Protein AF-A0A523Y0A6-F1 (afdb_monomer_lite)

pLDDT: mean 90.82, std 13.55, range [29.77, 98.88]

Radius of gyration: 47.92 Å; chains: 1; bounding box: 113×91×140 Å

Secondary structure (DSSP, 8-state):
----------------------------PPPPPPPEEEEEEES--SS-HHHHHHHHHHHHHTTTSEEEEEEEPPPTTS-GGG----GGG-SEEEE---SSPPPHHHHHHHHHHHHHT-EEEEEGGGGGS-TT-HHHHHHHS-B-STT--GGG--EEEEETTEEEEE-----S-EE-S-EEEEEEES-SSSTTTTTS-SEEEEEEE--EES-BS--TTEEEEEEEE--GGGT--SSEEEEEEEEEETTEEEEEE------SSSS-HHHHBHHHHHHHHHHHHHHHHS---PPPPTT--B---SS--GGG--B-S---SS-HHHHHHHHTT--TTS-THHHHHHHHHHHHT-SSHHHHHHHHHHHHHHHTTT--HHHHHHHHHHHHHH--TTTHHHHHHHHTSTTTHHHHHHHHTTS-SHHHHHHHHHHHHH--HHHHHHHHHHHHHTT-GGGHHHHHHHTT-SSHHHHHHHHHHHHHH--HHHHHHHHHHHTT--HHHHHHHHHHHHHHHHHHHHTT-HHHHHHHHHHHHTS---HHHHHHHHHHHHHHTGGGHHHHHHHHHHSS-GGGHHHHHHTHHHH--TTTTHHHHTTTTTS-HHHHHHHHHHHTT---HHHHHHHHHHTT-SSHHHHHHHHHHHHHH--TTHHHHHHHHHHH--HHHHHHHHHHHHH---SSHHHHHHHHHHH---HHHHHHHHHHHHHTT-GGGHHHHHHHHHHS-HHHHHHHHHHHHHH--GGGHHHHHHHHHH---HHHHHHHHHHHHHHHTT-SSGGGTTHHHHHHHHH---HHHHHHHHHHHHHH-

Sequence (805 aa):
MMKQKIKIIFILMLTFGLLSGMAFRIMTAAPASTALKALVVTGQNNHDWETSSPILKQILEDTGLFEVDIASTPPRGGDMESFNPDFASYQLVVLDYNGDAWSAQTQKAFKDYVKEGGGVVVYHAANNAFPGWRDYNDIIGLGGWGNRNETSGPYVFWKDSKMVRDLSPGIGGHHGYQHDFLVINRDTTHPITRGLPRKWMHAKDELYSLLRGPAKNLHILATAYSDPRQGGTGRDEPILFTVKYGKGRIFHTVLGHAGEEIPSPAMECVGFIVTFQRGAEWTASSKVTQKIPGDFPATNRDVSTPSDVRRRQGFRPPSLKMILKEAAAYEYGQDDEILSRLRDYIQSYIDTPESRLYCEEQLLSLLNSNATLAAKMSACRHLRVLGSRMSVPVLEKMLIQKHTSDMARFALEKISGVSADRAFIKGLAISSGNVRIGIISSLGQRKVQDSVAALGKLIHDSNSATAVAAAAALGQIANPEAFGILSKALTRTQGLLQIQVAASLLKCAEQFHTQKNLKMAADVYKKLLNTKISLTTRQAAMKGMIIAAGNDARKMILDVLKSKDKKMHIPAISMVRDTFDGSTIQSVCALLPELPATSKIQLLPVLSHYKEQAVLQMVINVTKSKEEMVRIAALHALKKLGDASCVNLLAQCAARTDGTEREAARNSLWGLKGGDIDQAIIINLIRNPDPDLQYELIQSIGERRIYGAKSLLFDRAQYSNPKNRLMAIRALKIIAAPSDLPRLLSLLLASKSEVEQNEIGNTVSAVAGRISQQNFRAYSVKIMLESVKEVKGRCALYRVLGKIG

Structure (mmCIF, N/CA/C/O backbone):
data_AF-A0A523Y0A6-F1
#
_entry.id   AF-A0A523Y0A6-F1
#
loop_
_atom_site.group_PDB
_atom_site.id
_atom_site.type_symbol
_atom_site.label_atom_id
_atom_site.label_alt_id
_atom_site.label_comp_id
_atom_site.label_asym_id
_atom_site.label_entity_id
_atom_site.label_seq_id
_atom_site.pdbx_PDB_ins_code
_atom_site.Cartn_x
_atom_site.Cartn_y
_atom_site.Cartn_z
_atom_site.occupancy
_atom_site.B_iso_or_equiv
_atom_site.auth_seq_id
_atom_site.auth_comp_id
_atom_site.auth_asym_id
_atom_site.auth_atom_id
_atom_site.pdbx_PDB_model_num
ATOM 1 N N . MET A 1 1 ? -57.461 -36.944 55.745 1.00 37.53 1 MET A N 1
ATOM 2 C CA . MET A 1 1 ? -56.601 -38.147 55.761 1.00 37.53 1 MET A CA 1
ATOM 3 C C . MET A 1 1 ? -55.161 -37.673 55.698 1.00 37.53 1 MET A C 1
ATOM 5 O O . MET A 1 1 ? -54.786 -37.054 54.724 1.00 37.53 1 MET A O 1
ATOM 9 N N . MET A 1 2 ? -54.480 -37.616 56.838 1.00 38.53 2 MET A N 1
ATOM 10 C CA . MET A 1 2 ? -53.677 -38.714 57.393 1.00 38.53 2 MET A CA 1
ATOM 11 C C . MET A 1 2 ? -52.225 -38.470 56.950 1.00 38.53 2 MET A C 1
ATOM 13 O O . MET A 1 2 ? -51.954 -38.477 55.765 1.00 38.53 2 MET A O 1
ATOM 17 N N . LYS A 1 3 ? -51.246 -38.200 57.801 1.00 35.50 3 LYS A N 1
ATOM 18 C CA . LYS A 1 3 ? -51.135 -38.161 59.261 1.00 35.50 3 LYS A CA 1
ATOM 19 C C . LYS A 1 3 ? -49.768 -37.472 59.483 1.00 35.50 3 LYS A C 1
ATOM 21 O O . LYS A 1 3 ? -48.824 -37.799 58.786 1.00 35.50 3 LYS A O 1
ATOM 26 N N . GLN A 1 4 ? -49.696 -36.453 60.340 1.00 38.44 4 GLN A N 1
ATOM 27 C CA . GLN A 1 4 ? -49.025 -36.557 61.650 1.00 38.44 4 GLN A CA 1
ATOM 28 C C . GLN A 1 4 ? -47.514 -36.287 61.594 1.00 38.44 4 GLN A C 1
ATOM 30 O O . GLN A 1 4 ? -46.858 -36.639 60.637 1.00 38.44 4 GLN A O 1
ATOM 35 N N . LYS A 1 5 ? -46.853 -35.733 62.600 1.00 38.00 5 LYS A N 1
ATOM 36 C CA . LYS A 1 5 ? -47.205 -35.136 63.893 1.00 38.00 5 LYS A CA 1
ATOM 37 C C . LYS A 1 5 ? -45.863 -34.542 64.359 1.00 38.00 5 LYS A C 1
ATOM 39 O O . LYS A 1 5 ? -44.820 -35.126 64.108 1.00 38.00 5 LYS A O 1
ATOM 44 N N . ILE A 1 6 ? -45.833 -33.305 64.843 1.00 34.97 6 ILE A N 1
ATOM 45 C CA . ILE A 1 6 ? -46.009 -33.011 66.274 1.00 34.97 6 ILE A CA 1
ATOM 46 C C . ILE A 1 6 ? -44.871 -33.686 67.058 1.00 34.97 6 ILE A C 1
ATOM 48 O O . ILE A 1 6 ? -44.834 -34.900 67.175 1.00 34.97 6 ILE A O 1
ATOM 52 N N . LYS A 1 7 ? -43.855 -32.919 67.455 1.00 29.77 7 LYS A N 1
ATOM 53 C CA . LYS A 1 7 ? -43.899 -31.898 68.520 1.00 29.77 7 LYS A CA 1
ATOM 54 C C . LYS A 1 7 ? -43.480 -32.541 69.841 1.00 29.77 7 LYS A C 1
ATOM 56 O O . LYS A 1 7 ? -44.149 -33.452 70.310 1.00 29.77 7 LYS A O 1
ATOM 61 N N . ILE A 1 8 ? -42.545 -31.821 70.458 1.00 33.09 8 ILE A N 1
ATOM 62 C CA . ILE A 1 8 ? -42.552 -31.434 71.869 1.00 33.09 8 ILE A CA 1
ATOM 63 C C . ILE A 1 8 ? -42.144 -32.558 72.825 1.00 33.09 8 ILE A C 1
ATOM 65 O O . ILE A 1 8 ? -42.509 -33.715 72.671 1.00 33.09 8 ILE A O 1
ATOM 69 N N . ILE A 1 9 ? -41.480 -32.094 73.881 1.00 34.94 9 ILE A N 1
ATOM 70 C CA . ILE A 1 9 ? -41.741 -32.392 75.298 1.00 34.94 9 ILE A CA 1
ATOM 71 C C . ILE A 1 9 ? -40.423 -32.823 75.942 1.00 34.94 9 ILE A C 1
ATOM 73 O O . ILE A 1 9 ? -39.876 -33.839 75.554 1.00 34.94 9 ILE A O 1
ATOM 77 N N . PHE A 1 10 ? -39.822 -32.106 76.895 1.00 32.84 10 PHE A N 1
ATOM 78 C CA . PHE A 1 10 ? -40.269 -31.004 77.762 1.00 32.84 10 PHE A CA 1
ATOM 79 C C . PHE A 1 10 ? -39.019 -30.452 78.497 1.00 32.84 10 PHE A C 1
ATOM 81 O O . PHE A 1 10 ? -38.093 -31.215 78.738 1.00 32.84 10 PHE A O 1
ATOM 88 N N . ILE A 1 11 ? -38.911 -29.130 78.700 1.00 36.72 11 ILE A N 1
ATOM 89 C CA . ILE A 1 11 ? -39.030 -28.414 80.004 1.00 36.72 11 ILE A CA 1
ATOM 90 C C . ILE A 1 11 ? -37.848 -28.693 80.959 1.00 36.72 11 ILE A C 1
ATOM 92 O O . ILE A 1 11 ? -37.609 -29.829 81.334 1.00 36.72 11 ILE A O 1
ATOM 96 N N . LEU A 1 12 ? -37.029 -27.701 81.327 1.00 31.12 12 LEU A N 1
ATOM 97 C CA . LEU A 1 12 ? -37.231 -26.632 82.337 1.00 31.12 12 LEU A CA 1
ATOM 98 C C . LEU A 1 12 ? -36.077 -25.607 82.155 1.00 31.12 12 LEU A C 1
ATOM 100 O O . LEU A 1 12 ? -35.008 -26.018 81.729 1.00 31.12 12 LEU A O 1
ATOM 104 N N . MET A 1 13 ? -36.074 -24.328 82.534 1.00 30.73 13 MET A N 1
ATOM 105 C CA . MET A 1 13 ? -37.022 -23.310 83.006 1.00 30.73 13 MET A CA 1
ATOM 106 C C . MET A 1 13 ? -36.154 -22.058 83.300 1.00 30.73 13 MET A C 1
ATOM 108 O O . MET A 1 13 ? -35.070 -22.236 83.842 1.00 30.73 13 MET A O 1
ATOM 112 N N . LEU A 1 14 ? -36.700 -20.852 83.048 1.00 36.31 14 LEU A N 1
ATOM 113 C CA . LEU A 1 14 ? -36.481 -19.572 83.777 1.00 36.31 14 LEU A CA 1
ATOM 114 C C . LEU A 1 14 ? -35.052 -18.957 83.794 1.00 36.31 14 LEU A C 1
ATOM 116 O O . LEU A 1 14 ? -34.073 -19.651 83.994 1.00 36.31 14 LEU A O 1
ATOM 120 N N . THR A 1 15 ? -34.818 -17.655 83.593 1.00 34.50 15 THR A N 1
ATOM 121 C CA . THR A 1 15 ? -35.536 -16.439 84.036 1.00 34.50 15 THR A CA 1
ATOM 122 C C . THR A 1 15 ? -35.055 -15.200 83.239 1.00 34.50 15 THR A C 1
ATOM 124 O O . THR A 1 15 ? -33.909 -15.176 82.814 1.00 34.50 15 THR A O 1
ATOM 127 N N . PHE A 1 16 ? -35.934 -14.186 83.098 1.00 35.03 16 PHE A N 1
ATOM 128 C CA . PHE A 1 16 ? -35.715 -12.711 83.149 1.00 35.03 16 PHE A CA 1
ATOM 129 C C . PHE A 1 16 ? -34.377 -12.107 82.646 1.00 35.03 16 PHE A C 1
ATOM 131 O O . PHE A 1 16 ? -33.314 -12.511 83.075 1.00 35.03 16 PHE A O 1
ATOM 138 N N . GLY A 1 17 ? -34.304 -11.019 81.876 1.00 32.47 17 GLY A N 1
ATOM 139 C CA . GLY A 1 17 ? -35.235 -9.935 81.571 1.00 32.47 17 GLY A CA 1
ATOM 140 C C . GLY A 1 17 ? -34.445 -8.729 81.009 1.00 32.47 17 GLY A C 1
ATOM 141 O O . GLY A 1 17 ? -33.225 -8.705 81.099 1.00 32.47 17 GLY A O 1
ATOM 142 N N . LEU A 1 18 ? -35.169 -7.768 80.419 1.00 33.47 18 LEU A N 1
ATOM 143 C CA . LEU A 1 18 ? -34.846 -6.336 80.231 1.00 33.47 18 LEU A CA 1
ATOM 144 C C . LEU A 1 18 ? -33.392 -5.895 79.930 1.00 33.47 18 LEU A C 1
ATOM 146 O O . LEU A 1 18 ? -32.555 -5.894 80.819 1.00 33.47 18 LEU A O 1
ATOM 150 N N . LEU A 1 19 ? -33.165 -5.321 78.739 1.00 33.00 19 LEU A N 1
ATOM 151 C CA . LEU A 1 19 ? -32.817 -3.898 78.501 1.00 33.00 19 LEU A CA 1
ATOM 152 C C . LEU A 1 19 ? -32.123 -3.692 77.143 1.00 33.00 19 LEU A C 1
ATOM 154 O O . LEU A 1 19 ? -31.299 -4.474 76.683 1.00 33.00 19 LEU A O 1
ATOM 158 N N . SER A 1 20 ? -32.496 -2.588 76.507 1.00 40.62 20 SER A N 1
ATOM 159 C CA . SER A 1 20 ? -31.920 -1.996 75.303 1.00 40.62 20 SER A CA 1
ATOM 160 C C . SER A 1 20 ? -30.479 -1.499 75.489 1.00 40.62 20 SER A C 1
ATOM 162 O O . SER A 1 20 ? -30.187 -0.901 76.520 1.00 40.62 20 SER A O 1
ATOM 164 N N . GLY A 1 21 ? -29.669 -1.544 74.421 1.00 35.53 21 GLY A N 1
ATOM 165 C CA . GLY A 1 21 ? -28.660 -0.506 74.149 1.00 35.53 21 GLY A CA 1
ATOM 166 C C . GLY A 1 21 ? -27.183 -0.930 74.114 1.00 35.53 21 GLY A C 1
ATOM 167 O O . GLY A 1 21 ? -26.562 -1.089 75.149 1.00 35.53 21 GLY A O 1
ATOM 168 N N . MET A 1 22 ? -26.633 -0.945 72.890 1.00 44.41 22 MET A N 1
ATOM 169 C CA . MET A 1 22 ? -25.235 -0.680 72.484 1.00 44.41 22 MET A CA 1
ATOM 170 C C . MET A 1 22 ? -24.045 -1.582 72.909 1.00 44.41 22 MET A C 1
ATOM 172 O O . MET A 1 22 ? -23.791 -1.824 74.078 1.00 44.41 22 MET A O 1
ATOM 176 N N . ALA A 1 23 ? -23.216 -1.858 71.879 1.00 38.69 23 ALA A N 1
ATOM 177 C CA . ALA A 1 23 ? -21.787 -2.236 71.859 1.00 38.69 23 ALA A CA 1
ATOM 178 C C . ALA A 1 23 ? -21.482 -3.730 72.164 1.00 38.69 23 ALA A C 1
ATOM 180 O O . ALA A 1 23 ? -21.806 -4.240 73.220 1.00 38.69 23 ALA A O 1
ATOM 181 N N . PHE A 1 24 ? -20.917 -4.554 71.272 1.00 33.97 24 PHE A N 1
ATOM 182 C CA . PHE A 1 24 ? -19.628 -4.440 70.585 1.00 33.97 24 PHE A CA 1
ATOM 183 C C . PHE A 1 24 ? -19.586 -5.551 69.515 1.00 33.97 24 PHE A C 1
ATOM 185 O O . PHE A 1 24 ? -19.888 -6.710 69.804 1.00 33.97 24 PHE A O 1
ATOM 192 N N . ARG A 1 25 ? -19.217 -5.226 68.272 1.00 41.34 25 ARG A N 1
ATOM 193 C CA . ARG A 1 25 ? -18.895 -6.239 67.259 1.00 41.34 25 ARG A CA 1
ATOM 194 C C . ARG A 1 25 ? -17.514 -6.801 67.579 1.00 41.34 25 ARG A C 1
ATOM 196 O O . ARG A 1 25 ? -16.532 -6.081 67.438 1.00 41.34 25 ARG A O 1
ATOM 203 N N . ILE A 1 26 ? -17.429 -8.083 67.914 1.00 36.00 26 ILE A N 1
ATOM 204 C CA . ILE A 1 26 ? -16.193 -8.845 67.728 1.00 36.00 26 ILE A CA 1
ATOM 205 C C . ILE A 1 26 ? -16.371 -9.615 66.421 1.00 36.00 26 ILE A C 1
ATOM 207 O O . ILE A 1 26 ? -17.007 -10.664 66.376 1.00 36.00 26 ILE A O 1
ATOM 211 N N . MET A 1 27 ? -15.862 -9.037 65.330 1.00 35.66 27 MET A N 1
ATOM 212 C CA . MET A 1 27 ? -15.571 -9.802 64.121 1.00 35.66 27 MET A CA 1
ATOM 213 C C . MET A 1 27 ? -14.399 -10.720 64.462 1.00 35.66 27 MET A C 1
ATOM 215 O O . MET A 1 27 ? -13.266 -10.261 64.582 1.00 35.66 27 MET A O 1
ATOM 219 N N . THR A 1 28 ? -14.665 -12.007 64.651 1.00 38.12 28 THR A N 1
ATOM 220 C CA . THR A 1 28 ? -13.611 -13.017 64.662 1.00 38.12 28 THR A CA 1
ATOM 221 C C . THR A 1 28 ? -13.090 -13.157 63.234 1.00 38.12 28 THR A C 1
ATOM 223 O O . THR A 1 28 ? -13.763 -13.683 62.349 1.00 38.12 28 THR A O 1
ATOM 226 N N . ALA A 1 29 ? -11.895 -12.620 62.985 1.00 37.53 29 ALA A N 1
ATOM 227 C CA . ALA A 1 29 ? -11.142 -12.928 61.781 1.00 37.53 29 ALA A CA 1
ATOM 228 C C . ALA A 1 29 ? -10.855 -14.437 61.773 1.00 37.53 29 ALA A C 1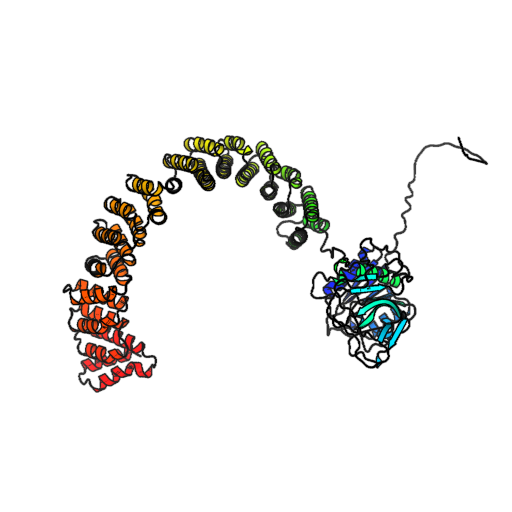
ATOM 230 O O . ALA A 1 29 ? -10.250 -14.965 62.707 1.00 37.53 29 ALA A O 1
ATOM 231 N N . ALA A 1 30 ? -11.317 -15.136 60.736 1.00 35.59 30 ALA A N 1
ATOM 232 C CA . ALA A 1 30 ? -10.871 -16.496 60.471 1.00 35.59 30 ALA A CA 1
ATOM 233 C C . ALA A 1 30 ? -9.347 -16.472 60.228 1.00 35.59 30 ALA A C 1
ATOM 235 O O . ALA A 1 30 ? -8.872 -15.574 59.527 1.00 35.59 30 ALA A O 1
ATOM 236 N N . PRO A 1 31 ? -8.568 -17.410 60.793 1.00 39.12 31 PRO A N 1
ATOM 237 C CA . PRO A 1 31 ? -7.131 -17.451 60.566 1.00 39.12 31 PRO A CA 1
ATOM 238 C C . PRO A 1 31 ? -6.854 -17.717 59.081 1.00 39.12 31 PRO A C 1
ATOM 240 O O . PRO A 1 31 ? -7.418 -18.640 58.492 1.00 39.12 31 PRO A O 1
ATOM 243 N N . ALA A 1 32 ? -5.995 -16.894 58.478 1.00 39.50 32 ALA A N 1
ATOM 244 C CA . ALA A 1 32 ? -5.501 -17.099 57.124 1.00 39.50 32 ALA A CA 1
ATOM 245 C C . ALA A 1 32 ? -4.775 -18.452 57.052 1.00 39.50 32 ALA A C 1
ATOM 247 O O . ALA A 1 32 ? -3.843 -18.692 57.820 1.00 39.50 32 ALA A O 1
ATOM 248 N N . SER A 1 33 ? -5.195 -19.349 56.156 1.00 48.16 33 SER A N 1
ATOM 249 C CA . SER A 1 33 ? -4.418 -20.558 55.884 1.00 48.16 33 SER A CA 1
ATOM 250 C C . SER A 1 33 ? -3.093 -20.143 55.247 1.00 48.16 33 SER A C 1
ATOM 252 O O . SER A 1 33 ? -3.095 -19.508 54.194 1.00 48.16 33 SER A O 1
ATOM 254 N N . THR A 1 34 ? -1.970 -20.482 55.872 1.00 66.12 34 THR A N 1
ATOM 255 C CA . THR A 1 34 ? -0.636 -20.248 55.309 1.00 66.12 34 THR A CA 1
ATOM 256 C C . THR A 1 34 ? -0.471 -21.079 54.035 1.00 66.12 34 THR A C 1
ATOM 258 O O . THR A 1 34 ? -0.623 -22.301 54.092 1.00 66.12 34 THR A O 1
ATOM 261 N N . ALA A 1 35 ? -0.201 -20.428 52.901 1.00 83.31 35 ALA A N 1
ATOM 262 C CA . ALA A 1 35 ? 0.050 -21.095 51.624 1.00 83.31 35 ALA A CA 1
ATOM 263 C C . ALA A 1 35 ? 1.262 -22.045 51.714 1.00 83.31 35 ALA A C 1
ATOM 265 O O . ALA A 1 35 ? 2.196 -21.803 52.480 1.00 83.31 35 ALA A O 1
ATOM 266 N N . LEU A 1 36 ? 1.239 -23.135 50.943 1.00 94.69 36 LEU A N 1
ATOM 267 C CA . LEU A 1 36 ? 2.360 -24.065 50.798 1.00 94.69 36 LEU A CA 1
ATOM 268 C C . LEU A 1 36 ? 3.455 -23.404 49.959 1.00 94.69 36 LEU A C 1
ATOM 270 O O . LEU A 1 36 ? 3.197 -22.970 48.839 1.00 94.69 36 LEU A O 1
ATOM 274 N N . LYS A 1 37 ? 4.687 -23.371 50.458 1.00 97.69 37 LYS A N 1
ATOM 275 C CA . LYS A 1 37 ? 5.819 -22.824 49.710 1.00 97.69 37 LYS A CA 1
ATOM 276 C C . LYS A 1 37 ? 6.392 -23.863 48.760 1.00 97.69 37 LYS A C 1
ATOM 278 O O . LYS A 1 37 ? 6.746 -24.968 49.189 1.00 97.69 37 LYS A O 1
ATOM 283 N N . ALA A 1 38 ? 6.510 -23.500 47.489 1.00 98.50 38 ALA A N 1
ATOM 284 C CA . ALA A 1 38 ? 7.135 -24.318 46.461 1.00 98.50 38 ALA A CA 1
ATOM 285 C C . ALA A 1 38 ? 8.300 -23.585 45.788 1.00 98.50 38 ALA A C 1
ATOM 287 O O . ALA A 1 38 ? 8.263 -22.369 45.640 1.00 98.50 38 ALA A O 1
ATOM 288 N N . LEU A 1 39 ? 9.308 -24.333 45.351 1.00 98.62 39 LEU A N 1
ATOM 289 C CA . LEU A 1 39 ? 10.436 -23.820 44.582 1.00 98.62 39 LEU A CA 1
ATOM 290 C C . LEU A 1 39 ? 10.519 -24.542 43.239 1.00 98.62 39 LEU A C 1
ATOM 292 O O . LEU A 1 39 ? 10.653 -25.764 43.217 1.00 98.62 39 LEU A O 1
ATOM 296 N N . VAL A 1 40 ? 10.486 -23.810 42.129 1.00 98.69 40 VAL A N 1
ATOM 297 C CA . VAL A 1 40 ? 10.832 -24.340 40.804 1.00 98.69 40 VAL A CA 1
ATOM 298 C C . VAL A 1 40 ? 12.326 -24.139 40.581 1.00 98.69 40 VAL A C 1
ATOM 300 O O . VAL A 1 40 ? 12.809 -23.008 40.585 1.00 98.69 40 VAL A O 1
ATOM 303 N N . VAL A 1 41 ? 13.062 -25.231 40.391 1.00 98.50 41 VAL A N 1
ATOM 304 C CA . VAL A 1 41 ? 14.492 -25.203 40.062 1.00 98.50 41 VAL A CA 1
ATOM 305 C C . VAL A 1 41 ? 14.667 -25.328 38.556 1.00 98.50 41 VAL A C 1
ATOM 307 O O . VAL A 1 41 ? 14.220 -26.317 37.975 1.00 98.50 41 VAL A O 1
ATOM 310 N N . THR A 1 42 ? 15.328 -24.343 37.948 1.00 97.69 42 THR A N 1
ATOM 311 C CA . THR A 1 42 ? 15.444 -24.188 36.490 1.00 97.69 42 THR A CA 1
ATOM 312 C C . THR A 1 42 ? 16.765 -23.517 36.087 1.00 97.69 42 THR A C 1
ATOM 314 O O . THR A 1 42 ? 17.682 -23.435 36.898 1.00 97.69 42 THR A O 1
ATOM 317 N N . GLY A 1 43 ? 16.892 -23.039 34.848 1.00 92.25 43 GLY A N 1
ATOM 318 C CA . GLY A 1 43 ? 18.023 -22.243 34.351 1.00 92.25 43 GLY A CA 1
ATOM 319 C C . GLY A 1 43 ? 18.875 -22.952 33.300 1.00 92.25 43 GLY A C 1
ATOM 320 O O . GLY A 1 43 ? 19.635 -22.301 32.587 1.00 92.25 43 GLY A O 1
ATOM 321 N N . GLN A 1 44 ? 18.740 -24.276 33.176 1.00 95.31 44 GLN A N 1
ATOM 322 C CA . GLN A 1 44 ? 19.303 -25.056 32.075 1.00 95.31 44 GLN A CA 1
ATOM 323 C C . GLN A 1 44 ? 18.447 -26.299 31.807 1.00 95.31 44 GLN A C 1
ATOM 325 O O . GLN A 1 44 ? 18.289 -27.166 32.675 1.00 95.31 44 GLN A O 1
ATOM 330 N N . ASN A 1 45 ? 17.953 -26.427 30.580 1.00 93.94 45 ASN A N 1
ATOM 331 C CA . ASN A 1 45 ? 17.200 -27.593 30.133 1.00 93.94 45 ASN A CA 1
ATOM 332 C C . ASN A 1 45 ? 17.405 -27.805 28.622 1.00 93.94 45 ASN A C 1
ATOM 334 O O . ASN A 1 45 ? 17.777 -26.875 27.907 1.00 93.94 45 ASN A O 1
ATOM 338 N N . ASN A 1 46 ? 17.209 -29.027 28.130 1.00 90.69 46 ASN A N 1
ATOM 339 C CA . ASN A 1 46 ? 17.167 -29.324 26.693 1.00 90.69 46 ASN A CA 1
ATOM 340 C C . ASN A 1 46 ? 15.796 -29.015 26.053 1.00 90.69 46 ASN A C 1
ATOM 342 O O . ASN A 1 46 ? 15.650 -29.190 24.847 1.00 90.69 46 ASN A O 1
ATOM 346 N N . HIS A 1 47 ? 14.829 -28.566 26.854 1.00 91.44 47 HIS A N 1
ATOM 347 C CA . HIS A 1 47 ? 13.539 -28.010 26.439 1.00 91.44 47 HIS A CA 1
ATOM 348 C C . HIS A 1 47 ? 13.463 -26.512 26.773 1.00 91.44 47 HIS A C 1
ATOM 350 O O . HIS A 1 47 ? 14.335 -25.994 27.474 1.00 91.44 47 HIS A O 1
ATOM 356 N N . ASP A 1 48 ? 12.425 -25.830 26.282 1.00 89.00 48 ASP A N 1
ATOM 357 C CA . ASP A 1 48 ? 12.186 -24.397 26.514 1.00 89.00 48 ASP A CA 1
ATOM 358 C C . ASP A 1 48 ? 11.754 -24.137 27.970 1.00 89.00 48 ASP A C 1
ATOM 360 O O . ASP A 1 48 ? 10.566 -24.040 28.299 1.00 89.00 48 ASP A O 1
ATOM 364 N N . TRP A 1 49 ? 12.747 -24.078 28.860 1.00 89.56 49 TRP A N 1
ATOM 365 C CA . TRP A 1 49 ? 12.548 -23.875 30.293 1.00 89.56 49 TRP A CA 1
ATOM 366 C C . TRP A 1 49 ? 12.133 -22.444 30.624 1.00 89.56 49 TRP A C 1
ATOM 368 O O . TRP A 1 49 ? 11.419 -22.228 31.608 1.00 89.56 49 TRP A O 1
ATOM 378 N N . GLU A 1 50 ? 12.526 -21.473 29.795 1.00 87.56 50 GLU A N 1
ATOM 379 C CA . GLU A 1 50 ? 12.047 -20.099 29.882 1.00 87.56 50 GLU A CA 1
ATOM 380 C C . GLU A 1 50 ? 10.521 -20.033 29.728 1.00 87.56 50 GLU A C 1
ATOM 382 O O . GLU A 1 50 ? 9.872 -19.225 30.400 1.00 87.56 50 GLU A O 1
ATOM 387 N N . THR A 1 51 ? 9.938 -20.926 28.922 1.00 83.75 51 THR A N 1
ATOM 388 C CA . THR A 1 51 ? 8.486 -21.096 28.810 1.00 83.75 51 THR A CA 1
ATOM 389 C C . THR A 1 51 ? 7.909 -21.996 29.906 1.00 83.75 51 THR A C 1
ATOM 391 O O . THR A 1 51 ? 6.904 -21.627 30.525 1.00 83.75 51 THR A O 1
ATOM 394 N N . SER A 1 52 ? 8.494 -23.168 30.186 1.00 89.38 52 SER A N 1
ATOM 395 C CA . SER A 1 52 ? 7.869 -24.102 31.134 1.00 89.38 52 SER A CA 1
ATOM 396 C C . SER A 1 52 ? 7.886 -23.614 32.574 1.00 89.38 52 SER A C 1
ATOM 398 O O . SER A 1 52 ? 6.872 -23.738 33.261 1.00 89.38 52 SER A O 1
ATOM 400 N N . SER A 1 53 ? 8.979 -23.014 33.045 1.00 91.94 53 SER A N 1
ATOM 401 C CA . SER A 1 53 ? 9.123 -22.641 34.456 1.00 91.94 53 SER A CA 1
ATOM 402 C C . SER A 1 53 ? 8.058 -21.636 34.938 1.00 91.94 53 SER A C 1
ATOM 404 O O . SER A 1 53 ? 7.420 -21.902 35.967 1.00 91.94 53 SER A O 1
ATOM 406 N N . PRO A 1 54 ? 7.756 -20.537 34.211 1.00 87.94 54 PRO A N 1
ATOM 407 C CA . PRO A 1 54 ? 6.638 -19.655 34.553 1.00 87.94 54 PRO A CA 1
ATOM 408 C C . PRO A 1 54 ? 5.270 -20.348 34.504 1.00 87.94 54 PRO A C 1
ATOM 410 O O . PRO A 1 54 ? 4.411 -20.071 35.342 1.00 87.94 54 PRO A O 1
ATOM 413 N N . ILE A 1 55 ? 5.056 -21.271 33.559 1.00 88.19 55 ILE A N 1
ATOM 414 C CA . ILE A 1 55 ? 3.787 -22.003 33.435 1.00 88.19 55 ILE A CA 1
ATOM 415 C C . ILE A 1 55 ? 3.593 -22.961 34.612 1.00 88.19 55 ILE A C 1
ATOM 417 O O . ILE A 1 55 ? 2.501 -23.014 35.176 1.00 88.19 55 ILE A O 1
ATOM 421 N N . LEU A 1 56 ? 4.634 -23.685 35.027 1.00 94.69 56 LEU A N 1
ATOM 422 C CA . LEU A 1 56 ? 4.581 -24.577 36.188 1.00 94.69 56 LEU A CA 1
ATOM 423 C C . LEU A 1 56 ? 4.261 -23.796 37.467 1.00 94.69 56 LEU A C 1
ATOM 425 O O . LEU A 1 56 ? 3.381 -24.210 38.225 1.00 94.69 56 LEU A O 1
ATOM 429 N N . LYS A 1 57 ? 4.906 -22.636 37.666 1.00 93.94 57 LYS A N 1
ATOM 430 C CA . LYS A 1 57 ? 4.571 -21.698 38.748 1.00 93.94 57 LYS A CA 1
ATOM 431 C C . LYS A 1 57 ? 3.096 -21.308 38.699 1.00 93.94 57 LYS A C 1
ATOM 433 O O . LYS A 1 57 ? 2.385 -21.505 39.683 1.00 93.94 57 LYS A O 1
ATOM 438 N N . GLN A 1 58 ? 2.613 -20.853 37.546 1.00 85.44 58 GLN A N 1
ATOM 439 C CA . GLN A 1 58 ? 1.222 -20.437 37.383 1.00 85.44 58 GLN A CA 1
ATOM 440 C C . GLN A 1 58 ? 0.234 -21.573 37.676 1.00 85.44 58 GLN A C 1
ATOM 442 O O . GLN A 1 58 ? -0.746 -21.366 38.387 1.00 85.44 58 GLN A O 1
ATOM 447 N N . ILE A 1 59 ? 0.490 -22.781 37.162 1.00 92.31 59 ILE A N 1
ATOM 448 C CA . ILE A 1 59 ? -0.368 -23.948 37.388 1.00 92.31 59 ILE A CA 1
ATOM 449 C C . ILE A 1 59 ? -0.523 -24.221 38.891 1.00 92.31 59 ILE A C 1
ATOM 451 O O . ILE A 1 59 ? -1.630 -24.532 39.336 1.00 92.31 59 ILE A O 1
ATOM 455 N N . LEU A 1 60 ? 0.548 -24.099 39.679 1.00 95.56 60 LEU A N 1
ATOM 456 C CA . LEU A 1 60 ? 0.478 -24.279 41.130 1.00 95.56 60 LEU A CA 1
ATOM 457 C C . LEU A 1 60 ? -0.230 -23.112 41.825 1.00 95.56 60 LEU A C 1
ATOM 459 O O . LEU A 1 60 ? -1.099 -23.353 42.663 1.00 95.56 60 LEU A O 1
ATOM 463 N N . GLU A 1 61 ? 0.080 -21.866 41.473 1.00 91.19 61 GLU A N 1
ATOM 464 C CA . GLU A 1 61 ? -0.527 -20.679 42.098 1.00 91.19 61 GLU A CA 1
ATOM 465 C C . GLU A 1 61 ? -2.029 -20.558 41.806 1.00 91.19 61 GLU A C 1
ATOM 467 O O . GLU A 1 61 ? -2.797 -20.146 42.674 1.00 91.19 61 GLU A O 1
ATOM 472 N N . ASP A 1 62 ? -2.488 -21.016 40.638 1.00 83.62 62 ASP A N 1
ATOM 473 C CA . ASP A 1 62 ? -3.910 -21.046 40.261 1.00 83.62 62 ASP A CA 1
ATOM 474 C C . ASP A 1 62 ? -4.777 -21.900 41.191 1.00 83.62 62 ASP A C 1
ATOM 476 O O . ASP A 1 62 ? -5.998 -21.735 41.240 1.00 83.62 62 ASP A O 1
ATOM 480 N N . THR A 1 63 ? -4.166 -22.818 41.939 1.00 85.00 63 THR A N 1
ATOM 481 C CA . THR A 1 63 ? -4.882 -23.594 42.957 1.00 85.00 63 THR A CA 1
ATOM 482 C C . THR A 1 63 ? -5.284 -22.736 44.160 1.00 85.00 63 THR A C 1
ATOM 484 O O . THR A 1 63 ? -6.166 -23.128 44.923 1.00 85.00 63 THR A O 1
ATOM 487 N N . GLY A 1 64 ? -4.620 -21.591 44.361 1.00 83.75 64 GLY A N 1
ATOM 488 C CA . GLY A 1 64 ? -4.684 -20.794 45.585 1.00 83.75 64 GLY A CA 1
ATOM 489 C C . GLY A 1 64 ? -4.019 -21.458 46.798 1.00 83.75 64 GLY A C 1
ATOM 490 O O . GLY A 1 64 ? -4.122 -20.927 47.901 1.00 83.75 64 GLY A O 1
ATOM 491 N N . LEU A 1 65 ? -3.367 -22.616 46.623 1.00 90.94 65 LEU A N 1
ATOM 492 C CA . LEU A 1 65 ? -2.722 -23.375 47.700 1.00 90.94 65 LEU A CA 1
ATOM 493 C C . LEU A 1 65 ? -1.230 -23.075 47.830 1.00 90.94 65 LEU A C 1
ATOM 495 O O . LEU A 1 65 ? -0.675 -23.314 48.901 1.00 90.94 65 LEU A O 1
ATOM 499 N N . PHE A 1 66 ? -0.592 -22.604 46.757 1.00 96.00 66 PHE A N 1
ATOM 500 C CA . PHE A 1 66 ? 0.855 -22.450 46.678 1.00 96.00 66 PHE A CA 1
ATOM 501 C C . PHE A 1 66 ? 1.290 -20.992 46.554 1.00 96.00 66 PHE A C 1
ATOM 503 O O . PHE A 1 66 ? 0.662 -20.204 45.852 1.00 96.00 66 PHE A O 1
ATOM 510 N N . GLU A 1 67 ? 2.411 -20.683 47.195 1.00 95.25 67 GLU A N 1
ATOM 511 C CA . GLU A 1 67 ? 3.285 -19.550 46.887 1.00 95.25 67 GLU A CA 1
ATOM 512 C C . GLU A 1 67 ? 4.555 -20.143 46.266 1.00 95.25 67 GLU A C 1
ATOM 514 O O . GLU A 1 67 ? 5.161 -21.040 46.861 1.00 95.25 67 GLU A O 1
ATOM 519 N N . VAL A 1 68 ? 4.914 -19.726 45.049 1.00 96.75 68 VAL A N 1
ATOM 520 C CA . VAL A 1 68 ? 5.960 -20.409 44.276 1.00 96.75 68 VAL A CA 1
ATOM 521 C C . VAL A 1 68 ? 7.121 -19.473 43.970 1.00 96.75 68 VAL A C 1
ATOM 523 O O . VAL A 1 68 ? 6.943 -18.473 43.284 1.00 96.75 68 VAL A O 1
ATOM 526 N N . ASP A 1 69 ? 8.328 -19.836 44.372 1.00 97.50 69 ASP A N 1
ATOM 527 C CA . ASP A 1 69 ? 9.551 -19.150 43.963 1.00 97.50 69 ASP A CA 1
ATOM 528 C C . ASP A 1 69 ? 10.218 -19.874 42.786 1.00 97.50 69 ASP A C 1
ATOM 530 O O . ASP A 1 69 ? 9.997 -21.067 42.560 1.00 97.50 69 ASP A O 1
ATOM 534 N N . ILE A 1 70 ? 11.038 -19.154 42.018 1.00 96.62 70 ILE A N 1
ATOM 535 C CA . ILE A 1 70 ? 11.858 -19.721 40.940 1.00 96.62 70 ILE A CA 1
ATOM 536 C C . ILE A 1 70 ? 13.329 -19.503 41.292 1.00 96.62 70 ILE A C 1
ATOM 538 O O . ILE A 1 70 ? 13.755 -18.370 41.510 1.00 96.62 70 ILE A O 1
ATOM 542 N N . ALA A 1 71 ? 14.106 -20.585 41.316 1.00 96.38 71 ALA A N 1
ATOM 543 C CA . ALA A 1 71 ? 15.557 -20.551 41.431 1.00 96.38 71 ALA A CA 1
ATOM 544 C C . ALA A 1 71 ? 16.185 -20.995 40.108 1.00 96.38 71 ALA A C 1
ATOM 546 O O . ALA A 1 71 ? 16.169 -22.179 39.766 1.00 96.38 71 ALA A O 1
ATOM 547 N N . SER A 1 72 ? 16.762 -20.036 39.387 1.00 96.12 72 SER A N 1
ATOM 548 C CA . SER A 1 72 ? 17.500 -20.293 38.151 1.00 96.12 72 SER A CA 1
ATOM 549 C C . SER A 1 72 ? 18.983 -20.498 38.444 1.00 96.12 72 SER A C 1
ATOM 551 O O . SER A 1 72 ? 19.604 -19.696 39.144 1.00 96.12 72 SER A O 1
ATOM 553 N N . THR A 1 73 ? 19.566 -21.559 37.894 1.00 96.44 73 THR A N 1
ATOM 554 C CA . THR A 1 73 ? 21.017 -21.754 37.884 1.00 96.44 73 THR A CA 1
ATOM 555 C C . THR A 1 73 ? 21.701 -20.720 36.984 1.00 96.44 73 THR A C 1
ATOM 557 O O . THR A 1 73 ? 21.059 -20.151 36.096 1.00 96.44 73 THR A O 1
ATOM 560 N N . PRO A 1 74 ? 23.024 -20.532 37.117 1.00 95.38 74 PRO A N 1
ATOM 561 C CA . PRO A 1 74 ? 23.824 -19.905 36.073 1.00 95.38 74 PRO A CA 1
ATOM 562 C C . PRO A 1 74 ? 23.640 -20.597 34.709 1.00 95.38 74 PRO A C 1
ATOM 564 O O . PRO A 1 74 ? 23.267 -21.778 34.665 1.00 95.38 74 PRO A O 1
ATOM 567 N N . PRO A 1 75 ? 23.928 -19.899 33.594 1.00 93.38 75 PRO A N 1
ATOM 568 C CA . PRO A 1 75 ? 23.931 -20.495 32.260 1.00 93.38 75 PRO A CA 1
ATOM 569 C C . PRO A 1 75 ? 24.888 -21.688 32.156 1.00 93.38 75 PRO A C 1
ATOM 571 O O . PRO A 1 75 ? 25.802 -21.835 32.968 1.00 93.38 75 PRO A O 1
ATOM 574 N N . ARG A 1 76 ? 24.708 -22.515 31.120 1.00 93.69 76 ARG A N 1
ATOM 575 C CA . ARG A 1 76 ? 25.569 -23.680 30.867 1.00 93.69 76 ARG A CA 1
ATOM 576 C C . ARG A 1 76 ? 27.051 -23.282 30.797 1.00 93.69 76 ARG A C 1
ATOM 578 O O . ARG A 1 76 ? 27.409 -22.344 30.088 1.00 93.69 76 ARG A O 1
ATOM 585 N N . GLY A 1 77 ? 27.902 -24.012 31.512 1.00 93.56 77 GLY A N 1
ATOM 586 C CA . GLY A 1 77 ? 29.326 -23.728 31.702 1.00 93.56 77 GLY A CA 1
ATOM 587 C C . GLY A 1 77 ? 29.630 -22.664 32.766 1.00 93.56 77 GLY A C 1
ATOM 588 O O . GLY A 1 77 ? 30.794 -22.315 32.947 1.00 93.56 77 GLY A O 1
ATOM 589 N N . GLY A 1 78 ? 28.609 -22.128 33.441 1.00 92.56 78 GLY A N 1
ATOM 590 C CA . GLY A 1 78 ? 28.743 -21.140 34.509 1.00 92.56 78 GLY A CA 1
ATOM 591 C C . GLY A 1 78 ? 29.161 -21.735 35.857 1.00 92.56 78 GLY A C 1
ATOM 592 O O . GLY A 1 78 ? 29.228 -22.949 36.043 1.00 92.56 78 GLY A O 1
ATOM 593 N N . ASP A 1 79 ? 29.432 -20.854 36.822 1.00 94.38 79 ASP A N 1
ATOM 594 C CA . ASP A 1 79 ? 29.874 -21.242 38.164 1.00 94.38 79 ASP A CA 1
ATOM 595 C C . ASP A 1 79 ? 28.727 -21.803 39.022 1.00 94.38 79 ASP A C 1
ATOM 597 O O . ASP A 1 79 ? 28.014 -21.068 39.712 1.00 94.38 79 ASP A O 1
ATOM 601 N N . MET A 1 80 ? 28.567 -23.127 39.002 1.00 96.00 80 MET A N 1
ATOM 602 C CA . MET A 1 80 ? 27.534 -23.837 39.760 1.00 96.00 80 MET A CA 1
ATOM 603 C C . MET A 1 80 ? 27.737 -23.804 41.282 1.00 96.00 80 MET A C 1
ATOM 605 O O . MET A 1 80 ? 26.798 -24.130 42.008 1.00 96.00 80 MET A O 1
ATOM 609 N N . GLU A 1 81 ? 28.897 -23.365 41.788 1.00 95.12 81 GLU A N 1
ATOM 610 C CA . GLU A 1 81 ? 29.093 -23.132 43.227 1.00 95.12 81 GLU A CA 1
ATOM 611 C C . GLU A 1 81 ? 28.273 -21.940 43.730 1.00 95.12 81 GLU A C 1
ATOM 613 O O . GLU A 1 81 ? 27.962 -21.867 44.915 1.00 95.12 81 GLU A O 1
ATOM 618 N N . SER A 1 82 ? 27.857 -21.026 42.845 1.00 92.62 82 SER A N 1
ATOM 619 C CA . SER A 1 82 ? 26.979 -19.901 43.199 1.00 92.62 82 SER A CA 1
ATOM 620 C C . SER A 1 82 ? 25.508 -20.304 43.396 1.00 92.62 82 SER A C 1
ATOM 622 O O . SER A 1 82 ? 24.740 -19.574 44.028 1.00 92.62 82 SER A O 1
ATOM 624 N N . PHE A 1 83 ? 25.099 -21.477 42.902 1.00 97.38 83 PHE A N 1
ATOM 625 C CA . PHE A 1 83 ? 23.720 -21.952 42.974 1.00 97.38 83 PHE A CA 1
ATOM 626 C C . PHE A 1 83 ? 23.463 -22.760 44.254 1.00 97.38 83 PHE A C 1
ATOM 628 O O . PHE A 1 83 ? 23.607 -23.982 44.263 1.00 97.38 83 PHE A O 1
ATOM 635 N N . ASN A 1 84 ? 23.046 -22.079 45.329 1.00 95.31 84 ASN A N 1
ATOM 636 C CA . ASN A 1 84 ? 22.772 -22.680 46.645 1.00 95.31 84 ASN A CA 1
ATOM 637 C C . ASN A 1 84 ? 21.370 -22.315 47.178 1.00 95.31 84 ASN A C 1
ATOM 639 O O . ASN A 1 84 ? 21.259 -21.553 48.142 1.00 95.31 84 ASN A O 1
ATOM 643 N N . PRO A 1 85 ? 20.280 -22.808 46.564 1.00 96.25 85 PRO A N 1
ATOM 644 C CA . PRO A 1 85 ? 18.933 -22.567 47.078 1.00 96.25 85 PRO A CA 1
ATOM 645 C C . PRO A 1 85 ? 18.719 -23.220 48.456 1.00 96.25 85 PRO A C 1
ATOM 647 O O . PRO A 1 85 ? 19.129 -24.358 48.697 1.00 96.25 85 PRO A O 1
ATOM 650 N N . ASP A 1 86 ? 18.014 -22.526 49.352 1.00 96.50 86 ASP A N 1
ATOM 651 C CA . ASP A 1 86 ? 17.594 -23.079 50.644 1.00 96.50 86 ASP A CA 1
ATOM 652 C C . ASP A 1 86 ? 16.353 -23.970 50.483 1.00 96.50 86 ASP A C 1
ATOM 654 O O . ASP A 1 86 ? 15.215 -23.545 50.686 1.00 96.50 86 ASP A O 1
ATOM 658 N N . PHE A 1 87 ? 16.570 -25.231 50.103 1.00 98.19 87 PHE A N 1
ATOM 659 C CA . PHE A 1 87 ? 15.484 -26.195 49.909 1.00 98.19 87 PHE A CA 1
ATOM 660 C C . PHE A 1 87 ? 14.625 -26.407 51.166 1.00 98.19 87 PHE A C 1
ATOM 662 O O . PHE A 1 87 ? 13.429 -26.669 51.048 1.00 98.19 87 PHE A O 1
ATOM 669 N N . ALA A 1 88 ? 15.200 -26.273 52.367 1.00 95.81 88 ALA A N 1
ATOM 670 C CA . ALA A 1 88 ? 14.501 -26.540 53.624 1.00 95.81 88 ALA A CA 1
ATOM 671 C C . ALA A 1 88 ? 13.358 -25.546 53.904 1.00 95.81 88 ALA A C 1
ATOM 673 O O . ALA A 1 88 ? 12.426 -25.879 54.637 1.00 95.81 88 ALA A O 1
ATOM 674 N N . SER A 1 89 ? 13.391 -24.365 53.279 1.00 96.62 89 SER A N 1
ATOM 675 C CA . SER A 1 89 ? 12.330 -23.356 53.364 1.00 96.62 89 SER A CA 1
ATOM 676 C C . SER A 1 89 ? 11.047 -23.719 52.597 1.00 96.62 89 SER A C 1
ATOM 678 O O . SER A 1 89 ? 10.021 -23.054 52.772 1.00 96.62 89 SER A O 1
ATOM 680 N N . TYR A 1 90 ? 11.060 -24.781 51.783 1.00 98.12 90 TYR A N 1
ATOM 681 C CA . TYR A 1 90 ? 9.955 -25.139 50.891 1.00 98.12 90 TYR A CA 1
ATOM 682 C C . TYR A 1 90 ? 9.347 -26.501 51.225 1.00 98.12 90 TYR A C 1
ATOM 684 O O . TYR A 1 90 ? 10.040 -27.485 51.471 1.00 98.12 90 TYR A O 1
ATOM 692 N N . GLN A 1 91 ? 8.020 -26.608 51.160 1.00 98.25 91 GLN A N 1
ATOM 693 C CA . GLN A 1 91 ? 7.333 -27.899 51.288 1.00 98.25 91 GLN A CA 1
ATOM 694 C C . GLN A 1 91 ? 7.417 -28.720 49.994 1.00 98.25 91 GLN A C 1
ATOM 696 O O . GLN A 1 91 ? 7.242 -29.940 50.026 1.00 98.25 91 GLN A O 1
ATOM 701 N N . LEU A 1 92 ? 7.687 -28.060 48.867 1.00 98.69 92 LEU A N 1
ATOM 702 C CA . LEU A 1 92 ? 7.783 -28.674 47.551 1.00 98.69 92 LEU A CA 1
ATOM 703 C C . LEU A 1 92 ? 8.946 -28.090 46.745 1.00 98.69 92 LEU A C 1
ATOM 705 O O . LEU A 1 92 ? 9.075 -26.877 46.634 1.00 98.69 92 LEU A O 1
ATOM 709 N N . VAL A 1 93 ? 9.716 -28.954 46.093 1.00 98.81 93 VAL A N 1
ATOM 710 C CA . VAL A 1 93 ? 10.647 -28.584 45.024 1.00 98.81 93 VAL A CA 1
ATOM 711 C C . VAL A 1 93 ? 10.175 -29.219 43.716 1.00 98.81 93 VAL A C 1
ATOM 713 O O . VAL A 1 93 ? 9.996 -30.432 43.633 1.00 98.81 93 VAL A O 1
ATOM 716 N N . VAL A 1 94 ? 9.964 -28.407 42.686 1.00 98.88 94 VAL A N 1
ATOM 717 C CA . VAL A 1 94 ? 9.672 -28.849 41.318 1.00 98.88 94 VAL A CA 1
ATOM 718 C C . VAL A 1 94 ? 10.955 -28.741 40.506 1.00 98.88 94 VAL A C 1
ATOM 720 O O . VAL A 1 94 ? 11.571 -27.679 40.458 1.00 98.88 94 VAL A O 1
ATOM 723 N N . LEU A 1 95 ? 11.366 -29.835 39.874 1.00 98.75 95 LEU A N 1
ATOM 724 C CA . LEU A 1 95 ? 12.562 -29.869 39.039 1.00 98.75 95 LEU A CA 1
ATOM 725 C C . LEU A 1 95 ? 12.189 -29.662 37.574 1.00 98.75 95 LEU A C 1
ATOM 727 O O . LEU A 1 95 ? 11.521 -30.517 37.000 1.00 98.75 95 LEU A O 1
ATOM 731 N N . ASP A 1 96 ? 12.677 -28.575 36.985 1.00 97.94 96 ASP A N 1
ATOM 732 C CA . ASP A 1 96 ? 12.623 -28.255 35.555 1.00 97.94 96 ASP A CA 1
ATOM 733 C C . ASP A 1 96 ? 14.059 -28.042 35.033 1.00 97.94 96 ASP A C 1
ATOM 735 O O . ASP A 1 96 ? 14.429 -26.980 34.538 1.00 97.94 96 ASP A O 1
ATOM 739 N N . TYR A 1 97 ? 14.922 -29.042 35.258 1.00 97.62 97 TYR A N 1
ATOM 740 C CA . TYR A 1 97 ? 16.368 -28.911 35.067 1.00 97.62 97 TYR A CA 1
ATOM 741 C C . TYR A 1 97 ? 17.026 -30.212 34.610 1.00 97.62 97 TYR A C 1
ATOM 743 O O . TYR A 1 97 ? 16.834 -31.252 35.242 1.00 97.62 97 TYR A O 1
ATOM 751 N N . ASN A 1 98 ? 17.881 -30.143 33.585 1.00 95.88 98 ASN A N 1
ATOM 752 C CA . ASN A 1 98 ? 18.779 -31.244 33.205 1.00 95.88 98 ASN A CA 1
ATOM 753 C C . ASN A 1 98 ? 20.131 -30.801 32.622 1.00 95.88 98 ASN A C 1
ATOM 755 O O . ASN A 1 98 ? 20.737 -31.516 31.821 1.00 95.88 98 ASN A O 1
ATOM 759 N N . GLY A 1 99 ? 20.602 -29.628 33.042 1.00 95.00 99 GLY A N 1
ATOM 760 C CA . GLY A 1 99 ? 21.905 -29.092 32.665 1.00 95.00 99 GLY A CA 1
ATOM 761 C C . GLY A 1 99 ? 23.080 -29.619 33.493 1.00 95.00 99 GLY A C 1
ATOM 762 O O . GLY A 1 99 ? 23.133 -30.788 33.885 1.00 95.00 99 GLY A O 1
ATOM 763 N N . ASP A 1 100 ? 24.046 -28.732 33.715 1.00 96.94 100 ASP A N 1
ATOM 764 C CA . ASP A 1 100 ? 25.307 -29.002 34.404 1.00 96.94 100 ASP A CA 1
ATOM 765 C C . ASP A 1 100 ? 25.136 -29.579 35.816 1.00 96.94 100 ASP A C 1
ATOM 767 O O . ASP A 1 100 ? 24.170 -29.319 36.533 1.00 96.94 100 ASP A O 1
ATOM 771 N N . ALA A 1 101 ? 26.126 -30.360 36.255 1.00 96.44 101 ALA A N 1
ATOM 772 C CA . ALA A 1 101 ? 26.138 -30.913 37.603 1.00 96.44 101 ALA A CA 1
ATOM 773 C C . ALA A 1 101 ? 26.096 -29.800 38.664 1.00 96.44 101 ALA A C 1
ATOM 775 O O . ALA A 1 101 ? 26.896 -28.868 38.639 1.00 96.44 101 ALA A O 1
ATOM 776 N N . TRP A 1 102 ? 25.190 -29.930 39.635 1.00 97.94 102 TRP A N 1
ATOM 777 C CA . TRP A 1 102 ? 25.182 -29.064 40.815 1.00 97.94 102 TRP A CA 1
ATOM 778 C C . TRP A 1 102 ? 26.433 -29.292 41.669 1.00 97.94 102 TRP A C 1
ATOM 780 O O . TRP A 1 102 ? 26.982 -30.400 41.676 1.00 97.94 102 TRP A O 1
ATOM 790 N N . SER A 1 103 ? 26.845 -28.278 42.435 1.00 97.50 103 SER A N 1
ATOM 791 C CA . SER A 1 103 ? 27.957 -28.398 43.385 1.00 97.50 103 SER A CA 1
ATOM 792 C C . SER A 1 103 ? 27.722 -29.523 44.398 1.00 97.50 103 SER A C 1
ATOM 794 O O . SER A 1 103 ? 26.582 -29.894 44.703 1.00 97.50 103 SER A O 1
ATOM 796 N N . ALA A 1 104 ? 28.797 -30.064 44.976 1.00 97.06 104 ALA A N 1
ATOM 797 C CA . ALA A 1 104 ? 28.687 -31.107 46.000 1.00 97.06 104 ALA A CA 1
ATOM 798 C C . ALA A 1 104 ? 27.854 -30.644 47.214 1.00 97.06 104 ALA A C 1
ATOM 800 O O . ALA A 1 104 ? 27.126 -31.442 47.814 1.00 97.06 104 ALA A O 1
ATOM 801 N N . GLN A 1 105 ? 27.923 -29.349 47.544 1.00 97.19 105 GLN A N 1
ATOM 802 C CA . GLN A 1 105 ? 27.119 -28.728 48.593 1.00 97.19 105 GLN A CA 1
ATOM 803 C C . GLN A 1 105 ? 25.626 -28.752 48.247 1.00 97.19 105 GLN A C 1
ATOM 805 O O . GLN A 1 105 ? 24.829 -29.249 49.048 1.00 97.19 105 GLN A O 1
ATOM 810 N N . THR A 1 106 ? 25.245 -28.296 47.053 1.00 98.25 106 THR A N 1
ATOM 811 C CA . THR A 1 106 ? 23.842 -28.267 46.611 1.00 98.25 106 THR A CA 1
ATOM 812 C C . THR A 1 106 ? 23.276 -29.672 46.443 1.00 98.25 106 THR A C 1
ATOM 814 O O . THR A 1 106 ? 22.148 -29.936 46.863 1.00 98.25 106 THR A O 1
ATOM 817 N N . GLN A 1 107 ? 24.076 -30.617 45.937 1.00 98.31 107 GLN A N 1
ATOM 818 C CA . GLN A 1 107 ? 23.698 -32.029 45.883 1.00 98.31 107 GLN A CA 1
ATOM 819 C C . GLN A 1 107 ? 23.390 -32.590 47.278 1.00 98.31 107 GLN A C 1
ATOM 821 O O . GLN A 1 107 ? 22.362 -33.243 47.486 1.00 98.31 107 GLN A O 1
ATOM 826 N N . LYS A 1 108 ? 24.260 -32.318 48.260 1.00 97.75 108 LYS A N 1
ATOM 827 C CA . LYS A 1 108 ? 24.053 -32.751 49.645 1.00 97.75 108 LYS A CA 1
ATOM 828 C C . LYS A 1 108 ? 22.803 -32.107 50.252 1.00 97.75 108 LYS A C 1
ATOM 830 O O . LYS A 1 108 ? 21.995 -32.830 50.830 1.00 97.75 108 LYS A O 1
ATOM 835 N N . ALA A 1 109 ? 22.623 -30.796 50.092 1.00 98.31 109 ALA A N 1
ATOM 836 C CA . ALA A 1 109 ? 21.469 -30.066 50.616 1.00 98.31 109 ALA A CA 1
ATOM 837 C C . ALA A 1 109 ? 20.146 -30.596 50.041 1.00 98.31 109 ALA A C 1
ATOM 839 O O . ALA A 1 109 ? 19.216 -30.873 50.797 1.00 98.31 109 ALA A O 1
ATOM 840 N N . PHE A 1 110 ? 20.084 -30.821 48.723 1.00 98.69 110 PHE A N 1
ATOM 841 C CA . PHE A 1 110 ? 18.911 -31.402 48.072 1.00 98.69 110 PHE A CA 1
ATOM 842 C C . PHE A 1 110 ? 18.624 -32.818 48.582 1.00 98.69 110 PHE A C 1
ATOM 844 O O . PHE A 1 110 ? 17.495 -33.136 48.947 1.00 98.69 110 PHE A O 1
ATOM 851 N N . LYS A 1 111 ? 19.646 -33.677 48.668 1.00 98.31 111 LYS A N 1
ATOM 852 C CA . LYS A 1 111 ? 19.475 -35.038 49.189 1.00 98.31 111 LYS A CA 1
ATOM 853 C C . LYS A 1 111 ? 18.942 -35.048 50.619 1.00 98.31 111 LYS A C 1
ATOM 855 O O . LYS A 1 111 ? 18.030 -35.821 50.918 1.00 98.31 111 LYS A O 1
ATOM 860 N N . ASP A 1 112 ? 19.533 -34.240 51.495 1.00 98.31 112 ASP A N 1
ATOM 861 C CA . ASP A 1 112 ? 19.148 -34.173 52.904 1.00 98.31 112 ASP A CA 1
ATOM 862 C C . ASP A 1 112 ? 17.711 -33.644 53.040 1.00 98.31 112 ASP A C 1
ATOM 864 O O . ASP A 1 112 ? 16.916 -34.230 53.776 1.00 98.31 112 ASP A O 1
ATOM 868 N N . TYR A 1 113 ? 17.337 -32.636 52.241 1.00 98.56 113 TYR A N 1
ATOM 869 C CA . TYR A 1 113 ? 15.965 -32.137 52.128 1.00 98.56 113 TYR A CA 1
ATOM 870 C C . TYR A 1 113 ? 14.960 -33.255 51.817 1.00 98.56 113 TYR A C 1
ATOM 872 O O . TYR A 1 113 ? 14.006 -33.459 52.572 1.00 98.56 113 TYR A O 1
ATOM 880 N N . VAL A 1 114 ? 15.185 -34.030 50.748 1.00 98.38 114 VAL A N 1
ATOM 881 C CA . VAL A 1 114 ? 14.267 -35.120 50.373 1.00 98.38 114 VAL A CA 1
ATOM 882 C C . VAL A 1 114 ? 14.246 -36.202 51.451 1.00 98.38 114 VAL A C 1
ATOM 884 O O . VAL A 1 114 ? 13.179 -36.670 51.850 1.00 98.38 114 VAL A O 1
ATOM 887 N N . LYS A 1 115 ? 15.417 -36.584 51.973 1.00 97.75 115 LYS A N 1
ATOM 888 C CA . LYS A 1 115 ? 15.531 -37.628 52.997 1.00 97.75 115 LYS A CA 1
ATOM 889 C C . LYS A 1 115 ? 14.742 -37.282 54.263 1.00 97.75 115 LYS A C 1
ATOM 891 O O . LYS A 1 115 ? 14.118 -38.183 54.830 1.00 97.75 115 LYS A O 1
ATOM 896 N N . GLU A 1 116 ? 14.723 -36.014 54.671 1.00 97.38 116 GLU A N 1
ATOM 897 C CA . GLU A 1 116 ? 14.021 -35.552 55.876 1.00 97.38 116 GLU A CA 1
ATOM 898 C C . GLU A 1 116 ? 12.532 -35.236 55.681 1.00 97.38 116 GLU A C 1
ATOM 900 O O . GLU A 1 116 ? 11.834 -34.976 56.661 1.00 97.38 116 GLU A O 1
ATOM 905 N N . GLY A 1 117 ? 11.996 -35.372 54.466 1.00 96.31 117 GLY A N 1
ATOM 906 C CA . GLY A 1 117 ? 10.554 -35.260 54.213 1.00 96.31 117 GLY A CA 1
ATOM 907 C C . GLY A 1 117 ? 10.161 -34.206 53.188 1.00 96.31 117 GLY A C 1
ATOM 908 O O . GLY A 1 117 ? 8.966 -34.052 52.930 1.00 96.31 117 GLY A O 1
ATOM 909 N N . GLY A 1 118 ? 11.140 -33.522 52.597 1.00 97.69 118 GLY A N 1
ATOM 910 C CA . GLY A 1 118 ? 10.943 -32.617 51.478 1.00 97.69 118 GLY A CA 1
ATOM 911 C C . GLY A 1 118 ? 10.232 -33.295 50.310 1.00 97.69 118 GLY A C 1
ATOM 912 O O . GLY A 1 118 ? 10.514 -34.449 49.967 1.00 97.69 118 GLY A O 1
ATOM 913 N N . GLY A 1 119 ? 9.269 -32.590 49.725 1.00 98.50 119 GLY A N 1
ATOM 914 C CA . GLY A 1 119 ? 8.512 -33.072 48.584 1.00 98.50 119 GLY A CA 1
ATOM 915 C C . GLY A 1 119 ? 9.203 -32.731 47.267 1.00 98.50 119 GLY A C 1
ATOM 916 O O . GLY A 1 119 ? 9.656 -31.604 47.098 1.00 98.50 119 GLY A O 1
ATOM 917 N N . VAL A 1 120 ? 9.246 -33.666 46.313 1.00 98.81 120 VAL A N 1
ATOM 918 C CA . VAL A 1 120 ? 9.808 -33.413 44.974 1.00 98.81 120 VAL A CA 1
ATOM 919 C C . VAL A 1 120 ? 8.836 -33.775 43.860 1.00 98.81 120 VAL A C 1
ATOM 921 O O . VAL A 1 120 ? 8.311 -34.887 43.818 1.00 98.81 120 VAL A O 1
ATOM 924 N N . VAL A 1 121 ? 8.651 -32.862 42.909 1.00 98.88 121 VAL A N 1
ATOM 925 C CA . VAL A 1 121 ? 8.059 -33.184 41.609 1.00 98.88 121 VAL A CA 1
ATOM 926 C C . VAL A 1 121 ? 9.160 -33.231 40.559 1.00 98.88 121 VAL A C 1
ATOM 928 O O . VAL A 1 121 ? 9.859 -32.245 40.338 1.00 98.88 121 VAL A O 1
ATOM 931 N N . VAL A 1 122 ? 9.306 -34.385 39.912 1.00 98.75 122 VAL A N 1
ATOM 932 C CA . VAL A 1 122 ? 10.184 -34.569 38.751 1.00 98.75 122 VAL A CA 1
ATOM 933 C C . VAL A 1 122 ? 9.334 -34.321 37.514 1.00 98.75 122 VAL A C 1
ATOM 935 O O . VAL A 1 122 ? 8.436 -35.115 37.216 1.00 98.75 122 VAL A O 1
ATOM 938 N N . TYR A 1 123 ? 9.571 -33.194 36.847 1.00 98.50 123 TYR A N 1
ATOM 939 C CA . TYR A 1 123 ? 8.810 -32.792 35.674 1.00 98.50 123 TYR A CA 1
ATOM 940 C C . TYR A 1 123 ? 9.563 -33.144 34.391 1.00 98.50 123 TYR A C 1
ATOM 942 O O . TYR A 1 123 ? 10.700 -32.723 34.184 1.00 98.50 123 TYR A O 1
ATOM 950 N N . HIS A 1 124 ? 8.899 -33.928 33.541 1.00 97.00 124 HIS A N 1
ATOM 951 C CA . HIS A 1 124 ? 9.291 -34.234 32.172 1.00 97.00 124 HIS A CA 1
ATOM 952 C C . HIS A 1 124 ? 10.787 -34.578 32.052 1.00 97.00 124 HIS A C 1
ATOM 954 O O . HIS A 1 124 ? 11.234 -35.596 32.584 1.00 97.00 124 HIS A O 1
ATOM 960 N N . ALA A 1 125 ? 11.578 -33.721 31.407 1.00 95.94 125 ALA A N 1
ATOM 961 C CA . ALA A 1 125 ? 12.986 -33.956 31.113 1.00 95.94 125 ALA A CA 1
ATOM 962 C C . ALA A 1 125 ? 13.938 -33.821 32.311 1.00 95.94 125 ALA A C 1
ATOM 964 O O . ALA A 1 125 ? 15.130 -34.106 32.171 1.00 95.94 125 ALA A O 1
ATOM 965 N N . ALA A 1 126 ? 13.451 -33.444 33.497 1.00 97.88 126 ALA A N 1
ATOM 966 C CA . ALA A 1 126 ? 14.271 -33.454 34.707 1.00 97.88 126 ALA A CA 1
ATOM 967 C C . ALA A 1 126 ? 14.818 -34.857 35.019 1.00 97.88 126 ALA A C 1
ATOM 969 O O . ALA A 1 126 ? 15.917 -35.004 35.545 1.00 97.88 126 ALA A O 1
ATOM 970 N N . ASN A 1 127 ? 14.117 -35.914 34.604 1.00 96.38 127 ASN A N 1
ATOM 971 C CA . ASN A 1 127 ? 14.586 -37.291 34.758 1.00 96.38 127 ASN A CA 1
ATOM 972 C C . ASN A 1 127 ? 15.823 -37.651 33.901 1.00 96.38 127 ASN A C 1
ATOM 974 O O . ASN A 1 127 ? 16.398 -38.732 34.074 1.00 96.38 127 ASN A O 1
ATOM 978 N N . ASN A 1 128 ? 16.270 -36.743 33.028 1.00 96.62 128 ASN A N 1
ATOM 979 C CA . ASN A 1 128 ? 17.492 -36.880 32.237 1.00 96.62 128 ASN A CA 1
ATOM 980 C C . ASN A 1 128 ? 18.730 -36.477 33.043 1.00 96.62 128 ASN A C 1
ATOM 982 O O . ASN A 1 128 ? 19.831 -36.965 32.770 1.00 96.62 128 ASN A O 1
ATOM 986 N N . ALA A 1 129 ? 18.554 -35.622 34.053 1.00 96.31 129 ALA A N 1
ATOM 987 C CA . ALA A 1 129 ? 19.642 -35.020 34.804 1.00 96.31 129 ALA A CA 1
ATOM 988 C C . ALA A 1 129 ? 20.493 -36.062 35.546 1.00 96.31 129 ALA A C 1
ATOM 990 O O . ALA A 1 129 ? 20.017 -37.121 35.962 1.00 96.31 129 ALA A O 1
ATOM 991 N N . PHE A 1 130 ? 21.771 -35.733 35.726 1.00 96.50 130 PHE A N 1
ATOM 992 C CA . PHE A 1 130 ? 22.696 -36.390 36.657 1.00 96.50 130 PHE A CA 1
ATOM 993 C C . PHE A 1 130 ? 22.755 -37.934 36.574 1.00 96.50 130 PHE A C 1
ATOM 995 O O . PHE A 1 130 ? 22.567 -38.617 37.587 1.00 96.50 130 PHE A O 1
ATOM 1002 N N . PRO A 1 131 ? 23.073 -38.535 35.409 1.00 94.75 131 PRO A N 1
ATOM 1003 C CA . PRO A 1 131 ? 23.151 -39.996 35.272 1.00 94.75 131 PRO A CA 1
ATOM 1004 C C . PRO A 1 131 ? 24.163 -40.649 36.229 1.00 94.75 131 PRO A C 1
ATOM 1006 O O . PRO A 1 131 ? 23.934 -41.763 36.689 1.00 94.75 131 PRO A O 1
ATOM 1009 N N . GLY A 1 132 ? 25.243 -39.946 36.589 1.00 94.31 132 GLY A N 1
ATOM 1010 C CA . GLY A 1 132 ? 26.252 -40.431 37.539 1.00 94.31 132 GLY A CA 1
ATOM 1011 C C . GLY A 1 132 ? 25.897 -40.258 39.023 1.00 94.31 132 GLY A C 1
ATOM 1012 O O . GLY A 1 132 ? 26.581 -40.815 39.880 1.00 94.31 132 GLY A O 1
ATOM 1013 N N . TRP A 1 133 ? 24.845 -39.505 39.365 1.00 97.06 133 TRP A N 1
ATOM 1014 C CA . TRP A 1 133 ? 24.507 -39.222 40.760 1.00 97.06 133 TRP A CA 1
ATOM 1015 C C . TRP A 1 133 ? 23.528 -40.263 41.311 1.00 97.06 133 TRP A C 1
ATOM 1017 O O . TRP A 1 133 ? 22.320 -40.215 41.078 1.00 97.06 133 TRP A O 1
ATOM 1027 N N . ARG A 1 134 ? 24.056 -41.234 42.062 1.00 95.06 134 ARG A N 1
ATOM 1028 C CA . ARG A 1 134 ? 23.280 -42.378 42.568 1.00 95.06 134 ARG A CA 1
ATOM 1029 C C . ARG A 1 134 ? 22.051 -41.981 43.391 1.00 95.06 134 ARG A C 1
ATOM 1031 O O . ARG A 1 134 ? 20.978 -42.518 43.138 1.00 95.06 134 ARG A O 1
ATOM 1038 N N . ASP A 1 135 ? 22.199 -41.050 44.336 1.00 96.88 135 ASP A N 1
ATOM 1039 C CA . ASP A 1 135 ? 21.083 -40.618 45.190 1.00 96.88 135 ASP A CA 1
ATOM 1040 C C . ASP A 1 135 ? 19.965 -39.973 44.351 1.00 96.88 135 ASP A C 1
ATOM 1042 O O . ASP A 1 135 ? 18.793 -40.276 44.556 1.00 96.88 135 ASP A O 1
ATOM 1046 N N . TYR A 1 136 ? 20.312 -39.157 43.348 1.00 98.06 136 TYR A N 1
ATOM 1047 C CA . TYR A 1 136 ? 19.330 -38.571 42.433 1.00 98.06 136 TYR A CA 1
ATOM 1048 C C . TYR A 1 136 ? 18.566 -39.638 41.641 1.00 98.06 136 TYR A C 1
ATOM 1050 O O . TYR A 1 136 ? 17.342 -39.586 41.551 1.00 98.06 136 TYR A O 1
ATOM 1058 N N . ASN A 1 137 ? 19.264 -40.655 41.127 1.00 97.88 137 ASN A N 1
ATOM 1059 C CA . ASN A 1 137 ? 18.624 -41.754 40.398 1.00 97.88 137 ASN A CA 1
ATOM 1060 C C . ASN A 1 137 ? 17.721 -42.615 41.309 1.00 97.88 137 ASN A C 1
ATOM 1062 O O . ASN A 1 137 ? 16.682 -43.094 40.856 1.00 97.88 137 ASN A O 1
ATOM 1066 N N . ASP A 1 138 ? 18.063 -42.771 42.594 1.00 97.69 138 ASP A N 1
ATOM 1067 C CA . ASP A 1 138 ? 17.177 -43.394 43.589 1.00 97.69 138 ASP A CA 1
ATOM 1068 C C . ASP A 1 138 ? 15.943 -42.509 43.899 1.00 97.69 138 ASP A C 1
ATOM 1070 O O . ASP A 1 138 ? 14.858 -43.049 44.114 1.00 97.69 138 ASP A O 1
ATOM 1074 N N . ILE A 1 139 ? 16.075 -41.173 43.877 1.00 98.25 139 ILE A N 1
ATOM 1075 C CA . ILE A 1 139 ? 14.977 -40.206 44.087 1.00 98.25 139 ILE A CA 1
ATOM 1076 C C . ILE A 1 139 ? 13.992 -40.200 42.907 1.00 98.25 139 ILE A C 1
ATOM 1078 O O . ILE A 1 139 ? 12.785 -40.306 43.125 1.00 98.25 139 ILE A O 1
ATOM 1082 N N . ILE A 1 140 ? 14.474 -40.096 41.661 1.00 98.00 140 ILE A N 1
ATOM 1083 C CA . ILE A 1 140 ? 13.599 -40.035 40.472 1.00 98.00 140 ILE A CA 1
ATOM 1084 C C . ILE A 1 140 ? 13.021 -41.406 40.090 1.00 98.00 140 ILE A C 1
ATOM 1086 O O . ILE A 1 140 ? 12.011 -41.478 39.387 1.00 98.00 140 ILE A O 1
ATOM 1090 N N . GLY A 1 141 ? 13.659 -42.494 40.539 1.00 97.75 141 GLY A N 1
ATOM 1091 C CA . GLY A 1 141 ? 13.274 -43.889 40.311 1.00 97.75 141 GLY A CA 1
ATOM 1092 C C . GLY A 1 141 ? 13.600 -44.416 38.912 1.00 97.75 141 GLY A C 1
ATOM 1093 O O . GLY A 1 141 ? 14.234 -45.467 38.795 1.00 97.75 141 GLY A O 1
ATOM 1094 N N . LEU A 1 142 ? 13.175 -43.701 37.869 1.00 98.00 142 LEU A N 1
ATOM 1095 C CA . LEU A 1 142 ? 13.441 -43.997 36.458 1.00 98.00 142 LEU A CA 1
ATOM 1096 C C . LEU A 1 142 ? 13.971 -42.739 35.768 1.00 98.00 142 LEU A C 1
ATOM 1098 O O . LEU A 1 142 ? 13.470 -41.650 36.029 1.00 98.00 142 LEU A O 1
ATOM 1102 N N . GLY A 1 143 ? 14.949 -42.894 34.880 1.00 97.19 143 GLY A N 1
ATOM 1103 C CA . GLY A 1 143 ? 15.490 -41.812 34.062 1.00 97.19 143 GLY A CA 1
ATOM 1104 C C . GLY A 1 143 ? 15.753 -42.254 32.626 1.00 97.19 143 GLY A C 1
ATOM 1105 O O . GLY A 1 143 ? 15.735 -43.447 32.306 1.00 97.19 143 GLY A O 1
ATOM 1106 N N . GLY A 1 144 ? 15.996 -41.281 31.756 1.00 95.62 144 GLY A N 1
ATOM 1107 C CA . GLY A 1 144 ? 16.329 -41.497 30.349 1.00 95.62 144 GLY A CA 1
ATOM 1108 C C . GLY A 1 144 ? 17.603 -40.757 29.951 1.00 95.62 144 GLY A C 1
ATOM 1109 O O . GLY A 1 144 ? 18.126 -39.957 30.723 1.00 95.62 144 GLY A O 1
ATOM 1110 N N . TRP A 1 145 ? 18.110 -41.031 28.750 1.00 96.00 145 TRP A N 1
ATOM 1111 C CA . TRP A 1 145 ? 19.294 -40.408 28.152 1.00 96.00 145 TRP A CA 1
ATOM 1112 C C . TRP A 1 145 ? 20.527 -40.408 29.079 1.00 96.00 145 TRP A C 1
ATOM 1114 O O . TRP A 1 145 ? 20.614 -41.176 30.041 1.00 96.00 145 TRP A O 1
ATOM 1124 N N . GLY A 1 146 ? 21.548 -39.608 28.751 1.00 90.75 146 GLY A N 1
ATOM 1125 C CA . GLY A 1 146 ? 22.755 -39.476 29.576 1.00 90.75 146 GLY A CA 1
ATOM 1126 C C . GLY A 1 146 ? 23.593 -40.757 29.674 1.00 90.75 146 GLY A C 1
ATOM 1127 O O . GLY A 1 146 ? 24.214 -40.997 30.704 1.00 90.75 146 GLY A O 1
ATOM 1128 N N . ASN A 1 147 ? 23.586 -41.591 28.626 1.00 93.00 147 ASN A N 1
ATOM 1129 C CA . ASN A 1 147 ? 24.269 -42.894 28.567 1.00 93.00 147 ASN A CA 1
ATOM 1130 C C . ASN A 1 147 ? 23.823 -43.909 29.635 1.00 93.00 147 ASN A C 1
ATOM 1132 O O . ASN A 1 147 ? 24.568 -44.836 29.959 1.00 93.00 147 ASN A O 1
ATOM 1136 N N . ARG A 1 148 ? 22.602 -43.773 30.169 1.00 95.44 148 ARG A N 1
ATOM 1137 C CA . ARG A 1 148 ? 22.000 -44.803 31.026 1.00 95.44 148 ARG A CA 1
ATOM 1138 C C . ARG A 1 148 ? 21.859 -46.120 30.259 1.00 95.44 148 ARG A C 1
ATOM 1140 O O . ARG A 1 148 ? 21.463 -46.130 29.095 1.00 95.44 148 ARG A O 1
ATOM 1147 N N . ASN A 1 149 ? 22.161 -47.228 30.928 1.00 95.00 149 ASN A N 1
ATOM 1148 C CA . ASN A 1 149 ? 22.102 -48.587 30.382 1.00 95.00 149 ASN A CA 1
ATOM 1149 C C . ASN A 1 149 ? 21.745 -49.596 31.491 1.00 95.00 149 ASN A C 1
ATOM 1151 O O . ASN A 1 149 ? 21.266 -49.198 32.552 1.00 95.00 149 ASN A O 1
ATOM 1155 N N . GLU A 1 150 ? 21.942 -50.898 31.279 1.00 94.62 150 GLU A N 1
ATOM 1156 C CA . GLU A 1 150 ? 21.569 -51.951 32.235 1.00 94.62 150 GLU A CA 1
ATOM 1157 C C . GLU A 1 150 ? 22.212 -51.842 33.608 1.00 94.62 150 GLU A C 1
ATOM 1159 O O . GLU A 1 150 ? 21.604 -52.246 34.600 1.00 94.62 150 GLU A O 1
ATOM 1164 N N . THR A 1 151 ? 23.358 -51.177 33.701 1.00 94.25 151 THR A N 1
ATOM 1165 C CA . THR A 1 151 ? 23.992 -50.867 34.986 1.00 94.25 151 THR A CA 1
ATOM 1166 C C . THR A 1 151 ? 23.226 -49.811 35.790 1.00 94.25 151 THR A C 1
ATOM 1168 O O . THR A 1 151 ? 23.335 -49.769 37.014 1.00 94.25 151 THR A O 1
ATOM 1171 N N . SER A 1 152 ? 22.406 -48.984 35.133 1.00 95.19 152 SER A N 1
ATOM 1172 C CA . SER A 1 152 ? 21.545 -47.984 35.776 1.00 95.19 152 SER A CA 1
ATOM 1173 C C . SER A 1 152 ? 20.297 -48.604 36.420 1.00 95.19 152 SER A C 1
ATOM 1175 O O . SER A 1 152 ? 19.687 -47.980 37.287 1.00 95.19 152 SER A O 1
ATOM 1177 N N . GLY A 1 153 ? 19.922 -49.826 36.023 1.00 95.81 153 GLY A N 1
ATOM 1178 C CA . GLY A 1 153 ? 18.791 -50.579 36.570 1.00 95.81 153 GLY A CA 1
ATOM 1179 C C . GLY A 1 153 ? 17.825 -51.120 35.505 1.00 95.81 153 GLY A C 1
ATOM 1180 O O . GLY A 1 153 ? 18.042 -50.930 34.302 1.00 95.81 153 GLY A O 1
ATOM 1181 N N . PRO A 1 154 ? 16.764 -51.837 35.918 1.00 97.25 154 PRO A N 1
ATOM 1182 C CA . PRO A 1 154 ? 15.820 -52.452 34.991 1.00 97.25 154 PRO A CA 1
ATOM 1183 C C . PRO A 1 154 ? 14.986 -51.415 34.229 1.00 97.25 154 PRO A C 1
ATOM 1185 O O . PRO A 1 154 ? 14.715 -50.322 34.733 1.00 97.25 154 PRO A O 1
ATOM 1188 N N . TYR A 1 155 ? 14.496 -51.804 33.054 1.00 97.81 155 TYR A N 1
ATOM 1189 C CA . TYR A 1 155 ? 13.292 -51.201 32.491 1.00 97.81 155 TYR A CA 1
ATOM 1190 C C . TYR A 1 155 ? 12.094 -51.537 33.369 1.00 97.81 155 TYR A C 1
ATOM 1192 O O . TYR A 1 155 ? 11.997 -52.643 33.914 1.00 97.81 155 TYR A O 1
ATOM 1200 N N . VAL A 1 156 ? 11.156 -50.603 33.462 1.00 96.88 156 VAL A N 1
ATOM 1201 C CA . VAL A 1 156 ? 9.886 -50.815 34.151 1.00 96.88 156 VAL A CA 1
ATOM 1202 C C . VAL A 1 156 ? 8.756 -50.500 33.190 1.00 96.88 156 VAL A C 1
ATOM 1204 O O . VAL A 1 156 ? 8.665 -49.384 32.702 1.00 96.88 156 VAL A O 1
ATOM 1207 N N . PHE A 1 157 ? 7.885 -51.474 32.947 1.00 96.69 157 PHE A N 1
ATOM 1208 C CA . PHE A 1 157 ? 6.702 -51.312 32.102 1.00 96.69 157 PHE A CA 1
ATOM 1209 C C . PHE A 1 157 ? 5.544 -52.153 32.635 1.00 96.69 157 PHE A C 1
ATOM 1211 O O . PHE A 1 157 ? 5.704 -52.958 33.557 1.00 96.69 157 PHE A O 1
ATOM 1218 N N . TRP A 1 158 ? 4.355 -51.954 32.083 1.00 96.88 158 TRP A N 1
ATOM 1219 C CA . TRP A 1 158 ? 3.155 -52.675 32.482 1.00 96.88 158 TRP A CA 1
ATOM 1220 C C . TRP A 1 158 ? 2.816 -53.773 31.477 1.00 96.88 158 TRP A C 1
ATOM 1222 O O . TRP A 1 158 ? 2.835 -53.560 30.267 1.00 96.88 158 TRP A O 1
ATOM 1232 N N . LYS A 1 159 ? 2.511 -54.971 31.973 1.00 95.62 159 LYS A N 1
ATOM 1233 C CA . LYS A 1 159 ? 2.083 -56.105 31.147 1.00 95.62 159 LYS A CA 1
ATOM 1234 C C . LYS A 1 159 ? 1.245 -57.058 31.990 1.00 95.62 159 LYS A C 1
ATOM 1236 O O . LYS A 1 159 ? 1.549 -57.263 33.161 1.00 95.62 159 LYS A O 1
ATOM 1241 N N . ASP A 1 160 ? 0.183 -57.620 31.416 1.00 92.56 160 ASP A N 1
ATOM 1242 C CA . ASP A 1 160 ? -0.682 -58.612 32.075 1.00 92.56 160 ASP A CA 1
ATOM 1243 C C . ASP A 1 160 ? -1.184 -58.156 33.462 1.00 92.56 160 ASP A C 1
ATOM 1245 O O . ASP A 1 160 ? -1.176 -58.905 34.437 1.00 92.56 160 ASP A O 1
ATOM 1249 N N . SER A 1 161 ? -1.606 -56.888 33.555 1.00 89.81 161 SER A N 1
ATOM 1250 C CA . SER A 1 161 ? -2.116 -56.251 34.784 1.00 89.81 161 SER A CA 1
ATOM 1251 C C . SER A 1 161 ? -1.122 -56.150 35.950 1.00 89.81 161 SER A C 1
ATOM 1253 O O . SER A 1 161 ? -1.541 -55.954 37.091 1.00 89.81 161 SER A O 1
ATOM 1255 N N . LYS A 1 162 ? 0.185 -56.223 35.680 1.00 94.06 162 LYS A N 1
ATOM 1256 C CA . LYS A 1 162 ? 1.241 -56.035 36.681 1.00 94.06 162 LYS A CA 1
ATOM 1257 C C . LYS A 1 162 ? 2.405 -55.205 36.143 1.00 94.06 162 LYS A C 1
ATOM 1259 O O . LYS A 1 162 ? 2.630 -55.105 34.938 1.00 94.06 162 LYS A O 1
ATOM 1264 N N . MET A 1 163 ? 3.176 -54.641 37.068 1.00 94.69 163 MET A N 1
ATOM 1265 C CA . MET A 1 163 ? 4.482 -54.056 36.779 1.00 94.69 163 MET A CA 1
ATOM 1266 C C . MET A 1 163 ? 5.487 -55.172 36.463 1.00 94.69 163 MET A C 1
ATOM 1268 O O . MET A 1 163 ? 5.600 -56.143 37.213 1.00 94.69 163 MET A O 1
ATOM 1272 N N . VAL A 1 164 ? 6.242 -55.009 35.382 1.00 96.50 164 VAL A N 1
ATOM 1273 C CA . VAL A 1 164 ? 7.355 -55.874 34.982 1.00 96.50 164 VAL A CA 1
ATOM 1274 C C . VAL A 1 164 ? 8.665 -55.115 35.156 1.00 96.50 164 VAL A C 1
ATOM 1276 O O . VAL A 1 164 ? 8.742 -53.927 34.851 1.00 96.50 164 VAL A O 1
ATOM 1279 N N . ARG A 1 165 ? 9.689 -55.818 35.651 1.00 96.38 165 ARG A N 1
ATOM 1280 C CA . ARG A 1 165 ? 11.079 -55.355 35.690 1.00 96.38 165 ARG A CA 1
ATOM 1281 C C . ARG A 1 165 ? 11.892 -56.197 34.724 1.00 96.38 165 ARG A C 1
ATOM 1283 O O . ARG A 1 165 ? 11.902 -57.418 34.853 1.00 96.38 165 ARG A O 1
ATOM 1290 N N . ASP A 1 166 ? 12.562 -55.545 33.790 1.00 96.25 166 ASP A N 1
ATOM 1291 C CA . ASP A 1 166 ? 13.346 -56.203 32.749 1.00 96.25 166 ASP A CA 1
ATOM 1292 C C . ASP A 1 166 ? 14.798 -55.719 32.814 1.00 96.25 166 ASP A C 1
ATOM 1294 O O . ASP A 1 166 ? 15.078 -54.528 32.700 1.00 96.25 166 ASP A O 1
ATOM 1298 N N . LEU A 1 167 ? 15.713 -56.657 33.061 1.00 95.50 167 LEU A N 1
ATOM 1299 C CA . LEU A 1 167 ? 17.149 -56.410 33.216 1.00 95.50 167 LEU A CA 1
ATOM 1300 C C . LEU A 1 167 ? 17.922 -56.551 31.898 1.00 95.50 167 LEU A C 1
ATOM 1302 O O . LEU A 1 167 ? 19.151 -56.541 31.919 1.00 95.50 167 LEU A O 1
ATOM 1306 N N . SER A 1 168 ? 17.230 -56.706 30.767 1.00 95.94 168 SER A N 1
ATOM 1307 C CA . SER A 1 168 ? 17.889 -56.818 29.471 1.00 95.94 168 SER A CA 1
ATOM 1308 C C . SER A 1 168 ? 18.803 -55.610 29.176 1.00 95.94 168 SER A C 1
ATOM 1310 O O . SER A 1 168 ? 18.506 -54.471 29.582 1.00 95.94 168 SER A O 1
ATOM 1312 N N . PRO A 1 169 ? 19.941 -55.853 28.491 1.00 96.56 169 PRO A N 1
ATOM 1313 C CA . PRO A 1 169 ? 20.822 -54.791 28.023 1.00 96.56 169 PRO A CA 1
ATOM 1314 C C . PRO A 1 169 ? 20.113 -53.817 27.085 1.00 96.56 169 PRO A C 1
ATOM 1316 O O . PRO A 1 169 ? 19.237 -54.217 26.317 1.00 96.56 169 PRO A O 1
ATOM 1319 N N . GLY A 1 170 ? 20.524 -52.549 27.115 1.00 95.00 170 GLY A N 1
ATOM 1320 C CA . GLY A 1 170 ? 20.026 -51.557 26.160 1.00 95.00 170 GLY A CA 1
ATOM 1321 C C . GLY A 1 170 ? 20.117 -50.109 26.632 1.00 95.00 170 GLY A C 1
ATOM 1322 O O . GLY A 1 170 ? 20.539 -49.813 27.749 1.00 95.00 170 GLY A O 1
ATOM 1323 N N . ILE A 1 171 ? 19.690 -49.187 25.771 1.00 95.75 171 ILE A N 1
ATOM 1324 C CA . ILE A 1 171 ? 19.699 -47.745 26.050 1.00 95.75 171 ILE A CA 1
ATOM 1325 C C . ILE A 1 171 ? 18.692 -47.361 27.142 1.00 95.75 171 ILE A C 1
ATOM 1327 O O . ILE A 1 171 ? 17.702 -48.056 27.355 1.00 95.75 171 ILE A O 1
ATOM 1331 N N . GLY A 1 172 ? 18.924 -46.247 27.828 1.00 95.31 172 GLY A N 1
ATOM 1332 C CA . GLY A 1 172 ? 17.942 -45.607 28.698 1.00 95.31 172 GLY A CA 1
ATOM 1333 C C . GLY A 1 172 ? 17.297 -44.416 28.001 1.00 95.31 172 GLY A C 1
ATOM 1334 O O . GLY A 1 172 ? 18.005 -43.513 27.568 1.00 95.31 172 GLY A O 1
ATOM 1335 N N . GLY A 1 173 ? 15.968 -44.389 27.954 1.00 95.81 173 GLY A N 1
ATOM 1336 C CA . GLY A 1 173 ? 15.178 -43.311 27.358 1.00 95.81 173 GLY A CA 1
ATOM 1337 C C . GLY A 1 173 ? 15.057 -43.400 25.837 1.00 95.81 173 GLY A C 1
ATOM 1338 O O . GLY A 1 173 ? 16.030 -43.610 25.118 1.00 95.81 173 GLY A O 1
ATOM 1339 N N . HIS A 1 174 ? 13.828 -43.243 25.363 1.00 95.50 174 HIS A N 1
ATOM 1340 C CA . HIS A 1 174 ? 13.437 -43.159 23.961 1.00 95.50 174 HIS A CA 1
ATOM 1341 C C . HIS A 1 174 ? 12.053 -42.511 23.888 1.00 95.50 174 HIS A C 1
ATOM 1343 O O . HIS A 1 174 ? 11.234 -42.712 24.785 1.00 95.50 174 HIS A O 1
ATOM 1349 N N . HIS A 1 175 ? 11.741 -41.802 22.815 1.00 95.38 175 HIS A N 1
ATOM 1350 C CA . HIS A 1 175 ? 10.359 -41.471 22.476 1.00 95.38 175 HIS A CA 1
ATOM 1351 C C . HIS A 1 175 ? 10.180 -41.521 20.959 1.00 95.38 175 HIS A C 1
ATOM 1353 O O . HIS A 1 175 ? 11.120 -41.317 20.189 1.00 95.38 175 HIS A O 1
ATOM 1359 N N . GLY A 1 176 ? 8.955 -41.818 20.536 1.00 92.06 176 GLY A N 1
ATOM 1360 C CA . GLY A 1 176 ? 8.551 -41.750 19.137 1.00 92.06 176 GLY A CA 1
ATOM 1361 C C . GLY A 1 176 ? 8.264 -40.317 18.675 1.00 92.06 176 GLY A C 1
ATOM 1362 O O . GLY A 1 176 ? 8.692 -39.344 19.301 1.00 92.06 176 GLY A O 1
ATOM 1363 N N . TYR A 1 177 ? 7.491 -40.179 17.598 1.00 92.75 177 TYR A N 1
ATOM 1364 C CA . TYR A 1 177 ? 6.943 -38.885 17.185 1.00 92.75 177 TYR A CA 1
ATOM 1365 C C . TYR A 1 177 ? 6.000 -38.330 18.253 1.00 92.75 177 TYR A C 1
ATOM 1367 O O . TYR A 1 177 ? 5.304 -39.089 18.929 1.00 92.75 177 TYR A O 1
ATOM 1375 N N . GLN A 1 178 ? 5.925 -37.006 18.371 1.00 94.38 178 GLN A N 1
ATOM 1376 C CA . GLN A 1 178 ? 4.953 -36.362 19.251 1.00 94.38 178 GLN A CA 1
ATOM 1377 C C . GLN A 1 178 ? 3.527 -36.591 18.731 1.00 94.38 178 GLN A C 1
ATOM 1379 O O . GLN A 1 178 ? 3.233 -36.321 17.565 1.00 94.38 178 GLN A O 1
ATOM 1384 N N . HIS A 1 179 ? 2.635 -37.090 19.585 1.00 94.19 179 HIS A N 1
ATOM 1385 C CA . HIS A 1 179 ? 1.245 -37.404 19.231 1.00 94.19 179 HIS A CA 1
ATOM 1386 C C . HIS A 1 179 ? 0.341 -37.361 20.467 1.00 94.19 179 HIS A C 1
ATOM 1388 O O . HIS A 1 179 ? 0.827 -37.428 21.593 1.00 94.19 179 HIS A O 1
ATOM 1394 N N . ASP A 1 180 ? -0.974 -37.237 20.273 1.00 95.06 180 ASP A N 1
ATOM 1395 C CA . ASP A 1 180 ? -1.941 -37.417 21.361 1.00 95.06 180 ASP A CA 1
ATOM 1396 C C . ASP A 1 180 ? -2.015 -38.901 21.736 1.00 95.06 180 ASP A C 1
ATOM 1398 O O . ASP A 1 180 ? -2.130 -39.769 20.858 1.00 95.06 180 ASP A O 1
ATOM 1402 N N . PHE A 1 181 ? -2.021 -39.220 23.027 1.00 96.25 181 PHE A N 1
ATOM 1403 C CA . PHE A 1 181 ? -2.060 -40.610 23.478 1.00 96.25 181 PHE A CA 1
ATOM 1404 C C . PHE A 1 181 ? -3.012 -40.847 24.645 1.00 96.25 181 PHE A C 1
ATOM 1406 O O . PHE A 1 181 ? -3.321 -39.970 25.454 1.00 96.25 181 PHE A O 1
ATOM 1413 N N . LEU A 1 182 ? -3.507 -42.083 24.697 1.00 96.75 182 LEU A N 1
ATOM 1414 C CA . LEU A 1 182 ? -4.426 -42.552 25.720 1.00 96.75 182 LEU A CA 1
ATOM 1415 C C . LEU A 1 182 ? -3.645 -42.900 26.988 1.00 96.75 182 LEU A C 1
ATOM 1417 O O . LEU A 1 182 ? -2.813 -43.809 26.984 1.00 96.75 182 LEU A O 1
ATOM 1421 N N . VAL A 1 183 ? -3.961 -42.219 28.085 1.00 98.00 183 VAL A N 1
ATOM 1422 C CA . VAL A 1 183 ? -3.429 -42.523 29.412 1.00 98.00 183 VAL A CA 1
ATOM 1423 C C . VAL A 1 183 ? -4.415 -43.408 30.167 1.00 98.00 183 VAL A C 1
ATOM 1425 O O . VAL A 1 183 ? -5.614 -43.130 30.242 1.00 98.00 183 VAL A O 1
ATOM 1428 N N . ILE A 1 184 ? -3.900 -44.485 30.760 1.00 97.44 184 ILE A N 1
ATOM 1429 C CA . ILE A 1 184 ? -4.657 -45.454 31.550 1.00 97.44 184 ILE A CA 1
ATOM 1430 C C . ILE A 1 184 ? -4.209 -45.356 33.008 1.00 97.44 184 ILE A C 1
ATOM 1432 O O . ILE A 1 184 ? -3.107 -45.776 33.360 1.00 97.44 184 ILE A O 1
ATOM 1436 N N . ASN A 1 185 ? -5.090 -44.862 33.878 1.00 97.06 185 ASN A N 1
ATOM 1437 C CA . ASN A 1 185 ? -4.862 -44.835 35.324 1.00 97.06 185 ASN A CA 1
ATOM 1438 C C . ASN A 1 185 ? -4.904 -46.268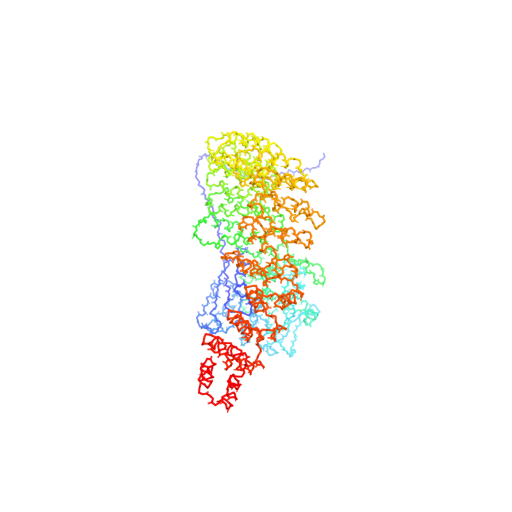 35.866 1.00 97.06 185 ASN A C 1
ATOM 1440 O O . ASN A 1 185 ? -5.983 -46.848 35.973 1.00 97.06 185 ASN A O 1
ATOM 1444 N N . ARG A 1 186 ? -3.751 -46.858 36.198 1.00 96.69 186 ARG A N 1
ATOM 1445 C CA . ARG A 1 186 ? -3.623 -48.235 36.706 1.00 96.69 186 ARG A CA 1
ATOM 1446 C C . ARG A 1 186 ? -4.073 -48.353 38.158 1.00 96.69 186 ARG A C 1
ATOM 1448 O O . ARG A 1 186 ? -4.796 -49.301 38.465 1.00 96.69 186 ARG A O 1
ATOM 1455 N N . ASP A 1 187 ? -3.755 -47.356 38.979 1.00 96.38 187 ASP A N 1
ATOM 1456 C CA . ASP A 1 187 ? -4.270 -47.193 40.340 1.00 96.38 187 ASP A CA 1
ATOM 1457 C C . ASP A 1 187 ? -5.230 -45.999 40.389 1.00 96.38 187 ASP A C 1
ATOM 1459 O O . ASP A 1 187 ? -4.831 -44.861 40.151 1.00 96.38 187 ASP A O 1
ATOM 1463 N N . THR A 1 188 ? -6.504 -46.248 40.694 1.00 92.25 188 THR A N 1
ATOM 1464 C CA . THR A 1 188 ? -7.549 -45.217 40.835 1.00 92.25 188 THR A CA 1
ATOM 1465 C C . THR A 1 188 ? -7.879 -44.900 42.298 1.00 92.25 188 THR A C 1
ATOM 1467 O O . THR A 1 188 ? -8.831 -44.170 42.571 1.00 92.25 188 THR A O 1
ATOM 1470 N N . THR A 1 189 ? -7.137 -45.472 43.249 1.00 95.62 189 THR A N 1
ATOM 1471 C CA . THR A 1 189 ? -7.346 -45.317 44.698 1.00 95.62 189 THR A CA 1
ATOM 1472 C C . THR A 1 189 ? -6.365 -44.334 45.333 1.00 95.62 189 THR A C 1
ATOM 1474 O O . THR A 1 189 ? -6.716 -43.677 46.318 1.00 95.62 189 THR A O 1
ATOM 1477 N N . HIS A 1 190 ? -5.171 -44.173 44.749 1.00 97.81 190 HIS A N 1
ATOM 1478 C CA . HIS A 1 190 ? -4.166 -43.214 45.208 1.00 97.81 190 HIS A CA 1
ATOM 1479 C C . HIS A 1 190 ? -4.724 -41.776 45.254 1.00 97.81 190 HIS A C 1
ATOM 1481 O O . HIS A 1 190 ? -5.434 -41.380 44.329 1.00 97.81 190 HIS A O 1
ATOM 1487 N N . PRO A 1 191 ? -4.393 -40.933 46.257 1.00 97.81 191 PRO A N 1
ATOM 1488 C CA . PRO A 1 191 ? -4.944 -39.576 46.372 1.00 97.81 191 PRO A CA 1
ATOM 1489 C C . PRO A 1 191 ? -4.828 -38.706 45.109 1.00 97.81 191 PRO A C 1
ATOM 1491 O O . PRO A 1 191 ? -5.740 -37.928 44.826 1.00 97.81 191 PRO A O 1
ATOM 1494 N N . ILE A 1 192 ? -3.747 -38.864 44.335 1.00 98.31 192 ILE A N 1
ATOM 1495 C CA . ILE A 1 192 ? -3.513 -38.137 43.071 1.00 98.31 192 ILE A CA 1
ATOM 1496 C C . ILE A 1 192 ? -4.533 -38.533 41.992 1.00 98.31 192 ILE A C 1
ATOM 1498 O O . ILE A 1 192 ? -5.066 -37.668 41.306 1.00 98.31 192 ILE A O 1
ATOM 1502 N N . THR A 1 193 ? -4.839 -39.823 41.850 1.00 96.88 193 THR A N 1
ATOM 1503 C CA . THR A 1 193 ? -5.703 -40.354 40.781 1.00 96.88 193 THR A CA 1
ATOM 1504 C C . THR A 1 193 ? -7.132 -40.634 41.235 1.00 96.88 193 THR A C 1
ATOM 1506 O O . THR A 1 193 ? -8.006 -40.887 40.409 1.00 96.88 193 THR A O 1
ATOM 1509 N N . ARG A 1 194 ? -7.413 -40.556 42.540 1.00 92.38 194 ARG A N 1
ATOM 1510 C CA . ARG A 1 194 ? -8.734 -40.830 43.108 1.00 92.38 194 ARG A CA 1
ATOM 1511 C C . ARG A 1 194 ? -9.806 -39.957 42.464 1.00 92.38 194 ARG A C 1
ATOM 1513 O O . ARG A 1 194 ? -9.702 -38.730 42.467 1.00 92.38 194 ARG A O 1
ATOM 1520 N N . GLY A 1 195 ? -10.838 -40.600 41.928 1.00 83.50 195 GLY A N 1
ATOM 1521 C CA . GLY A 1 195 ? -11.946 -39.946 41.230 1.00 83.50 195 GLY A CA 1
ATOM 1522 C C . GLY A 1 195 ? -11.662 -39.556 39.775 1.00 83.50 195 GLY A C 1
ATOM 1523 O O . GLY A 1 195 ? -12.601 -39.166 39.090 1.00 83.50 195 GLY A O 1
ATOM 1524 N N . LEU A 1 196 ? -10.420 -39.667 39.283 1.00 89.12 196 LEU A N 1
ATOM 1525 C CA . LEU A 1 196 ? -10.138 -39.514 37.852 1.00 89.12 196 LEU A CA 1
ATOM 1526 C C . LEU A 1 196 ? -10.723 -40.707 37.073 1.00 89.12 196 LEU A C 1
ATOM 1528 O O . LEU A 1 196 ? -10.785 -41.818 37.610 1.00 89.12 196 LEU A O 1
ATOM 1532 N N . PRO A 1 197 ? -11.121 -40.521 35.802 1.00 84.25 197 PRO A N 1
ATOM 1533 C CA . PRO A 1 197 ? -11.570 -41.623 34.954 1.00 84.25 197 PRO A CA 1
ATOM 1534 C C . PRO A 1 197 ? -10.458 -42.663 34.758 1.00 84.25 197 PRO A C 1
ATOM 1536 O O . PRO A 1 197 ? -9.268 -42.351 34.815 1.00 84.25 197 PRO A O 1
ATOM 1539 N N . ARG A 1 198 ? -10.836 -43.916 34.471 1.00 91.81 198 ARG A N 1
ATOM 1540 C CA . ARG A 1 198 ? -9.873 -44.998 34.190 1.00 91.81 198 ARG A CA 1
ATOM 1541 C C . ARG A 1 198 ? -8.989 -44.691 32.976 1.00 91.81 198 ARG A C 1
ATOM 1543 O O . ARG A 1 198 ? -7.830 -45.095 32.965 1.00 91.81 198 ARG A O 1
ATOM 1550 N N . LYS A 1 199 ? -9.543 -44.007 31.975 1.00 94.00 199 LYS A N 1
ATOM 1551 C CA . LYS A 1 199 ? -8.882 -43.648 30.721 1.00 94.00 199 LYS A CA 1
ATOM 1552 C C . LYS A 1 199 ? -9.134 -42.183 30.400 1.00 94.00 199 LYS A C 1
ATOM 1554 O O . LYS A 1 199 ? -10.239 -41.681 30.625 1.00 94.00 199 LYS A O 1
ATOM 1559 N N . TRP A 1 200 ? -8.121 -41.513 29.879 1.00 95.06 200 TRP A N 1
ATOM 1560 C CA . TRP A 1 200 ? -8.218 -40.122 29.465 1.00 95.06 200 TRP A CA 1
ATOM 1561 C C . TRP A 1 200 ? -7.194 -39.794 28.385 1.00 95.06 200 TRP A C 1
ATOM 1563 O O . TRP A 1 200 ? -6.178 -40.475 28.261 1.00 95.06 200 TRP A O 1
ATOM 1573 N N . MET A 1 201 ? -7.487 -38.776 27.581 1.00 96.50 201 MET A N 1
ATOM 1574 C CA . MET A 1 201 ? -6.614 -38.353 26.491 1.00 96.50 201 MET A CA 1
ATOM 1575 C C . MET A 1 201 ? -5.631 -37.287 26.952 1.00 96.50 201 MET A C 1
ATOM 1577 O O . MET A 1 201 ? -6.040 -36.236 27.450 1.00 96.50 201 MET A O 1
ATOM 1581 N N . HIS A 1 202 ? -4.345 -37.545 26.733 1.00 97.12 202 HIS A N 1
ATOM 1582 C CA . HIS A 1 202 ? -3.307 -36.533 26.837 1.00 97.12 202 HIS A CA 1
ATOM 1583 C C . HIS A 1 202 ? -3.065 -35.886 25.473 1.00 97.12 202 HIS A C 1
ATOM 1585 O O . HIS A 1 202 ? -3.196 -36.545 24.439 1.00 97.12 202 HIS A O 1
ATOM 1591 N N . ALA A 1 203 ? -2.773 -34.588 25.488 1.00 94.31 203 ALA A N 1
ATOM 1592 C CA . ALA A 1 203 ? -2.504 -33.829 24.273 1.00 94.31 203 ALA A CA 1
ATOM 1593 C C . ALA A 1 203 ? -1.163 -34.234 23.644 1.00 94.31 203 ALA A C 1
ATOM 1595 O O . ALA A 1 203 ? -0.366 -34.926 24.274 1.00 94.31 203 ALA A O 1
ATOM 1596 N N . LYS A 1 204 ? -0.916 -33.767 22.418 1.00 94.56 204 LYS A N 1
ATOM 1597 C CA . LYS A 1 204 ? 0.334 -33.975 21.685 1.00 94.56 204 LYS A CA 1
ATOM 1598 C C . LYS A 1 204 ? 1.565 -33.708 22.557 1.00 94.56 204 LYS A C 1
ATOM 1600 O O . LYS A 1 204 ? 1.793 -32.572 22.964 1.00 94.56 204 LYS A O 1
ATOM 1605 N N . ASP A 1 205 ? 2.333 -34.762 22.816 1.00 95.75 205 ASP A N 1
ATOM 1606 C CA . ASP A 1 205 ? 3.479 -34.777 23.733 1.00 95.75 205 ASP A CA 1
ATOM 1607 C C . ASP A 1 205 ? 4.467 -35.896 23.336 1.00 95.75 205 ASP A C 1
ATOM 1609 O O . ASP A 1 205 ? 4.185 -36.707 22.447 1.00 95.75 205 ASP A O 1
ATOM 1613 N N . GLU A 1 206 ? 5.614 -35.961 24.005 1.00 94.56 206 GLU A N 1
ATOM 1614 C CA . GLU A 1 206 ? 6.616 -37.017 23.882 1.00 94.56 206 GLU A CA 1
ATOM 1615 C C . GLU A 1 206 ? 6.282 -38.186 24.818 1.00 94.56 206 GLU A C 1
ATOM 1617 O O . GLU A 1 206 ? 6.520 -38.147 26.025 1.00 94.56 206 GLU A O 1
ATOM 1622 N N . LEU A 1 207 ? 5.743 -39.276 24.261 1.00 96.50 207 LEU A N 1
ATOM 1623 C CA . LEU A 1 207 ? 5.516 -40.506 25.024 1.00 96.50 207 LEU A CA 1
ATOM 1624 C C . LEU A 1 207 ? 6.863 -41.189 25.308 1.00 96.50 207 LEU A C 1
ATOM 1626 O O . LEU A 1 207 ? 7.396 -41.921 24.469 1.00 96.50 207 LEU A O 1
ATOM 1630 N N . TYR A 1 208 ? 7.401 -40.944 26.503 1.00 97.25 208 TYR A N 1
ATOM 1631 C CA . TYR A 1 208 ? 8.656 -41.538 26.960 1.00 97.25 208 TYR A CA 1
ATOM 1632 C C . TYR A 1 208 ? 8.537 -43.056 27.130 1.00 97.25 208 TYR A C 1
ATOM 1634 O O . TYR A 1 208 ? 7.565 -43.588 27.661 1.00 97.25 208 TYR A O 1
ATOM 1642 N N . SER A 1 209 ? 9.579 -43.754 26.703 1.00 96.50 209 SER A N 1
ATOM 1643 C CA . SER A 1 209 ? 9.699 -45.207 26.690 1.00 96.50 209 SER A CA 1
ATOM 1644 C C . SER A 1 209 ? 11.134 -45.619 27.007 1.00 96.50 209 SER A C 1
ATOM 1646 O O . SER A 1 209 ? 12.045 -44.789 26.989 1.00 96.50 209 SER A O 1
ATOM 1648 N N . LEU A 1 210 ? 11.347 -46.894 27.347 1.00 96.50 210 LEU A N 1
ATOM 1649 C CA . LEU A 1 210 ? 12.670 -47.418 27.731 1.00 96.50 210 LEU A CA 1
ATOM 1650 C C . LEU A 1 210 ? 13.346 -46.633 28.873 1.00 96.50 210 LEU A C 1
ATOM 1652 O O . LEU A 1 210 ? 14.572 -46.655 29.007 1.00 96.50 210 LEU A O 1
ATOM 1656 N N . LEU A 1 211 ? 12.573 -45.937 29.715 1.00 97.44 211 LEU A N 1
ATOM 1657 C CA . LEU A 1 211 ? 13.114 -45.329 30.926 1.00 97.44 211 LEU A CA 1
ATOM 1658 C C . LEU A 1 211 ? 13.613 -46.436 31.853 1.00 97.44 211 LEU A C 1
ATOM 1660 O O . LEU A 1 211 ? 12.971 -47.479 32.019 1.00 97.44 211 LEU A O 1
ATOM 1664 N N . ARG A 1 212 ? 14.768 -46.203 32.469 1.00 95.62 212 ARG A N 1
ATOM 1665 C CA . ARG A 1 212 ? 15.392 -47.172 33.365 1.00 95.62 212 ARG A CA 1
ATOM 1666 C C . ARG A 1 212 ? 16.058 -46.493 34.543 1.00 95.62 212 ARG A C 1
ATOM 1668 O O . ARG A 1 212 ? 16.475 -45.341 34.474 1.00 95.62 212 ARG A O 1
ATOM 1675 N N . GLY A 1 213 ? 16.147 -47.212 35.646 1.00 95.06 213 GLY A N 1
ATOM 1676 C CA . GLY A 1 213 ? 16.732 -46.695 36.872 1.00 95.06 213 GLY A CA 1
ATOM 1677 C C . GLY A 1 213 ? 16.625 -47.710 38.000 1.00 95.06 213 GLY A C 1
ATOM 1678 O O . GLY A 1 213 ? 16.108 -48.812 37.790 1.00 95.06 213 GLY A O 1
ATOM 1679 N N . PRO A 1 214 ? 17.067 -47.357 39.217 1.00 95.56 214 PRO A N 1
ATOM 1680 C CA . PRO A 1 214 ? 17.003 -48.256 40.364 1.00 95.56 214 PRO A CA 1
ATOM 1681 C C . PRO A 1 214 ? 15.585 -48.769 40.646 1.00 95.56 214 PRO A C 1
ATOM 1683 O O . PRO A 1 214 ? 15.414 -49.876 41.166 1.00 95.56 214 PRO A O 1
ATOM 1686 N N . ALA A 1 215 ? 14.566 -47.962 40.315 1.00 93.75 215 ALA A N 1
ATOM 1687 C CA . ALA A 1 215 ? 13.148 -48.272 40.467 1.00 93.75 215 ALA A CA 1
ATOM 1688 C C . ALA A 1 215 ? 12.787 -48.801 41.869 1.00 93.75 215 ALA A C 1
ATOM 1690 O O . ALA A 1 215 ? 11.928 -49.674 42.016 1.00 93.75 215 ALA A O 1
ATOM 1691 N N . LYS A 1 216 ? 13.466 -48.337 42.922 1.00 92.56 216 LYS A N 1
ATOM 1692 C CA . LYS A 1 216 ? 13.192 -48.753 44.305 1.00 92.56 216 LYS A CA 1
ATOM 1693 C C . LYS A 1 216 ? 11.981 -47.992 44.831 1.00 92.56 216 LYS A C 1
ATOM 1695 O O . LYS A 1 216 ? 11.877 -46.793 44.616 1.00 92.56 216 LYS A O 1
ATOM 1700 N N . ASN A 1 217 ? 11.075 -48.681 45.527 1.00 92.56 217 ASN A N 1
ATOM 1701 C CA . ASN A 1 217 ? 9.876 -48.076 46.128 1.00 92.56 217 ASN A CA 1
ATOM 1702 C C . ASN A 1 217 ? 9.027 -47.245 45.144 1.00 92.56 217 ASN A C 1
ATOM 1704 O O . ASN A 1 217 ? 8.403 -46.258 45.537 1.00 92.56 217 ASN A O 1
ATOM 1708 N N . LEU A 1 218 ? 9.035 -47.641 43.868 1.00 96.44 218 LEU A N 1
ATOM 1709 C CA . LEU A 1 218 ? 8.274 -47.010 42.800 1.00 96.44 218 LEU A CA 1
ATOM 1710 C C . LEU A 1 218 ? 6.871 -47.616 42.729 1.00 96.44 218 LEU A C 1
ATOM 1712 O O . LEU A 1 218 ? 6.719 -48.837 42.751 1.00 96.44 218 LEU A O 1
ATOM 1716 N N . HIS A 1 219 ? 5.860 -46.762 42.589 1.00 97.38 219 HIS A N 1
ATOM 1717 C CA . HIS A 1 219 ? 4.462 -47.154 42.415 1.00 97.38 219 HIS A CA 1
ATOM 1718 C C . HIS A 1 219 ? 3.875 -46.502 41.161 1.00 97.38 219 HIS A C 1
ATOM 1720 O O . HIS A 1 219 ? 3.819 -45.275 41.077 1.00 97.38 219 HIS A O 1
ATOM 1726 N N . ILE A 1 220 ? 3.457 -47.313 40.183 1.00 98.38 220 ILE A N 1
ATOM 1727 C CA . ILE A 1 220 ? 2.872 -46.825 38.923 1.00 98.38 220 ILE A CA 1
ATOM 1728 C C . ILE A 1 220 ? 1.427 -46.406 39.163 1.00 98.38 220 ILE A C 1
ATOM 1730 O O . ILE A 1 220 ? 0.594 -47.221 39.554 1.00 98.38 220 ILE A O 1
ATOM 1734 N N . LEU A 1 221 ? 1.126 -45.148 38.849 1.00 98.50 221 LEU A N 1
ATOM 1735 C CA . LEU A 1 221 ? -0.226 -44.605 38.900 1.00 98.50 221 LEU A CA 1
ATOM 1736 C C . LEU A 1 221 ? -0.918 -44.701 37.542 1.00 98.50 221 LEU A C 1
ATOM 1738 O O . LEU A 1 221 ? -2.088 -45.077 37.483 1.00 98.50 221 LEU A O 1
ATOM 1742 N N . ALA A 1 222 ? -0.205 -44.399 36.454 1.00 98.50 222 ALA A N 1
ATOM 1743 C CA . ALA A 1 222 ? -0.748 -44.428 35.099 1.00 98.50 222 ALA A CA 1
ATOM 1744 C C . ALA A 1 222 ? 0.294 -44.837 34.050 1.00 98.50 222 ALA A C 1
ATOM 1746 O O . ALA A 1 222 ? 1.489 -44.585 34.222 1.00 98.50 222 ALA A O 1
ATOM 1747 N N . THR A 1 223 ? -0.175 -45.441 32.957 1.00 98.44 223 THR A N 1
ATOM 1748 C CA . THR A 1 223 ? 0.644 -45.820 31.792 1.00 98.44 223 THR A CA 1
ATOM 1749 C C . THR A 1 223 ? 0.035 -45.330 30.485 1.00 98.44 223 THR A C 1
ATOM 1751 O O . THR A 1 223 ? -1.154 -45.015 30.446 1.00 98.44 223 THR A O 1
ATOM 1754 N N . ALA A 1 224 ? 0.820 -45.341 29.411 1.00 97.56 224 ALA A N 1
ATOM 1755 C CA . ALA A 1 224 ? 0.339 -45.180 28.042 1.00 97.56 224 ALA A CA 1
ATOM 1756 C C . ALA A 1 224 ? 1.002 -46.214 27.125 1.00 97.56 224 ALA A C 1
ATOM 1758 O O . ALA A 1 224 ? 2.160 -46.582 27.325 1.00 97.56 224 ALA A O 1
ATOM 1759 N N . TYR A 1 225 ? 0.262 -46.694 26.127 1.00 96.81 225 TYR A N 1
ATOM 1760 C CA . TYR A 1 225 ? 0.781 -47.662 25.165 1.00 96.81 225 TYR A CA 1
ATOM 1761 C C . TYR A 1 225 ? 1.668 -46.965 24.126 1.00 96.81 225 TYR A C 1
ATOM 1763 O O . TYR A 1 225 ? 1.194 -46.131 23.355 1.00 96.81 225 TYR A O 1
ATOM 1771 N N . SER A 1 226 ? 2.950 -47.323 24.102 1.00 96.06 226 SER A N 1
ATOM 1772 C CA . SER A 1 226 ? 3.951 -46.809 23.168 1.00 96.06 226 SER A CA 1
ATOM 1773 C C . SER A 1 226 ? 3.800 -47.504 21.810 1.00 96.06 226 SER A C 1
ATOM 1775 O O . SER A 1 226 ? 4.392 -48.552 21.561 1.00 96.06 226 SER A O 1
ATOM 1777 N N . ASP A 1 227 ? 2.950 -46.960 20.938 1.00 93.94 227 ASP A N 1
ATOM 1778 C CA . ASP A 1 227 ? 2.586 -47.580 19.658 1.00 93.94 227 ASP A CA 1
ATOM 1779 C C . ASP A 1 227 ? 3.782 -47.651 18.680 1.00 93.94 227 ASP A C 1
ATOM 1781 O O . ASP A 1 227 ? 4.326 -46.604 18.312 1.00 93.94 227 ASP A O 1
ATOM 1785 N N . PRO A 1 228 ? 4.167 -48.842 18.174 1.00 95.19 228 PRO A N 1
ATOM 1786 C CA . PRO A 1 228 ? 5.231 -48.975 17.176 1.00 95.19 228 PRO A CA 1
ATOM 1787 C C . PRO A 1 228 ? 5.008 -48.146 15.905 1.00 95.19 228 PRO A C 1
ATOM 1789 O O . PRO A 1 228 ? 5.973 -47.715 15.280 1.00 95.19 228 PRO A O 1
ATOM 1792 N N . ARG A 1 229 ? 3.751 -47.856 15.536 1.00 93.38 229 ARG A N 1
ATOM 1793 C CA . ARG A 1 229 ? 3.417 -46.996 14.383 1.00 93.38 229 ARG A CA 1
ATOM 1794 C C . ARG A 1 229 ? 3.841 -45.541 14.580 1.00 93.38 229 ARG A C 1
ATOM 1796 O O . ARG A 1 229 ? 4.036 -44.838 13.597 1.00 93.38 229 ARG A O 1
ATOM 1803 N N . GLN A 1 230 ? 3.985 -45.108 15.830 1.00 92.31 23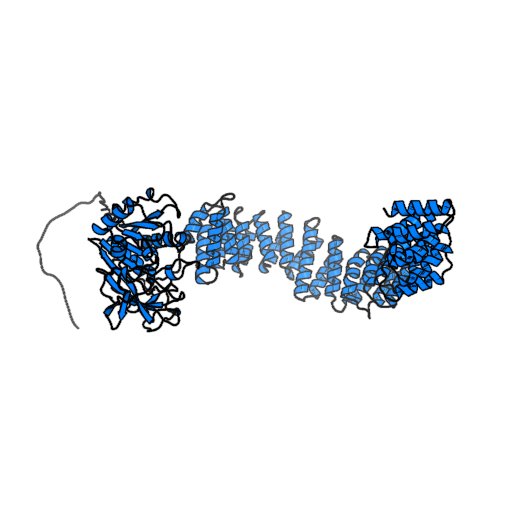0 GLN A N 1
ATOM 1804 C CA . GLN A 1 230 ? 4.493 -43.788 16.201 1.00 92.31 230 GLN A CA 1
ATOM 1805 C C . GLN A 1 230 ? 5.992 -43.823 16.537 1.00 92.31 230 GLN A C 1
ATOM 1807 O O . GLN A 1 230 ? 6.524 -42.841 17.042 1.00 92.31 230 GLN A O 1
ATOM 1812 N N . GLY A 1 231 ? 6.684 -44.942 16.283 1.00 94.62 231 GLY A N 1
ATOM 1813 C CA . GLY A 1 231 ? 8.081 -45.149 16.680 1.00 94.62 231 GLY A CA 1
ATOM 1814 C C . GLY A 1 231 ? 8.258 -45.626 18.128 1.00 94.62 231 GLY A C 1
ATOM 1815 O O . GLY A 1 231 ? 9.342 -45.473 18.687 1.00 94.62 231 GLY A O 1
ATOM 1816 N N . GLY A 1 232 ? 7.202 -46.163 18.747 1.00 94.69 232 GLY A N 1
ATOM 1817 C CA . GLY A 1 232 ? 7.194 -46.671 20.119 1.00 94.69 232 GLY A CA 1
ATOM 1818 C C . GLY A 1 232 ? 7.656 -48.126 20.288 1.00 94.69 232 GLY A C 1
ATOM 1819 O O . GLY A 1 232 ? 7.961 -48.832 19.329 1.00 94.69 232 GLY A O 1
ATOM 1820 N N . THR A 1 233 ? 7.690 -48.591 21.538 1.00 95.69 233 THR A N 1
ATOM 1821 C CA . THR A 1 233 ? 8.253 -49.897 21.944 1.00 95.69 233 THR A CA 1
ATOM 1822 C C . THR A 1 233 ? 7.277 -51.074 21.864 1.00 95.69 233 THR A C 1
ATOM 1824 O O . THR A 1 233 ? 7.687 -52.225 22.026 1.00 95.69 233 THR A O 1
ATOM 1827 N N . GLY A 1 234 ? 5.982 -50.817 21.672 1.00 95.62 234 GLY A N 1
ATOM 1828 C CA . GLY A 1 234 ? 4.917 -51.815 21.803 1.00 95.62 234 GLY A CA 1
ATOM 1829 C C . GLY A 1 234 ? 4.606 -52.204 23.252 1.00 95.62 234 GLY A C 1
ATOM 1830 O O . GLY A 1 234 ? 4.063 -53.283 23.491 1.00 95.62 234 GLY A O 1
ATOM 1831 N N . ARG A 1 235 ? 4.973 -51.365 24.231 1.00 96.06 235 ARG A N 1
ATOM 1832 C CA . ARG A 1 235 ? 4.769 -51.603 25.671 1.00 96.06 235 ARG A CA 1
ATOM 1833 C C . ARG A 1 235 ? 3.854 -50.542 26.279 1.00 96.06 235 ARG A C 1
ATOM 1835 O O . ARG A 1 235 ? 3.787 -49.419 25.790 1.00 96.06 235 ARG A O 1
ATOM 1842 N N . ASP A 1 236 ? 3.180 -50.883 27.375 1.00 97.38 236 ASP A N 1
ATOM 1843 C CA . ASP A 1 236 ? 2.567 -49.888 28.258 1.00 97.38 236 ASP A CA 1
ATOM 1844 C C . ASP A 1 236 ? 3.648 -49.273 29.157 1.00 97.38 236 ASP A C 1
ATOM 1846 O O . ASP A 1 236 ? 4.078 -49.882 30.142 1.00 97.38 236 ASP A O 1
ATOM 1850 N N . GLU A 1 237 ? 4.084 -48.066 28.820 1.00 98.06 237 GLU A N 1
ATOM 1851 C CA . GLU A 1 237 ? 5.168 -47.365 29.507 1.00 98.06 237 GLU A CA 1
ATOM 1852 C C . GLU A 1 237 ? 4.624 -46.543 30.694 1.00 98.06 237 GLU A C 1
ATOM 1854 O O . GLU A 1 237 ? 3.508 -46.012 30.615 1.00 98.06 237 GLU A O 1
ATOM 1859 N N . PRO A 1 238 ? 5.353 -46.431 31.822 1.00 97.94 238 PRO A N 1
ATOM 1860 C CA . PRO A 1 238 ? 4.949 -45.605 32.957 1.00 97.94 238 PRO A CA 1
ATOM 1861 C C . PRO A 1 238 ? 4.937 -44.117 32.606 1.00 97.94 238 PRO A C 1
ATOM 1863 O O . PRO A 1 238 ? 5.940 -43.579 32.148 1.00 97.94 238 PRO A O 1
ATOM 1866 N N . ILE A 1 239 ? 3.824 -43.442 32.897 1.00 97.81 239 ILE A N 1
ATOM 1867 C CA . ILE A 1 239 ? 3.648 -42.013 32.599 1.00 97.81 239 ILE A CA 1
ATOM 1868 C C . ILE A 1 239 ? 3.556 -41.176 33.875 1.00 97.81 239 ILE A C 1
ATOM 1870 O O . ILE A 1 239 ? 4.165 -40.112 33.974 1.00 97.81 239 ILE A O 1
ATOM 1874 N N . LEU A 1 240 ? 2.819 -41.680 34.869 1.00 98.62 240 LEU A N 1
ATOM 1875 C CA . LEU A 1 240 ? 2.691 -41.076 36.193 1.00 98.62 240 LEU A CA 1
ATOM 1876 C C . LEU A 1 240 ? 3.048 -42.120 37.244 1.00 98.62 240 LEU A C 1
ATOM 1878 O O . LEU A 1 240 ? 2.471 -43.213 37.258 1.00 98.62 240 LEU A O 1
ATOM 1882 N N . PHE A 1 241 ? 3.959 -41.792 38.150 1.00 98.69 241 PHE A N 1
ATOM 1883 C CA . PHE A 1 241 ? 4.334 -42.685 39.241 1.00 98.69 241 PHE A CA 1
ATOM 1884 C C . PHE A 1 241 ? 4.871 -41.913 40.441 1.00 98.69 241 PHE A C 1
ATOM 1886 O O . PHE A 1 241 ? 5.219 -40.737 40.354 1.00 98.69 241 PHE A O 1
ATOM 1893 N N . THR A 1 242 ? 4.914 -42.581 41.587 1.00 98.62 242 THR A N 1
ATOM 1894 C CA . THR A 1 242 ? 5.500 -42.024 42.809 1.00 98.62 242 THR A CA 1
ATOM 1895 C C . THR A 1 242 ? 6.691 -42.841 43.257 1.00 98.62 242 THR A C 1
ATOM 1897 O O . THR A 1 242 ? 6.693 -44.062 43.091 1.00 98.62 242 THR A O 1
ATOM 1900 N N . VAL A 1 243 ? 7.652 -42.184 43.894 1.00 98.38 243 VAL A N 1
ATOM 1901 C CA . VAL A 1 243 ? 8.809 -42.823 44.529 1.00 98.38 243 VAL A CA 1
ATOM 1902 C C . VAL A 1 243 ? 8.858 -42.391 45.993 1.00 98.38 243 VAL A C 1
ATOM 1904 O O . VAL A 1 243 ? 8.466 -41.275 46.342 1.00 98.38 243 VAL A O 1
ATOM 1907 N N . LYS A 1 244 ? 9.302 -43.291 46.874 1.00 96.75 244 LYS A N 1
ATOM 1908 C CA . LYS A 1 244 ? 9.612 -42.964 48.272 1.00 96.75 244 LYS A CA 1
ATOM 1909 C C . LYS A 1 244 ? 11.114 -43.034 48.503 1.00 96.75 244 LYS A C 1
ATOM 1911 O O . LYS A 1 244 ? 11.721 -44.085 48.284 1.00 96.75 244 LYS A O 1
ATOM 1916 N N . TYR A 1 245 ? 11.675 -41.946 49.021 1.00 97.12 245 TYR A N 1
ATOM 1917 C CA . TYR A 1 245 ? 13.086 -41.839 49.378 1.00 97.12 245 TYR A CA 1
ATOM 1918 C C . TYR A 1 245 ? 13.224 -41.193 50.760 1.00 97.12 245 TYR A C 1
ATOM 1920 O O . TYR A 1 245 ? 12.811 -40.054 50.965 1.00 97.12 245 TYR A O 1
ATOM 1928 N N . GLY A 1 246 ? 13.772 -41.929 51.732 1.00 95.94 246 GLY A N 1
ATOM 1929 C CA . GLY A 1 246 ? 13.738 -41.504 53.135 1.00 95.94 246 GLY A CA 1
ATOM 1930 C C . GLY A 1 246 ? 12.299 -41.248 53.602 1.00 95.94 246 GLY A C 1
ATOM 1931 O O . GLY A 1 246 ? 11.431 -42.106 53.435 1.00 95.94 246 GLY A O 1
ATOM 1932 N N . LYS A 1 247 ? 12.045 -40.066 54.172 1.00 96.62 247 LYS A N 1
ATOM 1933 C CA . LYS A 1 247 ? 10.701 -39.581 54.536 1.00 96.62 247 LYS A CA 1
ATOM 1934 C C . LYS A 1 247 ? 10.019 -38.799 53.401 1.00 96.62 247 LYS A C 1
ATOM 1936 O O . LYS A 1 247 ? 8.835 -38.477 53.520 1.00 96.62 247 LYS A O 1
ATOM 1941 N N . GLY A 1 248 ? 10.751 -38.476 52.333 1.00 97.00 248 GLY A N 1
ATOM 1942 C CA . GLY A 1 248 ? 10.285 -37.676 51.206 1.00 97.00 248 GLY A CA 1
ATOM 1943 C C . GLY A 1 248 ? 9.275 -38.402 50.326 1.00 97.00 248 GLY A C 1
ATOM 1944 O O . GLY A 1 248 ? 9.301 -39.629 50.164 1.00 97.00 248 GLY A O 1
ATOM 1945 N N . ARG A 1 249 ? 8.373 -37.614 49.739 1.00 98.19 249 ARG A N 1
ATOM 1946 C CA . ARG A 1 249 ? 7.416 -38.056 48.720 1.00 98.19 249 ARG A CA 1
ATOM 1947 C C . ARG A 1 249 ? 7.845 -37.484 47.382 1.00 98.19 249 ARG A C 1
ATOM 1949 O O . ARG A 1 249 ? 8.129 -36.295 47.293 1.00 98.19 249 ARG A O 1
ATOM 1956 N N . ILE A 1 250 ? 7.880 -38.330 46.361 1.00 98.75 250 ILE A N 1
ATOM 1957 C CA . ILE A 1 250 ? 8.242 -37.919 45.013 1.00 98.75 250 ILE A CA 1
ATOM 1958 C C . ILE A 1 250 ? 7.089 -38.247 44.080 1.00 98.75 250 ILE A C 1
ATOM 1960 O O . ILE A 1 250 ? 6.600 -39.380 44.080 1.00 98.75 250 ILE A O 1
ATOM 1964 N N . PHE A 1 251 ? 6.675 -37.269 43.282 1.00 98.81 251 PHE A N 1
ATOM 1965 C CA . PHE A 1 251 ? 5.781 -37.464 42.149 1.00 98.81 251 PHE A CA 1
ATOM 1966 C C . PHE A 1 251 ? 6.557 -37.241 40.853 1.00 98.81 251 PHE A C 1
ATOM 1968 O O . PHE A 1 251 ? 7.188 -36.207 40.665 1.00 98.81 251 PHE A O 1
ATOM 1975 N N . HIS A 1 252 ? 6.514 -38.223 39.964 1.00 98.75 252 HIS A N 1
ATOM 1976 C CA . HIS A 1 252 ? 7.176 -38.171 38.673 1.00 98.75 252 HIS A CA 1
ATOM 1977 C C . HIS A 1 252 ? 6.109 -38.142 37.584 1.00 98.75 252 HIS A C 1
ATOM 1979 O O . HIS A 1 252 ? 5.276 -39.050 37.492 1.00 98.75 252 HIS A O 1
ATOM 1985 N N . THR A 1 253 ? 6.152 -37.097 36.762 1.00 98.44 253 THR A N 1
ATOM 1986 C CA . THR A 1 253 ? 5.344 -36.981 35.550 1.00 98.44 253 THR A CA 1
ATOM 1987 C C . THR A 1 253 ? 6.266 -36.877 34.349 1.00 98.44 253 THR A C 1
ATOM 1989 O O . THR A 1 253 ? 7.098 -35.980 34.293 1.00 98.44 253 THR A O 1
ATOM 1992 N N . VAL A 1 254 ? 6.116 -37.782 33.382 1.00 97.19 254 VAL A N 1
ATOM 1993 C CA . VAL A 1 254 ? 6.814 -37.660 32.088 1.00 97.19 254 VAL A CA 1
ATOM 1994 C C . VAL A 1 254 ? 6.052 -36.760 31.116 1.00 97.19 254 VAL A C 1
ATOM 1996 O O . VAL A 1 254 ? 6.513 -36.542 30.009 1.00 97.19 254 VAL A O 1
ATOM 1999 N N . LEU A 1 255 ? 4.877 -36.262 31.504 1.00 97.81 255 LEU A N 1
ATOM 2000 C CA . LEU A 1 255 ? 4.045 -35.386 30.683 1.00 97.81 255 LEU A CA 1
ATOM 2001 C C . LEU A 1 255 ? 4.492 -33.929 30.773 1.00 97.81 255 LEU A C 1
ATOM 2003 O O . LEU A 1 255 ? 5.017 -33.506 31.805 1.00 97.81 255 LEU A O 1
ATOM 2007 N N . GLY A 1 256 ? 4.135 -33.168 29.744 1.00 94.62 256 GLY A N 1
ATOM 2008 C CA . GLY A 1 256 ? 4.241 -31.720 29.696 1.00 94.62 256 GLY A CA 1
ATOM 2009 C C . GLY A 1 256 ? 5.411 -31.224 28.859 1.00 94.62 256 GLY A C 1
ATOM 2010 O O . GLY A 1 256 ? 6.048 -30.277 29.279 1.00 94.62 256 GLY A O 1
ATOM 2011 N N . HIS A 1 257 ? 5.720 -31.811 27.701 1.00 95.31 257 HIS A N 1
ATOM 2012 C CA . HIS A 1 257 ? 6.787 -31.290 26.838 1.00 95.31 257 HIS A CA 1
ATOM 2013 C C . HIS A 1 257 ? 6.655 -29.785 26.555 1.00 95.31 257 HIS A C 1
ATOM 2015 O O . HIS A 1 257 ? 5.588 -29.306 26.172 1.00 95.31 257 HIS A O 1
ATOM 2021 N N . ALA A 1 258 ? 7.748 -29.038 26.703 1.00 88.69 258 ALA A N 1
ATOM 2022 C CA . ALA A 1 258 ? 7.842 -27.618 26.365 1.00 88.69 258 ALA A CA 1
ATOM 2023 C C . ALA A 1 258 ? 8.763 -27.449 25.149 1.00 88.69 258 ALA A C 1
ATOM 2025 O O . ALA A 1 258 ? 9.983 -27.353 25.278 1.00 88.69 258 ALA A O 1
ATOM 2026 N N . GLY A 1 259 ? 8.168 -27.519 23.960 1.00 75.75 259 GLY A N 1
ATOM 2027 C CA . GLY A 1 259 ? 8.881 -27.478 22.683 1.00 75.75 259 GLY A CA 1
ATOM 2028 C C . GLY A 1 259 ? 8.658 -26.186 21.906 1.00 75.75 259 GLY A C 1
ATOM 2029 O O . GLY A 1 259 ? 8.069 -25.235 22.405 1.00 75.75 259 GLY A O 1
ATOM 2030 N N . GLU A 1 260 ? 9.076 -26.191 20.641 1.00 66.19 260 GLU A N 1
ATOM 2031 C CA . GLU A 1 260 ? 8.982 -25.034 19.736 1.00 66.19 260 GLU A CA 1
ATOM 2032 C C . GLU A 1 260 ? 7.538 -24.614 19.397 1.00 66.19 260 GLU A C 1
ATOM 2034 O O . GLU A 1 260 ? 7.301 -23.494 18.943 1.00 66.19 260 GLU A O 1
ATOM 2039 N N . GLU A 1 261 ? 6.551 -25.498 19.585 1.00 69.38 261 GLU A N 1
ATOM 2040 C CA . GLU A 1 261 ? 5.147 -25.152 19.366 1.00 69.38 261 GLU A CA 1
ATOM 2041 C C . GLU A 1 261 ? 4.618 -24.311 20.529 1.00 69.38 261 GLU A C 1
ATOM 2043 O O . GLU A 1 261 ? 4.482 -24.796 21.652 1.00 69.38 261 GLU A O 1
ATOM 2048 N N . ILE A 1 262 ? 4.275 -23.055 20.236 1.00 61.00 262 ILE A N 1
ATOM 2049 C CA . ILE A 1 262 ? 3.665 -22.134 21.194 1.00 61.00 262 ILE A CA 1
ATOM 2050 C C . ILE A 1 262 ? 2.217 -21.840 20.765 1.00 61.00 262 ILE A C 1
ATOM 2052 O O . ILE A 1 262 ? 1.997 -21.371 19.644 1.00 61.00 262 ILE A O 1
ATOM 2056 N N . PRO A 1 263 ? 1.224 -22.046 21.649 1.00 64.75 263 PRO A N 1
ATOM 2057 C CA . PRO A 1 263 ? 1.358 -22.628 22.986 1.00 64.75 263 PRO A CA 1
ATOM 2058 C C . PRO A 1 263 ? 1.579 -24.152 22.938 1.00 64.75 263 PRO A C 1
ATOM 2060 O O . PRO A 1 263 ? 1.002 -24.828 22.086 1.00 64.75 263 PRO A O 1
ATOM 2063 N N . SER A 1 264 ? 2.374 -24.694 23.874 1.00 84.38 264 SER A N 1
ATOM 2064 C CA . SER A 1 264 ? 2.692 -26.130 23.890 1.00 84.38 264 SER A CA 1
ATOM 2065 C C . SER A 1 264 ? 1.455 -26.974 24.236 1.00 84.38 264 SER A C 1
ATOM 2067 O O . SER A 1 264 ? 0.962 -26.893 25.371 1.00 84.38 264 SER A O 1
ATOM 2069 N N . PRO A 1 265 ? 0.964 -27.840 23.323 1.00 90.25 265 PRO A N 1
ATOM 2070 C CA . PRO A 1 265 ? -0.249 -28.623 23.555 1.00 90.25 265 PRO A CA 1
ATOM 2071 C C . PRO A 1 265 ? -0.186 -29.500 24.812 1.00 90.25 265 PRO A C 1
ATOM 2073 O O . PRO A 1 265 ? -1.191 -29.633 25.516 1.00 90.25 265 PRO A O 1
ATOM 2076 N N . ALA A 1 266 ? 0.986 -30.068 25.111 1.00 93.56 266 ALA A N 1
ATOM 2077 C CA . ALA A 1 266 ? 1.222 -30.918 26.273 1.00 93.56 266 ALA A CA 1
ATOM 2078 C C . ALA A 1 266 ? 1.030 -30.162 27.595 1.00 93.56 266 ALA A C 1
ATOM 2080 O O . ALA A 1 266 ? 0.321 -30.640 28.486 1.00 93.56 266 ALA A O 1
ATOM 2081 N N . MET A 1 267 ? 1.614 -28.964 27.700 1.00 91.38 267 MET A N 1
ATOM 2082 C CA . MET A 1 267 ? 1.509 -28.113 28.890 1.00 91.38 267 MET A CA 1
ATOM 2083 C C . MET A 1 267 ? 0.099 -27.546 29.082 1.00 91.38 267 MET A C 1
ATOM 2085 O O . MET A 1 267 ? -0.326 -27.293 30.209 1.00 91.38 267 MET A O 1
ATOM 2089 N N . GLU A 1 268 ? -0.652 -27.377 27.993 1.00 89.12 268 GLU A N 1
ATOM 2090 C CA . GLU A 1 268 ? -2.046 -26.946 28.044 1.00 89.12 268 GLU A CA 1
ATOM 2091 C C . GLU A 1 268 ? -3.016 -28.076 28.397 1.00 89.12 268 GLU A C 1
ATOM 2093 O O . GLU A 1 268 ? -4.176 -27.802 28.698 1.00 89.12 268 GLU A O 1
ATOM 2098 N N . CYS A 1 269 ? -2.615 -29.347 28.343 1.00 93.44 269 CYS A N 1
ATOM 2099 C CA . CYS A 1 269 ? -3.546 -30.444 28.573 1.00 93.44 269 CYS A CA 1
ATOM 2100 C C . CYS A 1 269 ? -4.165 -30.360 29.979 1.00 93.44 269 CYS A C 1
ATOM 2102 O O . CYS A 1 269 ? -3.460 -30.375 30.988 1.00 93.44 269 CYS A O 1
ATOM 2104 N N . VAL A 1 270 ? -5.502 -30.347 30.062 1.00 88.31 270 VAL A N 1
ATOM 2105 C CA . VAL A 1 270 ? -6.232 -30.358 31.344 1.00 88.31 270 VAL A CA 1
ATOM 2106 C C . VAL A 1 270 ? -5.830 -31.582 32.170 1.00 88.31 270 VAL A C 1
ATOM 2108 O O . VAL A 1 270 ? -5.694 -31.487 33.387 1.00 88.31 270 VAL A O 1
ATOM 2111 N N . GLY A 1 271 ? -5.585 -32.722 31.516 1.00 94.62 271 GLY A N 1
ATOM 2112 C CA . GLY A 1 271 ? -5.103 -33.937 32.169 1.00 94.62 271 GLY A CA 1
ATOM 2113 C C . GLY A 1 271 ? -3.739 -33.754 32.843 1.00 94.62 271 GLY A C 1
ATOM 2114 O O . GLY A 1 271 ? -3.592 -34.094 34.021 1.00 94.62 271 GLY A O 1
ATOM 2115 N N . PHE A 1 272 ? -2.771 -33.155 32.143 1.00 97.00 272 PHE A N 1
ATOM 2116 C CA . PHE A 1 272 ? -1.467 -32.806 32.717 1.00 97.00 272 PHE A CA 1
ATOM 2117 C C . PHE A 1 272 ? -1.607 -31.817 33.871 1.00 97.00 272 PHE A C 1
ATOM 2119 O O . PHE A 1 272 ? -1.153 -32.110 34.970 1.00 97.00 272 PHE A O 1
ATOM 2126 N N . ILE A 1 273 ? -2.304 -30.700 33.666 1.00 95.31 273 ILE A N 1
ATOM 2127 C CA . ILE A 1 273 ? -2.477 -29.652 34.681 1.00 95.31 273 ILE A CA 1
ATOM 2128 C C . ILE A 1 273 ? -3.072 -30.238 35.965 1.00 95.31 273 ILE A C 1
ATOM 2130 O O . ILE A 1 273 ? -2.506 -30.079 37.044 1.00 95.31 273 ILE A O 1
ATOM 2134 N N . VAL A 1 274 ? -4.172 -30.985 35.855 1.00 94.44 274 VAL A N 1
ATOM 2135 C CA . VAL A 1 274 ? -4.852 -31.576 37.014 1.00 94.44 274 VAL A CA 1
ATOM 2136 C C . VAL A 1 274 ? -3.963 -32.594 37.724 1.00 94.44 274 VAL A C 1
ATOM 2138 O O . VAL A 1 274 ? -3.911 -32.618 38.953 1.00 94.44 274 VAL A O 1
ATOM 2141 N N . THR A 1 275 ? -3.261 -33.456 36.985 1.00 98.25 275 THR A N 1
ATOM 2142 C CA . THR A 1 275 ? -2.395 -34.470 37.607 1.00 98.25 275 THR A CA 1
ATOM 2143 C C . THR A 1 275 ? -1.135 -33.858 38.215 1.00 98.25 275 THR A C 1
ATOM 2145 O O . THR A 1 275 ? -0.738 -34.278 39.301 1.00 98.25 275 THR A O 1
ATOM 2148 N N . PHE A 1 276 ? -0.576 -32.816 37.601 1.00 98.38 276 PHE A N 1
ATOM 2149 C CA . PHE A 1 276 ? 0.544 -32.044 38.128 1.00 98.38 276 PHE A CA 1
ATOM 2150 C C . PHE A 1 276 ? 0.169 -31.320 39.422 1.00 98.38 276 PHE A C 1
ATOM 2152 O O . PHE A 1 276 ? 0.839 -31.514 40.436 1.00 98.38 276 PHE A O 1
ATOM 2159 N N . GLN A 1 277 ? -0.942 -30.576 39.450 1.00 97.69 277 GLN A N 1
ATOM 2160 C CA . GLN A 1 277 ? -1.357 -29.871 40.663 1.00 97.69 277 GLN A CA 1
ATOM 2161 C C . GLN A 1 277 ? -1.680 -30.839 41.809 1.00 97.69 277 GLN A C 1
ATOM 2163 O O . GLN A 1 277 ? -1.287 -30.608 42.955 1.00 97.69 277 GLN A O 1
ATOM 2168 N N . ARG A 1 278 ? -2.388 -31.942 41.527 1.00 98.19 278 ARG A N 1
ATOM 2169 C CA . ARG A 1 278 ? -2.722 -32.956 42.542 1.00 98.19 278 ARG A CA 1
ATOM 2170 C C . ARG A 1 278 ? -1.476 -33.695 43.030 1.00 98.19 278 ARG A C 1
ATOM 2172 O O . ARG A 1 278 ? -1.376 -34.007 44.216 1.00 98.19 278 ARG A O 1
ATOM 2179 N N . GLY A 1 279 ? -0.527 -33.963 42.134 1.00 98.38 279 GLY A N 1
ATOM 2180 C CA . GLY A 1 279 ? 0.771 -34.544 42.462 1.00 98.38 279 GLY A CA 1
ATOM 2181 C C . GLY A 1 279 ? 1.617 -33.633 43.344 1.00 98.38 279 GLY A C 1
ATOM 2182 O O . GLY A 1 279 ? 2.150 -34.090 44.355 1.00 98.38 279 GLY A O 1
ATOM 2183 N N . ALA A 1 280 ? 1.670 -32.342 43.022 1.00 98.62 280 ALA A N 1
ATOM 2184 C CA . ALA A 1 280 ? 2.342 -31.315 43.808 1.00 98.62 280 ALA A CA 1
ATOM 2185 C C . ALA A 1 280 ? 1.744 -31.181 45.217 1.00 98.62 280 ALA A C 1
ATOM 2187 O O . ALA A 1 280 ? 2.474 -31.246 46.205 1.00 98.62 280 ALA A O 1
ATOM 2188 N N . GLU A 1 281 ? 0.416 -31.078 45.336 1.00 98.31 281 GLU A N 1
ATOM 2189 C CA . GLU A 1 281 ? -0.270 -30.973 46.632 1.00 98.31 281 GLU A CA 1
ATOM 2190 C C . GLU A 1 281 ? -0.048 -32.213 47.504 1.00 98.31 281 GLU A C 1
ATOM 2192 O O . GLU A 1 281 ? 0.278 -32.091 48.690 1.00 98.31 281 GLU A O 1
ATOM 2197 N N . TRP A 1 282 ? -0.156 -33.410 46.919 1.00 98.50 282 TRP A N 1
ATOM 2198 C CA . TRP A 1 282 ? 0.105 -34.660 47.633 1.00 98.50 282 TRP A CA 1
ATOM 2199 C C . TRP A 1 282 ? 1.552 -34.744 48.113 1.00 98.50 282 TRP A C 1
ATOM 2201 O O . TRP A 1 282 ? 1.833 -35.159 49.241 1.00 98.50 282 TRP A O 1
ATOM 2211 N N . THR A 1 283 ? 2.478 -34.322 47.266 1.00 98.19 283 THR A N 1
ATOM 2212 C CA . THR A 1 283 ? 3.899 -34.331 47.579 1.00 98.19 283 THR A CA 1
ATOM 2213 C C . THR A 1 283 ? 4.195 -33.382 48.744 1.00 98.19 283 THR A C 1
ATOM 2215 O O . THR A 1 283 ? 4.738 -33.820 49.762 1.00 98.19 283 THR A O 1
ATOM 2218 N N . ALA A 1 284 ? 3.695 -32.147 48.673 1.00 97.50 284 ALA A N 1
ATOM 2219 C CA . ALA A 1 284 ? 3.878 -31.116 49.691 1.00 97.50 284 ALA A CA 1
ATOM 2220 C C . ALA A 1 284 ? 3.181 -31.430 51.028 1.00 97.50 284 ALA A C 1
ATOM 2222 O O . ALA A 1 284 ? 3.731 -31.175 52.096 1.00 97.50 284 ALA A O 1
ATOM 2223 N N . SER A 1 285 ? 1.968 -31.997 50.993 1.00 95.38 285 SER A N 1
ATOM 2224 C CA . SER A 1 285 ? 1.070 -32.023 52.163 1.00 95.38 285 SER A CA 1
ATOM 2225 C C . SER A 1 285 ? 0.533 -33.400 52.557 1.00 95.38 285 SER A C 1
ATOM 2227 O O . SER A 1 285 ? -0.155 -33.515 53.572 1.00 95.38 285 SER A O 1
ATOM 2229 N N . SER A 1 286 ? 0.800 -34.447 51.767 1.00 94.12 286 SER A N 1
ATOM 2230 C CA . SER A 1 286 ? 0.166 -35.782 51.811 1.00 94.12 286 SER A CA 1
ATOM 2231 C C . SER A 1 286 ? -1.336 -35.821 51.489 1.00 94.12 286 SER A C 1
ATOM 2233 O O . SER A 1 286 ? -1.929 -36.902 51.435 1.00 94.12 286 SER A O 1
ATOM 2235 N N . LYS A 1 287 ? -1.960 -34.666 51.234 1.00 93.38 287 LYS A N 1
ATOM 2236 C CA . LYS A 1 287 ? -3.387 -34.527 50.933 1.00 93.38 287 LYS A CA 1
ATOM 2237 C C . LYS A 1 287 ? -3.593 -34.098 49.486 1.00 93.38 287 LYS A C 1
ATOM 2239 O O . LYS A 1 287 ? -2.701 -33.559 48.848 1.00 93.38 287 LYS A O 1
ATOM 2244 N N . VAL A 1 288 ? -4.796 -34.360 48.987 1.00 95.88 288 VAL A N 1
ATOM 2245 C CA . VAL A 1 288 ? -5.284 -33.804 47.726 1.00 95.88 288 VAL A CA 1
ATOM 2246 C C . VAL A 1 288 ? -6.691 -33.290 47.969 1.00 95.88 288 VAL A C 1
ATOM 2248 O O . VAL A 1 288 ? -7.607 -34.084 48.205 1.00 95.88 288 VAL A O 1
ATOM 2251 N N . THR A 1 289 ? -6.838 -31.972 47.977 1.00 91.12 289 THR A N 1
ATOM 2252 C CA . THR A 1 289 ? -8.098 -31.259 48.224 1.00 91.12 289 THR A CA 1
ATOM 2253 C C . THR A 1 289 ? -8.701 -30.697 46.943 1.00 91.12 289 THR A C 1
ATOM 2255 O O . THR A 1 289 ? -9.897 -30.401 46.895 1.00 91.12 289 THR A O 1
ATOM 2258 N N . GLN A 1 290 ? -7.895 -30.605 45.887 1.00 82.75 290 GLN A N 1
ATOM 2259 C CA . GLN A 1 290 ? -8.321 -30.110 44.589 1.00 82.75 290 GLN A CA 1
ATOM 2260 C C . GLN A 1 290 ? -9.427 -30.962 43.969 1.00 82.75 290 GLN A C 1
ATOM 2262 O O . GLN A 1 290 ? -9.395 -32.197 43.977 1.00 82.75 290 GLN A O 1
ATOM 2267 N N . LYS A 1 291 ? -10.415 -30.270 43.399 1.00 77.94 291 LYS A N 1
ATOM 2268 C CA . LYS A 1 291 ? -11.522 -30.886 42.670 1.00 77.94 291 LYS A CA 1
ATOM 2269 C C . LYS A 1 291 ? -11.106 -31.180 41.235 1.00 77.94 291 LYS A C 1
ATOM 2271 O O . LYS A 1 291 ? -10.303 -30.464 40.647 1.00 77.94 291 LYS A O 1
ATOM 2276 N N . ILE A 1 292 ? -11.704 -32.217 40.665 1.00 76.25 292 ILE A N 1
ATOM 2277 C CA . ILE A 1 292 ? -11.528 -32.552 39.253 1.00 76.25 292 ILE A CA 1
ATOM 2278 C C . ILE A 1 292 ? -12.416 -31.600 38.448 1.00 76.25 292 ILE A C 1
ATOM 2280 O O . ILE A 1 292 ? -13.613 -31.517 38.744 1.00 76.25 292 ILE A O 1
ATOM 2284 N N . PRO A 1 293 ? -11.867 -30.861 37.475 1.00 68.94 293 PRO A N 1
ATOM 2285 C CA . PRO A 1 293 ? -12.662 -29.952 36.671 1.00 68.94 293 PRO A CA 1
ATOM 2286 C C . PRO A 1 293 ? -13.577 -30.739 35.719 1.00 68.94 293 PRO A C 1
ATOM 2288 O O . PRO A 1 293 ? -13.282 -31.871 35.330 1.00 68.94 293 PRO A O 1
ATOM 2291 N N . GLY A 1 294 ? -14.723 -30.149 35.367 1.00 54.19 294 GLY A N 1
ATOM 2292 C CA . GLY A 1 294 ? -15.747 -30.817 34.551 1.00 54.19 294 GLY A CA 1
ATOM 2293 C C . GLY A 1 294 ? -15.311 -31.112 33.112 1.00 54.19 294 GLY A C 1
ATOM 2294 O O . GLY A 1 294 ? -15.921 -31.943 32.448 1.00 54.19 294 GLY A O 1
ATOM 2295 N N . ASP A 1 295 ? -14.251 -30.457 32.645 1.00 65.75 295 ASP A N 1
ATOM 2296 C CA . ASP A 1 295 ? -13.639 -30.621 31.329 1.00 65.75 295 ASP A CA 1
ATOM 2297 C C . ASP A 1 295 ? -12.407 -31.542 31.349 1.00 65.75 295 ASP A C 1
ATOM 2299 O O . ASP A 1 295 ? -11.628 -31.539 30.398 1.00 65.75 295 ASP A O 1
ATOM 2303 N N . PHE A 1 296 ? -12.212 -32.353 32.396 1.00 77.31 296 PHE A N 1
ATOM 2304 C CA . PHE A 1 296 ? -11.171 -33.382 32.382 1.00 77.31 296 PHE A CA 1
ATOM 2305 C C . PHE A 1 296 ? -11.347 -34.299 31.147 1.00 77.31 296 PHE A C 1
ATOM 2307 O O . PHE A 1 296 ? -12.479 -34.711 30.874 1.00 77.31 296 PHE A O 1
ATOM 2314 N N . PRO A 1 297 ? -10.275 -34.646 30.400 1.00 83.00 297 PRO A N 1
ATOM 2315 C CA . PRO A 1 297 ? -10.354 -35.326 29.098 1.00 83.00 297 PRO A CA 1
ATOM 2316 C C . PRO A 1 297 ? -10.680 -36.825 29.207 1.00 83.00 297 PRO A C 1
ATOM 2318 O O . PRO A 1 297 ? -9.970 -37.683 28.685 1.00 83.00 297 PRO A O 1
ATOM 2321 N N . ALA A 1 298 ? -11.746 -37.166 29.928 1.00 78.69 298 ALA A N 1
ATOM 2322 C CA . ALA A 1 298 ? -12.224 -38.527 30.103 1.00 78.69 298 ALA A CA 1
ATOM 2323 C C . ALA A 1 298 ? -12.656 -39.136 28.763 1.00 78.69 298 ALA A C 1
ATOM 2325 O O . ALA A 1 298 ? -13.360 -38.501 27.979 1.00 78.69 298 ALA A O 1
ATOM 2326 N N . THR A 1 299 ? -12.306 -40.401 28.537 1.00 77.88 299 THR A N 1
ATOM 2327 C CA . THR A 1 299 ? -12.805 -41.170 27.392 1.00 77.88 299 THR A CA 1
ATOM 2328 C C . THR A 1 299 ? -13.091 -42.611 27.802 1.00 77.88 299 THR A C 1
ATOM 2330 O O . THR A 1 299 ? -12.483 -43.144 28.731 1.00 77.88 299 THR A O 1
ATOM 2333 N N . ASN A 1 300 ? -14.045 -43.252 27.131 1.00 80.06 300 ASN A N 1
ATOM 2334 C CA . ASN A 1 300 ? -14.331 -44.681 27.284 1.00 80.06 300 ASN A CA 1
ATOM 2335 C C . ASN A 1 300 ? -13.705 -45.529 26.165 1.00 80.06 300 ASN A C 1
ATOM 2337 O O . ASN A 1 300 ? -13.804 -46.755 26.213 1.00 80.06 300 ASN A O 1
ATOM 2341 N N . ARG A 1 301 ? -13.066 -44.891 25.180 1.00 81.69 301 ARG A N 1
ATOM 2342 C CA . ARG A 1 301 ? -12.496 -45.548 24.004 1.00 81.69 301 ARG A CA 1
ATOM 2343 C C . ARG A 1 301 ? -11.165 -46.229 24.333 1.00 81.69 301 ARG A C 1
ATOM 2345 O O . ARG A 1 301 ? -10.453 -45.832 25.253 1.00 81.69 301 ARG A O 1
ATOM 2352 N N . ASP A 1 302 ? -10.850 -47.276 23.575 1.00 84.00 302 ASP A N 1
ATOM 2353 C CA . ASP A 1 302 ? -9.621 -48.076 23.713 1.00 84.00 302 ASP A CA 1
ATOM 2354 C C . ASP A 1 302 ? -8.464 -47.591 22.834 1.00 84.00 302 ASP A C 1
ATOM 2356 O O . ASP A 1 302 ? -7.352 -48.102 22.925 1.00 84.00 302 ASP A O 1
ATOM 2360 N N . VAL A 1 303 ? -8.719 -46.603 21.980 1.00 81.44 303 VAL A N 1
ATOM 2361 C CA . VAL A 1 303 ? -7.751 -46.059 21.027 1.00 81.44 303 VAL A CA 1
ATOM 2362 C C . VAL A 1 303 ? -7.586 -44.563 21.246 1.00 81.44 303 VAL A C 1
ATOM 2364 O O . VAL A 1 303 ? -8.516 -43.900 21.706 1.00 81.44 303 VAL A O 1
ATOM 2367 N N . SER A 1 304 ? -6.409 -44.035 20.899 1.00 81.94 304 SER A N 1
ATOM 2368 C CA . SER A 1 304 ? -6.168 -42.591 20.908 1.00 81.94 304 SER A CA 1
ATOM 2369 C C . SER A 1 304 ? -7.170 -41.893 19.985 1.00 81.94 304 SER A C 1
ATOM 2371 O O . SER A 1 304 ? -7.262 -42.210 18.797 1.00 81.94 304 SER A O 1
ATOM 2373 N N . THR A 1 305 ? -7.939 -40.956 20.538 1.00 83.00 305 THR A N 1
ATOM 2374 C CA . THR A 1 305 ? -8.887 -40.130 19.786 1.00 83.00 305 THR A CA 1
ATOM 2375 C C . THR A 1 305 ? -8.633 -38.655 20.083 1.00 83.00 305 THR A C 1
ATOM 2377 O O . THR A 1 305 ? -9.133 -38.156 21.095 1.00 83.00 305 THR A O 1
ATOM 2380 N N . PRO A 1 306 ? -7.895 -37.938 19.212 1.00 82.25 306 PRO A N 1
ATOM 2381 C CA . PRO A 1 306 ? -7.513 -36.537 19.425 1.00 82.25 306 PRO A CA 1
ATOM 2382 C C . PRO A 1 306 ? -8.677 -35.588 19.756 1.00 82.25 306 PRO A C 1
ATOM 2384 O O . PRO A 1 306 ? -8.505 -34.628 20.498 1.00 82.25 306 PRO A O 1
ATOM 2387 N N . SER A 1 307 ? -9.898 -35.878 19.289 1.00 79.62 307 SER A N 1
ATOM 2388 C CA . SER A 1 307 ? -11.108 -35.097 19.610 1.00 79.62 307 SER A CA 1
ATOM 2389 C C . SER A 1 307 ? -11.463 -35.052 21.101 1.00 79.62 307 SER A C 1
ATOM 2391 O O . SER A 1 307 ? -12.207 -34.174 21.544 1.00 79.62 307 SER A O 1
ATOM 2393 N N . ASP A 1 308 ? -10.987 -36.021 21.881 1.00 79.31 308 ASP A N 1
ATOM 2394 C CA . ASP A 1 308 ? -11.294 -36.145 23.307 1.00 79.31 308 ASP A CA 1
ATOM 2395 C C . ASP A 1 308 ? -10.250 -35.418 24.172 1.00 79.31 308 ASP A C 1
ATOM 2397 O O . ASP A 1 308 ? -10.455 -35.249 25.374 1.00 79.31 308 ASP A O 1
ATOM 2401 N N . VAL A 1 309 ? -9.168 -34.919 23.562 1.00 86.62 309 VAL A N 1
ATOM 2402 C CA . VAL A 1 309 ? -8.201 -34.050 24.232 1.00 86.62 309 VAL A CA 1
ATOM 2403 C C . VAL A 1 309 ? -8.910 -32.784 24.702 1.00 86.62 309 VAL A C 1
ATOM 2405 O O . VAL A 1 309 ? -9.719 -32.169 24.000 1.00 86.62 309 VAL A O 1
ATOM 2408 N N . ARG A 1 310 ? -8.609 -32.392 25.935 1.00 80.75 310 ARG A N 1
ATOM 2409 C CA . ARG A 1 310 ? -9.062 -31.139 26.529 1.00 80.75 310 ARG A CA 1
ATOM 2410 C C . ARG A 1 310 ? -7.826 -30.372 26.922 1.00 80.75 310 ARG A C 1
ATOM 2412 O O . ARG A 1 310 ? -6.990 -30.864 27.678 1.00 80.75 310 ARG A O 1
ATOM 2419 N N . ARG A 1 311 ? -7.707 -29.180 26.363 1.00 85.81 311 ARG A N 1
ATOM 2420 C CA . ARG A 1 311 ? -6.658 -28.233 26.697 1.00 85.81 311 ARG A CA 1
ATOM 2421 C C . ARG A 1 311 ? -7.295 -27.106 27.481 1.00 85.81 311 ARG A C 1
ATOM 2423 O O . ARG A 1 311 ? -8.357 -26.615 27.092 1.00 85.81 311 ARG A O 1
ATOM 2430 N N . ARG A 1 312 ? -6.668 -26.731 28.592 1.00 68.25 312 ARG A N 1
ATOM 2431 C CA . ARG A 1 312 ? -6.990 -25.525 29.332 1.00 68.25 312 ARG A CA 1
ATOM 2432 C C . ARG A 1 312 ? -6.752 -24.373 28.371 1.00 68.25 312 ARG A C 1
ATOM 2434 O O . ARG A 1 312 ? -5.622 -23.966 28.135 1.00 68.25 312 ARG A O 1
ATOM 2441 N N . GLN A 1 313 ? -7.839 -23.863 27.814 1.00 50.41 313 GLN A N 1
ATOM 2442 C CA . GLN A 1 313 ? -7.825 -22.645 27.023 1.00 50.41 313 GLN A CA 1
ATOM 2443 C C . GLN A 1 313 ? -7.331 -21.511 27.934 1.00 50.41 313 GLN A C 1
ATOM 2445 O O . GLN A 1 313 ? -8.024 -21.114 28.875 1.00 50.41 313 GLN A O 1
ATOM 2450 N N . GLY A 1 314 ? -6.111 -21.030 27.693 1.00 48.31 314 GLY A N 1
ATOM 2451 C CA . GLY A 1 314 ? -5.530 -19.905 28.418 1.00 48.31 314 GLY A CA 1
ATOM 2452 C C . GLY A 1 314 ? -4.378 -20.246 29.368 1.00 48.31 314 GLY A C 1
ATOM 2453 O O . GLY A 1 314 ? -4.495 -20.010 30.573 1.00 48.31 314 GLY A O 1
ATOM 2454 N N . PHE A 1 315 ? -3.211 -20.590 28.806 1.00 38.62 315 PHE A N 1
ATOM 2455 C CA . PHE A 1 315 ? -2.036 -19.755 29.090 1.00 38.62 315 PHE A CA 1
ATOM 2456 C C . PHE A 1 315 ? -2.490 -18.294 28.955 1.00 38.62 315 PHE A C 1
ATOM 2458 O O . PHE A 1 315 ? -3.040 -17.922 27.917 1.00 38.62 315 PHE A O 1
ATOM 2465 N N . ARG A 1 316 ? -2.407 -17.500 30.027 1.00 47.59 316 ARG A N 1
ATOM 2466 C CA . ARG A 1 316 ? -2.825 -16.095 30.002 1.00 47.59 316 ARG A CA 1
ATOM 2467 C C . ARG A 1 316 ? -1.583 -15.206 29.973 1.00 47.59 316 ARG A C 1
ATOM 2469 O O . ARG A 1 316 ? -1.115 -14.820 31.042 1.00 47.59 316 ARG A O 1
ATOM 2476 N N . PRO A 1 317 ? -1.160 -14.714 28.792 1.00 45.88 317 PRO A N 1
ATOM 2477 C CA . PRO A 1 317 ? -0.861 -13.291 28.727 1.00 45.88 317 PRO A CA 1
ATOM 2478 C C . PRO A 1 317 ? -2.006 -12.546 29.445 1.00 45.88 317 PRO A C 1
ATOM 2480 O O . PRO A 1 317 ? -3.157 -12.997 29.378 1.00 45.88 317 PRO A O 1
ATOM 2483 N N . PRO A 1 318 ? -1.704 -11.483 30.205 1.00 47.03 318 PRO A N 1
ATOM 2484 C CA . PRO A 1 318 ? -2.605 -10.861 31.175 1.00 47.03 318 PRO A CA 1
ATOM 2485 C C . PRO A 1 318 ? -4.046 -10.792 30.661 1.00 47.03 318 PRO A C 1
ATOM 2487 O O . PRO A 1 318 ? -4.277 -10.472 29.498 1.00 47.03 318 PRO A O 1
ATOM 2490 N N . SER A 1 319 ? -5.033 -11.142 31.499 1.00 59.72 319 SER A N 1
ATOM 2491 C CA . SER A 1 319 ? -6.439 -11.162 31.051 1.00 59.72 319 SER A CA 1
ATOM 2492 C C . SER A 1 319 ? -6.809 -9.833 30.390 1.00 59.72 319 SER A C 1
ATOM 2494 O O . SER A 1 319 ? -6.295 -8.798 30.811 1.00 59.72 319 SER A O 1
ATOM 2496 N N . LEU A 1 320 ? -7.735 -9.819 29.422 1.00 70.44 320 LEU A N 1
ATOM 2497 C CA . LEU A 1 320 ? -8.163 -8.557 28.803 1.00 70.44 320 LEU A CA 1
ATOM 2498 C C . LEU A 1 320 ? -8.522 -7.501 29.857 1.00 70.44 320 LEU A C 1
ATOM 2500 O O . LEU A 1 320 ? -8.150 -6.347 29.724 1.00 70.44 320 LEU A O 1
ATOM 2504 N N . LYS A 1 321 ? -9.150 -7.906 30.966 1.00 75.50 321 LYS A N 1
ATOM 2505 C CA . LYS A 1 321 ? -9.458 -7.022 32.094 1.00 75.50 321 LYS A CA 1
ATOM 2506 C C . LYS A 1 321 ? -8.210 -6.449 32.786 1.00 75.50 321 LYS A C 1
ATOM 2508 O O . LYS A 1 321 ? -8.234 -5.295 33.197 1.00 75.50 321 LYS A O 1
ATOM 2513 N N . MET A 1 322 ? -7.135 -7.225 32.927 1.00 68.56 322 MET A N 1
ATOM 2514 C CA . MET A 1 322 ? -5.851 -6.760 33.475 1.00 68.56 322 MET A CA 1
ATOM 2515 C C . MET A 1 322 ? -5.104 -5.869 32.486 1.00 68.56 322 MET A C 1
ATOM 2517 O O . MET A 1 322 ? -4.703 -4.775 32.869 1.00 68.56 322 MET A O 1
ATOM 2521 N N . ILE A 1 323 ? -5.017 -6.276 31.213 1.00 73.12 323 ILE A N 1
ATOM 2522 C CA . ILE A 1 323 ? -4.450 -5.439 30.148 1.00 73.12 323 ILE A CA 1
ATOM 2523 C C . ILE A 1 323 ? -5.186 -4.101 30.100 1.00 73.12 323 ILE A C 1
ATOM 2525 O O . ILE A 1 323 ? -4.554 -3.058 30.064 1.00 73.12 323 ILE A O 1
ATOM 2529 N N . LEU A 1 324 ? -6.520 -4.106 30.162 1.00 85.31 324 LEU A N 1
ATOM 2530 C CA . LEU A 1 324 ? -7.319 -2.883 30.163 1.00 85.31 324 LEU A CA 1
ATOM 2531 C C . LEU A 1 324 ? -7.158 -2.069 31.449 1.00 85.31 324 LEU A C 1
ATOM 2533 O O . LEU A 1 324 ? -7.203 -0.846 31.383 1.00 85.31 324 LEU A O 1
ATOM 2537 N N . LYS A 1 325 ? -6.955 -2.707 32.607 1.00 85.81 325 LYS A N 1
ATOM 2538 C CA . LYS A 1 325 ? -6.673 -2.004 33.868 1.00 85.81 325 LYS A CA 1
ATOM 2539 C C . LYS A 1 325 ? -5.341 -1.255 33.798 1.00 85.81 325 LYS A C 1
ATOM 2541 O O . LYS A 1 325 ? -5.280 -0.114 34.238 1.00 85.81 325 LYS A O 1
ATOM 2546 N N . GLU A 1 326 ? -4.308 -1.881 33.245 1.00 83.69 326 GLU A N 1
ATOM 2547 C CA . GLU A 1 326 ? -3.002 -1.253 33.010 1.00 83.69 326 GLU A CA 1
ATOM 2548 C C . GLU A 1 326 ? -3.104 -0.175 31.922 1.00 83.69 326 GLU A C 1
ATOM 2550 O O . GLU A 1 326 ? -2.712 0.971 32.136 1.00 83.69 326 GLU A O 1
ATOM 2555 N N . ALA A 1 327 ? -3.739 -0.502 30.793 1.00 89.50 327 ALA A N 1
ATOM 2556 C CA . ALA A 1 327 ? -3.948 0.424 29.687 1.00 89.50 327 ALA A CA 1
ATOM 2557 C C . ALA A 1 327 ? -4.792 1.639 30.090 1.00 89.50 327 ALA A C 1
ATOM 2559 O O . ALA A 1 327 ? -4.654 2.683 29.469 1.00 89.50 327 ALA A O 1
ATOM 2560 N N . ALA A 1 328 ? -5.647 1.550 31.117 1.00 95.25 328 ALA A N 1
ATOM 2561 C CA . ALA A 1 328 ? -6.488 2.662 31.561 1.00 95.25 328 ALA A CA 1
ATOM 2562 C C . ALA A 1 328 ? -5.691 3.911 31.964 1.00 95.25 328 ALA A C 1
ATOM 2564 O O . ALA A 1 328 ? -6.220 5.015 31.842 1.00 95.25 328 ALA A O 1
ATOM 2565 N N . ALA A 1 329 ? -4.450 3.736 32.429 1.00 94.31 329 ALA A N 1
ATOM 2566 C CA . ALA A 1 329 ? -3.553 4.818 32.827 1.00 94.31 329 ALA A CA 1
ATOM 2567 C C . ALA A 1 329 ? -2.565 5.240 31.723 1.00 94.31 329 ALA A C 1
ATOM 2569 O O . ALA A 1 329 ? -1.768 6.146 31.951 1.00 94.31 329 ALA A O 1
ATOM 2570 N N . TYR A 1 330 ? -2.600 4.594 30.551 1.00 94.31 330 TYR A N 1
ATOM 2571 C CA . TYR A 1 330 ? -1.650 4.848 29.467 1.00 94.31 330 TYR A CA 1
ATOM 2572 C C . TYR A 1 330 ? -1.781 6.278 28.931 1.00 94.31 330 TYR A C 1
ATOM 2574 O O . TYR A 1 330 ? -2.884 6.716 28.615 1.00 94.31 330 TYR A O 1
ATOM 2582 N N . GLU A 1 331 ? -0.673 6.987 28.753 1.00 94.81 331 GLU A N 1
ATOM 2583 C CA . GLU A 1 331 ? -0.621 8.313 28.125 1.00 94.81 331 GLU A CA 1
ATOM 2584 C C . GLU A 1 331 ? 0.303 8.310 26.903 1.00 94.81 331 GLU A C 1
ATOM 2586 O O . GLU A 1 331 ? 1.229 7.506 26.800 1.00 94.81 331 GLU A O 1
ATOM 2591 N N . TYR A 1 332 ? 0.069 9.231 25.963 1.00 89.44 332 TYR A N 1
ATOM 2592 C CA . TYR A 1 332 ? 0.912 9.342 24.770 1.00 89.44 332 TYR A CA 1
ATOM 2593 C C . TYR A 1 332 ? 2.380 9.597 25.138 1.00 89.44 332 TYR A C 1
ATOM 2595 O O . TYR A 1 332 ? 2.681 10.473 25.947 1.00 89.44 332 TYR A O 1
ATOM 2603 N N . GLY A 1 333 ? 3.290 8.869 24.485 1.00 83.81 333 GLY A N 1
ATOM 2604 C CA . GLY A 1 333 ? 4.734 8.972 24.714 1.00 83.81 333 GLY A CA 1
ATOM 2605 C C . GLY A 1 333 ? 5.285 7.996 25.757 1.00 83.81 333 GLY A C 1
ATOM 2606 O O . GLY A 1 333 ? 6.497 7.964 25.951 1.00 83.81 333 GLY A O 1
ATOM 2607 N N . GLN A 1 334 ? 4.428 7.199 26.406 1.00 87.88 334 GLN A N 1
ATOM 2608 C CA . GLN A 1 334 ? 4.846 6.002 27.143 1.00 87.88 334 GLN A CA 1
ATOM 2609 C C . GLN A 1 334 ? 5.145 4.841 26.183 1.00 87.88 334 GLN A C 1
ATOM 2611 O O . GLN A 1 334 ? 4.806 4.908 25.004 1.00 87.88 334 GLN A O 1
ATOM 2616 N N . ASP A 1 335 ? 5.770 3.779 26.696 1.00 79.00 335 ASP A N 1
ATOM 2617 C CA . ASP A 1 335 ? 6.006 2.552 25.933 1.00 79.00 335 ASP A CA 1
ATOM 2618 C C . ASP A 1 335 ? 4.677 1.934 25.451 1.00 79.00 335 ASP A C 1
ATOM 2620 O O . ASP A 1 335 ? 3.728 1.746 26.221 1.00 79.00 335 ASP A O 1
ATOM 2624 N N . ASP A 1 336 ? 4.622 1.613 24.160 1.00 81.88 336 ASP A N 1
ATOM 2625 C CA . ASP A 1 336 ? 3.458 1.053 23.478 1.00 81.88 336 ASP A CA 1
ATOM 2626 C C . ASP A 1 336 ? 3.294 -0.461 23.711 1.00 81.88 336 ASP A C 1
ATOM 2628 O O . ASP A 1 336 ? 2.365 -1.069 23.165 1.00 81.88 336 ASP A O 1
ATOM 2632 N N . GLU A 1 337 ? 4.146 -1.091 24.528 1.00 75.62 337 GLU A N 1
ATOM 2633 C CA . GLU A 1 337 ? 4.050 -2.510 24.890 1.00 75.62 337 GLU A CA 1
ATOM 2634 C C . GLU A 1 337 ? 2.643 -2.882 25.388 1.00 75.62 337 GLU A C 1
ATOM 2636 O O . GLU A 1 337 ? 2.050 -3.863 24.930 1.00 75.62 337 GLU A O 1
ATOM 2641 N N . ILE A 1 338 ? 2.043 -2.058 26.258 1.00 80.81 338 ILE A N 1
ATOM 2642 C CA . ILE A 1 338 ? 0.700 -2.324 26.793 1.00 80.81 338 ILE A CA 1
ATOM 2643 C C . ILE A 1 338 ? -0.386 -2.272 25.708 1.00 80.81 338 ILE A C 1
ATOM 2645 O O . ILE A 1 338 ? -1.343 -3.053 25.733 1.00 80.81 338 ILE A O 1
ATOM 2649 N N . LEU A 1 339 ? -0.230 -1.391 24.715 1.00 84.56 339 LEU A N 1
ATOM 2650 C CA . LEU A 1 339 ? -1.145 -1.307 23.578 1.00 84.56 339 LEU A CA 1
ATOM 2651 C C . LEU A 1 339 ? -0.942 -2.477 22.610 1.00 84.56 339 LEU A C 1
ATOM 2653 O O . LEU A 1 339 ? -1.916 -2.978 22.045 1.00 84.56 339 LEU A O 1
ATOM 2657 N N . SER A 1 340 ? 0.300 -2.936 22.445 1.00 71.88 340 SER A N 1
ATOM 2658 C CA . SER A 1 340 ? 0.620 -4.130 21.662 1.00 71.88 340 SER A CA 1
ATOM 2659 C C . SER A 1 340 ? 0.004 -5.376 22.285 1.00 71.88 340 SER A C 1
ATOM 2661 O O . SER A 1 340 ? -0.735 -6.081 21.606 1.00 71.88 340 SER A O 1
ATOM 2663 N N . ARG A 1 341 ? 0.150 -5.555 23.603 1.00 73.31 341 ARG A N 1
ATOM 2664 C CA . ARG A 1 341 ? -0.509 -6.629 24.362 1.00 73.31 341 ARG A CA 1
ATOM 2665 C C . ARG A 1 341 ? -2.032 -6.610 24.192 1.00 73.31 341 ARG A C 1
ATOM 2667 O O . ARG A 1 341 ? -2.636 -7.659 23.978 1.00 73.31 341 ARG A O 1
ATOM 2674 N N . LEU A 1 342 ? -2.665 -5.432 24.247 1.00 79.44 342 LEU A N 1
ATOM 2675 C CA . LEU A 1 342 ? -4.110 -5.288 24.012 1.00 79.44 342 LEU A CA 1
ATOM 2676 C C . LEU A 1 342 ? -4.515 -5.716 22.598 1.00 79.44 342 LEU A C 1
ATOM 2678 O O . LEU A 1 342 ? -5.494 -6.448 22.428 1.00 79.44 342 LEU A O 1
ATOM 2682 N N . ARG A 1 343 ? -3.765 -5.271 21.588 1.00 81.38 343 ARG A N 1
ATOM 2683 C CA . ARG A 1 343 ? -4.010 -5.618 20.187 1.00 81.38 343 ARG A CA 1
ATOM 2684 C C . ARG A 1 343 ? -3.852 -7.110 19.943 1.00 81.38 343 ARG A C 1
ATOM 2686 O O . ARG A 1 343 ? -4.742 -7.704 19.338 1.00 81.38 343 ARG A O 1
ATOM 2693 N N . ASP A 1 344 ? -2.758 -7.691 20.413 1.00 66.00 344 ASP A N 1
ATOM 2694 C CA . ASP A 1 344 ? -2.414 -9.087 20.160 1.00 66.00 344 ASP A CA 1
ATOM 2695 C C . ASP A 1 344 ? -3.410 -10.018 20.869 1.00 66.00 344 ASP A C 1
ATOM 2697 O O . ASP A 1 344 ? -3.845 -11.016 20.287 1.00 66.00 344 ASP A O 1
ATOM 2701 N N . TYR A 1 345 ? -3.895 -9.625 22.059 1.00 73.31 345 TYR A N 1
ATOM 2702 C CA . TYR A 1 345 ? -5.035 -10.282 22.697 1.00 73.31 345 TYR A CA 1
ATOM 2703 C C . TYR A 1 345 ? -6.268 -10.218 21.788 1.00 73.31 345 TYR A C 1
ATOM 2705 O O . TYR A 1 345 ? -6.767 -11.248 21.355 1.00 73.31 345 TYR A O 1
ATOM 2713 N N . ILE A 1 346 ? -6.760 -9.025 21.440 1.00 76.06 346 ILE A N 1
ATOM 2714 C CA . ILE A 1 346 ? -8.003 -8.895 20.659 1.00 76.06 346 ILE A CA 1
ATOM 2715 C C . ILE A 1 346 ? -7.918 -9.652 19.327 1.00 76.06 346 ILE A C 1
ATOM 2717 O O . ILE A 1 346 ? -8.884 -10.313 18.958 1.00 76.06 346 ILE A O 1
ATOM 2721 N N . GLN A 1 347 ? -6.776 -9.609 18.637 1.00 70.50 347 GLN A N 1
ATOM 2722 C CA . GLN A 1 347 ? -6.569 -10.315 17.372 1.00 70.50 347 GLN A CA 1
ATOM 2723 C C . GLN A 1 347 ? -6.652 -11.839 17.526 1.00 70.50 347 GLN A C 1
ATOM 2725 O O . GLN A 1 347 ? -7.228 -12.498 16.666 1.00 70.50 347 GLN A O 1
ATOM 2730 N N . SER A 1 348 ? -6.130 -12.390 18.623 1.00 57.94 348 SER A N 1
ATOM 2731 C CA . SER A 1 348 ? -6.144 -13.835 18.893 1.00 57.94 348 SER A CA 1
ATOM 2732 C C . SER A 1 348 ? -7.532 -14.370 19.271 1.00 57.94 348 SER A C 1
ATOM 2734 O O . SER A 1 348 ? -7.772 -15.571 19.211 1.00 57.94 348 SER A O 1
ATOM 2736 N N . TYR A 1 349 ? -8.455 -13.483 19.658 1.00 64.25 349 TYR A N 1
ATOM 2737 C CA . TYR A 1 349 ? -9.794 -13.830 20.144 1.00 64.25 349 TYR A CA 1
ATOM 2738 C C . TYR A 1 349 ? -10.922 -13.259 19.264 1.00 64.25 349 TYR A C 1
ATOM 2740 O O . TYR A 1 349 ? -12.088 -13.285 19.655 1.00 64.25 349 TYR A O 1
ATOM 2748 N N . ILE A 1 350 ? -10.610 -12.742 18.069 1.00 71.19 350 ILE A N 1
ATOM 2749 C CA . ILE A 1 350 ? -11.611 -12.116 17.194 1.00 71.19 350 ILE A CA 1
ATOM 2750 C C . ILE A 1 350 ? -12.388 -13.123 16.343 1.00 71.19 350 ILE A C 1
ATOM 2752 O O . ILE A 1 350 ? -13.354 -12.726 15.709 1.00 71.19 350 ILE A O 1
ATOM 2756 N N . ASP A 1 351 ? -12.027 -14.400 16.269 1.00 63.94 351 ASP A N 1
ATOM 2757 C CA . ASP A 1 351 ? -12.633 -15.293 15.267 1.00 63.94 351 ASP A CA 1
ATOM 2758 C C . ASP A 1 351 ? -13.962 -15.931 15.696 1.00 63.94 351 ASP A C 1
ATOM 2760 O O . ASP A 1 351 ? -14.741 -16.345 14.836 1.00 63.94 351 ASP A O 1
ATOM 2764 N N . THR A 1 352 ? -14.292 -15.932 16.993 1.00 71.25 352 THR A N 1
ATOM 2765 C CA . THR A 1 352 ? -15.558 -16.489 17.502 1.00 71.25 352 THR A CA 1
ATOM 2766 C C . THR A 1 352 ? -16.556 -15.389 17.901 1.00 71.25 352 THR A C 1
ATOM 2768 O O . THR A 1 352 ? -16.156 -14.344 18.430 1.00 71.25 352 THR A O 1
ATOM 2771 N N . PRO A 1 353 ? -17.871 -15.579 17.670 1.00 76.25 353 PRO A N 1
ATOM 2772 C CA . PRO A 1 353 ? -18.898 -14.626 18.099 1.00 76.25 353 PRO A CA 1
ATOM 2773 C C . PRO A 1 353 ? -18.872 -14.329 19.605 1.00 76.25 353 PRO A C 1
ATOM 2775 O O . PRO A 1 353 ? -19.028 -13.175 20.006 1.00 76.25 353 PRO A O 1
ATOM 2778 N N . GLU A 1 354 ? -18.641 -15.346 20.433 1.00 76.56 354 GLU A N 1
ATOM 2779 C CA . GLU A 1 354 ? -18.631 -15.241 21.893 1.00 76.56 354 GLU A CA 1
ATOM 2780 C C . GLU A 1 354 ? -17.441 -14.409 22.385 1.00 76.56 354 GLU A C 1
ATOM 2782 O O . GLU A 1 354 ? -17.602 -13.514 23.218 1.00 76.56 354 GLU A O 1
ATOM 2787 N N . SER A 1 355 ? -16.246 -14.653 21.839 1.00 69.62 355 SER A N 1
ATOM 2788 C CA . SER A 1 355 ? -15.047 -13.905 22.217 1.00 69.62 355 SER A CA 1
ATOM 2789 C C . SER A 1 355 ? -15.076 -12.469 21.692 1.00 69.62 355 SER A C 1
ATOM 2791 O O . SER A 1 355 ? -14.682 -11.557 22.420 1.00 69.62 355 SER A O 1
ATOM 2793 N N . ARG A 1 356 ? -15.638 -12.227 20.496 1.00 81.00 356 ARG A N 1
ATOM 2794 C CA . ARG A 1 356 ? -15.910 -10.864 20.000 1.00 81.00 356 ARG A CA 1
ATOM 2795 C C . ARG A 1 356 ? -16.806 -10.081 20.951 1.00 81.00 356 ARG A C 1
ATOM 2797 O O . ARG A 1 356 ? -16.479 -8.942 21.279 1.00 81.00 356 ARG A O 1
ATOM 2804 N N . LEU A 1 357 ? -17.911 -10.692 21.386 1.00 84.94 357 LEU A N 1
ATOM 2805 C CA . LEU A 1 357 ? -18.863 -10.069 22.303 1.00 84.94 357 LEU A CA 1
ATOM 2806 C C . LEU A 1 357 ? -18.184 -9.702 23.625 1.00 84.94 357 LEU A C 1
ATOM 2808 O O . LEU A 1 357 ? -18.289 -8.566 24.082 1.00 84.94 357 LEU A O 1
ATOM 2812 N N . TYR A 1 358 ? -17.414 -10.635 24.188 1.00 82.19 358 TYR A N 1
ATOM 2813 C CA . TYR A 1 358 ? -16.647 -10.398 25.406 1.00 82.19 358 TYR A CA 1
ATOM 2814 C C . TYR A 1 358 ? -15.642 -9.246 25.245 1.00 82.19 358 TYR A C 1
ATOM 2816 O O . TYR A 1 358 ? -15.595 -8.342 26.082 1.00 82.19 358 TYR A O 1
ATOM 2824 N N . CYS A 1 359 ? -14.862 -9.227 24.159 1.00 82.00 359 CYS A N 1
ATOM 2825 C CA . CYS A 1 359 ? -13.932 -8.134 23.875 1.00 82.00 359 CYS A CA 1
ATOM 2826 C C . CYS A 1 359 ? -14.651 -6.785 23.748 1.00 82.00 359 CYS A C 1
ATOM 2828 O O . CYS A 1 359 ? -14.184 -5.793 24.312 1.00 82.00 359 CYS A O 1
ATOM 2830 N N . GLU A 1 360 ? -15.790 -6.746 23.049 1.00 94.94 360 GLU A N 1
ATOM 2831 C CA . GLU A 1 360 ? -16.616 -5.544 22.911 1.00 94.94 360 GLU A CA 1
ATOM 2832 C C . GLU A 1 360 ? -17.056 -5.021 24.283 1.00 94.94 360 GLU A C 1
ATOM 2834 O O . GLU A 1 360 ? -16.802 -3.861 24.607 1.00 94.94 360 GLU A O 1
ATOM 2839 N N . GLU A 1 361 ? -17.632 -5.873 25.131 1.00 94.19 361 GLU A N 1
ATOM 2840 C CA . GLU A 1 361 ? -18.086 -5.497 26.474 1.00 94.19 361 GLU A CA 1
ATOM 2841 C C . GLU A 1 361 ? -16.961 -4.922 27.344 1.00 94.19 361 GLU A C 1
ATOM 2843 O O . GLU A 1 361 ? -17.144 -3.893 28.003 1.00 94.19 361 GLU A O 1
ATOM 2848 N N . GLN A 1 362 ? -15.776 -5.541 27.328 1.00 92.00 362 GLN A N 1
ATOM 2849 C CA . GLN A 1 362 ? -14.649 -5.069 28.135 1.00 92.00 362 GLN A CA 1
ATOM 2850 C C . GLN A 1 362 ? -14.112 -3.715 27.645 1.00 92.00 362 GLN A C 1
ATOM 2852 O O . GLN A 1 362 ? -13.824 -2.829 28.454 1.00 92.00 362 GLN A O 1
ATOM 2857 N N . LEU A 1 363 ? -14.036 -3.505 26.328 1.00 96.50 363 LEU A N 1
ATOM 2858 C CA . LEU A 1 363 ? -13.637 -2.218 25.753 1.00 96.50 363 LEU A CA 1
ATOM 2859 C C . LEU A 1 363 ? -14.651 -1.117 26.083 1.00 96.50 363 LEU A C 1
ATOM 2861 O O . LEU A 1 363 ? -14.259 -0.005 26.439 1.00 96.50 363 LEU A O 1
ATOM 2865 N N . LEU A 1 364 ? -15.950 -1.425 26.045 1.00 96.88 364 LEU A N 1
ATOM 2866 C CA . LEU A 1 364 ? -17.001 -0.492 26.458 1.00 96.88 364 LEU A CA 1
ATOM 2867 C C . LEU A 1 364 ? -16.927 -0.160 27.954 1.00 96.88 364 LEU A C 1
ATOM 2869 O O . LEU A 1 364 ? -17.180 0.985 28.341 1.00 96.88 364 LEU A O 1
ATOM 2873 N N . SER A 1 365 ? -16.532 -1.118 28.796 1.00 95.19 365 SER A N 1
ATOM 2874 C CA . SER A 1 365 ? -16.251 -0.855 30.210 1.00 95.19 365 SER A CA 1
ATOM 2875 C C . SER A 1 365 ? -15.082 0.119 30.385 1.00 95.19 365 SER A C 1
ATOM 2877 O O . SER A 1 365 ? -15.174 1.022 31.217 1.00 95.19 365 SER A O 1
ATOM 2879 N N . LEU A 1 366 ? -14.008 -0.008 29.593 1.00 95.88 366 LEU A N 1
ATOM 2880 C CA . LEU A 1 366 ? -12.894 0.948 29.622 1.00 95.88 366 LEU A CA 1
ATOM 2881 C C . LEU A 1 366 ? -13.364 2.354 29.225 1.00 95.88 366 LEU A C 1
ATOM 2883 O O . LEU A 1 366 ? -13.047 3.326 29.913 1.00 95.88 366 LEU A O 1
ATOM 2887 N N . LEU A 1 367 ? -14.159 2.474 28.157 1.00 97.06 367 LEU A N 1
ATOM 2888 C CA . LEU A 1 367 ? -14.661 3.768 27.679 1.00 97.06 367 LEU A CA 1
ATOM 2889 C C . LEU A 1 367 ? -15.529 4.503 28.712 1.00 97.06 367 LEU A C 1
ATOM 2891 O O . LEU A 1 367 ? -15.444 5.730 28.812 1.00 97.06 367 LEU A O 1
ATOM 2895 N N . ASN A 1 368 ? -16.318 3.767 29.501 1.00 94.81 368 ASN A N 1
ATOM 2896 C CA . ASN A 1 368 ? -17.145 4.323 30.579 1.00 94.81 368 ASN A CA 1
ATOM 2897 C C . ASN A 1 368 ? -16.371 4.618 31.877 1.00 94.81 368 ASN A C 1
ATOM 2899 O O . ASN A 1 368 ? -16.939 5.192 32.803 1.00 94.81 368 ASN A O 1
ATOM 2903 N N . SER A 1 369 ? -15.099 4.231 31.967 1.00 93.88 369 SER A N 1
ATOM 2904 C CA . SER A 1 369 ? -14.263 4.469 33.147 1.00 93.88 369 SER A CA 1
ATOM 2905 C C . SER A 1 369 ? -13.562 5.839 33.113 1.00 93.88 369 SER A C 1
ATOM 2907 O O . SER A 1 369 ? -13.640 6.590 32.132 1.00 93.88 369 SER A O 1
ATOM 2909 N N . ASN A 1 370 ? -12.801 6.137 34.170 1.00 94.00 370 ASN A N 1
ATOM 2910 C CA . ASN A 1 370 ? -11.921 7.309 34.257 1.00 94.00 370 ASN A CA 1
ATOM 2911 C C . ASN A 1 370 ? -10.585 7.129 33.503 1.00 94.00 370 ASN A C 1
ATOM 2913 O O . ASN A 1 370 ? -9.634 7.849 33.784 1.00 94.00 370 ASN A O 1
ATOM 2917 N N . ALA A 1 371 ? -10.504 6.180 32.561 1.00 95.81 371 ALA A N 1
ATOM 2918 C CA . ALA A 1 371 ? -9.327 5.985 31.720 1.00 95.81 371 ALA A CA 1
ATOM 2919 C C . ALA A 1 371 ? -8.942 7.256 30.941 1.00 95.81 371 ALA A C 1
ATOM 2921 O O . ALA A 1 371 ? -9.808 8.065 30.572 1.00 95.81 371 ALA A O 1
ATOM 2922 N N . THR A 1 372 ? -7.648 7.392 30.660 1.00 96.50 372 THR A N 1
ATOM 2923 C CA . THR A 1 372 ? -7.058 8.510 29.910 1.00 96.50 372 THR A CA 1
ATOM 2924 C C . THR A 1 372 ? -7.620 8.617 28.485 1.00 96.50 372 THR A C 1
ATOM 2926 O O . THR A 1 372 ? -8.236 7.691 27.940 1.00 96.50 372 THR A O 1
ATOM 2929 N N . LEU A 1 373 ? -7.391 9.758 27.825 1.00 95.31 373 LEU A N 1
ATOM 2930 C CA . LEU A 1 373 ? -7.806 9.940 26.428 1.00 95.31 373 LEU A CA 1
ATOM 2931 C C . LEU A 1 373 ? -7.062 8.994 25.476 1.00 95.31 373 LEU A C 1
ATOM 2933 O O . LEU A 1 373 ? -7.665 8.513 24.514 1.00 95.31 373 LEU A O 1
ATOM 2937 N N . ALA A 1 374 ? -5.786 8.706 25.741 1.00 95.06 374 ALA A N 1
ATOM 2938 C CA . ALA A 1 374 ? -4.988 7.794 24.928 1.00 95.06 374 ALA A CA 1
ATOM 2939 C C . ALA A 1 374 ? -5.496 6.344 25.040 1.00 95.06 374 ALA A C 1
ATOM 2941 O O . ALA A 1 374 ? -5.703 5.679 24.021 1.00 95.06 374 ALA A O 1
ATOM 2942 N N . ALA A 1 375 ? -5.827 5.892 26.254 1.00 95.56 375 ALA A N 1
ATOM 2943 C CA . ALA A 1 375 ? -6.439 4.587 26.494 1.00 95.56 375 ALA A CA 1
ATOM 2944 C C . ALA A 1 375 ? -7.792 4.441 25.779 1.00 95.56 375 ALA A C 1
ATOM 2946 O O . ALA A 1 375 ? -8.048 3.453 25.083 1.00 95.56 375 ALA A O 1
ATOM 2947 N N . LYS A 1 376 ? -8.654 5.462 25.891 1.00 97.19 376 LYS A N 1
ATOM 2948 C CA . LYS A 1 376 ? -9.965 5.486 25.223 1.00 97.19 376 LYS A CA 1
ATOM 2949 C C . LYS A 1 376 ? -9.835 5.488 23.701 1.00 97.19 376 LYS A C 1
ATOM 2951 O O . LYS A 1 376 ? -10.570 4.767 23.028 1.00 97.19 376 LYS A O 1
ATOM 2956 N N . MET A 1 377 ? -8.867 6.226 23.154 1.00 95.69 377 MET A N 1
ATOM 2957 C CA . MET A 1 377 ? -8.556 6.197 21.722 1.00 95.69 377 MET A CA 1
ATOM 2958 C C . MET A 1 377 ? -8.154 4.788 21.269 1.00 95.69 377 MET A C 1
ATOM 2960 O O . MET A 1 377 ? -8.653 4.316 20.246 1.00 95.69 377 MET A O 1
ATOM 2964 N N . SER A 1 378 ? -7.298 4.099 22.032 1.00 94.31 378 SER A N 1
ATOM 2965 C CA . SER A 1 378 ? -6.905 2.717 21.736 1.00 94.31 378 SER A CA 1
ATOM 2966 C C . SER A 1 378 ? -8.115 1.776 21.711 1.00 94.31 378 SER A C 1
ATOM 2968 O O . SER A 1 378 ? -8.329 1.059 20.731 1.00 94.31 378 SER A O 1
ATOM 2970 N N . ALA A 1 379 ? -8.997 1.864 22.710 1.00 96.44 379 ALA A N 1
ATOM 2971 C CA . ALA A 1 379 ? -10.217 1.062 22.724 1.00 96.44 379 ALA A CA 1
ATOM 2972 C C . ALA A 1 379 ? -11.141 1.351 21.529 1.00 96.44 379 ALA A C 1
ATOM 2974 O O . ALA A 1 379 ? -11.651 0.420 20.903 1.00 96.44 379 ALA A O 1
ATOM 2975 N N . CYS A 1 380 ? -11.307 2.620 21.141 1.00 97.56 380 CYS A N 1
ATOM 2976 C CA . CYS A 1 380 ? -12.062 2.989 19.942 1.00 97.56 380 CYS A CA 1
ATOM 2977 C C . CYS A 1 380 ? -11.451 2.423 18.646 1.00 97.56 380 CYS A C 1
ATOM 2979 O O . CYS A 1 380 ? -12.198 2.078 17.728 1.00 97.56 380 CYS A O 1
ATOM 2981 N N . ARG A 1 381 ? -10.119 2.283 18.550 1.00 95.62 381 ARG A N 1
ATOM 2982 C CA . ARG A 1 381 ? -9.475 1.649 17.383 1.00 95.62 381 ARG A CA 1
ATOM 2983 C C . ARG A 1 381 ? -9.874 0.186 17.241 1.00 95.62 381 ARG A C 1
ATOM 2985 O O . ARG A 1 381 ? -10.166 -0.245 16.130 1.00 95.62 381 ARG A O 1
ATOM 2992 N N . HIS A 1 382 ? -9.955 -0.541 18.350 1.00 94.88 382 HIS A N 1
ATOM 2993 C CA . HIS A 1 382 ? -10.434 -1.919 18.340 1.00 94.88 382 HIS A CA 1
ATOM 2994 C C . HIS A 1 382 ? -11.938 -1.996 18.052 1.00 94.88 382 HIS A C 1
ATOM 2996 O O . HIS A 1 382 ? -12.349 -2.753 17.173 1.00 94.88 382 HIS A O 1
ATOM 3002 N N . LEU A 1 383 ? -12.754 -1.139 18.680 1.00 96.44 383 LEU A N 1
ATOM 3003 C CA . LEU A 1 383 ? -14.205 -1.056 18.436 1.00 96.44 383 LEU A CA 1
ATOM 3004 C C . LEU A 1 383 ? -14.569 -0.698 16.991 1.00 96.44 383 LEU A C 1
ATOM 3006 O O . LEU A 1 383 ? -15.651 -1.044 16.534 1.00 96.44 383 LEU A O 1
ATOM 3010 N N . ARG A 1 384 ? -13.677 -0.065 16.225 1.00 95.62 384 ARG A N 1
ATOM 3011 C CA . ARG A 1 384 ? -13.881 0.124 14.781 1.00 95.62 384 ARG A CA 1
ATOM 3012 C C . ARG A 1 384 ? -13.987 -1.202 14.018 1.00 95.62 384 ARG A C 1
ATOM 3014 O O . ARG A 1 384 ? -14.646 -1.248 12.984 1.00 95.62 384 ARG A O 1
ATOM 3021 N N . VAL A 1 385 ? -13.310 -2.246 14.490 1.00 91.06 385 VAL A N 1
ATOM 3022 C CA . VAL A 1 385 ? -13.279 -3.566 13.845 1.00 91.06 385 VAL A CA 1
ATOM 3023 C C . VAL A 1 385 ? -14.348 -4.487 14.433 1.00 91.06 385 VAL A C 1
ATOM 3025 O O . VAL A 1 385 ? -15.042 -5.167 13.686 1.00 91.06 385 VAL A O 1
ATOM 3028 N N . LEU A 1 386 ? -14.495 -4.488 15.760 1.00 90.94 386 LEU A N 1
ATOM 3029 C CA . LEU A 1 386 ? -15.361 -5.428 16.488 1.00 90.94 386 LEU A CA 1
ATOM 3030 C C . LEU A 1 386 ? -16.711 -4.850 16.938 1.00 90.94 386 LEU A C 1
ATOM 3032 O O . LEU A 1 386 ? -17.595 -5.608 17.320 1.00 90.94 386 LEU A O 1
ATOM 3036 N N . GLY A 1 387 ? -16.873 -3.526 16.924 1.00 92.94 387 GLY A N 1
ATOM 3037 C CA . GLY A 1 387 ? -18.040 -2.852 17.483 1.00 92.94 387 GLY A CA 1
ATOM 3038 C C . GLY A 1 387 ? -19.334 -3.213 16.760 1.00 92.94 387 GLY A C 1
ATOM 3039 O O . GLY A 1 387 ? -19.430 -3.186 15.530 1.00 92.94 387 GLY A O 1
ATOM 3040 N N . SER A 1 388 ? -20.361 -3.499 17.547 1.00 94.00 388 SER A N 1
ATOM 3041 C CA . SER A 1 388 ? -21.707 -3.818 17.099 1.00 94.00 388 SER A CA 1
ATOM 3042 C C . SER A 1 388 ? -22.693 -2.722 17.517 1.00 94.00 388 SER A C 1
ATOM 3044 O O . SER A 1 388 ? -22.330 -1.657 18.028 1.00 94.00 388 SER A O 1
ATOM 3046 N N . ARG A 1 389 ? -23.994 -2.979 17.333 1.00 95.00 389 ARG A N 1
ATOM 3047 C CA . ARG A 1 389 ? -25.057 -2.089 17.830 1.00 95.00 389 ARG A CA 1
ATOM 3048 C C . ARG A 1 389 ? -24.949 -1.810 19.336 1.00 95.00 389 ARG A C 1
ATOM 3050 O O . ARG A 1 389 ? -25.463 -0.785 19.776 1.00 95.00 389 ARG A O 1
ATOM 3057 N N . MET A 1 390 ? -24.301 -2.690 20.106 1.00 94.25 390 MET A N 1
ATOM 3058 C CA . MET A 1 390 ? -24.127 -2.529 21.552 1.00 94.25 390 MET A CA 1
ATOM 3059 C C . MET A 1 390 ? -23.152 -1.411 21.915 1.00 94.25 390 MET A C 1
ATOM 3061 O O . MET A 1 390 ? -23.322 -0.762 22.943 1.00 94.25 390 MET A O 1
ATOM 3065 N N . SER A 1 391 ? -22.166 -1.143 21.060 1.00 97.12 391 SER A N 1
ATOM 3066 C CA . SER A 1 391 ? -21.221 -0.045 21.263 1.00 97.12 391 SER A CA 1
ATOM 3067 C C . SER A 1 391 ? -21.853 1.338 21.103 1.00 97.12 391 SER A C 1
ATOM 3069 O O . SER A 1 391 ? -21.357 2.323 21.656 1.00 97.12 391 SER A O 1
ATOM 3071 N N . VAL A 1 392 ? -22.954 1.434 20.350 1.00 97.38 392 VAL A N 1
ATOM 3072 C CA . VAL A 1 392 ? -23.534 2.717 19.929 1.00 97.38 392 VAL A CA 1
ATOM 3073 C C . VAL A 1 392 ? -23.915 3.623 21.107 1.00 97.38 392 VAL A C 1
ATOM 3075 O O . VAL A 1 392 ? -23.493 4.774 21.078 1.00 97.38 392 VAL A O 1
ATOM 3078 N N . PRO A 1 393 ? -24.616 3.176 22.170 1.00 96.81 393 PRO A N 1
ATOM 3079 C CA . PRO A 1 393 ? -25.003 4.064 23.270 1.00 96.81 393 PRO A CA 1
ATOM 3080 C C . PRO A 1 393 ? -23.821 4.685 24.029 1.00 96.81 393 PRO A C 1
ATOM 3082 O O . PRO A 1 393 ? -23.927 5.809 24.519 1.00 96.81 393 PRO A O 1
ATOM 3085 N N . VAL A 1 394 ? -22.696 3.970 24.144 1.00 97.44 394 VAL A N 1
ATOM 3086 C CA . VAL A 1 394 ? -21.481 4.481 24.806 1.00 97.44 394 VAL A CA 1
ATOM 3087 C C . VAL A 1 394 ? -20.770 5.474 23.891 1.00 97.44 394 VAL A C 1
ATOM 3089 O O . VAL A 1 394 ? -20.463 6.593 24.304 1.00 97.44 394 VAL A O 1
ATOM 3092 N N . LEU A 1 395 ? -20.574 5.097 22.626 1.00 97.69 395 LEU A N 1
ATOM 3093 C CA . LEU A 1 395 ? -19.916 5.951 21.641 1.00 97.69 395 LEU A CA 1
ATOM 3094 C C . LEU A 1 395 ? -20.740 7.211 21.330 1.00 97.69 395 LEU A C 1
ATOM 3096 O O . LEU A 1 395 ? -20.159 8.270 21.136 1.00 97.69 395 LEU A O 1
ATOM 3100 N N . GLU A 1 396 ? -22.073 7.148 21.354 1.00 96.75 396 GLU A N 1
ATOM 3101 C CA . GLU A 1 396 ? -22.964 8.306 21.182 1.00 96.75 396 GLU A CA 1
ATOM 3102 C C . GLU A 1 396 ? -22.750 9.360 22.279 1.00 96.75 396 GLU A C 1
ATOM 3104 O O . GLU A 1 396 ? -22.708 10.556 21.991 1.00 96.75 396 GLU A O 1
ATOM 3109 N N . LYS A 1 397 ? -22.556 8.942 23.536 1.00 95.88 397 LYS A N 1
ATOM 3110 C CA . LYS A 1 397 ? -22.253 9.875 24.636 1.00 95.88 397 LYS A CA 1
ATOM 3111 C C . LYS A 1 397 ? -20.902 10.560 24.439 1.00 95.88 397 LYS A C 1
ATOM 3113 O O . LYS A 1 397 ? -20.767 11.742 24.742 1.00 95.88 397 LYS A O 1
ATOM 3118 N N . MET A 1 398 ? -19.912 9.826 23.929 1.00 97.31 398 MET A N 1
ATOM 3119 C CA . MET A 1 398 ? -18.581 10.357 23.617 1.00 97.31 398 MET A CA 1
ATOM 3120 C C . MET A 1 398 ? -18.591 11.261 22.377 1.00 97.31 398 MET A C 1
ATOM 3122 O O . MET A 1 398 ? -17.848 12.236 22.318 1.00 97.31 398 MET A O 1
ATOM 3126 N N . LEU A 1 399 ? -19.466 10.976 21.411 1.00 96.56 399 LEU A N 1
ATOM 3127 C CA . LEU A 1 399 ? -19.560 11.666 20.125 1.00 96.56 399 LEU A CA 1
ATOM 3128 C C . LEU A 1 399 ? -19.740 13.183 20.262 1.00 96.56 399 LEU A C 1
ATOM 3130 O O . LEU A 1 399 ? -19.247 13.933 19.427 1.00 96.56 399 LEU A O 1
ATOM 3134 N N . ILE A 1 400 ? -20.437 13.639 21.303 1.00 94.75 400 ILE A N 1
ATOM 3135 C CA . ILE A 1 400 ? -20.739 15.062 21.515 1.00 94.75 400 ILE A CA 1
ATOM 3136 C C . ILE A 1 400 ? -19.701 15.795 22.372 1.00 94.75 400 ILE A C 1
ATOM 3138 O O . ILE A 1 400 ? -19.792 17.009 22.547 1.00 94.75 400 ILE A O 1
ATOM 3142 N N . GLN A 1 401 ? -18.713 15.082 22.912 1.00 94.75 401 GLN A N 1
ATOM 3143 C CA . GLN A 1 401 ? -17.705 15.655 23.796 1.00 94.75 401 GLN A CA 1
ATOM 3144 C C . GLN A 1 401 ? -16.492 16.124 22.994 1.00 94.75 401 GLN A C 1
ATOM 3146 O O . GLN A 1 401 ? -15.955 15.391 22.164 1.00 94.75 401 GLN A O 1
ATOM 3151 N N . LYS A 1 402 ? -15.995 17.331 23.291 1.00 93.94 402 LYS A N 1
ATOM 3152 C CA . LYS A 1 402 ? -14.884 17.959 22.551 1.00 93.94 402 LYS A CA 1
ATOM 3153 C C . LYS A 1 402 ? -13.637 17.070 22.448 1.00 93.94 402 LYS A C 1
ATOM 3155 O O . LYS A 1 402 ? -12.996 17.059 21.406 1.00 93.94 402 LYS A O 1
ATOM 3160 N N . HIS A 1 403 ? -13.307 16.331 23.507 1.00 93.44 403 HIS A N 1
ATOM 3161 C CA . HIS A 1 403 ? -12.072 15.542 23.594 1.00 93.44 403 HIS A CA 1
ATOM 3162 C C . HIS A 1 403 ? -12.214 14.080 23.145 1.00 93.44 403 HIS A C 1
ATOM 3164 O O . HIS A 1 403 ? -11.204 13.418 22.929 1.00 93.44 403 HIS A O 1
ATOM 3170 N N . THR A 1 404 ? -13.439 13.563 22.997 1.00 96.25 404 THR A N 1
ATOM 3171 C CA . THR A 1 404 ? -13.681 12.155 22.622 1.00 96.25 404 THR A CA 1
ATOM 3172 C C . THR A 1 404 ? -14.520 11.984 21.354 1.00 96.25 404 THR A C 1
ATOM 3174 O O . THR A 1 404 ? -14.665 10.864 20.866 1.00 96.25 404 THR A O 1
ATOM 3177 N N . SER A 1 405 ? -14.993 13.080 20.754 1.00 96.75 405 SER A N 1
ATOM 3178 C CA . SER A 1 405 ? -15.733 13.076 19.489 1.00 96.75 405 SER A CA 1
ATOM 3179 C C . SER A 1 405 ? -14.984 12.326 18.384 1.00 96.75 405 SER A C 1
ATOM 3181 O O . SER A 1 405 ? -15.544 11.425 17.767 1.00 96.75 405 SER A O 1
ATOM 3183 N N . ASP A 1 406 ? -13.707 12.634 18.145 1.00 95.75 406 ASP A N 1
ATOM 3184 C CA . ASP A 1 406 ? -12.978 12.059 17.006 1.00 95.75 406 ASP A CA 1
ATOM 3185 C C . ASP A 1 406 ? -12.745 10.548 17.135 1.00 95.75 406 ASP A C 1
ATOM 3187 O O . ASP A 1 406 ? -12.932 9.815 16.163 1.00 95.75 406 ASP A O 1
ATOM 3191 N N . MET A 1 407 ? -12.434 10.055 18.339 1.00 96.56 407 MET A N 1
ATOM 3192 C CA . MET A 1 407 ? -12.301 8.613 18.592 1.00 96.56 407 MET A CA 1
ATOM 3193 C C . MET A 1 407 ? -13.649 7.885 18.492 1.00 96.56 407 MET A C 1
ATOM 3195 O O . MET A 1 407 ? -13.728 6.800 17.913 1.00 96.56 407 MET A O 1
ATOM 3199 N N . ALA A 1 408 ? -14.730 8.503 18.982 1.00 97.50 408 ALA A N 1
ATOM 3200 C CA . ALA A 1 408 ? -16.070 7.935 18.895 1.00 97.50 408 ALA A CA 1
ATOM 3201 C C . ALA A 1 408 ? -16.540 7.824 17.441 1.00 97.50 408 ALA A C 1
ATOM 3203 O O . ALA A 1 408 ? -17.038 6.775 17.032 1.00 97.50 408 ALA A O 1
ATOM 3204 N N . ARG A 1 409 ? -16.316 8.876 16.642 1.00 97.50 409 ARG A N 1
ATOM 3205 C CA . ARG A 1 409 ? -16.568 8.879 15.194 1.00 97.50 409 ARG A CA 1
ATOM 3206 C C . ARG A 1 409 ? -15.786 7.774 14.494 1.00 97.50 409 ARG A C 1
ATOM 3208 O O . ARG A 1 409 ? -16.376 7.007 13.740 1.00 97.50 409 ARG A O 1
ATOM 3215 N N . PHE A 1 410 ? -14.488 7.656 14.785 1.00 97.00 410 PHE A N 1
ATOM 3216 C CA . PHE A 1 410 ? -13.613 6.656 14.172 1.00 97.00 410 PHE A CA 1
ATOM 3217 C C . PHE A 1 410 ? -14.139 5.224 14.346 1.00 97.00 410 PHE A C 1
ATOM 3219 O O . PHE A 1 410 ? -14.077 4.438 13.397 1.00 97.00 410 PHE A O 1
ATOM 3226 N N . ALA A 1 411 ? -14.685 4.899 15.522 1.00 97.19 411 ALA A N 1
ATOM 3227 C CA . ALA A 1 411 ? -15.332 3.616 15.781 1.00 97.19 411 ALA A CA 1
ATOM 3228 C C . ALA A 1 411 ? -16.713 3.517 15.103 1.00 97.19 411 ALA A C 1
ATOM 3230 O O . ALA A 1 411 ? -16.930 2.631 14.275 1.00 97.19 411 ALA A O 1
ATOM 3231 N N . LEU A 1 412 ? -17.624 4.458 15.396 1.00 97.19 412 LEU A N 1
ATOM 3232 C CA . LEU A 1 412 ? -19.012 4.464 14.904 1.00 97.19 412 LEU A CA 1
ATOM 3233 C C . LEU A 1 412 ? -19.113 4.406 13.376 1.00 97.19 412 LEU A C 1
ATOM 3235 O O . LEU A 1 412 ? -20.034 3.788 12.849 1.00 97.19 412 LEU A O 1
ATOM 3239 N N . GLU A 1 413 ? -18.170 5.014 12.653 1.00 96.62 413 GLU A N 1
ATOM 3240 C CA . GLU A 1 413 ? -18.145 5.023 11.188 1.00 96.62 413 GLU A CA 1
ATOM 3241 C C . GLU A 1 413 ? -18.155 3.627 10.557 1.00 96.62 413 GLU A C 1
ATOM 3243 O O . GLU A 1 413 ? -18.691 3.476 9.458 1.00 96.62 413 GLU A O 1
ATOM 3248 N N . LYS A 1 414 ? -17.603 2.612 11.232 1.00 96.12 414 LYS A N 1
ATOM 3249 C CA . LYS A 1 414 ? -17.538 1.231 10.729 1.00 96.12 414 LYS A CA 1
ATOM 3250 C C . LYS A 1 414 ? -18.590 0.297 11.314 1.00 96.12 414 LYS A C 1
ATOM 3252 O O . LYS A 1 414 ? -18.814 -0.772 10.751 1.00 96.12 414 LYS A O 1
ATOM 3257 N N . ILE A 1 415 ? -19.294 0.720 12.362 1.00 94.69 415 ILE A N 1
ATOM 3258 C CA . ILE A 1 415 ? -20.392 -0.059 12.934 1.00 94.69 415 ILE A CA 1
ATOM 3259 C C . ILE A 1 415 ? -21.558 -0.080 11.942 1.00 94.69 415 ILE A C 1
ATOM 3261 O O . ILE A 1 415 ? -22.068 0.961 11.518 1.00 94.69 415 ILE A O 1
ATOM 3265 N N . SER A 1 416 ? -21.970 -1.279 11.544 1.00 88.25 416 SER A N 1
ATOM 3266 C CA . SER A 1 416 ? -23.053 -1.465 10.577 1.00 88.25 416 SER A CA 1
ATOM 3267 C C . SER A 1 416 ? -24.429 -1.220 11.207 1.00 88.25 416 SER A C 1
ATOM 3269 O O . SER A 1 416 ? -24.648 -1.495 12.386 1.00 88.25 416 SER A O 1
ATOM 3271 N N . GLY A 1 417 ? -25.378 -0.746 10.398 1.00 88.81 417 GLY A N 1
ATOM 3272 C CA . GLY A 1 417 ? -26.781 -0.580 10.785 1.00 88.81 417 GLY A CA 1
ATOM 3273 C C . GLY A 1 417 ? -27.198 0.849 11.149 1.00 88.81 417 GLY A C 1
ATOM 3274 O O . GLY A 1 417 ? -26.378 1.732 11.402 1.00 88.81 417 GLY A O 1
ATOM 3275 N N . VAL A 1 418 ? -28.519 1.050 11.194 1.00 93.56 418 VAL A N 1
ATOM 3276 C CA . VAL A 1 418 ? -29.171 2.365 11.357 1.00 93.56 418 VAL A CA 1
ATOM 3277 C C . VAL A 1 418 ? -28.989 2.989 12.744 1.00 93.56 418 VAL A C 1
ATOM 3279 O O . VAL A 1 418 ? -29.251 4.174 12.928 1.00 93.56 418 VAL A O 1
ATOM 3282 N N . SER A 1 419 ? -28.563 2.219 13.749 1.00 94.62 419 SER A N 1
ATOM 3283 C CA . SER A 1 419 ? -28.346 2.735 15.106 1.00 94.62 419 SER A CA 1
ATOM 3284 C C . SER A 1 419 ? -27.202 3.749 15.151 1.00 94.62 419 SER A C 1
ATOM 3286 O O . SER A 1 419 ? -27.369 4.819 15.732 1.00 94.62 419 SER A O 1
ATOM 3288 N N . ALA A 1 420 ? -26.076 3.457 14.495 1.00 96.19 420 ALA A N 1
ATOM 3289 C CA . ALA A 1 420 ? -24.955 4.390 14.392 1.00 96.19 420 ALA A CA 1
ATOM 3290 C C . ALA A 1 420 ? -25.343 5.652 13.599 1.00 96.19 420 ALA A C 1
ATOM 3292 O O . ALA A 1 420 ? -24.984 6.761 13.987 1.00 96.19 420 ALA A O 1
ATOM 3293 N N . ASP A 1 421 ? -26.151 5.506 12.545 1.00 96.94 421 ASP A N 1
ATOM 3294 C CA . ASP A 1 421 ? -26.661 6.634 11.755 1.00 96.94 421 ASP A CA 1
ATOM 3295 C C . ASP A 1 421 ? -27.524 7.575 12.603 1.00 96.94 421 ASP A C 1
ATOM 3297 O O . ASP A 1 421 ? -27.321 8.791 12.600 1.00 96.94 421 ASP A O 1
ATOM 3301 N N . ARG A 1 422 ? -28.442 7.012 13.398 1.00 96.38 422 ARG A N 1
ATOM 3302 C CA . ARG A 1 422 ? -29.269 7.774 14.345 1.00 96.38 422 ARG A CA 1
ATOM 3303 C C . ARG A 1 422 ? -28.427 8.486 15.401 1.00 96.38 422 ARG A C 1
ATOM 3305 O O . ARG A 1 422 ? -28.731 9.635 15.716 1.00 96.38 422 ARG A O 1
ATOM 3312 N N . ALA A 1 423 ? -27.368 7.849 15.907 1.00 97.00 423 ALA A N 1
ATOM 3313 C CA . ALA A 1 423 ? -26.447 8.474 16.856 1.00 97.00 423 ALA A CA 1
ATOM 3314 C C . ALA A 1 423 ? -25.763 9.711 16.248 1.00 97.00 423 ALA A C 1
ATOM 3316 O O . ALA A 1 423 ? -25.729 10.766 16.882 1.00 97.00 423 ALA A O 1
ATOM 3317 N N . PHE A 1 424 ? -25.305 9.631 14.992 1.00 98.06 424 PHE A N 1
ATOM 3318 C CA . PHE A 1 424 ? -24.758 10.794 14.288 1.00 98.06 424 PHE A CA 1
ATOM 3319 C C . PHE A 1 424 ? -25.802 11.888 14.040 1.00 98.06 424 PHE A C 1
ATOM 3321 O O . PHE A 1 424 ? -25.510 13.057 14.279 1.00 98.06 424 PHE A O 1
ATOM 3328 N N . ILE A 1 425 ? -27.021 11.544 13.610 1.00 97.25 425 ILE A N 1
ATOM 3329 C CA . ILE A 1 425 ? -28.097 12.528 13.387 1.00 97.25 425 ILE A CA 1
ATOM 3330 C C . ILE A 1 425 ? -28.460 13.246 14.695 1.00 97.25 425 ILE A C 1
ATOM 3332 O O . ILE A 1 425 ? -28.582 14.471 14.722 1.00 97.25 425 ILE A O 1
ATOM 3336 N N . LYS A 1 426 ? -28.585 12.504 15.799 1.00 96.75 426 LYS A N 1
ATOM 3337 C CA . LYS A 1 426 ? -28.858 13.079 17.119 1.00 96.75 426 LYS A CA 1
ATOM 3338 C C . LYS A 1 426 ? -27.705 13.964 17.592 1.00 96.75 426 LYS A C 1
ATOM 3340 O O . LYS A 1 426 ? -27.947 15.084 18.033 1.00 96.75 426 LYS A O 1
ATOM 3345 N N . GLY A 1 427 ? -26.463 13.501 17.446 1.00 96.56 427 GLY A N 1
ATOM 3346 C CA . GLY A 1 427 ? -25.269 14.284 17.766 1.00 96.56 427 GLY A CA 1
ATOM 3347 C C . GLY A 1 427 ? -25.166 15.569 16.937 1.00 96.56 427 GLY A C 1
ATOM 3348 O O . GLY A 1 427 ? -24.770 16.610 17.460 1.00 96.56 427 GLY A O 1
ATOM 3349 N N . LEU A 1 428 ? -25.576 15.538 15.665 1.00 97.44 428 LEU A N 1
ATOM 3350 C CA . LEU A 1 428 ? -25.585 16.711 14.788 1.00 97.44 428 LEU A CA 1
ATOM 3351 C C . LEU A 1 428 ? -26.486 17.826 15.336 1.00 97.44 428 LEU A C 1
ATOM 3353 O O . LEU A 1 428 ? -26.104 18.993 15.288 1.00 97.44 428 LEU A O 1
ATOM 3357 N N . ALA A 1 429 ? -27.653 17.467 15.879 1.00 94.81 429 ALA A N 1
ATOM 3358 C CA . ALA A 1 429 ? -28.639 18.423 16.380 1.00 94.81 429 ALA A CA 1
ATOM 3359 C C . ALA A 1 429 ? -28.165 19.208 17.616 1.00 94.81 429 ALA A C 1
ATOM 3361 O O . ALA A 1 429 ? -28.608 20.335 17.824 1.00 94.81 429 ALA A O 1
ATOM 3362 N N . ILE A 1 430 ? -27.270 18.628 18.423 1.00 95.25 430 ILE A N 1
ATOM 3363 C CA . ILE A 1 430 ? -26.861 19.189 19.723 1.00 95.25 430 ILE A CA 1
ATOM 3364 C C . ILE A 1 430 ? -25.386 19.609 19.796 1.00 95.25 430 ILE A C 1
ATOM 3366 O O . ILE A 1 430 ? -24.974 20.231 20.770 1.00 95.25 430 ILE A O 1
ATOM 3370 N N . SER A 1 431 ? -24.578 19.291 18.783 1.00 94.94 431 SER A N 1
ATOM 3371 C CA . SER A 1 431 ? -23.155 19.657 18.726 1.00 94.94 431 SER A CA 1
ATOM 3372 C C . SER A 1 431 ? -22.924 21.018 18.065 1.00 94.94 431 SER A C 1
ATOM 3374 O O . SER A 1 431 ? -23.774 21.530 17.336 1.00 94.94 431 SER A O 1
ATOM 3376 N N . SER A 1 432 ? -21.744 21.606 18.271 1.00 93.62 432 SER A N 1
ATOM 3377 C CA . SER A 1 432 ? -21.287 22.840 17.616 1.00 93.62 432 SER A CA 1
ATOM 3378 C C . SER A 1 432 ? -19.777 22.785 17.320 1.00 93.62 432 SER A C 1
ATOM 3380 O O . SER A 1 432 ? -19.087 21.842 17.717 1.00 93.62 432 SER A O 1
ATOM 3382 N N . GLY A 1 433 ? -19.261 23.765 16.569 1.00 93.50 433 GLY A N 1
ATOM 3383 C CA . GLY A 1 433 ? -17.831 23.880 16.249 1.00 93.50 433 GLY A CA 1
ATOM 3384 C C . GLY A 1 433 ? -17.239 22.633 15.575 1.00 93.50 433 GLY A C 1
ATOM 3385 O O . GLY A 1 433 ? -17.880 21.995 14.739 1.00 93.50 433 GLY A O 1
ATOM 3386 N N . ASN A 1 434 ? -16.012 22.268 15.962 1.00 94.81 434 ASN A N 1
ATOM 3387 C CA . ASN A 1 434 ? -15.276 21.142 15.369 1.00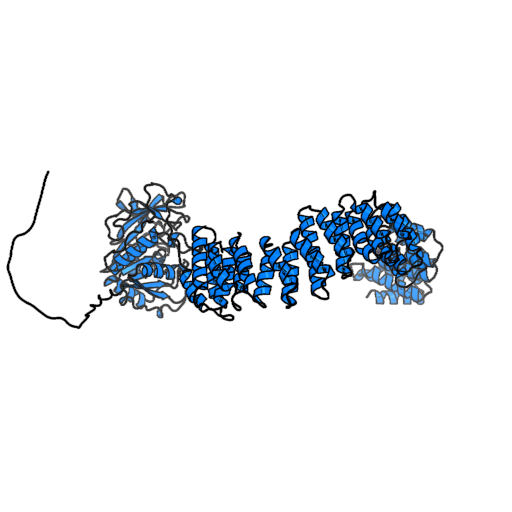 94.81 434 ASN A CA 1
ATOM 3388 C C . ASN A 1 434 ? -15.977 19.788 15.560 1.00 94.81 434 ASN A C 1
ATOM 3390 O O . ASN A 1 434 ? -15.912 18.943 14.670 1.00 94.81 434 ASN A O 1
ATOM 3394 N N . VAL A 1 435 ? -16.693 19.599 16.675 1.00 96.75 435 VAL A N 1
ATOM 3395 C CA . VAL A 1 435 ? -17.469 18.373 16.933 1.00 96.75 435 VAL A CA 1
ATOM 3396 C C . VAL A 1 435 ? -18.566 18.214 15.876 1.00 96.75 435 VAL A C 1
ATOM 3398 O O . VAL A 1 435 ? -18.681 17.156 15.256 1.00 96.75 435 VAL A O 1
ATOM 3401 N N . ARG A 1 436 ? -19.315 19.291 15.590 1.00 97.12 436 ARG A N 1
ATOM 3402 C CA . ARG A 1 436 ? -20.356 19.291 14.548 1.00 97.12 436 ARG A CA 1
ATOM 3403 C C . ARG A 1 436 ? -19.771 19.003 13.168 1.00 97.12 436 ARG A C 1
ATOM 3405 O O . ARG A 1 436 ? -20.284 18.138 12.463 1.00 97.12 436 ARG A O 1
ATOM 3412 N N . ILE A 1 437 ? -18.690 19.691 12.794 1.00 97.56 437 ILE A N 1
ATOM 3413 C CA . ILE A 1 437 ? -17.986 19.482 11.513 1.00 97.56 437 ILE A CA 1
ATOM 3414 C C . ILE A 1 437 ? -17.575 18.014 11.357 1.00 97.56 437 ILE A C 1
ATOM 3416 O O . ILE A 1 437 ? -17.745 17.412 10.294 1.00 97.56 437 ILE A O 1
ATOM 3420 N N . GLY A 1 438 ? -17.089 17.416 12.441 1.00 97.50 438 GLY A N 1
ATOM 3421 C CA . GLY A 1 438 ? -16.750 16.011 12.473 1.00 97.50 438 GLY A CA 1
ATOM 3422 C C . GLY A 1 438 ? -17.936 15.080 12.219 1.00 97.50 438 GLY A C 1
ATOM 3423 O O . GLY A 1 438 ? -17.885 14.197 11.356 1.00 97.50 438 GLY A O 1
ATOM 3424 N N . ILE A 1 439 ? -19.031 15.288 12.943 1.00 98.25 439 ILE A N 1
ATOM 3425 C CA . ILE A 1 439 ? -20.259 14.502 12.777 1.00 98.25 439 ILE A CA 1
ATOM 3426 C C . ILE A 1 439 ? -20.788 14.613 11.341 1.00 98.25 439 ILE A C 1
ATOM 3428 O O . ILE A 1 439 ? -21.102 13.593 10.731 1.00 98.25 439 ILE A O 1
ATOM 3432 N N . ILE A 1 440 ? -20.795 15.821 10.768 1.00 98.44 440 ILE A N 1
ATOM 3433 C CA . ILE A 1 440 ? -21.165 16.062 9.366 1.00 98.44 440 ILE A CA 1
ATOM 3434 C C . ILE A 1 440 ? -20.322 15.205 8.413 1.00 98.44 440 ILE A C 1
ATOM 3436 O O . ILE A 1 440 ? -20.867 14.522 7.547 1.00 98.44 440 ILE A O 1
ATOM 3440 N N . SER A 1 441 ? -18.997 15.207 8.587 1.00 97.81 441 SER A N 1
ATOM 3441 C CA . SER A 1 441 ? -18.092 14.403 7.758 1.00 97.81 441 SER A CA 1
ATOM 3442 C C . SER A 1 441 ? -18.408 12.903 7.854 1.00 97.81 441 SER A C 1
ATOM 3444 O O . SER A 1 441 ? -18.475 12.213 6.837 1.00 97.81 441 SER A O 1
ATOM 3446 N N . SER A 1 442 ? -18.712 12.422 9.063 1.00 98.00 442 SER A N 1
ATOM 3447 C CA . SER A 1 442 ? -19.035 11.011 9.334 1.00 98.00 442 SER A CA 1
ATOM 3448 C C . SER A 1 442 ? -20.358 10.588 8.675 1.00 98.00 442 SER A C 1
ATOM 3450 O O . SER A 1 442 ? -20.442 9.512 8.083 1.00 98.00 442 SER A O 1
ATOM 3452 N N . LEU A 1 443 ? -21.378 11.458 8.709 1.00 98.00 443 LEU A N 1
ATOM 3453 C CA . LEU A 1 443 ? -22.655 11.260 8.005 1.00 98.00 443 LEU A CA 1
ATOM 3454 C C . LEU A 1 443 ? -22.454 11.143 6.489 1.00 98.00 443 LEU A C 1
ATOM 3456 O O . LEU A 1 443 ? -23.044 10.269 5.850 1.00 98.00 443 LEU A O 1
ATOM 3460 N N . GLY A 1 444 ? -21.583 11.988 5.930 1.00 97.06 444 GLY A N 1
ATOM 3461 C CA . GLY A 1 444 ? -21.173 11.918 4.529 1.00 97.06 444 GLY A CA 1
ATOM 3462 C C . GLY A 1 444 ? -20.482 10.599 4.188 1.00 97.06 444 GLY A C 1
ATOM 3463 O O . GLY A 1 444 ? -20.908 9.899 3.270 1.00 97.06 444 GLY A O 1
ATOM 3464 N N . GLN A 1 445 ? -19.461 10.226 4.961 1.00 95.88 445 GLN A N 1
ATOM 3465 C CA . GLN A 1 445 ? -18.666 9.012 4.751 1.00 95.88 445 GLN A CA 1
ATOM 3466 C C . GLN A 1 445 ? -19.520 7.739 4.796 1.00 95.88 445 GLN A C 1
ATOM 3468 O O . GLN A 1 445 ? -19.308 6.813 4.010 1.00 95.88 445 GLN A O 1
ATOM 3473 N N . ARG A 1 446 ? -20.502 7.701 5.703 1.00 95.69 446 ARG A N 1
ATOM 3474 C CA . ARG A 1 446 ? -21.467 6.602 5.837 1.00 95.69 446 ARG A CA 1
ATOM 3475 C C . ARG A 1 446 ? -22.626 6.667 4.842 1.00 95.69 446 ARG A C 1
ATOM 3477 O O . ARG A 1 446 ? -23.391 5.715 4.751 1.00 95.69 446 ARG A O 1
ATOM 3484 N N . LYS A 1 447 ? -22.753 7.765 4.090 1.00 95.50 447 LYS A N 1
ATOM 3485 C CA . LYS A 1 447 ? -23.835 8.021 3.127 1.00 95.50 447 LYS A CA 1
ATOM 3486 C C . LYS A 1 447 ? -25.239 7.936 3.749 1.00 95.50 447 LYS A C 1
ATOM 3488 O O . LYS A 1 447 ? -26.158 7.377 3.147 1.00 95.50 447 LYS A O 1
ATOM 3493 N N . VAL A 1 448 ? -25.409 8.501 4.948 1.00 96.81 448 VAL A N 1
ATOM 3494 C CA . VAL A 1 448 ? -26.663 8.432 5.719 1.00 96.81 448 VAL A CA 1
ATOM 3495 C C . VAL A 1 448 ? -27.775 9.238 5.043 1.00 96.81 448 VAL A C 1
ATOM 3497 O O . VAL A 1 448 ? -27.772 10.469 5.085 1.00 96.81 448 VAL A O 1
ATOM 3500 N N . GLN A 1 449 ? -28.750 8.546 4.453 1.00 95.25 449 GLN A N 1
ATOM 3501 C CA . GLN A 1 449 ? -29.817 9.159 3.648 1.00 95.25 449 GLN A CA 1
ATOM 3502 C C . GLN A 1 449 ? -30.700 10.112 4.467 1.00 95.25 449 GLN A C 1
ATOM 3504 O O . GLN A 1 449 ? -30.913 11.252 4.063 1.00 95.25 449 GLN A O 1
ATOM 3509 N N . ASP A 1 450 ? -31.105 9.702 5.670 1.00 96.00 450 ASP A N 1
ATOM 3510 C CA . ASP A 1 450 ? -31.994 10.482 6.549 1.00 96.00 450 ASP A CA 1
ATOM 3511 C C . ASP A 1 450 ? -31.367 11.801 7.042 1.00 96.00 450 ASP A C 1
ATOM 3513 O O . ASP A 1 450 ? -32.049 12.665 7.594 1.00 96.00 450 ASP A O 1
ATOM 3517 N N . SER A 1 451 ? -30.057 11.988 6.843 1.00 97.44 451 SER A N 1
ATOM 3518 C CA . SER A 1 451 ? -29.351 13.205 7.250 1.00 97.44 451 SER A CA 1
ATOM 3519 C C . SER A 1 451 ? -29.423 14.342 6.225 1.00 97.44 451 SER A C 1
ATOM 3521 O O . SER A 1 451 ? -29.095 15.481 6.562 1.00 97.44 451 SER A O 1
ATOM 3523 N N . VAL A 1 452 ? -29.874 14.074 4.994 1.00 98.00 452 VAL A N 1
ATOM 3524 C CA . VAL A 1 452 ? -29.822 15.029 3.872 1.00 98.00 452 VAL A CA 1
ATOM 3525 C C . VAL A 1 452 ? -30.552 16.336 4.179 1.00 98.00 452 VAL A C 1
ATOM 3527 O O . VAL A 1 452 ? -29.982 17.411 3.988 1.00 98.00 452 VAL A O 1
ATOM 3530 N N . ALA A 1 453 ? -31.763 16.271 4.734 1.00 96.94 453 ALA A N 1
ATOM 3531 C CA . ALA A 1 453 ? -32.527 17.465 5.091 1.00 96.94 453 ALA A CA 1
ATOM 3532 C C . ALA A 1 453 ? -31.829 18.310 6.177 1.00 96.94 453 ALA A C 1
ATOM 3534 O O . ALA A 1 453 ? -31.810 19.541 6.099 1.00 96.94 453 ALA A O 1
ATOM 3535 N N . ALA A 1 454 ? -31.223 17.662 7.179 1.00 96.94 454 ALA A N 1
ATOM 3536 C CA . ALA A 1 454 ? -30.490 18.347 8.244 1.00 96.94 454 ALA A CA 1
ATOM 3537 C C . ALA A 1 454 ? -29.203 19.000 7.712 1.00 96.94 454 ALA A C 1
ATOM 3539 O O . ALA A 1 454 ? -28.945 20.172 7.986 1.00 96.94 454 ALA A O 1
ATOM 3540 N N . LEU A 1 455 ? -28.437 18.280 6.889 1.00 98.00 455 LEU A N 1
ATOM 3541 C CA . LEU A 1 455 ? -27.239 18.801 6.229 1.00 98.00 455 LEU A CA 1
ATOM 3542 C C . LEU A 1 455 ? -27.566 19.948 5.263 1.00 98.00 455 LEU A C 1
ATOM 3544 O O . LEU A 1 455 ? -26.819 20.920 5.186 1.00 98.00 455 LEU A O 1
ATOM 3548 N N . GLY A 1 456 ? -28.703 19.882 4.567 1.00 96.88 456 GLY A N 1
ATOM 3549 C CA . GLY A 1 456 ? -29.153 20.943 3.667 1.00 96.88 456 GLY A CA 1
ATOM 3550 C C . GLY A 1 456 ? -29.382 22.277 4.370 1.00 96.88 456 GLY A C 1
ATOM 3551 O O . GLY A 1 456 ? -29.030 23.320 3.823 1.00 96.88 456 GLY A O 1
ATOM 3552 N N . LYS A 1 457 ? -29.890 22.259 5.609 1.00 96.12 457 LYS A N 1
ATOM 3553 C CA . LYS A 1 457 ? -29.997 23.472 6.439 1.00 96.12 457 LYS A CA 1
ATOM 3554 C C . LYS A 1 457 ? -28.616 24.039 6.782 1.00 96.12 457 LYS A C 1
ATOM 3556 O O . LYS A 1 457 ? -28.429 25.251 6.751 1.00 96.12 457 LYS A O 1
ATOM 3561 N N . LEU A 1 458 ? -27.643 23.167 7.053 1.00 96.81 458 LEU A N 1
ATOM 3562 C CA . LEU A 1 458 ? -26.289 23.548 7.468 1.00 96.81 458 LEU A CA 1
ATOM 3563 C C . LEU A 1 458 ? -25.418 24.114 6.339 1.00 96.81 458 LEU A C 1
ATOM 3565 O O . LEU A 1 458 ? -24.429 24.773 6.633 1.00 96.81 458 LEU A O 1
ATOM 3569 N N . ILE A 1 459 ? -25.789 23.954 5.063 1.00 95.00 459 ILE A N 1
ATOM 3570 C CA . ILE A 1 459 ? -25.136 24.684 3.956 1.00 95.00 459 ILE A CA 1
ATOM 3571 C C . ILE A 1 459 ? -25.241 26.209 4.139 1.00 95.00 459 ILE A C 1
ATOM 3573 O O . ILE A 1 459 ? -24.409 26.952 3.622 1.00 95.00 459 ILE A O 1
ATOM 3577 N N . HIS A 1 460 ? -26.261 26.676 4.858 1.00 91.94 460 HIS A N 1
ATOM 3578 C CA . HIS A 1 460 ? -26.498 28.091 5.136 1.00 91.94 460 HIS A CA 1
ATOM 3579 C C . HIS A 1 460 ? -26.021 28.514 6.534 1.00 91.94 460 HIS A C 1
ATOM 3581 O O . HIS A 1 460 ? -26.393 29.588 7.003 1.00 91.94 460 HIS A O 1
ATOM 3587 N N . ASP A 1 461 ? -25.231 27.676 7.214 1.00 93.44 461 ASP A N 1
ATOM 3588 C CA . ASP A 1 461 ? -24.671 27.990 8.529 1.00 93.44 461 ASP A CA 1
ATOM 3589 C C . ASP A 1 461 ? -23.714 29.191 8.430 1.00 93.44 461 ASP A C 1
ATOM 3591 O O . ASP A 1 461 ? -22.951 29.326 7.468 1.00 93.44 461 ASP A O 1
ATOM 3595 N N . SER A 1 462 ? -23.759 30.080 9.425 1.00 91.19 462 SER A N 1
ATOM 3596 C CA . SER A 1 462 ? -22.892 31.261 9.478 1.00 91.19 462 SER A CA 1
ATOM 3597 C C . SER A 1 462 ? -21.418 30.883 9.642 1.00 91.19 462 SER A C 1
ATOM 3599 O O . SER A 1 462 ? -20.532 31.624 9.211 1.00 91.19 462 SER A O 1
ATOM 3601 N N . ASN A 1 463 ? -21.134 29.712 10.218 1.00 93.00 463 ASN A N 1
ATOM 3602 C CA . ASN A 1 463 ? -19.803 29.142 10.236 1.00 93.00 463 ASN A CA 1
ATOM 3603 C C . ASN A 1 463 ? -19.481 28.506 8.873 1.00 93.00 463 ASN A C 1
ATOM 3605 O O . ASN A 1 463 ? -19.954 27.421 8.530 1.00 93.00 463 ASN A O 1
ATOM 3609 N N . SER A 1 464 ? -18.595 29.165 8.124 1.00 93.19 464 SER A N 1
ATOM 3610 C CA . SER A 1 464 ? -18.149 28.719 6.798 1.00 93.19 464 SER A CA 1
ATOM 3611 C C . SER A 1 464 ? -17.610 27.280 6.787 1.00 93.19 464 SER A C 1
ATOM 3613 O O . SER A 1 464 ? -17.906 26.522 5.865 1.00 93.19 464 SER A O 1
ATOM 3615 N N . ALA A 1 465 ? -16.879 26.853 7.824 1.00 94.94 465 ALA A N 1
ATOM 3616 C CA . ALA A 1 465 ? -16.346 25.492 7.893 1.00 94.94 465 ALA A CA 1
ATOM 3617 C C . ALA A 1 465 ? -17.463 24.444 8.060 1.00 94.94 465 ALA A C 1
ATOM 3619 O O . ALA A 1 465 ? -17.412 23.390 7.423 1.00 94.94 465 ALA A O 1
ATOM 3620 N N . THR A 1 466 ? -18.507 24.752 8.838 1.00 96.50 466 THR A N 1
ATOM 3621 C CA . THR A 1 466 ? -19.719 23.920 8.941 1.00 96.50 466 THR A CA 1
ATOM 3622 C C . THR A 1 466 ? -20.437 23.820 7.596 1.00 96.50 466 THR A C 1
ATOM 3624 O O . THR A 1 466 ? -20.758 22.713 7.160 1.00 96.50 466 THR A O 1
ATOM 3627 N N . ALA A 1 467 ? -20.639 24.946 6.907 1.00 96.69 467 ALA A N 1
ATOM 3628 C CA . ALA A 1 467 ? -21.300 24.979 5.603 1.00 96.69 467 ALA A CA 1
ATOM 3629 C C . ALA A 1 467 ? -20.537 24.184 4.530 1.00 96.69 467 ALA A C 1
ATOM 3631 O O . ALA A 1 467 ? -21.133 23.403 3.782 1.00 96.69 467 ALA A O 1
ATOM 3632 N N . VAL A 1 468 ? -19.208 24.328 4.488 1.00 97.12 468 VAL A N 1
ATOM 3633 C CA . VAL A 1 468 ? -18.317 23.575 3.589 1.00 97.12 468 VAL A CA 1
ATOM 3634 C C . VAL A 1 468 ? -18.386 22.077 3.888 1.00 97.12 468 VAL A C 1
ATOM 3636 O O . VAL A 1 468 ? -18.554 21.278 2.963 1.00 97.12 468 VAL A O 1
ATOM 3639 N N . ALA A 1 469 ? -18.322 21.682 5.163 1.00 97.44 469 ALA A N 1
ATOM 3640 C CA . ALA A 1 469 ? -18.447 20.283 5.560 1.00 97.44 469 ALA A CA 1
ATOM 3641 C C . ALA A 1 469 ? -19.815 19.703 5.169 1.00 97.44 469 ALA A C 1
ATOM 3643 O O . ALA A 1 469 ? -19.884 18.583 4.662 1.00 97.44 469 ALA A O 1
ATOM 3644 N N . ALA A 1 470 ? -20.898 20.468 5.349 1.00 98.06 470 ALA A N 1
ATOM 3645 C CA . ALA A 1 470 ? -22.250 20.039 5.003 1.00 98.06 470 ALA A CA 1
ATOM 3646 C C . ALA A 1 470 ? -22.400 19.810 3.494 1.00 98.06 470 ALA A C 1
ATOM 3648 O O . ALA A 1 470 ? -22.912 18.770 3.075 1.00 98.06 470 ALA A O 1
ATOM 3649 N N . ALA A 1 471 ? -21.881 20.732 2.675 1.00 98.12 471 ALA A N 1
ATOM 3650 C CA . ALA A 1 471 ? -21.841 20.571 1.225 1.00 98.12 471 ALA A CA 1
ATOM 3651 C C . ALA A 1 471 ? -21.050 19.317 0.817 1.00 98.12 471 ALA A C 1
ATOM 3653 O O . ALA A 1 471 ? -21.542 18.514 0.021 1.00 98.12 471 ALA A O 1
ATOM 3654 N N . ALA A 1 472 ? -19.868 19.109 1.412 1.00 97.94 472 ALA A N 1
ATOM 3655 C CA . ALA A 1 472 ? -19.049 17.927 1.163 1.00 97.94 472 ALA A CA 1
ATOM 3656 C C . ALA A 1 472 ? -19.798 16.631 1.499 1.00 97.94 472 ALA A C 1
ATOM 3658 O O . ALA A 1 472 ? -19.827 15.723 0.670 1.00 97.94 472 ALA A O 1
ATOM 3659 N N . ALA A 1 473 ? -20.428 16.557 2.677 1.00 98.25 473 ALA A N 1
ATOM 3660 C CA . ALA A 1 473 ? -21.181 15.393 3.141 1.00 98.25 473 ALA A CA 1
ATOM 3661 C C . ALA A 1 473 ? -22.355 15.050 2.213 1.00 98.25 473 ALA A C 1
ATOM 3663 O O . ALA A 1 473 ? -22.503 13.894 1.817 1.00 98.25 473 ALA A O 1
ATOM 3664 N N . LEU A 1 474 ? -23.122 16.056 1.782 1.00 98.31 474 LEU A N 1
ATOM 3665 C CA . LEU A 1 474 ? -24.199 15.889 0.800 1.00 98.31 474 LEU A CA 1
ATOM 3666 C C . LEU A 1 474 ? -23.685 15.322 -0.529 1.00 98.31 474 LEU A C 1
ATOM 3668 O O . LEU A 1 474 ? -24.315 14.431 -1.097 1.00 98.31 474 LEU A O 1
ATOM 3672 N N . GLY A 1 475 ? -22.513 15.772 -0.984 1.00 96.88 475 GLY A N 1
ATOM 3673 C CA . GLY A 1 475 ? -21.853 15.222 -2.169 1.00 96.88 475 GLY A CA 1
ATOM 3674 C C . GLY A 1 475 ? -21.408 13.768 -2.013 1.00 96.88 475 GLY A C 1
ATOM 3675 O O . GLY A 1 475 ? -21.309 13.052 -3.001 1.00 96.88 475 GLY A O 1
ATOM 3676 N N . GLN A 1 476 ? -21.129 13.306 -0.789 1.00 96.19 476 GLN A N 1
ATOM 3677 C CA . GLN A 1 476 ? -20.794 11.899 -0.540 1.00 96.19 476 GLN A CA 1
ATOM 3678 C C . GLN A 1 476 ? -22.038 11.007 -0.481 1.00 96.19 476 GLN A C 1
ATOM 3680 O O . GLN A 1 476 ? -21.992 9.881 -0.978 1.00 96.19 476 GLN A O 1
ATOM 3685 N N . ILE A 1 477 ? -23.127 11.514 0.114 1.00 96.06 477 ILE A N 1
ATOM 3686 C CA . ILE A 1 477 ? -24.425 10.827 0.184 1.00 96.06 477 ILE A CA 1
ATOM 3687 C C . ILE A 1 477 ? -25.002 10.651 -1.223 1.00 96.06 477 ILE A C 1
ATOM 3689 O O . ILE A 1 477 ? -25.473 9.562 -1.549 1.00 96.06 477 ILE A O 1
ATOM 3693 N N . ALA A 1 478 ? -24.911 11.697 -2.054 1.00 94.69 478 ALA A N 1
ATOM 3694 C CA . ALA A 1 478 ? -25.151 11.648 -3.495 1.00 94.69 478 ALA A CA 1
ATOM 3695 C C . ALA A 1 478 ? -26.480 10.985 -3.909 1.00 94.69 478 ALA A C 1
ATOM 3697 O O . ALA A 1 478 ? -26.526 10.156 -4.817 1.00 94.69 478 ALA A O 1
ATOM 3698 N N . ASN A 1 479 ? -27.575 11.363 -3.248 1.00 93.19 479 ASN A N 1
ATOM 3699 C CA . ASN A 1 479 ? -28.930 10.979 -3.640 1.00 93.19 479 ASN A CA 1
ATOM 3700 C C . ASN A 1 479 ? -29.638 12.133 -4.400 1.00 93.19 479 ASN A C 1
ATOM 3702 O O . ASN A 1 479 ? -29.111 13.253 -4.443 1.00 93.19 479 ASN A O 1
ATOM 3706 N N . PRO A 1 480 ? -30.813 11.901 -5.021 1.00 93.62 480 PRO A N 1
ATOM 3707 C CA . PRO A 1 480 ? -31.529 12.940 -5.772 1.00 93.62 480 PRO A CA 1
ATOM 3708 C C . PRO A 1 480 ? -31.842 14.204 -4.953 1.00 93.62 480 PRO A C 1
ATOM 3710 O O . PRO A 1 480 ? -31.754 15.319 -5.468 1.00 93.62 480 PRO A O 1
ATOM 3713 N N . GLU A 1 481 ? -32.178 14.049 -3.671 1.00 95.69 481 GLU A N 1
ATOM 3714 C CA . GLU A 1 481 ? -32.496 15.167 -2.779 1.00 95.69 481 GLU A CA 1
ATOM 3715 C C . GLU A 1 481 ? -31.252 16.021 -2.477 1.00 95.69 481 GLU A C 1
ATOM 3717 O O . GLU A 1 481 ? -31.284 17.246 -2.624 1.00 95.69 481 GLU A O 1
ATOM 3722 N N . ALA A 1 482 ? -30.125 15.382 -2.156 1.00 96.50 482 ALA A N 1
ATOM 3723 C CA . ALA A 1 482 ? -28.835 16.026 -1.936 1.00 96.50 482 ALA A CA 1
ATOM 3724 C C . ALA A 1 482 ? -28.360 16.765 -3.193 1.00 96.50 482 ALA A C 1
ATOM 3726 O O . ALA A 1 482 ? -27.894 17.902 -3.103 1.00 96.50 482 ALA A O 1
ATOM 3727 N N . PHE A 1 483 ? -28.544 16.169 -4.377 1.00 94.88 483 PHE A N 1
ATOM 3728 C CA . PHE A 1 483 ? -28.319 16.849 -5.653 1.00 94.88 483 PHE A CA 1
ATOM 3729 C C . PHE A 1 483 ? -29.195 18.100 -5.798 1.00 94.88 483 PHE A C 1
ATOM 3731 O O . PHE A 1 483 ? -28.686 19.159 -6.176 1.00 94.88 483 PHE A O 1
ATOM 3738 N N . GLY A 1 484 ? -30.488 18.011 -5.479 1.00 94.75 484 GLY A N 1
ATOM 3739 C CA . GLY A 1 484 ? -31.406 19.149 -5.527 1.00 94.75 484 GLY A CA 1
ATOM 3740 C C . GLY A 1 484 ? -30.977 20.294 -4.603 1.00 94.75 484 GLY A C 1
ATOM 3741 O O . GLY A 1 484 ? -30.991 21.460 -5.008 1.00 94.75 484 GLY A O 1
ATOM 3742 N N . ILE A 1 485 ? -30.534 19.965 -3.388 1.00 96.75 485 ILE A N 1
ATOM 3743 C CA . ILE A 1 485 ? -30.012 20.922 -2.404 1.00 96.75 485 ILE A CA 1
ATOM 3744 C C . ILE A 1 485 ? -28.726 21.585 -2.919 1.00 96.75 485 ILE A C 1
ATOM 3746 O O . ILE A 1 485 ? -28.653 22.814 -3.005 1.00 96.75 485 ILE A O 1
ATOM 3750 N N . LEU A 1 486 ? -27.732 20.791 -3.327 1.00 96.62 486 LEU A N 1
ATOM 3751 C CA . LEU A 1 486 ? -26.451 21.296 -3.830 1.00 96.62 486 LEU A CA 1
ATOM 3752 C C . LEU A 1 486 ? -26.620 22.130 -5.108 1.00 96.62 486 LEU A C 1
ATOM 3754 O O . LEU A 1 486 ? -25.967 23.158 -5.273 1.00 96.62 486 LEU A O 1
ATOM 3758 N N . SER A 1 487 ? -27.542 21.743 -5.989 1.00 93.81 487 SER A N 1
ATOM 3759 C CA . SER A 1 487 ? -27.842 22.478 -7.223 1.00 93.81 487 SER A CA 1
ATOM 3760 C C . SER A 1 487 ? -28.400 23.872 -6.961 1.00 93.81 487 SER A C 1
ATOM 3762 O O . SER A 1 487 ? -28.057 24.813 -7.680 1.00 93.81 487 SER A O 1
ATOM 3764 N N . LYS A 1 488 ? -29.252 24.018 -5.937 1.00 94.00 488 LYS A N 1
ATOM 3765 C CA . LYS A 1 488 ? -29.753 25.324 -5.481 1.00 94.00 488 LYS A CA 1
ATOM 3766 C C . LYS A 1 488 ? -28.647 26.130 -4.799 1.00 94.00 488 LYS A C 1
ATOM 3768 O O . LYS A 1 488 ? -28.569 27.343 -4.996 1.00 94.00 488 LYS A O 1
ATOM 3773 N N . ALA A 1 489 ? -27.786 25.465 -4.026 1.00 94.69 489 ALA A N 1
ATOM 3774 C CA . ALA A 1 489 ? -26.666 26.100 -3.342 1.00 94.69 489 ALA A CA 1
ATOM 3775 C C . ALA A 1 489 ? -25.628 26.662 -4.326 1.00 94.69 489 ALA A C 1
ATOM 3777 O O . ALA A 1 489 ? -25.154 27.774 -4.123 1.00 94.69 489 ALA A O 1
ATOM 3778 N N . LEU A 1 490 ? -25.334 25.960 -5.427 1.00 93.62 490 LEU A N 1
ATOM 3779 C CA . LEU A 1 490 ? -24.300 26.343 -6.400 1.00 93.62 490 LEU A CA 1
ATOM 3780 C C . LEU A 1 490 ? -24.468 27.776 -6.934 1.00 93.62 490 LEU A C 1
ATOM 3782 O O . LEU A 1 490 ? -23.486 28.491 -7.128 1.00 93.62 490 LEU A O 1
ATOM 3786 N N . THR A 1 491 ? -25.710 28.202 -7.173 1.00 89.56 491 THR A N 1
ATOM 3787 C CA . THR A 1 491 ? -26.023 29.542 -7.700 1.00 89.56 491 THR A CA 1
ATOM 3788 C C . THR A 1 491 ? -26.121 30.621 -6.623 1.00 89.56 491 THR A C 1
ATOM 3790 O O . THR A 1 491 ? -26.214 31.796 -6.957 1.00 89.56 491 THR A O 1
ATOM 3793 N N . ARG A 1 492 ? -26.158 30.235 -5.343 1.00 90.25 492 ARG A N 1
ATOM 3794 C CA . ARG A 1 492 ? -26.380 31.136 -4.199 1.00 90.25 492 ARG A CA 1
ATOM 3795 C C . ARG A 1 492 ? -25.135 31.333 -3.335 1.00 90.25 492 ARG A C 1
ATOM 3797 O O . ARG A 1 492 ? -25.132 32.211 -2.482 1.00 90.25 492 ARG A O 1
ATOM 3804 N N . THR A 1 493 ? -24.101 30.519 -3.527 1.00 90.88 493 THR A N 1
ATOM 3805 C CA . THR A 1 493 ? -22.846 30.579 -2.772 1.00 90.88 493 THR A CA 1
ATOM 3806 C C . THR A 1 493 ? -21.726 31.188 -3.613 1.00 90.88 493 THR A C 1
ATOM 3808 O O . THR A 1 493 ? -21.793 31.213 -4.841 1.00 90.88 493 THR A O 1
ATOM 3811 N N . GLN A 1 494 ? -20.688 31.696 -2.945 1.00 89.31 494 GLN A N 1
ATOM 3812 C CA . GLN A 1 494 ? -19.486 32.263 -3.568 1.00 89.31 494 GLN A CA 1
ATOM 3813 C C . GLN A 1 494 ? -18.225 31.766 -2.841 1.00 89.31 494 GLN A C 1
ATOM 3815 O O . GLN A 1 494 ? -18.312 31.106 -1.801 1.00 89.31 494 GLN A O 1
ATOM 3820 N N . GLY A 1 495 ? -17.046 32.063 -3.394 1.00 89.31 495 GLY A N 1
ATOM 3821 C CA . GLY A 1 495 ? -15.757 31.740 -2.775 1.00 89.31 495 GLY A CA 1
ATOM 3822 C C . GLY A 1 495 ? -15.550 30.238 -2.539 1.00 89.31 495 GLY A C 1
ATOM 3823 O O . GLY A 1 495 ? -15.942 29.404 -3.357 1.00 89.31 495 GLY A O 1
ATOM 3824 N N . LEU A 1 496 ? -14.936 29.890 -1.402 1.00 88.75 496 LEU A N 1
ATOM 3825 C CA . LEU A 1 496 ? -14.589 28.506 -1.050 1.00 88.75 496 LEU A CA 1
ATOM 3826 C C . LEU A 1 496 ? -15.809 27.576 -0.978 1.00 88.75 496 LEU A C 1
ATOM 3828 O O . LEU A 1 496 ? -15.735 26.431 -1.422 1.00 88.75 496 LEU A O 1
ATOM 3832 N N . LEU A 1 497 ? -16.949 28.070 -0.483 1.00 93.38 497 LEU A N 1
ATOM 3833 C CA . LEU A 1 497 ? -18.168 27.268 -0.383 1.00 93.38 497 LEU A CA 1
ATOM 3834 C C . LEU A 1 497 ? -18.718 26.899 -1.767 1.00 93.38 497 LEU A C 1
ATOM 3836 O O . LEU A 1 497 ? -19.118 25.757 -1.975 1.00 93.38 497 LEU A O 1
ATOM 3840 N N . GLN A 1 498 ? -18.690 27.819 -2.737 1.00 93.38 498 GLN A N 1
ATOM 3841 C CA . GLN A 1 498 ? -19.131 27.516 -4.104 1.00 93.38 498 GLN A CA 1
ATOM 3842 C C . GLN A 1 498 ? -18.235 26.473 -4.777 1.00 93.38 498 GLN A C 1
ATOM 3844 O O . GLN A 1 498 ? -18.737 25.576 -5.455 1.00 93.38 498 GLN A O 1
ATOM 3849 N N . ILE A 1 499 ? -16.919 26.557 -4.553 1.00 92.06 499 ILE A N 1
ATOM 3850 C CA . ILE A 1 499 ? -15.954 25.567 -5.045 1.00 92.06 499 ILE A CA 1
ATOM 3851 C C . ILE A 1 499 ? -16.269 24.189 -4.450 1.00 92.06 499 ILE A C 1
ATOM 3853 O O . ILE A 1 499 ? -16.368 23.213 -5.196 1.00 92.06 499 ILE A O 1
ATOM 3857 N N . GLN A 1 500 ? -16.506 24.111 -3.136 1.00 95.19 500 GLN A N 1
ATOM 3858 C CA . GLN A 1 500 ? -16.866 22.853 -2.482 1.00 95.19 500 GLN A CA 1
ATOM 3859 C C . GLN A 1 500 ? -18.206 22.304 -2.983 1.00 95.19 500 GLN A C 1
ATOM 3861 O O . GLN A 1 500 ? -18.317 21.103 -3.228 1.00 95.19 500 GLN A O 1
ATOM 3866 N N . VAL A 1 501 ? -19.226 23.147 -3.166 1.00 96.25 501 VAL A N 1
ATOM 3867 C CA . VAL A 1 501 ? -20.526 22.723 -3.713 1.00 96.25 501 VAL A CA 1
ATOM 3868 C C . VAL A 1 501 ? -20.361 22.163 -5.127 1.00 96.25 501 VAL A C 1
ATOM 3870 O O . VAL A 1 501 ? -20.916 21.109 -5.432 1.00 96.25 501 VAL A O 1
ATOM 3873 N N . ALA A 1 502 ? -19.559 22.809 -5.976 1.00 95.19 502 ALA A N 1
ATOM 3874 C CA . ALA A 1 502 ? -19.287 22.328 -7.327 1.00 95.19 502 ALA A CA 1
ATOM 3875 C C . ALA A 1 502 ? -18.544 20.976 -7.329 1.00 95.19 502 ALA A C 1
ATOM 3877 O O . ALA A 1 502 ? -18.914 20.073 -8.080 1.00 95.19 502 ALA A O 1
ATOM 3878 N N . ALA A 1 503 ? -17.550 20.802 -6.451 1.00 94.88 503 ALA A N 1
ATOM 3879 C CA . ALA A 1 503 ? -16.862 19.522 -6.260 1.00 94.88 503 ALA A CA 1
ATOM 3880 C C . ALA A 1 503 ? -17.808 18.425 -5.733 1.00 94.88 503 ALA A C 1
ATOM 3882 O O . ALA A 1 503 ? -17.761 17.280 -6.177 1.00 94.88 503 ALA A O 1
ATOM 3883 N N . SER A 1 504 ? -18.716 18.788 -4.828 1.00 96.75 504 SER A N 1
ATOM 3884 C CA . SER A 1 504 ? -19.714 17.878 -4.254 1.00 96.75 504 SER A CA 1
ATOM 3885 C C . SER A 1 504 ? -20.733 17.426 -5.304 1.00 96.75 504 SER A C 1
ATOM 3887 O O . SER A 1 504 ? -21.100 16.257 -5.337 1.00 96.75 504 SER A O 1
ATOM 3889 N N . LEU A 1 505 ? -21.127 18.317 -6.220 1.00 96.50 505 LEU A N 1
ATOM 3890 C CA . LEU A 1 505 ? -21.943 17.968 -7.383 1.00 96.50 505 LEU A CA 1
ATOM 3891 C C . LEU A 1 505 ? -21.209 17.014 -8.334 1.00 96.50 505 LEU A C 1
ATOM 3893 O O . LEU A 1 505 ? -21.809 16.035 -8.760 1.00 96.50 505 LEU A O 1
ATOM 3897 N N . LEU A 1 506 ? -19.920 17.228 -8.631 1.00 94.81 506 LEU A N 1
ATOM 3898 C CA . LEU A 1 506 ? -19.154 16.256 -9.429 1.00 94.81 506 LEU A CA 1
ATOM 3899 C C . LEU A 1 506 ? -19.181 14.857 -8.798 1.00 94.81 506 LEU A C 1
ATOM 3901 O O . LEU A 1 506 ? -19.449 13.884 -9.499 1.00 94.81 506 LEU A O 1
ATOM 3905 N N . LYS A 1 507 ? -19.007 14.769 -7.474 1.00 94.12 507 LYS A N 1
ATOM 3906 C CA . LYS A 1 507 ? -19.102 13.501 -6.738 1.00 94.12 507 LYS A CA 1
ATOM 3907 C C . LYS A 1 507 ? -20.495 12.865 -6.844 1.00 94.12 507 LYS A C 1
ATOM 3909 O O . LYS A 1 507 ? -20.596 11.654 -7.033 1.00 94.12 507 LYS A O 1
ATOM 3914 N N . CYS A 1 508 ? -21.567 13.667 -6.811 1.00 95.25 508 CYS A N 1
ATOM 3915 C CA . CYS A 1 508 ? -22.918 13.173 -7.105 1.00 95.25 508 CYS A CA 1
ATOM 3916 C C . CYS A 1 508 ? -23.011 12.573 -8.513 1.00 95.25 508 CYS A C 1
ATOM 3918 O O . CYS A 1 508 ? -23.567 11.490 -8.681 1.00 95.25 508 CYS A O 1
ATOM 3920 N N . ALA A 1 509 ? -22.454 13.251 -9.519 1.00 94.81 509 ALA A N 1
ATOM 3921 C CA . ALA A 1 509 ? -22.487 12.778 -10.899 1.00 94.81 509 ALA A CA 1
ATOM 3922 C C . ALA A 1 509 ? -21.743 11.440 -11.073 1.00 94.81 509 ALA A C 1
ATOM 3924 O O . ALA A 1 509 ? -22.266 10.528 -11.710 1.00 94.81 509 ALA A O 1
ATOM 3925 N N . GLU A 1 510 ? -20.570 11.290 -10.450 1.00 91.88 510 GLU A N 1
ATOM 3926 C CA . GLU A 1 510 ? -19.791 10.041 -10.440 1.00 91.88 510 GLU A CA 1
ATOM 3927 C C . GLU A 1 510 ? -20.545 8.888 -9.760 1.00 91.88 510 GLU A C 1
ATOM 3929 O O . GLU A 1 510 ? -20.557 7.754 -10.253 1.00 91.88 510 GLU A O 1
ATOM 3934 N N . GLN A 1 511 ? -21.225 9.168 -8.645 1.00 92.25 511 GLN A N 1
ATOM 3935 C CA . GLN A 1 511 ? -22.037 8.174 -7.947 1.00 92.25 511 GLN A CA 1
ATOM 3936 C C . GLN A 1 511 ? -23.250 7.748 -8.787 1.00 92.25 511 GLN A C 1
ATOM 3938 O O . GLN A 1 511 ? -23.511 6.549 -8.903 1.00 92.25 511 GLN A O 1
ATOM 3943 N N . PHE A 1 512 ? -23.962 8.693 -9.409 1.00 93.44 512 PHE A N 1
ATOM 3944 C CA . PHE A 1 512 ? -25.065 8.376 -10.321 1.00 93.44 512 PHE A CA 1
ATOM 3945 C C . PHE A 1 512 ? -24.586 7.573 -11.528 1.00 93.44 512 PHE A C 1
ATOM 3947 O O . PHE A 1 512 ? -25.251 6.617 -11.923 1.00 93.44 512 PHE A O 1
ATOM 3954 N N . HIS A 1 513 ? -23.408 7.893 -12.062 1.00 89.44 513 HIS A N 1
ATOM 3955 C CA . HIS A 1 513 ? -22.788 7.116 -13.127 1.00 89.44 513 HIS A CA 1
ATOM 3956 C C . HIS A 1 513 ? -22.495 5.672 -12.685 1.00 89.44 513 HIS A C 1
ATOM 3958 O O . HIS A 1 513 ? -22.886 4.731 -13.371 1.00 89.44 513 HIS A O 1
ATOM 3964 N N . THR A 1 514 ? -21.904 5.484 -11.500 1.00 90.38 514 THR A N 1
ATOM 3965 C CA . THR A 1 514 ? -21.639 4.153 -10.911 1.00 90.38 514 THR A CA 1
ATOM 3966 C C . THR A 1 514 ? -22.928 3.348 -10.709 1.00 90.38 514 THR A C 1
ATOM 3968 O O . THR A 1 514 ? -22.955 2.136 -10.904 1.00 90.38 514 THR A O 1
ATOM 3971 N N . GLN A 1 515 ? -24.028 4.026 -10.375 1.00 90.94 515 GLN A N 1
ATOM 3972 C CA . GLN A 1 515 ? -25.368 3.442 -10.255 1.00 90.94 515 GLN A CA 1
ATOM 3973 C C . GLN A 1 515 ? -26.083 3.256 -11.607 1.00 90.94 515 GLN A C 1
ATOM 3975 O O . GLN A 1 515 ? -27.259 2.901 -11.627 1.00 90.94 515 GLN A O 1
ATOM 3980 N N . LYS A 1 516 ? -25.406 3.508 -12.737 1.00 90.94 516 LYS A N 1
ATOM 3981 C CA . LYS A 1 516 ? -25.956 3.480 -14.106 1.00 90.94 516 LYS A CA 1
ATOM 3982 C C . LYS A 1 516 ? -27.109 4.463 -14.351 1.00 90.94 516 LYS A C 1
ATOM 3984 O O . LYS A 1 516 ? -27.801 4.371 -15.363 1.00 90.94 516 LYS A O 1
ATOM 3989 N N . ASN A 1 517 ? -27.293 5.457 -13.483 1.00 92.00 517 ASN A N 1
ATOM 3990 C CA . ASN A 1 517 ? -28.246 6.543 -13.686 1.00 92.00 517 ASN A CA 1
ATOM 3991 C C . ASN A 1 517 ? -27.607 7.666 -14.519 1.00 92.00 517 ASN A C 1
ATOM 3993 O O . ASN A 1 517 ? -27.307 8.759 -14.030 1.00 92.00 517 ASN A O 1
ATOM 3997 N N . LEU A 1 518 ? -27.376 7.372 -15.801 1.00 91.44 518 LEU A N 1
ATOM 3998 C CA . LEU A 1 518 ? -26.683 8.273 -16.729 1.00 91.44 518 LEU A CA 1
ATOM 3999 C C . LEU A 1 518 ? -27.430 9.594 -16.937 1.00 91.44 518 LEU A C 1
ATOM 4001 O O . LEU A 1 518 ? -26.797 10.634 -17.097 1.00 91.44 518 LEU A O 1
ATOM 4005 N N . LYS A 1 519 ? -28.767 9.566 -16.867 1.00 91.38 519 LYS A N 1
ATOM 4006 C CA . LYS A 1 519 ? -29.606 10.761 -16.995 1.00 91.38 519 LYS A CA 1
ATOM 4007 C C . LYS A 1 519 ? -29.308 11.771 -15.887 1.00 91.38 519 LYS A C 1
ATOM 4009 O O . LYS A 1 519 ? -28.979 12.914 -16.186 1.00 91.38 519 LYS A O 1
ATOM 4014 N N . MET A 1 520 ? -29.342 11.343 -14.621 1.00 90.75 520 MET A N 1
ATOM 4015 C CA . MET A 1 520 ? -29.031 12.250 -13.511 1.00 90.75 520 MET A CA 1
ATOM 4016 C C . MET A 1 520 ? -27.567 12.697 -13.514 1.00 90.75 520 MET A C 1
ATOM 4018 O O . MET A 1 520 ? -27.290 13.857 -13.220 1.00 90.75 520 MET A O 1
ATOM 4022 N N . ALA A 1 521 ? -26.626 11.822 -13.885 1.00 93.94 521 ALA A N 1
ATOM 4023 C CA . ALA A 1 521 ? -25.227 12.220 -14.039 1.00 93.94 521 ALA A CA 1
ATOM 4024 C C . ALA A 1 521 ? -25.072 13.336 -15.093 1.00 93.94 521 ALA A C 1
ATOM 4026 O O . ALA A 1 521 ? -24.447 14.364 -14.823 1.00 93.94 521 ALA A O 1
ATOM 4027 N N . ALA A 1 522 ? -25.704 13.180 -16.262 1.00 93.31 522 ALA A N 1
ATOM 4028 C CA . ALA A 1 522 ? -25.700 14.179 -17.328 1.00 93.31 522 ALA A CA 1
ATOM 4029 C C . ALA A 1 522 ? -26.334 15.511 -16.891 1.00 93.31 522 ALA A C 1
ATOM 4031 O O . ALA A 1 522 ? -25.782 16.573 -17.189 1.00 93.31 522 ALA A O 1
ATOM 4032 N N . ASP A 1 523 ? -27.441 15.473 -16.142 1.00 92.00 523 ASP A N 1
ATOM 4033 C CA . ASP A 1 523 ? -28.089 16.674 -15.601 1.00 92.00 523 ASP A CA 1
ATOM 4034 C C . ASP A 1 523 ? -27.151 17.459 -14.670 1.00 92.00 523 ASP A C 1
ATOM 4036 O O . ASP A 1 523 ? -27.066 18.692 -14.745 1.00 92.00 523 ASP A O 1
ATOM 4040 N N . VAL A 1 524 ? -26.384 16.751 -13.835 1.00 93.56 524 VAL A N 1
ATOM 4041 C CA . VAL A 1 524 ? -25.390 17.366 -12.949 1.00 93.56 524 VAL A CA 1
ATOM 4042 C C . VAL A 1 524 ? -24.262 18.013 -13.754 1.00 93.56 524 VAL A C 1
ATOM 4044 O O . VAL A 1 524 ? -23.932 19.182 -13.528 1.00 93.56 524 VAL A O 1
ATOM 4047 N N . TYR A 1 525 ? -23.686 17.293 -14.720 1.00 95.06 525 TYR A N 1
ATOM 4048 C CA . TYR A 1 525 ? -22.611 17.825 -15.558 1.00 95.06 525 TYR A CA 1
ATOM 4049 C C . TYR A 1 525 ? -23.060 19.056 -16.348 1.00 95.06 525 TYR A C 1
ATOM 4051 O O . TYR A 1 525 ? -22.365 20.075 -16.354 1.00 95.06 525 TYR A O 1
ATOM 4059 N N . LYS A 1 526 ? -24.265 19.020 -16.927 1.00 93.31 526 LYS A N 1
ATOM 4060 C CA . LYS A 1 526 ? -24.867 20.161 -17.627 1.00 93.31 526 LYS A CA 1
ATOM 4061 C C . LYS A 1 526 ? -24.994 21.384 -16.716 1.00 93.31 526 LYS A C 1
ATOM 4063 O O . LYS A 1 526 ? -24.701 22.504 -17.137 1.00 93.31 526 LYS A O 1
ATOM 4068 N N . LYS A 1 527 ? -25.393 21.193 -15.454 1.00 91.44 527 LYS A N 1
ATOM 4069 C CA . LYS A 1 527 ? -25.488 22.285 -14.474 1.00 91.44 527 LYS A CA 1
ATOM 4070 C C . LYS A 1 527 ? -24.124 22.921 -14.192 1.00 91.44 527 LYS A C 1
ATOM 4072 O O . LYS A 1 527 ? -24.018 24.149 -14.160 1.00 91.44 527 LYS A O 1
ATOM 4077 N N . LEU A 1 528 ? -23.090 22.099 -14.019 1.00 93.56 528 LEU A N 1
ATOM 4078 C CA . LEU A 1 528 ? -21.724 22.562 -13.770 1.00 93.56 528 LEU A CA 1
ATOM 4079 C C . LEU A 1 528 ? -21.148 23.319 -14.973 1.00 93.56 528 LEU A C 1
ATOM 4081 O O . LEU A 1 528 ? -20.556 24.382 -14.796 1.00 93.56 528 LEU A O 1
ATOM 4085 N N . LEU A 1 529 ? -21.384 22.833 -16.194 1.00 92.38 529 LEU A N 1
ATOM 4086 C CA . LEU A 1 529 ? -20.944 23.493 -17.428 1.00 92.38 529 LEU A CA 1
ATOM 4087 C C . LEU A 1 529 ? -21.545 24.893 -17.609 1.00 92.38 529 LEU A C 1
ATOM 4089 O O . LEU A 1 529 ? -20.844 25.807 -18.041 1.00 92.38 529 LEU A O 1
ATOM 4093 N N . ASN A 1 530 ? -22.810 25.070 -17.221 1.00 87.38 530 ASN A N 1
ATOM 4094 C CA . ASN A 1 530 ? -23.542 26.333 -17.359 1.00 87.38 530 ASN A CA 1
ATOM 4095 C C . ASN A 1 530 ? -23.269 27.348 -16.235 1.00 87.38 530 ASN A C 1
ATOM 4097 O O . ASN A 1 530 ? -23.842 28.437 -16.240 1.00 87.38 530 ASN A O 1
ATOM 4101 N N . THR A 1 531 ? -22.419 27.015 -15.262 1.00 84.88 531 THR A N 1
ATOM 4102 C CA . THR A 1 531 ? -22.104 27.898 -14.131 1.00 84.88 531 THR A CA 1
ATOM 4103 C C . THR A 1 531 ? -20.712 28.510 -14.303 1.00 84.88 531 THR A C 1
ATOM 4105 O O . THR A 1 531 ? -19.792 27.860 -14.795 1.00 84.88 531 THR A O 1
ATOM 4108 N N . LYS A 1 532 ? -20.513 29.763 -13.866 1.00 84.38 532 LYS A N 1
ATOM 4109 C CA . LYS A 1 532 ? -19.200 30.444 -13.857 1.00 84.38 532 LYS A CA 1
ATOM 4110 C C . LYS A 1 532 ? -18.285 29.923 -12.732 1.00 84.38 532 LYS A C 1
ATOM 4112 O O . LYS A 1 532 ? -17.842 30.681 -11.880 1.00 84.38 532 LYS A O 1
ATOM 4117 N N . ILE A 1 533 ? -18.027 28.620 -12.726 1.00 87.56 533 ILE A N 1
ATOM 4118 C CA . ILE A 1 533 ? -17.092 27.939 -11.820 1.00 87.56 533 ILE A CA 1
ATOM 4119 C C . ILE A 1 533 ? -15.709 27.778 -12.468 1.00 87.56 533 ILE A C 1
ATOM 4121 O O . ILE A 1 533 ? -15.502 28.124 -13.639 1.00 87.56 533 ILE A O 1
ATOM 4125 N N . SER A 1 534 ? -14.751 27.251 -11.697 1.00 89.31 534 SER A N 1
ATOM 4126 C CA . SER A 1 534 ? -13.380 27.018 -12.153 1.00 89.31 534 SER A CA 1
ATOM 4127 C C . SER A 1 534 ? -13.342 26.244 -13.476 1.00 89.31 534 SER A C 1
ATOM 4129 O O . SER A 1 534 ? -14.190 25.396 -13.778 1.00 89.31 534 SER A O 1
ATOM 4131 N N . LEU A 1 535 ? -12.339 26.550 -14.300 1.00 90.88 535 LEU A N 1
ATOM 4132 C CA . LEU A 1 535 ? -12.186 25.893 -15.593 1.00 90.88 535 LEU A CA 1
ATOM 4133 C C . LEU A 1 535 ? -11.992 24.376 -15.443 1.00 90.88 535 LEU A C 1
ATOM 4135 O O . LEU A 1 535 ? -12.583 23.615 -16.203 1.00 90.88 535 LEU A O 1
ATOM 4139 N N . THR A 1 536 ? -11.219 23.947 -14.447 1.00 90.94 536 THR A N 1
ATOM 4140 C CA . THR A 1 536 ? -10.944 22.532 -14.173 1.00 90.94 536 THR A CA 1
ATOM 4141 C C . THR A 1 536 ? -12.221 21.750 -13.877 1.00 90.94 536 THR A C 1
ATOM 4143 O O . THR A 1 536 ? -12.442 20.695 -14.467 1.00 90.94 536 THR A O 1
ATOM 4146 N N . THR A 1 537 ? -13.117 22.289 -13.046 1.00 91.44 537 THR A N 1
ATOM 4147 C CA . THR A 1 537 ? -14.401 21.644 -12.739 1.00 91.44 537 THR A CA 1
ATOM 4148 C C . THR A 1 537 ? -15.307 21.577 -13.969 1.00 91.44 537 THR A C 1
ATOM 4150 O O . THR A 1 537 ? -15.948 20.552 -14.194 1.00 91.44 537 THR A O 1
ATOM 4153 N N . ARG A 1 538 ? -15.327 22.614 -14.820 1.00 93.69 538 ARG A N 1
ATOM 4154 C CA . ARG A 1 538 ? -16.079 22.562 -16.089 1.00 93.69 538 ARG A CA 1
ATOM 4155 C C . ARG A 1 538 ? -15.510 21.532 -17.060 1.00 93.69 538 ARG A C 1
ATOM 4157 O O . ARG A 1 538 ? -16.275 20.812 -17.687 1.00 93.69 538 ARG A O 1
ATOM 4164 N N . GLN A 1 539 ? -14.189 21.412 -17.159 1.00 94.50 539 GLN A N 1
ATOM 4165 C CA . GLN A 1 539 ? -13.559 20.398 -18.008 1.00 94.50 539 GLN A CA 1
ATOM 4166 C C . GLN A 1 539 ? -13.840 18.976 -17.510 1.00 94.50 539 GLN A C 1
ATOM 4168 O O . GLN A 1 539 ? -14.150 18.103 -18.319 1.00 94.50 539 GLN A O 1
ATOM 4173 N N . ALA A 1 540 ? -13.803 18.752 -16.193 1.00 94.00 540 ALA A N 1
ATOM 4174 C CA . ALA A 1 540 ? -14.206 17.483 -15.591 1.00 94.00 540 ALA A CA 1
ATOM 4175 C C . ALA A 1 540 ? -15.681 17.167 -15.885 1.00 94.00 540 ALA A C 1
ATOM 4177 O O . ALA A 1 540 ? -16.000 16.053 -16.294 1.00 94.00 540 ALA A O 1
ATOM 4178 N N . ALA A 1 541 ? -16.563 18.166 -15.768 1.00 95.12 541 ALA A N 1
ATOM 4179 C CA . ALA A 1 541 ? -17.970 18.011 -16.113 1.00 95.12 541 ALA A CA 1
ATOM 4180 C C . ALA A 1 541 ? -18.176 17.686 -17.600 1.00 95.12 541 ALA A C 1
ATOM 4182 O O . ALA A 1 541 ? -18.964 16.804 -17.916 1.00 95.12 541 ALA A O 1
ATOM 4183 N N . MET A 1 542 ? -17.436 18.327 -18.512 1.00 96.12 542 MET A N 1
ATOM 4184 C CA . MET A 1 542 ? -17.505 18.016 -19.945 1.00 96.12 542 MET A CA 1
ATOM 4185 C C . MET A 1 542 ? -17.074 16.575 -20.230 1.00 96.12 542 MET A C 1
ATOM 4187 O O . MET A 1 542 ? -17.762 15.857 -20.951 1.00 96.12 542 MET A O 1
ATOM 4191 N N . LYS A 1 543 ? -15.965 16.123 -19.630 1.00 95.44 543 LYS A N 1
ATOM 4192 C CA . LYS A 1 543 ? -15.511 14.733 -19.760 1.00 95.44 543 LYS A CA 1
ATOM 4193 C C . LYS A 1 543 ? -16.579 13.757 -19.260 1.00 95.44 543 LYS A C 1
ATOM 4195 O O . LYS A 1 543 ? -16.916 12.806 -19.956 1.00 95.44 543 LYS A O 1
ATOM 4200 N N . GLY A 1 544 ? -17.140 14.023 -18.081 1.00 94.25 544 GLY A N 1
ATOM 4201 C CA . GLY A 1 544 ? -18.225 13.226 -17.517 1.00 94.25 544 GLY A CA 1
ATOM 4202 C C . GLY A 1 544 ? -19.478 13.211 -18.395 1.00 94.25 544 GLY A C 1
ATOM 4203 O O . GLY A 1 544 ? -20.096 12.163 -18.557 1.00 94.25 544 GLY A O 1
ATOM 4204 N N . MET A 1 545 ? -19.821 14.339 -19.022 1.00 94.69 545 MET A N 1
ATOM 4205 C CA . MET A 1 545 ? -20.957 14.444 -19.939 1.00 94.69 545 MET A CA 1
ATOM 4206 C C . MET A 1 545 ? -20.768 13.579 -21.190 1.00 94.69 545 MET A C 1
ATOM 4208 O O . MET A 1 545 ? -21.703 12.888 -21.586 1.00 94.69 545 MET A O 1
ATOM 4212 N N . ILE A 1 546 ? -19.556 13.553 -21.755 1.00 95.31 546 ILE A N 1
ATOM 4213 C CA . ILE A 1 546 ? -19.198 12.671 -22.878 1.00 95.31 546 ILE A CA 1
ATOM 4214 C C . ILE A 1 546 ? -19.341 11.200 -22.474 1.00 95.31 546 ILE A C 1
ATOM 4216 O O . ILE A 1 546 ? -19.952 10.425 -23.201 1.00 95.31 546 ILE A O 1
ATOM 4220 N N . ILE A 1 547 ? -18.836 10.820 -21.298 1.00 92.25 547 ILE A N 1
ATOM 4221 C CA . ILE A 1 547 ? -18.953 9.446 -20.786 1.00 92.25 547 ILE A CA 1
ATOM 4222 C C . ILE A 1 547 ? -20.429 9.071 -20.566 1.00 92.25 547 ILE A C 1
ATOM 4224 O O . ILE A 1 547 ? -20.866 7.987 -20.949 1.00 92.25 547 ILE A O 1
ATOM 4228 N N . ALA A 1 548 ? -21.222 9.974 -19.982 1.00 92.06 548 ALA A N 1
ATOM 4229 C CA . ALA A 1 548 ? -22.644 9.754 -19.731 1.00 92.06 548 ALA A CA 1
ATOM 4230 C C . ALA A 1 548 ? -23.484 9.660 -21.019 1.00 92.06 548 ALA A C 1
ATOM 4232 O O . ALA A 1 548 ? -24.568 9.082 -20.981 1.00 92.06 548 ALA A O 1
ATOM 4233 N N . ALA A 1 549 ? -22.989 10.183 -22.147 1.00 92.44 549 ALA A N 1
ATOM 4234 C CA . ALA A 1 549 ? -23.653 10.086 -23.446 1.00 92.44 549 ALA A CA 1
ATOM 4235 C C . ALA A 1 549 ? -23.626 8.665 -24.042 1.00 92.44 549 ALA A C 1
ATOM 4237 O O . ALA A 1 549 ? -24.397 8.378 -24.957 1.00 92.44 549 ALA A O 1
ATOM 4238 N N . GLY A 1 550 ? -22.775 7.762 -23.537 1.00 89.06 550 GLY A N 1
ATOM 4239 C CA . GLY A 1 550 ? -22.726 6.367 -23.981 1.00 89.06 550 GLY A CA 1
ATOM 4240 C C . GLY A 1 550 ? -22.534 6.247 -25.496 1.00 89.06 550 GLY A C 1
ATOM 4241 O O . GLY A 1 550 ? -21.531 6.707 -26.036 1.00 89.06 550 GLY A O 1
ATOM 4242 N N . ASN A 1 551 ? -23.514 5.669 -26.195 1.00 89.94 551 ASN A N 1
ATOM 4243 C CA . ASN A 1 551 ? -23.470 5.494 -27.654 1.00 89.94 551 ASN A CA 1
ATOM 4244 C C . ASN A 1 551 ? -23.372 6.826 -28.426 1.00 89.94 551 ASN A C 1
ATOM 4246 O O . ASN A 1 551 ? -22.805 6.860 -29.518 1.00 89.94 551 ASN A O 1
ATOM 4250 N N . ASP A 1 552 ? -23.850 7.931 -27.847 1.00 93.69 552 ASP A N 1
ATOM 4251 C CA . ASP A 1 552 ? -23.783 9.266 -28.452 1.00 93.69 552 ASP A CA 1
ATOM 4252 C C . ASP A 1 552 ? -22.455 9.996 -28.171 1.00 93.69 552 ASP A C 1
ATOM 4254 O O . ASP A 1 552 ? -22.249 11.118 -28.646 1.00 93.69 552 ASP A O 1
ATOM 4258 N N . ALA A 1 553 ? -21.518 9.378 -27.438 1.00 95.50 553 ALA A N 1
ATOM 4259 C CA . ALA A 1 553 ? -20.243 9.997 -27.067 1.00 95.50 553 ALA A CA 1
ATOM 4260 C C . ALA A 1 553 ? -19.436 10.470 -28.287 1.00 95.50 553 ALA A C 1
ATOM 4262 O O . ALA A 1 553 ? -18.874 11.567 -28.263 1.00 95.50 553 ALA A O 1
ATOM 4263 N N . ARG A 1 554 ? -19.431 9.697 -29.387 1.00 96.69 554 ARG A N 1
ATOM 4264 C CA . ARG A 1 554 ? -18.768 10.081 -30.651 1.00 96.69 554 ARG A CA 1
ATOM 4265 C C . ARG A 1 554 ? -19.310 11.406 -31.179 1.00 96.69 554 ARG A C 1
ATOM 4267 O O . ARG A 1 554 ? -18.540 12.330 -31.434 1.00 96.69 554 ARG A O 1
ATOM 4274 N N . LYS A 1 555 ? -20.635 11.511 -31.303 1.00 96.94 555 LYS A N 1
ATOM 4275 C CA . LYS A 1 555 ? -21.308 12.726 -31.777 1.00 96.94 555 LYS A CA 1
ATOM 4276 C C . LYS A 1 555 ? -20.998 13.906 -30.860 1.00 96.94 555 LYS A C 1
ATOM 4278 O O . LYS A 1 555 ? -20.605 14.962 -31.342 1.00 96.94 555 LYS A O 1
ATOM 4283 N N . MET A 1 556 ? -21.078 13.698 -29.546 1.00 96.81 556 MET A N 1
ATOM 4284 C CA . MET A 1 556 ? -20.804 14.746 -28.567 1.00 96.81 556 MET A CA 1
ATOM 4285 C C . MET A 1 556 ? -19.360 15.260 -28.636 1.00 96.81 556 MET A C 1
ATOM 4287 O O . MET A 1 556 ? -19.150 16.468 -28.591 1.00 96.81 556 MET A O 1
ATOM 4291 N N . ILE A 1 557 ? -18.364 14.381 -28.791 1.00 97.94 557 ILE A N 1
ATOM 4292 C CA . ILE A 1 557 ? -16.963 14.798 -28.971 1.00 97.94 557 ILE A CA 1
ATOM 4293 C C . ILE A 1 557 ? -16.825 15.682 -30.215 1.00 97.94 557 ILE A C 1
ATOM 4295 O O . ILE A 1 557 ? -16.207 16.743 -30.137 1.00 97.94 557 ILE A O 1
ATOM 4299 N N . LEU A 1 558 ? -17.423 15.284 -31.343 1.00 97.50 558 LEU A N 1
ATOM 4300 C CA . LEU A 1 558 ? -17.381 16.073 -32.578 1.00 97.50 558 LEU A CA 1
ATOM 4301 C C . LEU A 1 558 ? -18.057 17.440 -32.402 1.00 97.50 558 LEU A C 1
ATOM 4303 O O . LEU A 1 558 ? -17.501 18.450 -32.829 1.00 97.50 558 LEU A O 1
ATOM 4307 N N . ASP A 1 559 ? -19.213 17.490 -31.740 1.00 96.50 559 ASP A N 1
ATOM 4308 C CA . ASP A 1 559 ? -19.941 18.736 -31.477 1.00 96.50 559 ASP A CA 1
ATOM 4309 C C . ASP A 1 559 ? -19.136 19.682 -30.569 1.00 96.50 559 ASP A C 1
ATOM 4311 O O . ASP A 1 559 ? -19.065 20.886 -30.826 1.00 96.50 559 ASP A O 1
ATOM 4315 N N . VAL A 1 560 ? -18.460 19.148 -29.544 1.00 96.88 560 VAL A N 1
ATOM 4316 C CA . VAL A 1 560 ? -17.592 19.939 -28.656 1.00 96.88 560 VAL A CA 1
ATOM 4317 C C . VAL A 1 560 ? -16.383 20.487 -29.409 1.00 96.88 560 VAL A C 1
ATOM 4319 O O . VAL A 1 560 ? -16.051 21.657 -29.230 1.00 96.88 560 VAL A O 1
ATOM 4322 N N . LEU A 1 561 ? -15.747 19.688 -30.270 1.00 96.88 561 LEU A N 1
ATOM 4323 C CA . LEU A 1 561 ? -14.603 20.121 -31.083 1.00 96.88 561 LEU A CA 1
ATOM 4324 C C . LEU A 1 561 ? -14.975 21.174 -32.139 1.00 96.88 561 LEU A C 1
ATOM 4326 O O . LEU A 1 561 ? -14.136 21.998 -32.491 1.00 96.88 561 LEU A O 1
ATOM 4330 N N . LYS A 1 562 ? -16.223 21.171 -32.625 1.00 95.69 562 LYS A N 1
ATOM 4331 C CA . LYS A 1 562 ? -16.770 22.213 -33.514 1.00 95.69 562 LYS A CA 1
ATOM 4332 C C . LYS A 1 562 ? -17.173 23.489 -32.772 1.00 95.69 562 LYS A C 1
ATOM 4334 O O . LYS A 1 562 ? -17.414 24.522 -33.398 1.00 95.69 562 LYS A O 1
ATOM 4339 N N . SER A 1 563 ? -17.316 23.425 -31.451 1.00 94.12 563 SER A N 1
ATOM 4340 C CA . SER A 1 563 ? -17.786 24.559 -30.663 1.00 94.12 563 SER A CA 1
ATOM 4341 C C . SER A 1 563 ? -16.744 25.685 -30.606 1.00 94.12 563 SER A C 1
ATOM 4343 O O . SER A 1 563 ? -15.543 25.479 -30.758 1.00 94.12 563 SER A O 1
ATOM 4345 N N . LYS A 1 564 ? -17.196 26.913 -30.329 1.00 89.69 564 LYS A N 1
ATOM 4346 C CA . LYS A 1 564 ? -16.287 28.058 -30.132 1.00 89.69 564 LYS A CA 1
ATOM 4347 C C . LYS A 1 564 ? -15.554 28.016 -28.783 1.00 89.69 564 LYS A C 1
ATOM 4349 O O . LYS A 1 564 ? -14.600 28.774 -28.587 1.00 89.69 564 LYS A O 1
ATOM 4354 N N . ASP A 1 565 ? -15.972 27.166 -27.838 1.00 90.94 565 ASP A N 1
ATOM 4355 C CA . ASP A 1 565 ? -15.336 27.079 -26.520 1.00 90.94 565 ASP A CA 1
ATOM 4356 C C . ASP A 1 565 ? -14.103 26.170 -26.557 1.00 90.94 565 ASP A C 1
ATOM 4358 O O . ASP A 1 565 ? -14.109 25.022 -26.108 1.00 90.94 565 ASP A O 1
ATOM 4362 N N . LYS A 1 566 ? -12.987 26.744 -27.020 1.00 92.12 566 LYS A N 1
ATOM 4363 C CA . LYS A 1 566 ? -11.684 26.065 -27.084 1.00 92.12 566 LYS A CA 1
ATOM 4364 C C . LYS A 1 566 ? -11.227 25.465 -25.753 1.00 92.12 566 LYS A C 1
ATOM 4366 O O . LYS A 1 566 ? -10.401 24.554 -25.741 1.00 92.12 566 LYS A O 1
ATOM 4371 N N . LYS A 1 567 ? -11.736 25.960 -24.616 1.00 91.56 567 LYS A N 1
ATOM 4372 C CA . LYS A 1 567 ? -11.374 25.429 -23.297 1.00 91.56 567 LYS A CA 1
ATOM 4373 C C . LYS A 1 567 ? -12.014 24.058 -23.044 1.00 91.56 567 LYS A C 1
ATOM 4375 O O . LYS A 1 567 ? -11.472 23.294 -22.246 1.00 91.56 567 LYS A O 1
ATOM 4380 N N . MET A 1 568 ? -13.108 23.728 -23.733 1.00 94.75 568 MET A N 1
ATOM 4381 C CA . MET A 1 568 ? -13.775 22.420 -23.673 1.00 94.75 568 MET A CA 1
ATOM 4382 C C . MET A 1 568 ? -13.192 21.395 -24.652 1.00 94.75 568 MET A C 1
ATOM 4384 O O . MET A 1 568 ? -13.509 20.214 -24.555 1.00 94.75 568 MET A O 1
ATOM 4388 N N . HIS A 1 569 ? -12.279 21.793 -25.543 1.00 96.75 569 HIS A N 1
ATOM 4389 C CA . HIS A 1 569 ? -11.642 20.847 -26.460 1.00 96.75 569 HIS A CA 1
ATOM 4390 C C . HIS A 1 569 ? -10.740 19.850 -25.722 1.00 96.75 569 HIS A C 1
ATOM 4392 O O . HIS A 1 569 ? -10.687 18.693 -26.111 1.00 96.75 569 HIS A O 1
ATOM 4398 N N . ILE A 1 570 ? -10.076 20.255 -24.632 1.00 96.00 570 ILE A N 1
ATOM 4399 C CA . ILE A 1 570 ? -9.185 19.382 -23.842 1.00 96.00 570 ILE A CA 1
ATOM 4400 C C . ILE A 1 570 ? -9.875 18.074 -23.407 1.00 96.00 570 ILE A C 1
ATOM 4402 O O . ILE A 1 570 ? -9.373 17.002 -23.753 1.00 96.00 570 ILE A O 1
ATOM 4406 N N . PRO A 1 571 ? -11.013 18.107 -22.681 1.00 96.69 571 PRO A N 1
ATOM 4407 C CA . PRO A 1 571 ? -11.697 16.880 -22.282 1.00 96.69 571 PRO A CA 1
ATOM 4408 C C . PRO A 1 571 ? -12.194 16.066 -23.484 1.00 96.69 571 PRO A C 1
ATOM 4410 O O . PRO A 1 571 ? -12.064 14.844 -23.459 1.00 96.69 571 PRO A O 1
ATOM 4413 N N . ALA A 1 572 ? -12.668 16.712 -24.556 1.00 97.50 572 ALA A N 1
ATOM 4414 C CA . ALA A 1 572 ? -13.084 16.021 -25.778 1.00 97.50 572 ALA A CA 1
ATOM 4415 C C . ALA A 1 572 ? -11.918 15.279 -26.458 1.00 97.50 572 ALA A C 1
ATOM 4417 O O . ALA A 1 572 ? -12.023 14.084 -26.721 1.00 97.50 572 ALA A O 1
ATOM 4418 N N . ILE A 1 573 ? -10.775 15.949 -26.653 1.00 98.00 573 ILE A N 1
ATOM 4419 C CA . ILE A 1 573 ? -9.542 15.367 -27.211 1.00 98.00 573 ILE A CA 1
ATOM 4420 C C . ILE A 1 573 ? -9.066 14.192 -26.351 1.00 98.00 573 ILE A C 1
ATOM 4422 O O . ILE A 1 573 ? -8.702 13.148 -26.891 1.00 98.00 573 ILE A O 1
ATOM 4426 N N . SER A 1 574 ? -9.112 14.328 -25.019 1.00 96.94 574 SER A N 1
ATOM 4427 C CA . SER A 1 574 ? -8.690 13.264 -24.098 1.00 96.94 574 SER A CA 1
ATOM 4428 C C . SER A 1 574 ? -9.506 11.975 -24.237 1.00 96.94 574 SER A C 1
ATOM 4430 O O . SER A 1 574 ? -9.009 10.913 -23.880 1.00 96.94 574 SER A O 1
ATOM 4432 N N . MET A 1 575 ? -10.725 12.061 -24.785 1.00 97.31 575 MET A N 1
ATOM 4433 C CA . MET A 1 575 ? -11.633 10.925 -24.958 1.00 97.31 575 MET A CA 1
ATOM 4434 C C . MET A 1 575 ? -11.624 10.331 -26.362 1.00 97.31 575 MET A C 1
ATOM 4436 O O . MET A 1 575 ? -12.269 9.311 -26.596 1.00 97.31 575 MET A O 1
ATOM 4440 N N . VAL A 1 576 ? -10.862 10.911 -27.294 1.00 97.38 576 VAL A N 1
ATOM 4441 C CA . VAL A 1 576 ? -10.826 10.436 -28.682 1.00 97.38 576 VAL A CA 1
ATOM 4442 C C . VAL A 1 576 ? -10.345 8.984 -28.767 1.00 97.38 576 VAL A C 1
ATOM 4444 O O . VAL A 1 576 ? -10.961 8.205 -29.478 1.00 97.38 576 VAL A O 1
ATOM 4447 N N . ARG A 1 577 ? -9.301 8.580 -28.027 1.00 95.69 577 ARG A N 1
ATOM 4448 C CA . ARG A 1 577 ? -8.784 7.190 -28.069 1.00 95.69 577 ARG A CA 1
ATOM 4449 C C . ARG A 1 577 ? -9.732 6.151 -27.494 1.00 95.69 577 ARG A C 1
ATOM 4451 O O . ARG A 1 577 ? -9.720 5.021 -27.961 1.00 95.69 577 ARG A O 1
ATOM 4458 N N . ASP A 1 578 ? -10.509 6.533 -26.491 1.00 94.88 578 ASP A N 1
ATOM 4459 C CA . ASP A 1 578 ? -11.418 5.604 -25.818 1.00 94.88 578 ASP A CA 1
ATOM 4460 C C . ASP A 1 578 ? -12.736 5.457 -26.595 1.00 94.88 578 ASP A C 1
ATOM 4462 O O . ASP A 1 578 ? -13.494 4.521 -26.360 1.00 94.88 578 ASP A O 1
ATOM 4466 N N . THR A 1 579 ? -13.014 6.379 -27.526 1.00 96.31 579 THR A N 1
ATOM 4467 C CA . THR A 1 579 ? -14.319 6.496 -28.194 1.00 96.31 579 THR A CA 1
ATOM 4468 C C . THR A 1 579 ? -14.258 6.230 -29.702 1.00 96.31 579 THR A C 1
ATOM 4470 O O . THR A 1 579 ? -15.231 5.738 -30.283 1.00 96.31 579 THR A O 1
ATOM 4473 N N . PHE A 1 580 ? -13.141 6.550 -30.360 1.00 96.50 580 PHE A N 1
ATOM 4474 C CA . PHE A 1 580 ? -12.946 6.367 -31.798 1.00 96.50 580 PHE A CA 1
ATOM 4475 C C . PHE A 1 580 ? -11.966 5.227 -32.071 1.00 96.50 580 PHE A C 1
ATOM 4477 O O . PHE A 1 580 ? -11.005 5.004 -31.344 1.00 96.50 580 PHE A O 1
ATOM 4484 N N . ASP A 1 581 ? -12.231 4.512 -33.153 1.00 95.12 581 ASP A N 1
ATOM 4485 C CA . ASP A 1 581 ? -11.388 3.451 -33.697 1.00 95.12 581 ASP A CA 1
ATOM 4486 C C . ASP A 1 581 ? -10.910 3.848 -35.103 1.00 95.12 581 ASP A C 1
ATOM 4488 O O . ASP A 1 581 ? -11.268 4.910 -35.623 1.00 95.12 581 ASP A O 1
ATOM 4492 N N . GLY A 1 582 ? -10.121 2.986 -35.742 1.00 93.38 582 GLY A N 1
ATOM 4493 C CA . GLY A 1 582 ? -9.607 3.231 -37.088 1.00 93.38 582 GLY A CA 1
ATOM 4494 C C . GLY A 1 582 ? -10.680 3.513 -38.141 1.00 93.38 582 GLY A C 1
ATOM 4495 O O . GLY A 1 582 ? -10.484 4.343 -39.025 1.00 93.38 582 GLY A O 1
ATOM 4496 N N . SER A 1 583 ? -11.855 2.889 -38.020 1.00 93.31 583 SER A N 1
ATOM 4497 C CA . SER A 1 583 ? -12.954 3.081 -38.974 1.00 93.31 583 SER A CA 1
ATOM 4498 C C . SER A 1 583 ? -13.652 4.436 -38.823 1.00 93.31 583 SER A C 1
ATOM 4500 O O . SER A 1 583 ? -14.277 4.925 -39.762 1.00 93.31 583 SER A O 1
ATOM 4502 N N . THR A 1 584 ? -13.541 5.067 -37.651 1.00 95.44 584 THR A N 1
ATOM 4503 C CA . THR A 1 584 ? -14.331 6.254 -37.291 1.00 95.44 584 THR A CA 1
ATOM 4504 C C . THR A 1 584 ? -13.509 7.509 -37.030 1.00 95.44 584 THR A C 1
ATOM 4506 O O . THR A 1 584 ? -14.057 8.618 -37.074 1.00 95.44 584 THR A O 1
ATOM 4509 N N . ILE A 1 585 ? -12.195 7.379 -36.832 1.00 96.38 585 ILE A N 1
ATOM 4510 C CA . ILE A 1 585 ? -11.290 8.498 -36.540 1.00 96.38 585 ILE A CA 1
ATOM 4511 C C . ILE A 1 585 ? -11.261 9.567 -37.640 1.00 96.38 585 ILE A C 1
ATOM 4513 O O . ILE A 1 585 ? -11.022 10.742 -37.355 1.00 96.38 585 ILE A O 1
ATOM 4517 N N . GLN A 1 586 ? -11.599 9.199 -38.880 1.00 94.19 586 GLN A N 1
ATOM 4518 C CA . GLN A 1 586 ? -11.662 10.123 -40.013 1.00 94.19 586 GLN A CA 1
ATOM 4519 C C . GLN A 1 586 ? -12.564 11.338 -39.737 1.00 94.19 586 GLN A C 1
ATOM 4521 O O . GLN A 1 586 ? -12.246 12.453 -40.151 1.00 94.19 586 GLN A O 1
ATOM 4526 N N . SER A 1 587 ? -13.654 11.143 -38.989 1.00 95.38 587 SER A N 1
ATOM 4527 C CA . SER A 1 587 ? -14.566 12.223 -38.593 1.00 95.38 587 SER A CA 1
ATOM 4528 C C . SER A 1 587 ? -13.901 13.271 -37.688 1.00 95.38 587 SER A C 1
ATOM 4530 O O . SER A 1 587 ? -14.191 14.458 -37.815 1.00 95.38 587 SER A O 1
ATOM 4532 N N . VAL A 1 588 ? -12.964 12.862 -36.826 1.00 96.56 588 VAL A N 1
ATOM 4533 C CA . VAL A 1 588 ? -12.162 13.762 -35.981 1.00 96.56 588 VAL A CA 1
ATOM 4534 C C . VAL A 1 588 ? -11.069 14.436 -36.811 1.00 96.56 588 VAL A C 1
ATOM 4536 O O . VAL A 1 588 ? -10.843 15.639 -36.675 1.00 96.56 588 VAL A O 1
ATOM 4539 N N . CYS A 1 589 ? -10.420 13.692 -37.713 1.00 94.62 589 CYS A N 1
ATOM 4540 C CA . CYS A 1 589 ? -9.408 14.235 -38.622 1.00 94.62 589 CYS A CA 1
ATOM 4541 C C . CYS A 1 589 ? -9.960 15.349 -39.516 1.00 94.62 589 CYS A C 1
ATOM 4543 O O . CYS A 1 589 ? -9.268 16.340 -39.735 1.00 94.62 589 CYS A O 1
ATOM 4545 N N . ALA A 1 590 ? -11.207 15.224 -39.981 1.00 94.00 590 ALA A N 1
ATOM 4546 C CA . ALA A 1 590 ? -11.865 16.240 -40.800 1.00 94.00 590 ALA A CA 1
ATOM 4547 C C . ALA A 1 590 ? -11.984 17.607 -40.099 1.00 94.00 590 ALA A C 1
ATOM 4549 O O . ALA A 1 590 ? -12.000 18.631 -40.772 1.00 94.00 590 ALA A O 1
ATOM 4550 N N . LEU A 1 591 ? -12.017 17.641 -38.760 1.00 95.00 591 LEU A N 1
ATOM 4551 C CA . LEU A 1 591 ? -12.097 18.885 -37.984 1.00 95.00 591 LEU A CA 1
ATOM 4552 C C . LEU A 1 591 ? -10.731 19.541 -37.760 1.00 95.00 591 LEU A C 1
ATOM 4554 O O . LEU A 1 591 ? -10.654 20.739 -37.497 1.00 95.00 591 LEU A O 1
ATOM 4558 N N . LEU A 1 592 ? -9.639 18.777 -37.864 1.00 93.81 592 LEU A N 1
ATOM 4559 C CA . LEU A 1 592 ? -8.289 19.229 -37.525 1.00 93.81 592 LEU A CA 1
ATOM 4560 C C . LEU A 1 592 ? -7.861 20.543 -38.219 1.00 93.81 592 LEU A C 1
ATOM 4562 O O . LEU A 1 592 ? -7.228 21.363 -37.545 1.00 93.81 592 LEU A O 1
ATOM 4566 N N . PRO A 1 593 ? -8.190 20.809 -39.503 1.00 91.38 593 PRO A N 1
ATOM 4567 C CA . PRO A 1 593 ? -7.843 22.073 -40.156 1.00 91.38 593 PRO A CA 1
ATOM 4568 C C . PRO A 1 593 ? -8.495 23.306 -39.513 1.00 91.38 593 PRO A C 1
ATOM 4570 O O . PRO A 1 593 ? -7.842 24.349 -39.427 1.00 91.38 593 PRO A O 1
ATOM 4573 N N . GLU A 1 594 ? -9.729 23.176 -39.023 1.00 91.00 594 GLU A N 1
ATOM 4574 C CA . GLU A 1 594 ? -10.548 24.272 -38.480 1.00 91.00 594 GLU A CA 1
ATOM 4575 C C . GLU A 1 594 ? -10.293 24.534 -36.987 1.00 91.00 594 GLU A C 1
ATOM 4577 O O . GLU A 1 594 ? -10.629 25.599 -36.466 1.00 91.00 594 GLU A O 1
ATOM 4582 N N . LEU A 1 595 ? -9.672 23.583 -36.283 1.00 94.81 595 LEU A N 1
ATOM 4583 C CA . LEU A 1 595 ? -9.401 23.713 -34.853 1.00 94.81 595 LEU A CA 1
ATOM 4584 C C . LEU A 1 595 ? -8.427 24.866 -34.534 1.00 94.81 595 LEU A C 1
ATOM 4586 O O . LEU A 1 595 ? -7.502 25.135 -35.298 1.00 94.81 595 LEU A O 1
ATOM 4590 N N . PRO A 1 596 ? -8.528 25.511 -33.358 1.00 95.12 596 PRO A N 1
ATOM 4591 C CA . PRO A 1 596 ? -7.510 26.449 -32.885 1.00 95.12 596 PRO A CA 1
ATOM 4592 C C . PRO A 1 596 ? -6.133 25.785 -32.731 1.00 95.12 596 PRO A C 1
ATOM 4594 O O . PRO A 1 596 ? -6.052 24.604 -32.386 1.00 95.12 596 PRO A O 1
ATOM 4597 N N . ALA A 1 597 ? -5.047 26.554 -32.877 1.00 95.31 597 ALA A N 1
ATOM 4598 C CA . ALA A 1 597 ? -3.668 26.052 -32.778 1.00 95.31 597 ALA A CA 1
ATOM 4599 C C . ALA A 1 597 ? -3.416 25.205 -31.514 1.00 95.31 597 ALA A C 1
ATOM 4601 O O . ALA A 1 597 ? -2.882 24.101 -31.600 1.00 95.31 597 ALA A O 1
ATOM 4602 N N . THR A 1 598 ? -3.898 25.660 -30.351 1.00 95.00 598 THR A N 1
ATOM 4603 C CA . THR A 1 598 ? -3.783 24.929 -29.076 1.00 95.00 598 THR A CA 1
ATOM 4604 C C . THR A 1 598 ? -4.451 23.553 -29.113 1.00 95.00 598 THR A C 1
ATOM 4606 O O . THR A 1 598 ? -3.930 22.600 -28.543 1.00 95.00 598 THR A O 1
ATOM 4609 N N . SER A 1 599 ? -5.590 23.431 -29.797 1.00 96.62 599 SER A N 1
ATOM 4610 C CA . SER A 1 599 ? -6.325 22.169 -29.926 1.00 96.62 599 SER A CA 1
ATOM 4611 C C . SER A 1 599 ? -5.676 21.238 -30.946 1.00 96.62 599 SER A C 1
ATOM 4613 O O . SER A 1 599 ? -5.617 20.038 -30.699 1.00 96.62 599 SER A O 1
ATOM 4615 N N . LYS A 1 600 ? -5.115 21.776 -32.041 1.00 97.06 600 LYS A N 1
ATOM 4616 C CA . LYS A 1 600 ? -4.313 20.983 -32.989 1.00 97.06 600 LYS A CA 1
ATOM 4617 C C . LYS A 1 600 ? -3.117 20.344 -32.283 1.00 97.06 600 LYS A C 1
ATOM 4619 O O . LYS A 1 600 ? -2.940 19.134 -32.371 1.00 97.06 600 LYS A O 1
ATOM 4624 N N . ILE A 1 601 ? -2.358 21.135 -31.518 1.00 97.25 601 ILE A N 1
ATOM 4625 C CA . ILE A 1 601 ? -1.185 20.666 -30.758 1.00 97.25 601 ILE A CA 1
ATOM 4626 C C . ILE A 1 601 ? -1.553 19.522 -29.805 1.00 97.25 601 ILE A C 1
ATOM 4628 O O . ILE A 1 601 ? -0.804 18.560 -29.688 1.00 97.25 601 ILE A O 1
ATOM 4632 N N . GLN A 1 602 ? -2.711 19.599 -29.147 1.00 96.69 602 GLN A N 1
ATOM 4633 C CA . GLN A 1 602 ? -3.176 18.562 -28.220 1.00 96.69 602 GLN A CA 1
ATOM 4634 C C . GLN A 1 602 ? -3.701 17.308 -28.928 1.00 96.69 602 GLN A C 1
ATOM 4636 O O . GLN A 1 602 ? -3.526 16.203 -28.418 1.00 96.69 602 GLN A O 1
ATOM 4641 N N . LEU A 1 603 ? -4.341 17.461 -30.089 1.00 97.75 603 LEU A N 1
ATOM 4642 C CA . LEU A 1 603 ? -4.943 16.355 -30.834 1.00 97.75 603 LEU A CA 1
ATOM 4643 C C . LEU A 1 603 ? -3.906 15.546 -31.632 1.00 97.75 603 LEU A C 1
ATOM 4645 O O . LEU A 1 603 ? -4.041 14.332 -31.747 1.00 97.75 603 LEU A O 1
ATOM 4649 N N . LEU A 1 604 ? -2.842 16.171 -32.142 1.00 97.94 604 LEU A N 1
ATOM 4650 C CA . LEU A 1 604 ? -1.819 15.502 -32.964 1.00 97.94 604 LEU A CA 1
ATOM 4651 C C . LEU A 1 604 ? -1.129 14.304 -32.266 1.00 97.94 604 LEU A C 1
ATOM 4653 O O . LEU A 1 604 ? -1.058 13.232 -32.873 1.00 97.94 604 LEU A O 1
ATOM 4657 N N . PRO A 1 605 ? -0.698 14.389 -30.989 1.00 97.19 605 PRO A N 1
ATOM 4658 C CA . PRO A 1 605 ? -0.189 13.228 -30.256 1.00 97.19 605 PRO A CA 1
ATOM 4659 C C . PRO A 1 605 ? -1.219 12.102 -30.128 1.00 97.19 605 PRO A C 1
ATOM 4661 O O . PRO A 1 605 ? -0.866 10.922 -30.175 1.00 97.19 605 PRO A O 1
ATOM 4664 N N . VAL A 1 606 ? -2.500 12.448 -29.997 1.00 97.19 606 VAL A N 1
ATOM 4665 C CA . VAL A 1 606 ? -3.592 11.474 -29.927 1.00 97.19 606 VAL A CA 1
ATOM 4666 C C . VAL A 1 606 ? -3.741 10.750 -31.266 1.00 97.19 606 VAL A C 1
ATOM 4668 O O . VAL A 1 606 ? -3.756 9.520 -31.286 1.00 97.19 606 VAL A O 1
ATOM 4671 N N . LEU A 1 607 ? -3.736 11.493 -32.377 1.00 96.69 607 LEU A N 1
ATOM 4672 C CA . LEU A 1 607 ? -3.808 10.947 -33.736 1.00 96.69 607 LEU A CA 1
ATOM 4673 C C . LEU A 1 607 ? -2.613 10.053 -34.092 1.00 96.69 607 LEU A C 1
ATOM 4675 O O . LEU A 1 607 ? -2.787 9.082 -34.816 1.00 96.69 607 LEU A O 1
ATOM 4679 N N . SER A 1 608 ? -1.429 10.285 -33.515 1.00 95.31 608 SER A N 1
ATOM 4680 C CA . SER A 1 608 ? -0.245 9.432 -33.746 1.00 95.31 608 SER A CA 1
ATOM 4681 C C . SER A 1 608 ? -0.401 7.960 -33.310 1.00 95.31 608 SER A C 1
ATOM 4683 O O . SER A 1 608 ? 0.488 7.140 -33.538 1.00 95.31 608 SER A O 1
ATOM 4685 N N . HIS A 1 609 ? -1.502 7.613 -32.632 1.00 94.81 609 HIS A N 1
ATOM 4686 C CA . HIS A 1 609 ? -1.821 6.246 -32.206 1.00 94.81 609 HIS A CA 1
ATOM 4687 C C . HIS A 1 609 ? -2.633 5.448 -33.234 1.00 94.81 609 HIS A C 1
ATOM 4689 O O . HIS A 1 609 ? -2.758 4.235 -33.076 1.00 94.81 609 HIS A O 1
ATOM 4695 N N . TYR A 1 610 ? -3.167 6.117 -34.249 1.00 95.38 610 TYR A N 1
ATOM 4696 C CA . TYR A 1 610 ? -3.995 5.552 -35.311 1.00 95.38 610 TYR A CA 1
ATOM 4697 C C . TYR A 1 610 ? -3.103 5.197 -36.498 1.00 95.38 610 TYR A C 1
ATOM 4699 O O . TYR A 1 610 ? -2.217 5.973 -36.815 1.00 95.38 610 TYR A O 1
ATOM 4707 N N . LYS A 1 611 ? -3.256 4.023 -37.116 1.00 91.56 611 LYS A N 1
ATOM 4708 C CA . LYS A 1 611 ? -2.340 3.538 -38.177 1.00 91.56 611 LYS A CA 1
ATOM 4709 C C . LYS A 1 611 ? -2.865 3.793 -39.589 1.00 91.56 611 LYS A C 1
ATOM 4711 O O . LYS A 1 611 ? -2.250 3.392 -40.573 1.00 91.56 611 LYS A O 1
ATOM 4716 N N . GLU A 1 612 ? -4.035 4.399 -39.690 1.00 94.50 612 GLU A N 1
ATOM 4717 C CA . GLU A 1 612 ? -4.762 4.564 -40.930 1.00 94.50 612 GLU A CA 1
ATOM 4718 C C . GLU A 1 612 ? -4.051 5.579 -41.828 1.00 94.50 612 GLU A C 1
ATOM 4720 O O . GLU A 1 612 ? -3.724 6.692 -41.414 1.00 94.50 612 GLU A O 1
ATOM 4725 N N . GLN A 1 613 ? -3.870 5.215 -43.098 1.00 92.75 613 GLN A N 1
ATOM 4726 C CA . GLN A 1 613 ? -3.182 6.053 -44.085 1.00 92.75 613 GLN A CA 1
ATOM 4727 C C . GLN A 1 613 ? -3.822 7.440 -44.243 1.00 92.75 613 GLN A C 1
ATOM 4729 O O . GLN A 1 613 ? -3.124 8.436 -44.419 1.00 92.75 613 GLN A O 1
ATOM 4734 N N . ALA A 1 614 ? -5.144 7.546 -44.095 1.00 91.69 614 ALA A N 1
ATOM 4735 C CA . ALA A 1 614 ? -5.832 8.833 -44.122 1.00 91.69 614 ALA A CA 1
ATOM 4736 C C . ALA A 1 614 ? -5.413 9.761 -42.960 1.00 91.69 614 ALA A C 1
ATOM 4738 O O . ALA A 1 614 ? -5.279 10.972 -43.156 1.00 91.69 614 ALA A O 1
ATOM 4739 N N . VAL A 1 615 ? -5.139 9.205 -41.771 1.00 96.19 615 VAL A N 1
ATOM 4740 C CA . VAL A 1 615 ? -4.627 9.963 -40.617 1.00 96.19 615 VAL A CA 1
ATOM 4741 C C . VAL A 1 615 ? -3.202 10.430 -40.896 1.00 96.19 615 VAL A C 1
ATOM 4743 O O . VAL A 1 615 ? -2.889 11.594 -40.648 1.00 96.19 615 VAL A O 1
ATOM 4746 N N . LEU A 1 616 ? -2.362 9.565 -41.477 1.00 96.00 616 LEU A N 1
ATOM 4747 C CA . LEU A 1 616 ? -1.008 9.930 -41.891 1.00 96.00 616 LEU A CA 1
ATOM 4748 C C . LEU A 1 616 ? -1.012 11.111 -42.869 1.00 96.00 616 LEU A C 1
ATOM 4750 O O . LEU A 1 616 ? -0.355 12.119 -42.608 1.00 96.00 616 LEU A O 1
ATOM 4754 N N . GLN A 1 617 ? -1.799 11.034 -43.944 1.00 94.75 617 GLN A N 1
ATOM 4755 C CA . GLN A 1 617 ? -1.897 12.118 -44.929 1.00 94.75 617 GLN A CA 1
ATOM 4756 C C . GLN A 1 617 ? -2.404 13.424 -44.308 1.00 94.75 617 GLN A C 1
ATOM 4758 O O . GLN A 1 617 ? -1.918 14.509 -44.634 1.00 94.75 617 GLN A O 1
ATOM 4763 N N . MET A 1 618 ? -3.338 13.336 -43.357 1.00 95.00 618 MET A N 1
ATOM 4764 C CA . MET A 1 618 ? -3.805 14.507 -42.623 1.00 95.00 618 MET A CA 1
ATOM 4765 C C . MET A 1 618 ? -2.683 15.136 -41.783 1.00 95.00 618 MET A C 1
ATOM 4767 O O . MET A 1 618 ? -2.476 16.346 -41.855 1.00 95.00 618 MET A O 1
ATOM 4771 N N . VAL A 1 619 ? -1.923 14.341 -41.023 1.00 96.88 619 VAL A N 1
ATOM 4772 C CA . VAL A 1 619 ? -0.801 14.846 -40.211 1.00 96.88 619 VAL A CA 1
ATOM 4773 C C . VAL A 1 619 ? 0.306 15.432 -41.095 1.00 96.88 619 VAL A C 1
ATOM 4775 O O . VAL A 1 619 ? 0.822 16.501 -40.768 1.00 96.88 619 VAL A O 1
ATOM 4778 N N . ILE A 1 620 ? 0.611 14.810 -42.241 1.00 96.56 620 ILE A N 1
ATOM 4779 C CA . ILE A 1 620 ? 1.529 15.356 -43.256 1.00 96.56 620 ILE A CA 1
ATOM 4780 C C . ILE A 1 620 ? 1.062 16.736 -43.727 1.00 96.56 620 ILE A C 1
ATOM 4782 O O . ILE A 1 620 ? 1.864 17.658 -43.819 1.00 96.56 620 ILE A O 1
ATOM 4786 N N . ASN A 1 621 ? -0.229 16.929 -43.996 1.00 94.69 621 ASN A N 1
ATOM 4787 C CA . ASN A 1 621 ? -0.728 18.243 -44.405 1.00 94.69 621 ASN A CA 1
ATOM 4788 C C . ASN A 1 621 ? -0.578 19.299 -43.297 1.00 94.69 621 ASN A C 1
ATOM 4790 O O . ASN A 1 621 ? -0.314 20.465 -43.593 1.00 94.69 621 ASN A O 1
ATOM 4794 N N . VAL A 1 622 ? -0.685 18.906 -42.024 1.00 96.38 622 VAL A N 1
ATOM 4795 C CA . VAL A 1 622 ? -0.529 19.825 -40.884 1.00 96.38 622 VAL A CA 1
ATOM 4796 C C . VAL A 1 622 ? 0.917 20.295 -40.688 1.00 96.38 622 VAL A C 1
ATOM 4798 O O . VAL A 1 622 ? 1.118 21.391 -40.159 1.00 96.38 622 VAL A O 1
ATOM 4801 N N . THR A 1 623 ? 1.928 19.572 -41.185 1.00 96.25 623 THR A N 1
ATOM 4802 C CA . THR A 1 623 ? 3.323 20.065 -41.162 1.00 96.25 623 THR A CA 1
ATOM 4803 C C . THR A 1 623 ? 3.517 21.334 -41.998 1.00 96.25 623 THR A C 1
ATOM 4805 O O . THR A 1 623 ? 4.498 22.041 -41.809 1.00 96.25 623 THR A O 1
ATOM 4808 N N . LYS A 1 624 ? 2.558 21.686 -42.866 1.00 94.88 624 LYS A N 1
ATOM 4809 C CA . LYS A 1 624 ? 2.544 22.925 -43.664 1.00 94.88 624 LYS A CA 1
ATOM 4810 C C . LYS A 1 624 ? 1.799 24.083 -42.979 1.00 94.88 624 LYS A C 1
ATOM 4812 O O . LYS A 1 624 ? 1.500 25.092 -43.614 1.00 94.88 624 LYS A O 1
ATOM 4817 N N . SER A 1 625 ? 1.438 23.939 -41.702 1.00 95.88 625 SER A N 1
ATOM 4818 C CA . SER A 1 625 ? 0.730 24.966 -40.928 1.00 95.88 625 SER A CA 1
ATOM 4819 C C . SER A 1 625 ? 1.512 26.284 -40.858 1.00 95.88 625 SER A C 1
ATOM 4821 O O . SER A 1 625 ? 2.732 26.287 -40.719 1.00 95.88 625 SER A O 1
ATOM 4823 N N . LYS A 1 626 ? 0.806 27.423 -40.859 1.00 94.50 626 LYS A N 1
ATOM 4824 C CA . LYS A 1 626 ? 1.419 28.745 -40.618 1.00 94.50 626 LYS A CA 1
ATOM 4825 C C . LYS A 1 626 ? 1.974 28.879 -39.192 1.00 94.50 626 LYS A C 1
ATOM 4827 O O . LYS A 1 626 ? 2.961 29.569 -38.976 1.00 94.50 626 LYS A O 1
ATOM 4832 N N . GLU A 1 627 ? 1.373 28.164 -38.244 1.00 96.38 627 GLU A N 1
ATOM 4833 C CA . GLU A 1 627 ? 1.743 28.160 -36.826 1.00 96.38 627 GLU A CA 1
ATOM 4834 C C . GLU A 1 627 ? 2.900 27.187 -36.550 1.00 96.38 627 GLU A C 1
ATOM 4836 O O . GLU A 1 627 ? 2.730 25.974 -36.708 1.00 96.38 627 GLU A O 1
ATOM 4841 N N . GLU A 1 628 ? 4.042 27.698 -36.084 1.00 95.81 628 GLU A N 1
ATOM 4842 C CA . GLU A 1 628 ? 5.266 26.920 -35.818 1.00 95.81 628 GLU A CA 1
ATOM 4843 C C . GLU A 1 628 ? 5.041 25.772 -34.828 1.00 95.81 628 GLU A C 1
ATOM 4845 O O . GLU A 1 628 ? 5.312 24.611 -35.134 1.00 95.81 628 GLU A O 1
ATOM 4850 N N . MET A 1 629 ? 4.428 26.060 -33.678 1.00 97.19 629 MET A N 1
ATOM 4851 C CA . MET A 1 629 ? 4.164 25.043 -32.652 1.00 97.19 629 MET A CA 1
ATOM 4852 C C . MET A 1 629 ? 3.244 23.915 -33.144 1.00 97.19 629 MET A C 1
ATOM 4854 O O . MET A 1 629 ? 3.337 22.783 -32.666 1.00 97.19 629 MET A O 1
ATOM 4858 N N . VAL A 1 630 ? 2.368 24.194 -34.116 1.00 97.88 630 VAL A N 1
ATOM 4859 C CA . VAL A 1 630 ? 1.521 23.172 -34.749 1.00 97.88 630 VAL A CA 1
ATOM 4860 C C . VAL A 1 630 ? 2.348 22.295 -35.691 1.00 97.88 630 VAL A C 1
ATOM 4862 O O . VAL A 1 630 ? 2.170 21.077 -35.674 1.00 97.88 630 VAL A O 1
ATOM 4865 N N . ARG A 1 631 ? 3.272 22.883 -36.469 1.00 97.69 631 ARG A N 1
ATOM 4866 C CA . ARG A 1 631 ? 4.200 22.119 -37.321 1.00 97.69 631 ARG A CA 1
ATOM 4867 C C . ARG A 1 631 ? 5.066 21.186 -36.482 1.00 97.69 631 ARG A C 1
ATOM 4869 O O . ARG A 1 631 ? 5.105 19.993 -36.765 1.00 97.69 631 ARG A O 1
ATOM 4876 N N . ILE A 1 632 ? 5.655 21.689 -35.395 1.00 98.12 632 ILE A N 1
ATOM 4877 C CA . ILE A 1 632 ? 6.460 20.899 -34.447 1.00 98.12 632 ILE A CA 1
ATOM 4878 C C . ILE A 1 632 ? 5.665 19.709 -33.897 1.00 98.12 632 ILE A C 1
ATOM 4880 O O . ILE A 1 632 ? 6.143 18.573 -33.912 1.00 98.12 632 ILE A O 1
ATOM 4884 N N . ALA A 1 633 ? 4.428 19.940 -33.444 1.00 98.12 633 ALA A N 1
ATOM 4885 C CA . ALA A 1 633 ? 3.571 18.871 -32.936 1.00 98.12 633 ALA A CA 1
ATOM 4886 C C . ALA A 1 633 ? 3.241 17.820 -34.012 1.00 98.12 633 ALA A C 1
ATOM 4888 O O . ALA A 1 633 ? 3.193 16.626 -33.710 1.00 98.12 633 ALA A O 1
ATOM 4889 N N . ALA A 1 634 ? 3.045 18.243 -35.265 1.00 98.19 634 ALA A N 1
ATOM 4890 C CA . ALA A 1 634 ? 2.792 17.337 -36.380 1.00 98.19 634 ALA A CA 1
ATOM 4891 C C . ALA A 1 634 ? 4.035 16.509 -36.727 1.00 98.19 634 ALA A C 1
ATOM 4893 O O . ALA A 1 634 ? 3.924 15.294 -36.874 1.00 98.19 634 ALA A O 1
ATOM 4894 N N . LEU A 1 635 ? 5.220 17.128 -36.762 1.00 98.44 635 LEU A N 1
ATOM 4895 C CA . LEU A 1 635 ? 6.493 16.429 -36.953 1.00 98.44 635 LEU A CA 1
ATOM 4896 C C . LEU A 1 635 ? 6.680 15.348 -35.879 1.00 98.44 635 LEU A C 1
ATOM 4898 O O . LEU A 1 635 ? 6.864 14.182 -36.217 1.00 98.44 635 LEU A O 1
ATOM 4902 N N . HIS A 1 636 ? 6.500 15.688 -34.597 1.00 98.12 636 HIS A N 1
ATOM 4903 C CA . HIS A 1 636 ? 6.561 14.706 -33.509 1.00 98.12 636 HIS A CA 1
ATOM 4904 C C . HIS A 1 636 ? 5.549 13.562 -33.658 1.00 98.12 636 HIS A C 1
ATOM 4906 O O . HIS A 1 636 ? 5.874 12.417 -33.338 1.00 98.12 636 HIS A O 1
ATOM 4912 N N . ALA A 1 637 ? 4.336 13.834 -34.148 1.00 97.62 637 ALA A N 1
ATOM 4913 C CA . ALA A 1 637 ? 3.353 12.787 -34.423 1.00 97.62 637 ALA A CA 1
ATOM 4914 C C . ALA A 1 637 ? 3.826 11.838 -35.544 1.00 97.62 637 ALA A C 1
ATOM 4916 O O . ALA A 1 637 ? 3.666 10.619 -35.416 1.00 97.62 637 ALA A O 1
ATOM 4917 N N . LEU A 1 638 ? 4.480 12.365 -36.590 1.00 97.62 638 LEU A N 1
ATOM 4918 C CA . LEU A 1 638 ? 5.048 11.565 -37.683 1.00 97.62 638 LEU A CA 1
ATOM 4919 C C . LEU A 1 638 ? 6.149 10.609 -37.221 1.00 97.62 638 LEU A C 1
ATOM 4921 O O . LEU A 1 638 ? 6.298 9.559 -37.826 1.00 97.62 638 LEU A O 1
ATOM 4925 N N . LYS A 1 639 ? 6.859 10.877 -36.119 1.00 96.31 639 LYS A N 1
ATOM 4926 C CA . LYS A 1 639 ? 7.823 9.911 -35.555 1.00 96.31 639 LYS A CA 1
ATOM 4927 C C . LYS A 1 639 ? 7.210 8.521 -35.328 1.00 96.31 639 LYS A C 1
ATOM 4929 O O . LYS A 1 639 ? 7.880 7.508 -35.507 1.00 96.31 639 LYS A O 1
ATOM 4934 N N . LYS A 1 640 ? 5.952 8.475 -34.875 1.00 94.69 640 LYS A N 1
ATOM 4935 C CA . LYS A 1 640 ? 5.232 7.229 -34.567 1.00 94.69 640 LYS A CA 1
ATOM 4936 C C . LYS A 1 640 ? 4.345 6.761 -35.720 1.00 94.69 640 LYS A C 1
ATOM 4938 O O . LYS A 1 640 ? 4.191 5.557 -35.895 1.00 94.69 640 LYS A O 1
ATOM 4943 N N . LEU A 1 641 ? 3.752 7.712 -36.437 1.00 94.44 641 LEU A N 1
ATOM 4944 C CA . LEU A 1 641 ? 2.764 7.475 -37.487 1.00 94.44 641 LEU A CA 1
ATOM 4945 C C . LEU A 1 641 ? 3.377 7.273 -38.878 1.00 94.44 641 LEU A C 1
ATOM 4947 O O . LEU A 1 641 ? 2.783 6.606 -39.716 1.00 94.44 641 LEU A O 1
ATOM 4951 N N . GLY A 1 642 ? 4.521 7.906 -39.131 1.00 94.94 642 GLY A N 1
ATOM 4952 C CA . GLY A 1 642 ? 5.130 8.015 -40.448 1.00 94.94 642 GLY A CA 1
ATOM 4953 C C . GLY A 1 642 ? 5.660 6.690 -40.976 1.00 94.94 642 GLY A C 1
ATOM 4954 O O . GLY A 1 642 ? 6.190 5.869 -40.228 1.00 94.94 642 GLY A O 1
ATOM 4955 N N . ASP A 1 643 ? 5.550 6.536 -42.289 1.00 94.62 643 ASP A N 1
ATOM 4956 C CA . ASP A 1 643 ? 6.123 5.442 -43.066 1.00 94.62 643 ASP A CA 1
ATOM 4957 C C . ASP A 1 643 ? 7.232 5.965 -44.003 1.00 94.62 643 ASP A C 1
ATOM 4959 O O . ASP A 1 643 ? 7.670 7.119 -43.904 1.00 94.62 643 ASP A O 1
ATOM 4963 N N . ALA A 1 644 ? 7.706 5.124 -44.927 1.00 95.81 644 ALA A N 1
ATOM 4964 C CA . ALA A 1 644 ? 8.770 5.476 -45.866 1.00 95.81 644 ALA A CA 1
ATOM 4965 C C . ALA A 1 644 ? 8.464 6.729 -46.706 1.00 95.81 644 ALA A C 1
ATOM 4967 O O . ALA A 1 644 ? 9.393 7.442 -47.100 1.00 95.81 644 ALA A O 1
ATOM 4968 N N . SER A 1 645 ? 7.185 7.053 -46.939 1.00 94.19 645 SER A N 1
ATOM 4969 C CA . SER A 1 645 ? 6.788 8.252 -47.689 1.00 94.19 645 SER A CA 1
ATOM 4970 C C . SER A 1 645 ? 7.148 9.556 -46.963 1.00 94.19 645 SER A C 1
ATOM 4972 O O . SER A 1 645 ? 7.340 10.593 -47.599 1.00 94.19 645 SER A O 1
ATOM 4974 N N . CYS A 1 646 ? 7.318 9.509 -45.637 1.00 96.94 646 CYS A N 1
ATOM 4975 C CA . CYS A 1 646 ? 7.639 10.674 -44.812 1.00 96.94 646 CYS A CA 1
ATOM 4976 C C . CYS A 1 646 ? 9.121 11.057 -44.831 1.00 96.94 646 CYS A C 1
ATOM 4978 O O . CYS A 1 646 ? 9.457 12.169 -44.427 1.00 96.94 646 CYS A O 1
ATOM 4980 N N . VAL A 1 647 ? 10.014 10.171 -45.283 1.00 97.56 647 VAL A N 1
ATOM 4981 C CA . VAL A 1 647 ? 11.471 10.377 -45.204 1.00 97.56 647 VAL A CA 1
ATOM 4982 C C . VAL A 1 647 ? 11.896 11.670 -45.893 1.00 97.56 647 VAL A C 1
ATOM 4984 O O . VAL A 1 647 ? 12.593 12.489 -45.294 1.00 97.56 647 VAL A O 1
ATOM 4987 N N . ASN A 1 648 ? 11.439 11.884 -47.128 1.00 96.25 648 ASN A N 1
ATOM 4988 C CA . ASN A 1 648 ? 11.796 13.078 -47.887 1.00 96.25 648 ASN A CA 1
ATOM 4989 C C . ASN A 1 648 ? 11.238 14.352 -47.234 1.00 96.25 648 ASN A C 1
ATOM 4991 O O . ASN A 1 648 ? 11.957 15.335 -47.103 1.00 96.25 648 ASN A O 1
ATOM 4995 N N . LEU A 1 649 ? 9.987 14.318 -46.763 1.00 97.44 649 LEU A N 1
ATOM 4996 C CA . LEU A 1 649 ? 9.361 15.445 -46.068 1.00 97.44 649 LEU A CA 1
ATOM 4997 C C . LEU A 1 649 ? 10.133 15.828 -44.800 1.00 97.44 649 LEU A C 1
ATOM 4999 O O . LEU A 1 649 ? 10.454 16.995 -44.604 1.00 97.44 649 LEU A O 1
ATOM 5003 N N . LEU A 1 650 ? 10.444 14.854 -43.942 1.00 98.31 650 LEU A N 1
ATOM 5004 C CA . LEU A 1 650 ? 11.139 15.111 -42.681 1.00 98.31 650 LEU A CA 1
ATOM 5005 C C . LEU A 1 650 ? 12.569 15.611 -42.920 1.00 98.31 650 LEU A C 1
ATOM 5007 O O . LEU A 1 650 ? 13.003 16.542 -42.244 1.00 98.31 650 LEU A O 1
ATOM 5011 N N . ALA A 1 651 ? 13.274 15.060 -43.913 1.00 97.94 651 ALA A N 1
ATOM 5012 C CA . ALA A 1 651 ? 14.583 15.563 -44.319 1.00 97.94 651 ALA A CA 1
ATOM 5013 C C . ALA A 1 651 ? 14.500 17.001 -44.862 1.00 97.94 651 ALA A C 1
ATOM 5015 O O . ALA A 1 651 ? 15.335 17.832 -44.514 1.00 97.94 651 ALA A O 1
ATOM 5016 N N . GLN A 1 652 ? 13.475 17.325 -45.661 1.00 97.38 652 GLN A N 1
ATOM 5017 C CA . GLN A 1 652 ? 13.244 18.685 -46.163 1.00 97.38 652 GLN A CA 1
ATOM 5018 C C . GLN A 1 652 ? 12.973 19.661 -45.019 1.00 97.38 652 GLN A C 1
ATOM 5020 O O . GLN A 1 652 ? 13.594 20.720 -44.964 1.00 97.38 652 GLN A O 1
ATOM 5025 N N . CYS A 1 653 ? 12.100 19.299 -44.075 1.00 97.38 653 CYS A N 1
ATOM 5026 C CA . CYS A 1 653 ? 11.834 20.117 -42.896 1.00 97.38 653 CYS A CA 1
ATOM 5027 C C . CYS A 1 653 ? 13.118 20.358 -42.094 1.00 97.38 653 CYS A C 1
ATOM 5029 O O . CYS A 1 653 ? 13.431 21.507 -41.792 1.00 97.38 653 CYS A O 1
ATOM 5031 N N . ALA A 1 654 ? 13.909 19.317 -41.822 1.00 97.88 654 ALA A N 1
ATOM 5032 C CA . ALA A 1 654 ? 15.181 19.458 -41.115 1.00 97.88 654 ALA A CA 1
ATOM 5033 C C . ALA A 1 654 ? 16.178 20.373 -41.863 1.00 97.88 654 ALA A C 1
ATOM 5035 O O . ALA A 1 654 ? 16.829 21.219 -41.252 1.00 97.88 654 ALA A O 1
ATOM 5036 N N . ALA A 1 655 ? 16.245 20.270 -43.191 1.00 97.19 655 ALA A N 1
ATOM 5037 C CA . ALA A 1 655 ? 17.158 21.056 -44.021 1.00 97.19 655 ALA A CA 1
ATOM 5038 C C . ALA A 1 655 ? 16.751 22.533 -44.188 1.00 97.19 655 ALA A C 1
ATOM 5040 O O . ALA A 1 655 ? 17.590 23.365 -44.541 1.00 97.19 655 ALA A O 1
ATOM 5041 N N . ARG A 1 656 ? 15.466 22.866 -44.010 1.00 96.50 656 ARG A N 1
ATOM 5042 C CA . ARG A 1 656 ? 14.896 24.181 -44.368 1.00 96.50 656 ARG A CA 1
ATOM 5043 C C . ARG A 1 656 ? 14.412 25.007 -43.181 1.00 96.50 656 ARG A C 1
ATOM 5045 O O . ARG A 1 656 ? 14.187 26.200 -43.341 1.00 96.50 656 ARG A O 1
ATOM 5052 N N . THR A 1 657 ? 14.267 24.393 -42.014 1.00 96.19 657 THR A N 1
ATOM 5053 C CA . THR A 1 657 ? 13.859 25.061 -40.768 1.00 96.19 657 THR A CA 1
ATOM 5054 C C . THR A 1 657 ? 15.045 25.170 -39.823 1.00 96.19 657 THR A C 1
ATOM 5056 O O . THR A 1 657 ? 16.107 24.617 -40.110 1.00 96.19 657 THR A O 1
ATOM 5059 N N . ASP A 1 658 ? 14.908 25.882 -38.713 1.00 94.19 658 ASP A N 1
ATOM 5060 C CA . ASP A 1 658 ? 15.913 26.025 -37.662 1.00 94.19 658 ASP A CA 1
ATOM 5061 C C . ASP A 1 658 ? 15.315 25.749 -36.270 1.00 94.19 658 ASP A C 1
ATOM 5063 O O . ASP A 1 658 ? 14.188 25.264 -36.136 1.00 94.19 658 ASP A O 1
ATOM 5067 N N . GLY A 1 659 ? 16.128 25.945 -35.228 1.00 96.25 659 GLY A N 1
ATOM 5068 C CA . GLY A 1 659 ? 15.707 25.817 -33.835 1.00 96.25 659 GLY A CA 1
ATOM 5069 C C . GLY A 1 659 ? 14.968 24.515 -33.516 1.00 96.25 659 GLY A C 1
ATOM 5070 O O . GLY A 1 659 ? 15.406 23.414 -33.857 1.00 96.25 659 GLY A O 1
ATOM 5071 N N . THR A 1 660 ? 13.838 24.653 -32.823 1.00 96.44 660 THR A N 1
ATOM 5072 C CA . THR A 1 660 ? 13.060 23.512 -32.322 1.00 96.44 660 THR A CA 1
ATOM 5073 C C . THR A 1 660 ? 12.338 22.734 -33.426 1.00 96.44 660 THR A C 1
ATOM 5075 O O . THR A 1 660 ? 12.152 21.525 -33.286 1.00 96.44 660 THR A O 1
ATOM 5078 N N . GLU A 1 661 ? 11.990 23.376 -34.544 1.00 97.12 661 GLU A N 1
ATOM 5079 C CA . GLU A 1 661 ? 11.333 22.720 -35.679 1.00 97.12 661 GLU A CA 1
ATOM 5080 C C . GLU A 1 661 ? 12.281 21.771 -36.418 1.00 97.12 661 GLU A C 1
ATOM 5082 O O . GLU A 1 661 ? 11.920 20.617 -36.680 1.00 97.12 661 GLU A O 1
ATOM 5087 N N . ARG A 1 662 ? 13.529 22.201 -36.647 1.00 97.94 662 ARG A N 1
ATOM 5088 C CA . ARG A 1 662 ? 14.576 21.345 -37.221 1.00 97.94 662 ARG A CA 1
ATOM 5089 C C . ARG A 1 662 ? 14.812 20.108 -36.363 1.00 97.94 662 ARG A C 1
ATOM 5091 O O . ARG A 1 662 ? 14.857 18.991 -36.879 1.00 97.94 662 ARG A O 1
ATOM 5098 N N . GLU A 1 663 ? 14.943 20.300 -35.054 1.00 97.94 663 GLU A N 1
ATOM 5099 C CA . GLU A 1 663 ? 15.180 19.198 -34.121 1.00 97.94 663 GLU A CA 1
ATOM 5100 C C . GLU A 1 663 ? 13.981 18.246 -34.043 1.00 97.94 663 GLU A C 1
ATOM 5102 O O . GLU A 1 663 ? 14.163 17.029 -33.989 1.00 97.94 663 GLU A O 1
ATOM 5107 N N . ALA A 1 664 ? 12.749 18.755 -34.116 1.00 98.00 664 ALA A N 1
ATOM 5108 C CA . ALA A 1 664 ? 11.558 17.916 -34.204 1.00 98.00 664 ALA A CA 1
ATOM 5109 C C . ALA A 1 664 ? 11.556 17.057 -35.480 1.00 98.00 664 ALA A C 1
ATOM 5111 O O . ALA A 1 664 ? 11.270 15.857 -35.412 1.00 98.00 664 ALA A O 1
ATOM 5112 N N . ALA A 1 665 ? 11.915 17.634 -36.632 1.00 98.38 665 ALA A N 1
ATOM 5113 C CA . ALA A 1 665 ? 12.007 16.915 -37.903 1.00 98.38 665 ALA A CA 1
ATOM 5114 C C . ALA A 1 665 ? 13.092 15.824 -37.872 1.00 98.38 665 ALA A C 1
ATOM 5116 O O . ALA A 1 665 ? 12.814 14.675 -38.221 1.00 98.38 665 ALA A O 1
ATOM 5117 N N . ARG A 1 666 ? 14.288 16.151 -37.368 1.00 98.38 666 ARG A N 1
ATOM 5118 C CA . ARG A 1 666 ? 15.408 15.214 -37.168 1.00 98.38 666 ARG A CA 1
ATOM 5119 C C . ARG A 1 666 ? 15.038 14.047 -36.263 1.00 98.38 666 ARG A C 1
ATOM 5121 O O . ARG A 1 666 ? 15.112 12.891 -36.675 1.00 98.38 666 ARG A O 1
ATOM 5128 N N . ASN A 1 667 ? 14.547 14.350 -35.062 1.00 97.62 667 ASN A N 1
ATOM 5129 C CA . ASN A 1 667 ? 14.133 13.343 -34.085 1.00 97.62 667 ASN A CA 1
ATOM 5130 C C . ASN A 1 667 ? 13.034 12.420 -34.619 1.00 97.62 667 ASN A C 1
ATOM 5132 O O . ASN A 1 667 ? 12.940 11.257 -34.210 1.00 97.62 667 ASN A O 1
ATOM 5136 N N . SER A 1 668 ? 12.190 12.942 -35.508 1.00 98.06 668 SER A N 1
ATOM 5137 C CA . SER A 1 668 ? 11.132 12.171 -36.151 1.00 98.06 668 SER A CA 1
ATOM 5138 C C . SER A 1 668 ? 11.686 11.292 -37.264 1.00 98.06 668 SER A C 1
ATOM 5140 O O . SER A 1 668 ? 11.385 10.104 -37.262 1.00 98.06 668 SER A O 1
ATOM 5142 N N . LEU A 1 669 ? 12.561 11.821 -38.128 1.00 97.94 669 LEU A N 1
ATOM 5143 C CA . LEU A 1 669 ? 13.228 11.072 -39.198 1.00 97.94 669 LEU A CA 1
ATOM 5144 C C . LEU A 1 669 ? 14.030 9.889 -38.644 1.00 97.94 669 LEU A C 1
ATOM 5146 O O . LEU A 1 669 ? 13.880 8.757 -39.100 1.00 97.94 669 LEU A O 1
ATOM 5150 N N . TRP A 1 670 ? 14.836 10.129 -37.609 1.00 95.62 670 TRP A N 1
ATOM 5151 C CA . TRP A 1 670 ? 15.638 9.080 -36.977 1.00 95.62 670 TRP A CA 1
ATOM 5152 C C . TRP A 1 670 ? 14.765 8.074 -36.230 1.00 95.62 670 TRP A C 1
ATOM 5154 O O . TRP A 1 670 ? 15.098 6.895 -36.160 1.00 95.62 670 TRP A O 1
ATOM 5164 N N . GLY A 1 671 ? 13.630 8.528 -35.700 1.00 96.06 671 GLY A N 1
ATOM 5165 C CA . GLY A 1 671 ? 12.714 7.729 -34.898 1.00 96.06 671 GLY A CA 1
ATOM 5166 C C . GLY A 1 671 ? 11.643 6.952 -35.664 1.00 96.06 671 GLY A C 1
ATOM 5167 O O . GLY A 1 671 ? 10.915 6.199 -35.015 1.00 96.06 671 GLY A O 1
ATOM 5168 N N . LEU A 1 672 ? 11.537 7.122 -36.989 1.00 96.12 672 LEU A N 1
ATOM 5169 C CA . LEU A 1 672 ? 10.577 6.395 -37.824 1.00 96.12 672 LEU A CA 1
ATOM 5170 C C . LEU A 1 672 ? 10.730 4.877 -37.657 1.00 96.12 672 LEU A C 1
ATOM 5172 O O . LEU A 1 672 ? 11.845 4.346 -37.606 1.00 96.12 672 LEU A O 1
ATOM 5176 N N . LYS A 1 673 ? 9.601 4.166 -37.601 1.00 89.94 673 LYS A N 1
ATOM 5177 C CA . LYS A 1 673 ? 9.560 2.711 -37.413 1.00 89.94 673 LYS A CA 1
ATOM 5178 C C . LYS A 1 673 ? 9.154 2.016 -38.710 1.00 89.94 673 LYS A C 1
ATOM 5180 O O . LYS A 1 673 ? 8.094 2.303 -39.243 1.00 89.94 673 LYS A O 1
ATOM 5185 N N . GLY A 1 674 ? 9.967 1.067 -39.165 1.00 84.94 674 GLY A N 1
ATOM 5186 C CA . GLY A 1 674 ? 9.714 0.276 -40.373 1.00 84.94 674 GLY A CA 1
ATOM 5187 C C . GLY A 1 674 ? 11.024 -0.201 -40.997 1.00 84.94 674 GLY A C 1
ATOM 5188 O O . GLY A 1 674 ? 12.036 0.492 -40.898 1.00 84.94 674 GLY A O 1
ATOM 5189 N N . GLY A 1 675 ? 11.023 -1.399 -41.589 1.00 77.75 675 GLY A N 1
ATOM 5190 C CA . GLY A 1 675 ? 12.214 -1.972 -42.237 1.00 77.75 675 GLY A CA 1
ATOM 5191 C C . GLY A 1 675 ? 12.519 -1.367 -43.614 1.00 77.75 675 GLY A C 1
ATOM 5192 O O . GLY A 1 675 ? 13.645 -1.438 -44.094 1.00 77.75 675 GLY A O 1
ATOM 5193 N N . ASP A 1 676 ? 11.527 -0.733 -44.233 1.00 93.31 676 ASP A N 1
ATOM 5194 C CA . ASP A 1 676 ? 11.599 -0.027 -45.514 1.00 93.31 676 ASP A CA 1
ATOM 5195 C C . ASP A 1 676 ? 12.148 1.407 -45.391 1.00 93.31 676 ASP A C 1
ATOM 5197 O O . ASP A 1 676 ? 12.651 1.962 -46.370 1.00 93.31 676 ASP A O 1
ATOM 5201 N N . ILE A 1 677 ? 12.115 1.997 -44.189 1.00 96.94 677 ILE A N 1
ATOM 5202 C CA . ILE A 1 677 ? 12.589 3.365 -43.918 1.00 96.94 677 ILE A CA 1
ATOM 5203 C C . ILE A 1 677 ? 14.067 3.532 -44.272 1.00 96.94 677 ILE A C 1
ATOM 5205 O O . ILE A 1 677 ? 14.456 4.527 -44.883 1.00 96.94 677 ILE A O 1
ATOM 5209 N N . ASP A 1 678 ? 14.898 2.557 -43.911 1.00 96.56 678 ASP A N 1
ATOM 5210 C CA . ASP A 1 678 ? 16.339 2.637 -44.141 1.00 96.56 678 ASP A CA 1
ATOM 5211 C C . ASP A 1 678 ? 16.664 2.636 -45.640 1.00 96.56 678 ASP A C 1
ATOM 5213 O O . ASP A 1 678 ? 17.498 3.418 -46.104 1.00 96.56 678 ASP A O 1
ATOM 5217 N N . GLN A 1 679 ? 15.938 1.825 -46.416 1.00 96.19 679 GLN A N 1
ATOM 5218 C CA . GLN A 1 679 ? 16.028 1.829 -47.875 1.00 96.19 679 GLN A CA 1
ATOM 5219 C C . GLN A 1 679 ? 15.534 3.150 -48.459 1.00 96.19 679 GLN A C 1
ATOM 5221 O O . GLN A 1 679 ? 16.181 3.714 -49.339 1.00 96.19 679 GLN A O 1
ATOM 5226 N N . ALA A 1 680 ? 14.435 3.699 -47.939 1.00 97.44 680 ALA A N 1
ATOM 5227 C CA . ALA A 1 680 ? 13.938 4.999 -48.368 1.00 97.44 680 ALA A CA 1
ATOM 5228 C C . ALA A 1 680 ? 14.951 6.126 -48.098 1.00 97.44 680 ALA A C 1
ATOM 5230 O O . ALA A 1 680 ? 15.125 6.992 -48.956 1.00 97.44 680 ALA A O 1
ATOM 5231 N N . ILE A 1 681 ? 15.671 6.107 -46.971 1.00 98.00 681 ILE A N 1
ATOM 5232 C CA . ILE A 1 681 ? 16.746 7.072 -46.676 1.00 98.00 681 ILE A CA 1
ATOM 5233 C C . ILE A 1 681 ? 17.884 6.947 -47.695 1.00 98.00 681 ILE A C 1
ATOM 5235 O O . ILE A 1 681 ? 18.311 7.957 -48.258 1.00 98.00 681 ILE A O 1
ATOM 5239 N N . ILE A 1 682 ? 18.340 5.722 -47.979 1.00 96.88 682 ILE A N 1
ATOM 5240 C CA . ILE A 1 682 ? 19.393 5.462 -48.973 1.00 96.88 682 ILE A CA 1
ATOM 5241 C C . ILE A 1 682 ? 18.961 5.955 -50.360 1.00 96.88 682 ILE A C 1
ATOM 5243 O O . ILE A 1 682 ? 19.691 6.704 -51.008 1.00 96.88 682 ILE A O 1
ATOM 5247 N N . ILE A 1 683 ? 17.757 5.584 -50.802 1.00 96.38 683 ILE A N 1
ATOM 5248 C CA . ILE A 1 683 ? 17.209 5.973 -52.107 1.00 96.38 683 ILE A CA 1
ATOM 5249 C C . ILE A 1 683 ? 17.108 7.496 -52.219 1.00 96.38 683 ILE A C 1
ATOM 5251 O O . ILE A 1 683 ? 17.512 8.064 -53.236 1.00 96.38 683 ILE A O 1
ATOM 5255 N N . ASN A 1 684 ? 16.620 8.175 -51.177 1.00 96.94 684 ASN A N 1
ATOM 5256 C CA . ASN A 1 684 ? 16.546 9.633 -51.168 1.00 96.94 684 ASN A CA 1
ATOM 5257 C C . ASN A 1 684 ? 17.941 10.276 -51.191 1.00 96.94 684 ASN A C 1
ATOM 5259 O O . ASN A 1 684 ? 18.118 11.274 -51.883 1.00 96.94 684 ASN A O 1
ATOM 5263 N N . LEU A 1 685 ? 18.949 9.707 -50.523 1.00 96.88 685 LEU A N 1
ATOM 5264 C CA . LEU A 1 685 ? 20.322 10.230 -50.573 1.00 96.88 685 LEU A CA 1
ATOM 5265 C C . LEU A 1 685 ? 20.973 10.052 -51.955 1.00 96.88 685 LEU A C 1
ATOM 5267 O O . LEU A 1 685 ? 21.826 10.846 -52.359 1.00 96.88 685 LEU A O 1
ATOM 5271 N N . ILE A 1 686 ? 20.607 8.998 -52.683 1.00 95.62 686 ILE A N 1
ATOM 5272 C CA . ILE A 1 686 ? 21.093 8.764 -54.047 1.00 95.62 686 ILE A CA 1
ATOM 5273 C C . ILE A 1 686 ? 20.435 9.743 -55.023 1.00 95.62 686 ILE A C 1
ATOM 5275 O O . ILE A 1 686 ? 21.127 10.332 -55.850 1.00 95.62 686 ILE A O 1
ATOM 5279 N N . ARG A 1 687 ? 19.112 9.917 -54.923 1.00 94.06 687 ARG A N 1
ATOM 5280 C CA . ARG A 1 687 ? 18.308 10.646 -55.915 1.00 94.06 687 ARG A CA 1
ATOM 5281 C C . ARG A 1 687 ? 18.302 12.163 -55.738 1.00 94.06 687 ARG A C 1
ATOM 5283 O O . ARG A 1 687 ? 18.114 12.867 -56.724 1.00 94.06 687 ARG A O 1
ATOM 5290 N N . ASN A 1 688 ? 18.471 12.674 -54.519 1.00 91.06 688 ASN A N 1
ATOM 5291 C CA . ASN A 1 688 ? 18.343 14.109 -54.268 1.00 91.06 688 ASN A CA 1
ATOM 5292 C C . ASN A 1 688 ? 19.678 14.848 -54.476 1.00 91.06 688 ASN A C 1
ATOM 5294 O O . ASN A 1 688 ? 20.660 14.519 -53.804 1.00 91.06 688 ASN A O 1
ATOM 5298 N N . PRO A 1 689 ? 19.730 15.875 -55.348 1.00 91.75 689 PRO A N 1
ATOM 5299 C CA . PRO A 1 689 ? 20.945 16.659 -55.588 1.00 91.75 689 PRO A CA 1
ATOM 5300 C C . PRO A 1 689 ? 21.189 17.755 -54.536 1.00 91.75 689 PRO A C 1
ATOM 5302 O O . PRO A 1 689 ? 22.275 18.322 -54.484 1.00 91.75 689 PRO A O 1
ATOM 5305 N N . ASP A 1 690 ? 20.187 18.059 -53.710 1.00 95.12 690 ASP A N 1
ATOM 5306 C CA . ASP A 1 690 ? 20.187 19.152 -52.738 1.00 95.12 690 ASP A CA 1
ATOM 5307 C C . ASP A 1 690 ? 21.208 18.931 -51.599 1.00 95.12 690 ASP A C 1
ATOM 5309 O O . ASP A 1 690 ? 21.038 18.001 -50.801 1.00 95.12 690 ASP A O 1
ATOM 5313 N N . PRO A 1 691 ? 22.252 19.777 -51.480 1.00 94.88 691 PRO A N 1
ATOM 5314 C CA . PRO A 1 691 ? 23.304 19.621 -50.480 1.00 94.88 691 PRO A CA 1
ATOM 5315 C C . PRO A 1 691 ? 22.811 19.567 -49.033 1.00 94.88 691 PRO A C 1
ATOM 5317 O O . PRO A 1 691 ? 23.332 18.771 -48.252 1.00 94.88 691 PRO A O 1
ATOM 5320 N N . ASP A 1 692 ? 21.820 20.380 -48.666 1.00 95.75 692 ASP A N 1
ATOM 5321 C CA . ASP A 1 692 ? 21.332 20.432 -47.286 1.00 95.75 692 ASP A CA 1
ATOM 5322 C C . ASP A 1 692 ? 20.441 19.238 -46.963 1.00 95.75 692 ASP A C 1
ATOM 5324 O O . ASP A 1 692 ? 20.511 18.694 -45.865 1.00 95.75 692 ASP A O 1
ATOM 5328 N N . LEU A 1 693 ? 19.652 18.774 -47.933 1.00 96.19 693 LEU A N 1
ATOM 5329 C CA . LEU A 1 693 ? 18.872 17.552 -47.764 1.00 96.19 693 LEU A CA 1
ATOM 5330 C C . LEU A 1 693 ? 19.787 16.333 -47.608 1.00 96.19 693 LEU A C 1
ATOM 5332 O O . LEU A 1 693 ? 19.582 15.490 -46.735 1.00 96.19 693 LEU A O 1
ATOM 5336 N N . GLN A 1 694 ? 20.822 16.251 -48.447 1.00 97.06 694 GLN A N 1
ATOM 5337 C CA . GLN A 1 694 ? 21.830 15.202 -48.359 1.00 97.06 694 GLN A CA 1
ATOM 5338 C C . GLN A 1 694 ? 22.512 15.199 -46.988 1.00 97.06 694 GLN A C 1
ATOM 5340 O O . GLN A 1 694 ? 22.741 14.121 -46.447 1.00 97.06 694 GLN A O 1
ATOM 5345 N N . TYR A 1 695 ? 22.798 16.369 -46.406 1.00 98.00 695 TYR A N 1
ATOM 5346 C CA . TYR A 1 695 ? 23.361 16.470 -45.058 1.00 98.00 695 TYR A CA 1
ATOM 5347 C C . TYR A 1 695 ? 22.485 15.756 -44.021 1.00 98.00 695 TYR A C 1
ATOM 5349 O O . TYR A 1 695 ? 22.980 14.907 -43.279 1.00 98.00 695 TYR A O 1
ATOM 5357 N N . GLU A 1 696 ? 21.182 16.048 -44.008 1.00 98.25 696 GLU A N 1
ATOM 5358 C CA . GLU A 1 696 ? 20.229 15.459 -43.057 1.00 98.25 696 GLU A CA 1
ATOM 5359 C C . GLU A 1 696 ? 20.045 13.948 -43.281 1.00 98.25 696 GLU A C 1
ATOM 5361 O O . GLU A 1 696 ? 19.959 13.175 -42.326 1.00 98.25 696 GLU A O 1
ATOM 5366 N N . LEU A 1 697 ? 20.054 13.493 -44.538 1.00 98.19 697 LEU A N 1
ATOM 5367 C CA . LEU A 1 697 ? 19.965 12.068 -44.876 1.00 98.19 697 LEU A CA 1
ATOM 5368 C C . LEU A 1 697 ? 21.234 11.298 -44.477 1.00 98.19 697 LEU A C 1
ATOM 5370 O O . LEU A 1 697 ? 21.139 10.196 -43.937 1.00 98.19 697 LEU A O 1
ATOM 5374 N N . ILE A 1 698 ? 22.420 11.880 -44.686 1.00 98.38 698 ILE A N 1
ATOM 5375 C CA . ILE A 1 698 ? 23.698 11.311 -44.229 1.00 98.38 698 ILE A CA 1
ATOM 5376 C C . ILE A 1 698 ? 23.721 11.230 -42.701 1.00 98.38 698 ILE A C 1
ATOM 5378 O O . ILE A 1 698 ? 24.097 10.195 -42.148 1.00 98.38 698 ILE A O 1
ATOM 5382 N N . GLN A 1 699 ? 23.281 12.288 -42.016 1.00 98.00 699 GLN A N 1
ATOM 5383 C CA . GLN A 1 699 ? 23.158 12.279 -40.561 1.00 98.00 699 GLN A CA 1
ATOM 5384 C C . GLN A 1 699 ? 22.216 11.161 -40.101 1.00 98.00 699 GLN A C 1
ATOM 5386 O O . GLN A 1 699 ? 22.571 10.371 -39.228 1.00 98.00 699 GLN A O 1
ATOM 5391 N N . SER A 1 700 ? 21.056 11.029 -40.750 1.00 97.50 700 SER A N 1
ATOM 5392 C CA . SER A 1 700 ? 20.080 9.985 -40.438 1.00 97.50 700 SER A CA 1
ATOM 5393 C C . SER A 1 700 ? 20.630 8.568 -40.619 1.00 97.50 700 SER A C 1
ATOM 5395 O O . SER A 1 700 ? 20.252 7.687 -39.851 1.00 97.50 700 SER A O 1
ATOM 5397 N N . ILE A 1 701 ? 21.513 8.324 -41.594 1.00 97.50 701 ILE A N 1
ATOM 5398 C CA . ILE A 1 701 ? 22.189 7.024 -41.757 1.00 97.50 701 ILE A CA 1
ATOM 5399 C C . ILE A 1 701 ? 23.023 6.681 -40.518 1.00 97.50 701 ILE A C 1
ATOM 5401 O O . ILE A 1 701 ? 22.995 5.537 -40.058 1.00 97.50 701 ILE A O 1
ATOM 5405 N N . GLY A 1 702 ? 23.755 7.661 -39.981 1.00 96.56 702 GLY A N 1
ATOM 5406 C CA . GLY A 1 702 ? 24.557 7.500 -38.770 1.00 96.56 702 GLY A CA 1
ATOM 5407 C C . GLY A 1 702 ? 23.690 7.235 -37.539 1.00 96.56 702 GLY A C 1
ATOM 5408 O O . GLY A 1 702 ? 23.866 6.213 -36.878 1.00 96.56 702 GLY A O 1
ATOM 5409 N N . GLU A 1 703 ? 22.717 8.110 -37.274 1.00 96.69 703 GLU A N 1
ATOM 5410 C CA . GLU A 1 703 ? 21.843 8.033 -36.091 1.00 96.69 703 GLU A CA 1
ATOM 5411 C C . GLU A 1 703 ? 21.006 6.746 -36.056 1.00 96.69 703 GLU A C 1
ATOM 5413 O O . GLU A 1 703 ? 20.853 6.117 -35.008 1.00 96.69 703 GLU A O 1
ATOM 5418 N N . ARG A 1 704 ? 20.522 6.295 -37.221 1.00 95.25 704 ARG A N 1
ATOM 5419 C CA . ARG A 1 704 ? 19.763 5.040 -37.357 1.00 95.25 704 ARG A CA 1
ATOM 5420 C C . ARG A 1 704 ? 20.637 3.797 -37.506 1.00 95.25 704 ARG A C 1
ATOM 5422 O O . ARG A 1 704 ? 20.111 2.690 -37.520 1.00 95.25 704 ARG A O 1
ATOM 5429 N N . ARG A 1 705 ? 21.959 3.961 -37.600 1.00 95.81 705 ARG A N 1
ATOM 5430 C CA . ARG A 1 705 ? 22.941 2.879 -37.779 1.00 95.81 705 ARG A CA 1
ATOM 5431 C C . ARG A 1 705 ? 22.671 2.004 -39.008 1.00 95.81 705 ARG A C 1
ATOM 5433 O O . ARG A 1 705 ? 22.695 0.778 -38.933 1.00 95.81 705 ARG A O 1
ATOM 5440 N N . ILE A 1 706 ? 22.452 2.629 -40.163 1.00 96.06 706 ILE A N 1
ATOM 5441 C CA . ILE A 1 706 ? 22.145 1.912 -41.409 1.00 96.06 706 ILE A CA 1
ATOM 5442 C C . ILE A 1 706 ? 23.434 1.320 -42.003 1.00 96.06 706 ILE A C 1
ATOM 5444 O O . ILE A 1 706 ? 24.057 1.896 -42.895 1.00 96.06 706 ILE A O 1
ATOM 5448 N N . TYR A 1 707 ? 23.856 0.150 -41.511 1.00 94.56 707 TYR A N 1
ATOM 5449 C CA . TYR A 1 707 ? 25.115 -0.502 -41.910 1.00 94.56 707 TYR A CA 1
ATOM 5450 C C . TYR A 1 707 ? 25.214 -0.787 -43.419 1.00 94.56 707 TYR A C 1
ATOM 5452 O O . TYR A 1 707 ? 26.304 -0.707 -43.988 1.00 94.56 707 TYR A O 1
ATOM 5460 N N . GLY A 1 708 ? 24.084 -1.056 -44.085 1.00 93.94 708 GLY A N 1
ATOM 5461 C CA . GLY A 1 708 ? 24.025 -1.270 -45.537 1.00 93.94 708 GLY A CA 1
ATOM 5462 C C . GLY A 1 708 ? 24.412 -0.041 -46.372 1.00 93.94 708 GLY A C 1
ATOM 5463 O O . GLY A 1 708 ? 24.803 -0.183 -47.526 1.00 93.94 708 GLY A O 1
ATOM 5464 N N . ALA A 1 709 ? 24.385 1.164 -45.793 1.00 96.19 709 ALA A N 1
ATOM 5465 C CA . ALA A 1 709 ? 24.735 2.407 -46.481 1.00 96.19 709 ALA A CA 1
ATOM 5466 C C . ALA A 1 709 ? 26.236 2.746 -46.420 1.00 96.19 709 ALA A C 1
ATOM 5468 O O . ALA A 1 709 ? 26.654 3.806 -46.887 1.00 96.19 709 ALA A O 1
ATOM 5469 N N . LYS A 1 710 ? 27.069 1.868 -45.846 1.00 95.56 710 LYS A N 1
ATOM 5470 C CA . LYS A 1 710 ? 28.492 2.134 -45.602 1.00 95.56 710 LYS A CA 1
ATOM 5471 C C . LYS A 1 710 ? 29.261 2.537 -46.864 1.00 95.56 710 LYS A C 1
ATOM 5473 O O . LYS A 1 710 ? 29.999 3.517 -46.827 1.00 95.56 710 LYS A O 1
ATOM 5478 N N . SER A 1 711 ? 29.083 1.818 -47.978 1.00 95.75 711 SER A N 1
ATOM 5479 C CA . SER A 1 711 ? 29.782 2.164 -49.226 1.00 95.75 711 SER A CA 1
ATOM 5480 C C . SER A 1 711 ? 29.366 3.541 -49.735 1.00 95.75 711 SER A C 1
ATOM 5482 O O . SER A 1 711 ? 30.225 4.352 -50.061 1.00 95.75 711 SER A O 1
ATOM 5484 N N . LEU A 1 712 ? 28.063 3.836 -49.697 1.00 96.69 712 LEU A N 1
ATOM 5485 C CA . LEU A 1 712 ? 27.531 5.138 -50.087 1.00 96.69 712 LEU A CA 1
ATOM 5486 C C . LEU A 1 712 ? 28.097 6.265 -49.211 1.00 96.69 712 LEU A C 1
ATOM 5488 O O . LEU A 1 712 ? 28.431 7.325 -49.730 1.00 96.69 712 LEU A O 1
ATOM 5492 N N . LEU A 1 713 ? 28.257 6.049 -47.899 1.00 97.81 713 LEU A N 1
ATOM 5493 C CA . LEU A 1 713 ? 28.891 7.039 -47.026 1.00 97.81 713 LEU A CA 1
ATOM 5494 C C . LEU A 1 713 ? 30.351 7.301 -47.395 1.00 97.81 713 LEU A C 1
ATOM 5496 O O . LEU A 1 713 ? 30.766 8.455 -47.383 1.00 97.81 713 LEU A O 1
ATOM 5500 N N . PHE A 1 714 ? 31.126 6.271 -47.734 1.00 97.50 714 PHE A N 1
ATOM 5501 C CA . PHE A 1 714 ? 32.495 6.476 -48.209 1.00 97.50 714 PHE A CA 1
ATOM 5502 C C . PHE A 1 714 ? 32.532 7.287 -49.508 1.00 97.50 714 PHE A C 1
ATOM 5504 O O . PHE A 1 714 ? 33.342 8.206 -49.623 1.00 97.50 714 PHE A O 1
ATOM 5511 N N . ASP A 1 715 ? 31.619 7.019 -50.442 1.00 95.81 715 ASP A N 1
ATOM 5512 C CA . ASP A 1 715 ? 31.528 7.780 -51.691 1.00 95.81 715 ASP A CA 1
ATOM 5513 C C . ASP A 1 715 ? 31.160 9.247 -51.410 1.00 95.81 715 ASP A C 1
ATOM 5515 O O . ASP A 1 715 ? 31.765 10.173 -51.958 1.00 95.81 715 ASP A O 1
ATOM 5519 N N . ARG A 1 716 ? 30.217 9.495 -50.487 1.00 96.31 716 ARG A N 1
ATOM 5520 C CA . ARG A 1 716 ? 29.877 10.859 -50.049 1.00 96.31 716 ARG A CA 1
ATOM 5521 C C . ARG A 1 716 ? 31.021 11.531 -49.297 1.00 96.31 716 ARG A C 1
ATOM 5523 O O . ARG A 1 716 ? 31.207 12.730 -49.477 1.00 96.31 716 ARG A O 1
ATOM 5530 N N . ALA A 1 717 ? 31.813 10.798 -48.521 1.00 95.94 717 ALA A N 1
ATOM 5531 C CA . ALA A 1 717 ? 32.974 11.334 -47.817 1.00 95.94 717 ALA A CA 1
ATOM 5532 C C . ALA A 1 717 ? 34.088 11.807 -48.767 1.00 95.94 717 ALA A C 1
ATOM 5534 O O . ALA A 1 717 ? 34.862 12.684 -48.394 1.00 95.94 717 ALA A O 1
ATOM 5535 N N . GLN A 1 718 ? 34.145 11.279 -49.994 1.00 92.94 718 GLN A N 1
ATOM 5536 C CA . GLN A 1 718 ? 35.165 11.628 -50.984 1.00 92.94 718 GLN A CA 1
ATOM 5537 C C . GLN A 1 718 ? 34.680 12.650 -52.023 1.00 92.94 718 GLN A C 1
ATOM 5539 O O . GLN A 1 718 ? 35.405 13.592 -52.340 1.00 92.94 718 GLN A O 1
ATOM 5544 N N . TYR A 1 719 ? 33.456 12.493 -52.536 1.00 90.12 719 TYR A N 1
ATOM 5545 C CA . TYR A 1 719 ? 33.013 13.185 -53.755 1.00 90.12 719 TYR A CA 1
ATOM 5546 C C . TYR A 1 719 ? 31.902 14.224 -53.547 1.00 90.12 719 TYR A C 1
ATOM 5548 O O . TYR A 1 719 ? 31.451 14.835 -54.513 1.00 90.12 719 TYR A O 1
ATOM 5556 N N . SER A 1 720 ? 31.428 14.439 -52.316 1.00 91.38 720 SER A N 1
ATOM 5557 C CA . SER A 1 720 ? 30.404 15.461 -52.042 1.00 91.38 720 SER A CA 1
ATOM 5558 C C . SER A 1 720 ? 31.007 16.837 -51.721 1.00 91.38 720 SER A C 1
ATOM 5560 O O . SER A 1 720 ? 32.227 17.020 -51.695 1.00 91.38 720 SER A O 1
ATOM 5562 N N . ASN A 1 721 ? 30.151 17.835 -51.482 1.00 93.38 721 ASN A N 1
ATOM 5563 C CA . ASN A 1 721 ? 30.569 19.156 -51.006 1.00 93.38 721 ASN A CA 1
ATOM 5564 C C . ASN A 1 721 ? 31.187 19.074 -49.583 1.00 93.38 721 ASN A C 1
ATOM 5566 O O . ASN A 1 721 ? 30.907 18.120 -48.854 1.00 93.38 721 ASN A O 1
ATOM 5570 N N . PRO A 1 722 ? 31.986 20.067 -49.142 1.00 94.12 722 PRO A N 1
ATOM 5571 C CA . PRO A 1 722 ? 32.721 19.994 -47.871 1.00 94.12 722 PRO A CA 1
ATOM 5572 C C . PRO A 1 722 ? 31.863 19.676 -46.637 1.00 94.12 722 PRO A C 1
ATOM 5574 O O . PRO A 1 722 ? 32.269 18.888 -45.782 1.00 94.12 722 PRO A O 1
ATOM 5577 N N . LYS A 1 723 ? 30.651 20.242 -46.560 1.00 95.06 723 LYS A N 1
ATOM 5578 C CA . LYS A 1 723 ? 29.712 20.025 -45.449 1.00 95.06 723 LYS A CA 1
ATOM 5579 C C . LYS A 1 723 ? 29.255 18.560 -45.389 1.00 95.06 723 LYS A C 1
ATOM 5581 O O . LYS A 1 723 ? 29.263 17.955 -44.316 1.00 95.06 723 LYS A O 1
ATOM 5586 N N . ASN A 1 724 ? 28.921 17.974 -46.538 1.00 96.25 724 ASN A N 1
ATOM 5587 C CA . ASN A 1 724 ? 28.465 16.585 -46.632 1.00 96.25 724 ASN A CA 1
ATOM 5588 C C . ASN A 1 724 ? 29.601 15.575 -46.485 1.00 96.25 724 ASN A C 1
ATOM 5590 O O . ASN A 1 724 ? 29.375 14.519 -45.896 1.00 96.25 724 ASN A O 1
ATOM 5594 N N . ARG A 1 725 ? 30.826 15.907 -46.917 1.00 96.62 725 ARG A N 1
ATOM 5595 C CA . ARG A 1 725 ? 31.999 15.060 -46.657 1.00 96.62 725 ARG A CA 1
ATOM 5596 C C . ARG A 1 725 ? 32.226 14.902 -45.161 1.00 96.62 725 ARG A C 1
ATOM 5598 O O . ARG A 1 725 ? 32.314 13.779 -44.670 1.00 96.62 725 ARG A O 1
ATOM 5605 N N . LEU A 1 726 ? 32.232 16.016 -44.427 1.00 96.75 726 LEU A N 1
ATOM 5606 C CA . LEU A 1 726 ? 32.421 16.007 -42.977 1.00 96.75 726 LEU A CA 1
ATOM 5607 C C . LEU A 1 726 ? 31.314 15.224 -42.255 1.00 96.75 726 LEU A C 1
ATOM 5609 O O . LEU A 1 726 ? 31.604 14.423 -41.367 1.00 96.75 726 LEU A O 1
ATOM 5613 N N . MET A 1 727 ? 30.053 15.410 -42.653 1.00 97.56 727 MET A N 1
ATOM 5614 C CA . MET A 1 727 ? 28.936 14.655 -42.078 1.00 97.56 727 MET A CA 1
ATOM 5615 C C . MET A 1 727 ? 29.017 13.157 -42.410 1.00 97.56 727 MET A C 1
ATOM 5617 O O . MET A 1 727 ? 28.767 12.326 -41.541 1.00 97.56 727 MET A O 1
ATOM 5621 N N . ALA A 1 728 ? 29.449 12.786 -43.619 1.00 98.00 728 ALA A N 1
ATOM 5622 C CA . ALA A 1 728 ? 29.639 11.386 -43.997 1.00 98.00 728 ALA A CA 1
ATOM 5623 C C . ALA A 1 728 ? 30.752 10.716 -43.182 1.00 98.00 728 ALA A C 1
ATOM 5625 O O . ALA A 1 728 ? 30.576 9.589 -42.725 1.00 98.00 728 ALA A O 1
ATOM 5626 N N . ILE A 1 729 ? 31.853 11.426 -42.919 1.00 98.00 729 ILE A N 1
ATOM 5627 C CA . ILE A 1 729 ? 32.926 10.960 -42.028 1.00 98.00 729 ILE A CA 1
ATOM 5628 C C . ILE A 1 729 ? 32.382 10.729 -40.608 1.00 98.00 729 ILE A C 1
ATOM 5630 O O . ILE A 1 729 ? 32.612 9.672 -40.019 1.00 98.00 729 ILE A O 1
ATOM 5634 N N . ARG A 1 730 ? 31.588 11.666 -40.074 1.00 98.00 730 ARG A N 1
ATOM 5635 C CA . ARG A 1 730 ? 30.945 11.519 -38.755 1.00 98.00 730 ARG A CA 1
ATOM 5636 C C . ARG A 1 730 ? 29.964 10.349 -38.703 1.00 98.00 730 ARG A C 1
ATOM 5638 O O . ARG A 1 730 ? 29.949 9.616 -37.720 1.00 98.00 730 ARG A O 1
ATOM 5645 N N . ALA A 1 731 ? 29.186 10.126 -39.757 1.00 97.94 731 ALA A N 1
ATOM 5646 C CA . ALA A 1 731 ? 28.300 8.969 -39.845 1.00 97.94 731 ALA A CA 1
ATOM 5647 C C . ALA A 1 731 ? 29.096 7.648 -39.935 1.00 97.94 731 ALA A C 1
ATOM 5649 O O . ALA A 1 731 ? 28.754 6.674 -39.258 1.00 97.94 731 ALA A O 1
ATOM 5650 N N . LEU A 1 732 ? 30.213 7.618 -40.677 1.00 98.25 732 LEU A N 1
ATOM 5651 C CA . LEU A 1 732 ? 31.132 6.471 -40.728 1.00 98.25 732 LEU A CA 1
ATOM 5652 C C . LEU A 1 732 ? 31.730 6.154 -39.357 1.00 98.25 732 LEU A C 1
ATOM 5654 O O . LEU A 1 732 ? 31.852 4.980 -39.016 1.00 98.25 732 LEU A O 1
ATOM 5658 N N . LYS A 1 733 ? 32.017 7.159 -38.522 1.00 97.81 733 LYS A N 1
ATOM 5659 C CA . LYS A 1 733 ? 32.418 6.932 -37.124 1.00 97.81 733 LYS A CA 1
ATOM 5660 C C . LYS A 1 733 ? 31.441 6.030 -36.387 1.00 97.81 733 LYS A C 1
ATOM 5662 O O . LYS A 1 733 ? 31.884 5.214 -35.585 1.00 97.81 733 LYS A O 1
ATOM 5667 N N . ILE A 1 734 ? 30.143 6.114 -36.664 1.00 97.19 734 ILE A N 1
ATOM 5668 C CA . ILE A 1 734 ? 29.119 5.299 -36.004 1.00 97.19 734 ILE A CA 1
ATOM 5669 C C . ILE A 1 734 ? 29.047 3.891 -36.614 1.00 97.19 734 ILE A C 1
ATOM 5671 O O . ILE A 1 734 ? 29.034 2.918 -35.861 1.00 97.19 734 ILE A O 1
ATOM 5675 N N . ILE A 1 735 ? 29.043 3.765 -37.947 1.00 96.75 735 ILE A N 1
ATOM 5676 C CA . ILE A 1 735 ? 28.691 2.499 -38.625 1.00 96.75 735 ILE A CA 1
ATOM 5677 C C . ILE A 1 735 ? 29.861 1.715 -39.246 1.00 96.75 735 ILE A C 1
ATOM 5679 O O . ILE A 1 735 ? 29.673 0.568 -39.653 1.00 96.75 735 ILE A O 1
ATOM 5683 N N . ALA A 1 736 ? 31.057 2.299 -39.356 1.00 97.31 736 ALA A N 1
ATOM 5684 C CA . ALA A 1 736 ? 32.226 1.601 -39.890 1.00 97.31 736 ALA A CA 1
ATOM 5685 C C . ALA A 1 736 ? 32.714 0.504 -38.926 1.00 97.31 736 ALA A C 1
ATOM 5687 O O . ALA A 1 736 ? 32.672 0.639 -37.702 1.00 97.31 736 ALA A O 1
ATOM 5688 N N . ALA A 1 737 ? 33.194 -0.594 -39.486 1.00 96.38 737 ALA A N 1
ATOM 5689 C CA . ALA A 1 737 ? 33.774 -1.720 -38.774 1.00 96.38 737 ALA A CA 1
ATOM 5690 C C . ALA A 1 737 ? 35.310 -1.650 -38.823 1.00 96.38 737 ALA A C 1
ATOM 5692 O O . ALA A 1 737 ? 35.866 -0.973 -39.690 1.00 96.38 737 ALA A O 1
ATOM 5693 N N . PRO A 1 738 ? 36.022 -2.381 -37.947 1.00 96.38 738 PRO A N 1
ATOM 5694 C CA . PRO A 1 738 ? 37.481 -2.475 -38.004 1.00 96.38 738 PRO A CA 1
ATOM 5695 C C . PRO A 1 738 ? 38.042 -2.862 -39.381 1.00 96.38 738 PRO A C 1
ATOM 5697 O O . PRO A 1 738 ? 39.094 -2.369 -39.776 1.00 96.38 738 PRO A O 1
ATOM 5700 N N . SER A 1 739 ? 37.313 -3.674 -40.153 1.00 95.44 739 SER A N 1
ATOM 5701 C CA . SER A 1 739 ? 37.681 -4.038 -41.529 1.00 95.44 739 SER A CA 1
ATOM 5702 C C . SER A 1 739 ? 37.764 -2.842 -42.486 1.00 95.44 739 SER A C 1
ATOM 5704 O O . SER A 1 739 ? 38.397 -2.939 -43.531 1.00 95.44 739 SER A O 1
ATOM 5706 N N . ASP A 1 740 ? 37.141 -1.712 -42.146 1.00 97.31 740 ASP A N 1
ATOM 5707 C CA . ASP A 1 740 ? 37.114 -0.507 -42.974 1.00 97.31 740 ASP A CA 1
ATOM 5708 C C . ASP A 1 740 ? 38.271 0.463 -42.667 1.00 97.31 740 ASP A C 1
ATOM 5710 O O . ASP A 1 740 ? 38.406 1.490 -43.338 1.00 97.31 740 ASP A O 1
ATOM 5714 N N . LEU A 1 741 ? 39.123 0.153 -41.677 1.00 97.00 741 LEU A N 1
ATOM 5715 C CA . LEU A 1 741 ? 40.280 0.978 -41.304 1.00 97.00 741 LEU A CA 1
ATOM 5716 C C . LEU A 1 741 ? 41.201 1.304 -42.494 1.00 97.00 741 LEU A C 1
ATOM 5718 O O . LEU A 1 741 ? 41.547 2.477 -42.638 1.00 97.00 741 LEU A O 1
ATOM 5722 N N . PRO A 1 742 ? 41.549 0.365 -43.400 1.00 95.94 742 PRO A N 1
ATOM 5723 C CA . PRO A 1 742 ? 42.356 0.696 -44.577 1.00 95.94 742 PRO A CA 1
ATOM 5724 C C . PRO A 1 742 ? 41.699 1.747 -45.486 1.00 95.94 742 PRO A C 1
ATOM 5726 O O . PRO A 1 742 ? 42.371 2.653 -45.987 1.00 95.94 742 PRO A O 1
ATOM 5729 N N . ARG A 1 743 ? 40.371 1.683 -45.661 1.00 96.12 743 ARG A N 1
ATOM 5730 C CA . ARG A 1 743 ? 39.618 2.639 -46.490 1.00 96.12 743 ARG A CA 1
ATOM 5731 C C . ARG A 1 743 ? 39.544 4.017 -45.828 1.00 96.12 743 ARG A C 1
ATOM 5733 O O . ARG A 1 743 ? 39.702 5.025 -46.509 1.00 96.12 743 ARG A O 1
ATOM 5740 N N . LEU A 1 744 ? 39.376 4.073 -44.504 1.00 97.44 744 LEU A N 1
ATOM 5741 C CA . LEU A 1 744 ? 39.419 5.325 -43.737 1.00 97.44 744 LEU A CA 1
ATOM 5742 C C . LEU A 1 744 ? 40.808 5.980 -43.762 1.00 97.44 744 LEU A C 1
ATOM 5744 O O . LEU A 1 744 ? 40.907 7.198 -43.884 1.00 97.44 744 LEU A O 1
ATOM 5748 N N . LEU A 1 745 ? 41.878 5.187 -43.685 1.00 96.69 745 LEU A N 1
ATOM 5749 C CA . LEU A 1 745 ? 43.253 5.683 -43.798 1.00 96.69 745 LEU A CA 1
ATOM 5750 C C . LEU A 1 745 ? 43.556 6.196 -45.208 1.00 96.69 745 LEU A C 1
ATOM 5752 O O . LEU A 1 745 ? 44.171 7.247 -45.359 1.00 96.69 745 LEU A O 1
ATOM 5756 N N . SER A 1 746 ? 43.050 5.520 -46.239 1.00 94.88 746 SER A N 1
ATOM 5757 C CA . SER A 1 746 ? 43.141 6.013 -47.618 1.00 94.88 746 SER A CA 1
ATOM 5758 C C . SER A 1 746 ? 42.412 7.353 -47.781 1.00 94.88 746 SER A C 1
ATOM 5760 O O . SER A 1 746 ? 42.944 8.283 -48.384 1.00 94.88 746 SER A O 1
ATOM 5762 N N . LEU A 1 747 ? 41.227 7.491 -47.173 1.00 96.00 747 LEU A N 1
ATOM 5763 C CA . LEU A 1 747 ? 40.469 8.744 -47.160 1.00 96.00 747 LEU A CA 1
ATOM 5764 C C . LEU A 1 747 ? 41.219 9.871 -46.422 1.00 96.00 747 LEU A C 1
ATOM 5766 O O . LEU A 1 747 ? 41.218 11.009 -46.888 1.00 96.00 747 LEU A O 1
ATOM 5770 N N . LEU A 1 748 ? 41.892 9.560 -45.305 1.00 95.88 748 LEU A N 1
ATOM 5771 C CA . LEU A 1 748 ? 42.726 10.509 -44.554 1.00 95.88 748 LEU A CA 1
ATOM 5772 C C . LEU A 1 748 ? 43.830 11.101 -45.435 1.00 95.88 748 LEU A C 1
ATOM 5774 O O . LEU A 1 748 ? 44.027 12.314 -45.444 1.00 95.88 748 LEU A O 1
ATOM 5778 N N . LEU A 1 749 ? 44.538 10.236 -46.164 1.00 94.12 749 LEU A N 1
ATOM 5779 C CA . LEU A 1 749 ? 45.657 10.622 -47.024 1.00 94.12 749 LEU A CA 1
ATOM 5780 C C . LEU A 1 749 ? 45.191 11.393 -48.265 1.00 94.12 749 LEU A C 1
ATOM 5782 O O . LEU A 1 749 ? 45.890 12.290 -48.725 1.00 94.12 749 LEU A O 1
ATOM 5786 N N . ALA A 1 750 ? 44.001 11.078 -48.781 1.00 92.12 750 ALA A N 1
ATOM 5787 C CA . ALA A 1 750 ? 43.413 11.776 -49.920 1.00 92.12 750 ALA A CA 1
ATOM 5788 C C . ALA A 1 750 ? 42.851 13.167 -49.565 1.00 92.12 750 ALA A C 1
ATOM 5790 O O . ALA A 1 750 ? 42.736 14.026 -50.445 1.00 92.12 750 ALA A O 1
ATOM 5791 N N . SER A 1 751 ? 42.482 13.413 -48.300 1.00 91.38 751 SER A N 1
ATOM 5792 C CA . SER A 1 751 ? 41.897 14.694 -47.896 1.00 91.38 751 SER A CA 1
ATOM 5793 C C . SER A 1 751 ? 42.944 15.809 -47.852 1.00 91.38 751 SER A C 1
ATOM 5795 O O . SER A 1 751 ? 44.017 15.674 -47.265 1.00 91.38 751 SER A O 1
ATOM 5797 N N . LYS A 1 752 ? 42.597 16.959 -48.439 1.00 88.06 752 LYS A N 1
ATOM 5798 C CA . LYS A 1 752 ? 43.416 18.184 -48.423 1.00 88.06 752 LYS A CA 1
ATOM 5799 C C . LYS A 1 752 ? 43.017 19.160 -47.309 1.00 88.06 752 LYS A C 1
ATOM 5801 O O . LYS A 1 752 ? 43.715 20.150 -47.108 1.00 88.06 752 LYS A O 1
ATOM 5806 N N . SER A 1 753 ? 41.910 18.901 -46.610 1.00 90.69 753 SER A N 1
ATOM 5807 C CA . SER A 1 753 ? 41.361 19.767 -45.563 1.00 90.69 753 SER A CA 1
ATOM 5808 C C . SER A 1 753 ? 41.817 19.293 -44.189 1.00 90.69 753 SER A C 1
ATOM 5810 O O . SER A 1 753 ? 41.561 18.155 -43.807 1.00 90.69 753 SER A O 1
ATOM 5812 N N . GLU A 1 754 ? 42.452 20.169 -43.412 1.00 90.50 754 GLU A N 1
ATOM 5813 C CA . GLU A 1 754 ? 42.908 19.826 -42.060 1.00 90.50 754 GLU A CA 1
ATOM 5814 C C . GLU A 1 754 ? 41.741 19.479 -41.121 1.00 90.50 754 GLU A C 1
ATOM 5816 O O . GLU A 1 754 ? 41.847 18.564 -40.303 1.00 90.50 754 GLU A O 1
ATOM 5821 N N . VAL A 1 755 ? 40.590 20.138 -41.292 1.00 93.06 755 VAL A N 1
ATOM 5822 C CA . VAL A 1 755 ? 39.362 19.845 -40.535 1.00 93.06 755 VAL A CA 1
ATOM 5823 C C . VAL A 1 755 ? 38.858 18.433 -40.840 1.00 93.06 755 VAL A C 1
ATOM 5825 O O . VAL A 1 755 ? 38.532 17.679 -39.921 1.00 93.06 755 VAL A O 1
ATOM 5828 N N . GLU A 1 756 ? 38.830 18.053 -42.120 1.00 94.06 756 GLU A N 1
ATOM 5829 C CA . GLU A 1 756 ? 38.443 16.702 -42.535 1.00 94.06 756 GLU A CA 1
ATOM 5830 C C . GLU A 1 756 ? 39.461 15.671 -42.048 1.00 94.06 756 GLU A C 1
ATOM 5832 O O . GLU A 1 756 ? 39.065 14.668 -41.468 1.00 94.06 756 GLU A O 1
ATOM 5837 N N . GLN A 1 757 ? 40.764 15.929 -42.198 1.00 93.88 757 GLN A N 1
ATOM 5838 C CA . GLN A 1 757 ? 41.812 15.038 -41.699 1.00 93.88 757 GLN A CA 1
ATOM 5839 C C . GLN A 1 757 ? 41.695 14.807 -40.187 1.00 93.88 757 GLN A C 1
ATOM 5841 O O . GLN A 1 757 ? 41.843 13.680 -39.710 1.00 93.88 757 GLN A O 1
ATOM 5846 N N . ASN A 1 758 ? 41.382 15.854 -39.421 1.00 94.81 758 ASN A N 1
ATOM 5847 C CA . ASN A 1 758 ? 41.182 15.743 -37.983 1.00 94.81 758 ASN A CA 1
ATOM 5848 C C . ASN A 1 758 ? 39.970 14.860 -37.631 1.00 94.81 758 ASN A C 1
ATOM 5850 O O . ASN A 1 758 ? 40.087 13.984 -36.766 1.00 94.81 758 ASN A O 1
ATOM 5854 N N . GLU A 1 759 ? 38.834 15.050 -38.314 1.00 96.81 759 GLU A N 1
ATOM 5855 C CA . GLU A 1 759 ? 37.617 14.246 -38.126 1.00 96.81 759 GLU A CA 1
ATOM 5856 C C . GLU A 1 759 ? 37.798 12.796 -38.605 1.00 96.81 759 GLU A C 1
ATOM 5858 O O . GLU A 1 759 ? 37.374 11.864 -37.919 1.00 96.81 759 GLU A O 1
ATOM 5863 N N . ILE A 1 760 ? 38.493 12.569 -39.726 1.00 97.44 760 ILE A N 1
ATOM 5864 C CA . ILE A 1 760 ? 38.845 11.221 -40.196 1.00 97.44 760 ILE A CA 1
ATOM 5865 C C . ILE A 1 760 ? 39.747 10.547 -39.165 1.00 97.44 760 ILE A C 1
ATOM 5867 O O . ILE A 1 760 ? 39.509 9.398 -38.813 1.00 97.44 760 ILE A O 1
ATOM 5871 N N . GLY A 1 761 ? 40.725 11.257 -38.600 1.00 96.62 761 GLY A N 1
ATOM 5872 C CA . GLY A 1 761 ? 41.564 10.714 -37.534 1.00 96.62 761 GLY A CA 1
ATOM 5873 C C . GLY A 1 761 ? 40.780 10.343 -36.269 1.00 96.62 761 GLY A C 1
ATOM 5874 O O . GLY A 1 761 ? 41.021 9.285 -35.690 1.00 96.62 761 GLY A O 1
ATOM 5875 N N . ASN A 1 762 ? 39.798 11.160 -35.867 1.00 97.06 762 ASN A N 1
ATOM 5876 C CA . ASN A 1 762 ? 38.871 10.819 -34.774 1.00 97.06 762 ASN A CA 1
ATOM 5877 C C . ASN A 1 762 ? 38.022 9.585 -35.110 1.00 97.06 762 ASN A C 1
ATOM 5879 O O . ASN A 1 762 ? 37.730 8.764 -34.241 1.00 97.06 762 ASN A O 1
ATOM 5883 N N . THR A 1 763 ? 37.620 9.467 -36.372 1.00 97.69 763 THR A N 1
ATOM 5884 C CA . THR A 1 763 ? 36.836 8.348 -36.895 1.00 97.69 763 THR A CA 1
ATOM 5885 C C . THR A 1 763 ? 37.648 7.058 -36.886 1.00 97.69 763 THR A C 1
ATOM 5887 O O . THR A 1 763 ? 37.179 6.054 -36.358 1.00 97.69 763 THR A O 1
ATOM 5890 N N . VAL A 1 764 ? 38.890 7.094 -37.375 1.00 97.75 764 VAL A N 1
ATOM 5891 C CA . VAL A 1 764 ? 39.829 5.967 -37.337 1.00 97.75 764 VAL A CA 1
ATOM 5892 C C . VAL A 1 764 ? 40.084 5.524 -35.901 1.00 97.75 764 VAL A C 1
ATOM 5894 O O . VAL A 1 764 ? 39.957 4.338 -35.621 1.00 97.75 764 VAL A O 1
ATOM 5897 N N . SER A 1 765 ? 40.372 6.454 -34.983 1.00 97.00 765 SER A N 1
ATOM 5898 C CA . SER A 1 765 ? 40.578 6.125 -33.564 1.00 97.00 765 SER A CA 1
ATOM 5899 C C . SER A 1 765 ? 39.350 5.439 -32.951 1.00 97.00 765 SER A C 1
ATOM 5901 O O . SER A 1 765 ? 39.470 4.365 -32.361 1.00 97.00 765 SER A O 1
ATOM 5903 N N . ALA A 1 766 ? 38.147 5.979 -33.173 1.00 97.44 766 ALA A N 1
ATOM 5904 C CA . ALA A 1 766 ? 36.917 5.379 -32.657 1.00 97.44 766 ALA A CA 1
ATOM 5905 C C . ALA A 1 766 ? 36.636 3.981 -33.239 1.00 97.44 766 ALA A C 1
ATOM 5907 O O . ALA A 1 766 ? 36.190 3.095 -32.513 1.00 97.44 766 ALA A O 1
ATOM 5908 N N . VAL A 1 767 ? 36.901 3.767 -34.533 1.00 97.44 767 VAL A N 1
ATOM 5909 C CA . VAL A 1 767 ? 36.725 2.461 -35.191 1.00 97.44 767 VAL A CA 1
ATOM 5910 C C . VAL A 1 767 ? 37.787 1.464 -34.722 1.00 97.44 767 VAL A C 1
ATOM 5912 O O . VAL A 1 767 ? 37.453 0.319 -34.427 1.00 97.44 767 VAL A O 1
ATOM 5915 N N . ALA A 1 768 ? 39.043 1.893 -34.582 1.00 96.69 768 ALA A N 1
ATOM 5916 C CA . ALA A 1 768 ? 40.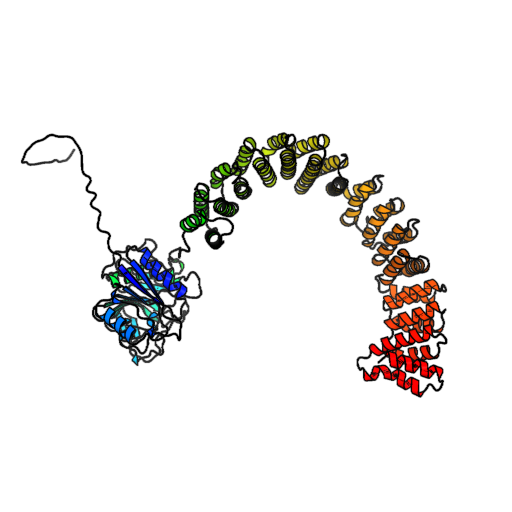131 1.080 -34.045 1.00 96.69 768 ALA A CA 1
ATOM 5917 C C . ALA A 1 768 ? 39.867 0.668 -32.592 1.00 96.69 768 ALA A C 1
ATOM 5919 O O . ALA A 1 768 ? 40.097 -0.482 -32.230 1.00 96.69 768 ALA A O 1
ATOM 5920 N N . GLY A 1 769 ? 39.291 1.557 -31.777 1.00 95.50 769 GLY A N 1
ATOM 5921 C CA . GLY A 1 769 ? 38.875 1.262 -30.403 1.00 95.50 769 GLY A CA 1
ATOM 5922 C C . GLY A 1 769 ? 37.872 0.107 -30.277 1.00 95.50 769 GLY A C 1
ATOM 5923 O O . GLY A 1 769 ? 37.788 -0.506 -29.214 1.00 95.50 769 GLY A O 1
ATOM 5924 N N . ARG A 1 770 ? 37.159 -0.248 -31.359 1.00 96.06 770 ARG A N 1
ATOM 5925 C CA . ARG A 1 770 ? 36.254 -1.413 -31.409 1.00 96.06 770 ARG A CA 1
ATOM 5926 C C . ARG A 1 770 ? 36.988 -2.750 -31.518 1.00 96.06 770 ARG A C 1
ATOM 5928 O O . ARG A 1 770 ? 36.358 -3.791 -31.362 1.00 96.06 770 ARG A O 1
ATOM 5935 N N . ILE A 1 771 ? 38.293 -2.750 -31.791 1.00 95.75 771 ILE A N 1
ATOM 5936 C CA . ILE A 1 771 ? 39.112 -3.963 -31.772 1.00 95.75 771 ILE A CA 1
ATOM 5937 C C . ILE A 1 771 ? 39.391 -4.321 -30.309 1.00 95.75 771 ILE A C 1
ATOM 5939 O O . ILE A 1 771 ? 39.974 -3.532 -29.557 1.00 95.75 771 ILE A O 1
ATOM 5943 N N . SER A 1 772 ? 38.975 -5.524 -29.907 1.00 92.94 772 SER A N 1
ATOM 5944 C CA . SER A 1 772 ? 39.105 -6.008 -28.528 1.00 92.94 772 SER A CA 1
ATOM 5945 C C . SER A 1 772 ? 40.562 -6.104 -28.076 1.00 92.94 772 SER A C 1
ATOM 5947 O O . SER A 1 772 ? 40.875 -5.787 -26.934 1.00 92.94 772 SER A O 1
ATOM 5949 N N . GLN A 1 773 ? 41.465 -6.502 -28.973 1.00 92.88 773 GLN A N 1
ATOM 5950 C CA . GLN A 1 773 ? 42.883 -6.646 -28.660 1.00 92.88 773 GLN A CA 1
ATOM 5951 C C . GLN A 1 773 ? 43.611 -5.308 -28.836 1.00 92.88 773 GLN A C 1
ATOM 5953 O O . GLN A 1 773 ? 43.814 -4.843 -29.958 1.00 92.88 773 GLN A O 1
ATOM 5958 N N . GLN A 1 774 ? 44.028 -4.699 -27.723 1.00 89.00 774 GLN A N 1
ATOM 5959 C CA . GLN A 1 774 ? 44.652 -3.371 -27.707 1.00 89.00 774 GLN A CA 1
ATOM 5960 C C . GLN A 1 774 ? 45.877 -3.276 -28.631 1.00 89.00 774 GLN A C 1
ATOM 5962 O O . GLN A 1 774 ? 45.990 -2.323 -29.399 1.00 89.00 774 GLN A O 1
ATOM 5967 N N . ASN A 1 775 ? 46.722 -4.312 -28.653 1.00 88.12 775 ASN A N 1
ATOM 5968 C CA . ASN A 1 775 ? 47.927 -4.366 -29.490 1.00 88.12 775 ASN A CA 1
ATOM 5969 C C . ASN A 1 775 ? 47.633 -4.311 -31.001 1.00 88.12 775 ASN A C 1
ATOM 5971 O O . ASN A 1 775 ? 48.494 -3.909 -31.783 1.00 88.12 775 ASN A O 1
ATOM 5975 N N . PHE A 1 776 ? 46.414 -4.670 -31.417 1.00 91.75 776 PHE A N 1
ATOM 5976 C CA . PHE A 1 776 ? 46.000 -4.678 -32.820 1.00 91.75 776 PHE A CA 1
ATOM 5977 C C . PHE A 1 776 ? 45.298 -3.388 -33.257 1.00 91.75 776 PHE A C 1
ATOM 5979 O O . PHE A 1 776 ? 45.106 -3.180 -34.454 1.00 91.75 776 PHE A O 1
ATOM 5986 N N . ARG A 1 777 ? 44.965 -2.477 -32.332 1.00 94.12 777 ARG A N 1
ATOM 5987 C CA . ARG A 1 777 ? 44.255 -1.223 -32.655 1.00 94.12 777 ARG A CA 1
ATOM 5988 C C . ARG A 1 777 ? 45.043 -0.320 -33.605 1.00 94.12 777 ARG A C 1
ATOM 5990 O O . ARG A 1 777 ? 44.461 0.310 -34.481 1.00 94.12 777 ARG A O 1
ATOM 5997 N N . ALA A 1 778 ? 46.368 -0.301 -33.476 1.00 93.62 778 ALA A N 1
ATOM 5998 C CA . ALA A 1 778 ? 47.262 0.487 -34.325 1.00 93.62 778 ALA A CA 1
ATOM 5999 C C . ALA A 1 778 ? 47.738 -0.251 -35.593 1.00 93.62 778 ALA A C 1
ATOM 6001 O O . ALA A 1 778 ? 48.452 0.335 -36.407 1.00 93.62 778 ALA A O 1
ATOM 6002 N N . TYR A 1 779 ? 47.378 -1.527 -35.773 1.00 94.12 779 TYR A N 1
ATOM 6003 C CA . TYR A 1 779 ? 47.986 -2.402 -36.782 1.00 94.12 779 TYR A CA 1
ATOM 6004 C C . TYR A 1 779 ? 47.822 -1.874 -38.216 1.00 94.12 779 TYR A C 1
ATOM 6006 O O . TYR A 1 779 ? 48.813 -1.700 -38.922 1.00 94.12 779 TYR A O 1
ATOM 6014 N N . SER A 1 780 ? 46.600 -1.509 -38.626 1.00 93.38 780 SER A N 1
ATOM 6015 C CA . SER A 1 780 ? 46.354 -0.949 -39.966 1.00 93.38 780 SER A CA 1
ATOM 6016 C C . SER A 1 780 ? 47.091 0.373 -40.209 1.00 93.38 780 SER A C 1
ATOM 6018 O O . SER A 1 780 ? 47.503 0.647 -41.333 1.00 93.38 780 SER A O 1
ATOM 6020 N N . VAL A 1 781 ? 47.291 1.187 -39.164 1.00 94.44 781 VAL A N 1
ATOM 6021 C CA . VAL A 1 781 ? 48.023 2.460 -39.268 1.00 94.44 781 VAL A CA 1
ATOM 6022 C C . VAL A 1 781 ? 49.520 2.210 -39.453 1.00 94.44 781 VAL A C 1
ATOM 6024 O O . VAL A 1 781 ? 50.146 2.877 -40.272 1.00 94.44 781 VAL A O 1
ATOM 6027 N N . LYS A 1 782 ? 50.083 1.220 -38.743 1.00 93.31 782 LYS A N 1
ATOM 6028 C CA . LYS A 1 782 ? 51.486 0.801 -38.893 1.00 93.31 782 LYS A CA 1
ATOM 6029 C C . LYS A 1 782 ? 51.777 0.302 -40.310 1.00 93.31 782 LYS A C 1
ATOM 6031 O O . LYS A 1 782 ? 52.710 0.797 -40.929 1.00 93.31 782 LYS A O 1
ATOM 6036 N N . ILE A 1 783 ? 50.923 -0.566 -40.859 1.00 93.81 783 ILE A N 1
ATOM 6037 C CA . ILE A 1 783 ? 51.055 -1.043 -42.249 1.00 93.81 783 ILE A CA 1
ATOM 6038 C C . ILE A 1 783 ? 51.006 0.127 -43.245 1.00 93.81 783 ILE A C 1
ATOM 6040 O O . ILE A 1 783 ? 51.803 0.212 -44.178 1.00 93.81 783 ILE A O 1
ATOM 6044 N N . MET A 1 784 ? 50.082 1.073 -43.053 1.00 94.19 784 MET A N 1
ATOM 6045 C CA . MET A 1 784 ? 49.986 2.237 -43.938 1.00 94.19 784 MET A CA 1
ATOM 6046 C C . MET A 1 784 ? 51.228 3.146 -43.833 1.00 94.19 784 MET A C 1
ATOM 6048 O O . MET A 1 784 ? 51.676 3.700 -44.833 1.00 94.19 784 MET A O 1
ATOM 6052 N N . LEU A 1 785 ? 51.837 3.275 -42.648 1.00 93.88 785 LEU A N 1
ATOM 6053 C CA . LEU A 1 785 ? 53.079 4.037 -42.447 1.00 93.88 785 LEU A CA 1
ATOM 6054 C C . LEU A 1 785 ? 54.290 3.443 -43.181 1.00 93.88 785 LEU A C 1
ATOM 6056 O O . LEU A 1 785 ? 55.198 4.197 -43.533 1.00 93.88 785 LEU A O 1
ATOM 6060 N N . GLU A 1 786 ? 54.323 2.130 -43.408 1.00 92.69 786 GLU A N 1
ATOM 6061 C CA . GLU A 1 786 ? 55.400 1.467 -44.161 1.00 92.69 786 GLU A CA 1
ATOM 6062 C C . GLU A 1 786 ? 55.339 1.792 -45.660 1.00 92.69 786 GLU A C 1
ATOM 6064 O O . GLU A 1 786 ? 56.370 1.867 -46.328 1.00 92.69 786 GLU A O 1
ATOM 6069 N N . SER A 1 787 ? 54.141 2.050 -46.188 1.00 90.25 787 SER A N 1
ATOM 6070 C CA . SER A 1 787 ? 53.918 2.320 -47.616 1.00 90.25 787 SER A CA 1
ATOM 6071 C C . SER A 1 787 ? 53.887 3.812 -47.972 1.00 90.25 787 SER A C 1
ATOM 6073 O O . SER A 1 787 ? 54.192 4.178 -49.109 1.00 90.25 787 SER A O 1
ATOM 6075 N N . VAL A 1 788 ? 53.579 4.704 -47.023 1.00 93.12 788 VAL A N 1
ATOM 6076 C CA . VAL A 1 788 ? 53.531 6.157 -47.264 1.00 93.12 788 VAL A CA 1
ATOM 6077 C C . VAL A 1 788 ? 54.897 6.811 -47.035 1.00 93.12 788 VAL A C 1
ATOM 6079 O O . VAL A 1 788 ? 55.391 6.913 -45.906 1.00 93.12 788 VAL A O 1
ATOM 6082 N N . LYS A 1 789 ? 55.485 7.327 -48.122 1.00 90.25 789 LYS A N 1
ATOM 6083 C CA . LYS A 1 789 ? 56.769 8.057 -48.111 1.00 90.25 789 LYS A CA 1
ATOM 6084 C C . LYS A 1 789 ? 56.618 9.573 -47.947 1.00 90.25 789 LYS A C 1
ATOM 6086 O O . LYS A 1 789 ? 57.530 10.221 -47.445 1.00 90.25 789 LYS A O 1
ATOM 6091 N N . GLU A 1 790 ? 55.480 10.144 -48.341 1.00 92.44 790 GLU A N 1
ATOM 6092 C CA . GLU A 1 790 ? 55.242 11.590 -48.264 1.00 92.44 790 GLU A CA 1
ATOM 6093 C C . GLU A 1 790 ? 55.192 12.078 -46.806 1.00 92.44 790 GLU A C 1
ATOM 6095 O O . GLU A 1 790 ? 54.399 11.580 -46.002 1.00 92.44 790 GLU A O 1
ATOM 6100 N N . VAL A 1 791 ? 55.994 13.098 -46.472 1.00 91.31 791 VAL A N 1
ATOM 6101 C CA . VAL A 1 791 ? 56.113 13.655 -45.110 1.00 91.31 791 VAL A CA 1
ATOM 6102 C C . VAL A 1 791 ? 54.751 14.054 -44.541 1.00 91.31 791 VAL A C 1
ATOM 6104 O O . VAL A 1 791 ? 54.409 13.670 -43.424 1.00 91.31 791 VAL A O 1
ATOM 6107 N N . LYS A 1 792 ? 53.934 14.764 -45.327 1.00 87.75 792 LYS A N 1
ATOM 6108 C CA . LYS A 1 792 ? 52.614 15.237 -44.894 1.00 87.75 792 LYS A CA 1
ATOM 6109 C C . LYS A 1 792 ? 51.669 14.079 -44.553 1.00 87.75 792 LYS A C 1
ATOM 6111 O O . LYS A 1 792 ? 51.001 14.121 -43.518 1.00 87.75 792 LYS A O 1
ATOM 6116 N N . GLY A 1 793 ? 51.657 13.027 -45.374 1.00 88.75 793 GLY A N 1
ATOM 6117 C CA . GLY A 1 793 ? 50.872 11.816 -45.128 1.00 88.75 793 GLY A CA 1
ATOM 6118 C C . GLY A 1 793 ? 51.324 11.071 -43.869 1.00 88.75 793 GLY A C 1
ATOM 6119 O O . GLY A 1 793 ? 50.496 10.692 -43.040 1.00 88.75 793 GLY A O 1
ATOM 6120 N N . ARG A 1 794 ? 52.640 10.944 -43.658 1.00 93.75 794 ARG A N 1
ATOM 6121 C CA . ARG A 1 794 ? 53.207 10.344 -42.437 1.00 93.75 794 ARG A CA 1
ATOM 6122 C C . ARG A 1 794 ? 52.824 11.131 -41.185 1.00 93.75 794 ARG A C 1
ATOM 6124 O O . ARG A 1 794 ? 52.398 10.529 -40.203 1.00 93.75 794 ARG A O 1
ATOM 6131 N N . CYS A 1 795 ? 52.898 12.464 -41.221 1.00 92.50 795 CYS A N 1
ATOM 6132 C CA . CYS A 1 795 ? 52.462 13.319 -40.112 1.00 92.50 795 CYS A CA 1
ATOM 6133 C C . CYS A 1 795 ? 50.985 13.095 -39.750 1.00 92.50 795 CYS A C 1
ATOM 6135 O O . CYS A 1 795 ? 50.657 13.006 -38.567 1.00 92.50 795 CYS A O 1
ATOM 6137 N N . ALA A 1 796 ? 50.097 12.963 -40.742 1.00 92.00 796 ALA A N 1
ATOM 6138 C CA . ALA A 1 796 ? 48.686 12.665 -40.496 1.00 92.00 796 ALA A CA 1
ATOM 6139 C C . ALA A 1 796 ? 48.499 11.297 -39.811 1.00 92.00 796 ALA A C 1
ATOM 6141 O O . ALA A 1 796 ? 47.751 11.196 -38.839 1.00 92.00 796 ALA A O 1
ATOM 6142 N N . LEU A 1 797 ? 49.226 10.267 -40.253 1.00 95.19 797 LEU A N 1
ATOM 6143 C CA . LEU A 1 797 ? 49.187 8.928 -39.652 1.00 95.19 797 LEU A CA 1
ATOM 6144 C C . LEU A 1 797 ? 49.742 8.904 -38.216 1.00 95.19 797 LEU A C 1
ATOM 6146 O O . LEU A 1 797 ? 49.141 8.274 -37.347 1.00 95.19 797 LEU A O 1
ATOM 6150 N N . TYR A 1 798 ? 50.822 9.639 -37.922 1.00 95.00 798 TYR A N 1
ATOM 6151 C CA . TYR A 1 798 ? 51.343 9.771 -36.552 1.00 95.00 798 TYR A CA 1
ATOM 6152 C C . TYR A 1 798 ? 50.341 10.443 -35.606 1.00 95.00 798 TYR A C 1
ATOM 6154 O O . TYR A 1 798 ? 50.174 9.996 -34.472 1.00 95.00 798 TYR A O 1
ATOM 6162 N N . ARG A 1 799 ? 49.612 11.467 -36.071 1.00 94.31 799 ARG A N 1
ATOM 6163 C CA . ARG A 1 799 ? 48.525 12.075 -35.282 1.00 94.31 799 ARG A CA 1
ATOM 6164 C C . ARG A 1 799 ? 47.420 11.065 -34.973 1.00 94.31 799 ARG A C 1
ATOM 6166 O O . ARG A 1 799 ? 46.869 11.090 -33.879 1.00 94.31 799 ARG A O 1
ATOM 6173 N N . VAL A 1 800 ? 47.097 10.175 -35.913 1.00 95.31 800 VAL A N 1
ATOM 6174 C CA . VAL A 1 800 ? 46.113 9.105 -35.690 1.00 95.31 800 VAL A CA 1
ATOM 6175 C C . VAL A 1 800 ? 46.611 8.078 -34.679 1.00 95.31 800 VAL A C 1
ATOM 6177 O O . VAL A 1 800 ? 45.834 7.701 -33.808 1.00 95.31 800 VAL A O 1
ATOM 6180 N N . LEU A 1 801 ? 47.886 7.674 -34.734 1.00 93.75 801 LEU A N 1
ATOM 6181 C CA . LEU A 1 801 ? 48.480 6.805 -33.709 1.00 93.75 801 LEU A CA 1
ATOM 6182 C C . LEU A 1 801 ? 48.331 7.413 -32.311 1.00 93.75 801 LEU A C 1
ATOM 6184 O O . LEU A 1 801 ? 47.807 6.749 -31.424 1.00 93.75 801 LEU A O 1
ATOM 6188 N N . GLY A 1 802 ? 48.672 8.696 -32.147 1.00 92.94 802 GLY A N 1
ATOM 6189 C CA . GLY A 1 802 ? 48.502 9.393 -30.868 1.00 92.94 802 GLY A CA 1
ATOM 6190 C C . GLY A 1 802 ? 47.049 9.448 -30.375 1.00 92.94 802 GLY A C 1
ATOM 6191 O O . GLY A 1 802 ? 46.810 9.476 -29.174 1.00 92.94 802 GLY A O 1
ATOM 6192 N N . LYS A 1 803 ? 46.062 9.422 -31.282 1.00 93.69 803 LYS A N 1
ATOM 6193 C CA . LYS A 1 803 ? 44.632 9.347 -30.929 1.00 93.69 803 LYS A CA 1
ATOM 6194 C C . LYS A 1 803 ? 44.150 7.935 -30.593 1.00 93.69 803 LYS A C 1
ATOM 6196 O O . LYS A 1 803 ? 43.084 7.808 -29.995 1.00 93.69 803 LYS A O 1
ATOM 6201 N N . ILE A 1 804 ? 44.834 6.889 -31.053 1.00 92.50 804 ILE A N 1
ATOM 6202 C CA . ILE A 1 804 ? 44.490 5.492 -30.742 1.00 92.50 804 ILE A CA 1
ATOM 6203 C C . ILE A 1 804 ? 44.982 5.120 -29.336 1.00 92.50 804 ILE A C 1
ATOM 6205 O O . ILE A 1 804 ? 44.29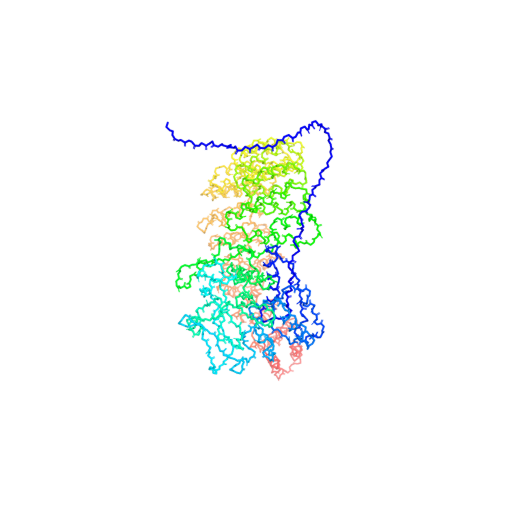4 4.359 -28.652 1.00 92.50 804 ILE A O 1
ATOM 6209 N N . GLY A 1 805 ? 46.108 5.705 -28.911 1.00 85.88 805 GLY A N 1
ATOM 6210 C CA . GLY A 1 805 ? 46.796 5.384 -27.660 1.00 85.88 805 GLY A CA 1
ATOM 6211 C C . GLY A 1 805 ? 47.987 4.485 -27.918 1.00 85.88 805 GLY A C 1
ATOM 6212 O O . GLY A 1 805 ? 47.751 3.296 -28.238 1.00 85.88 805 GLY A O 1
#

Foldseek 3Di:
DDDYDDDDDDDDDDDDDDDDDDDDDDPDDDDDDDAFEEEEEEADDPFPCVPVVVLLCVLQVVVVRYDYYYQHAHHAVDDLVPRADQQQVGLEYEYPDAGDDHDPNNVVNVLVCQQVARFYEDEAQSLQHDLPDQSVLLQQLWHFDPFDWLVQAFAWFDDPLDIDTHSDTDHAKDWFAFAKWKKAFSDCPQQLNPPPARIFIAGGWTQMGRIGHNNPQKAAGIWTQQDVVRVGDRTGHGAWIWHRHNNAIYIYGNWDGRHPDPVDSRSQFLQCSSSSNQSRCCRSPVHGPDDRDPLGLDDPDPTHDNVSTDGNPDPDPDDLLRLLVVLLADDPPPDCVSLVSNVVVCVVQVPDPVSLVVLQVSLLVSLPDNGDLRSVLSSLVSLLPSPELVSLVSLLVQCQDPSRVQSSLSNLLNYDDCSSVVSLLVSCVPHDDPSNLSSLQSLLSSLPPVCLVVLLVQCPPPPPSSNLSSLQSLLSNLDPSSLVSLLVSLVVDDDPSNQSSLVSLQSSLVVCVVVVVLVSSLVSLVSSCPDPDDLVSVLSSLLSNLVSCVVCSLVSLLVQQPDPPLSNNLSSLVCCLVRDALVRCVSVLVSLVVGDLVSLLSNLLVLLVHQDVSSVVSLLVQCPDPDQSNVLSSLLSLLRRPDLVCLQVLLCQLLPDDDSSNVSSLSSLLSHDDPCNLVSLLVCLVPDPDQSSVLSSLLSCQSNLVLVCLVVLLVQLQPPDPSSVLSSLVSCLRHPALVCLLVLLVSLLNDPDPSSLVSSLLSLLSRLVPPPDLVCSCVSLVVVCVVDPDPVSNVSSVVSVVSND